Protein 3M49 (pdb70)

Sequence (1287 aa):
SHSIEQLSINTIRTLLSIDAIEKANSGHPGPGAAPAYTLWTQFKHNPNNPTWFNRDRFVLSAGHGSLLYSLLHLSSGYDVTDDDLKNFRQWGSKTPGHPEYGHTAGVDATTGPLGQGIATAVGAAERHLAAKYNRDAYNIVDHYTYAICGDGDLEGVSAEASSLAAHLQLGRLVVLYDSNDISSLDGDLNRSFSESVEDRYKAYGWQVIRVEDGNDIEAIAKAIEEAKADEKRPTLIEVRTTIGFGSPNKSGKSASHGSPLGVEETKLTKEAYAWTAEQDFHVAEEVYENFRKTVQDVGETAQAEWNTLGEYAQAYPELANELQAANGLLPEGWEQNLPTYELGSKAATRNSSGAVINAIAESVPSFFGGSADLAGSNKTYNNEKDFTRRDDYSGKNIWYGVREFAGAANGIALHGGLKTYGGTFFVFSDYLRPAIRLAALQLPVTYVFTHDSIAVGEDGPTHEPIEQLAALRAPNVVSVIRPADGNESVAAWRLALESTNKPTALVLTRQDLPTLEGAKDDDTYEKVAKGAYVVSASKKETADVILLATGSEVSLAVEAQKALAVDGVDASVVSPSDRFEAQTAEYKESVLPKAVTKRFAIEGATFGWHHRYVGLEGDVLGIDTFGASAPGEKIEEYGFTVENVVRKVKELHSIEQLSINTIRTLSIDAIEKANSGHPGPGAAPAYTLWTQFKHNPNNNNPTWFNRDRFVLSAGHGSLLYSLLHLSGYDVTDDDLKNFRQWGSKTPGHPEYGHHTAGVDATTGPLGQGIATAVGAAERHLAAKYNRDAYNIVDHYTYAICGDGDLEGVSAEASSLAAHLQLGRLVVLYDSNDISLDGDLNRSFSESVEDRYKAYGWQVIRVEDGNDIEEAIAKAIEEEEAKADEEKRPTLIEVRTTIGFGSPNKSGKSASHGSPLGVEETKLTKEAYAWTAEQDFHVAEEVYENFRKTVQDVGETAQAEWNTLGEYAQAYPELANELQAANGLLPEGWEQNLPTYELGSKAATRNSSGAVINAIAEESVPSFFGGSADLAGSNKTYNNEKDFTRDDYSGKNIWYGVREFAGAANGIALHGGLKTYGGTFFVFSDYLRPAIRLAALQLPVTYVFTHDSIAVGEDGPTHEPIEQLAALRAPNVSVIRPADGNESVAAWRRLALESTNKPTALVLTRQDLPTLEGAKDDDTYEKVAKGAYVVSASKKETADVILLATGSEVSLAVEAQKALAVDGVDASVVSPSDRFEAQTAEYKESVLPKAVTKRFAIEGATFGWHRRYVGLEGDVLGIDTFGASAPGEKIEEEYGFTVENVVRRKVKEL

Foldseek 3Di:
DPDLLLQLLVLLLQLLQLLQVLVQWAFRLNLQSLVSLCQQPPAAALVCLVQLQGAAEFALQFSSLSVLSLSALLNHPQDVLSNQACHPLGLHNNGDAPPSHRNHLATHDPAQLRLLLLLLLLLLQVQLQFADDVQSLRDHAYEYEHEPRNLPPLNLLSLLVSQQQQSLRYEYEYAYAQADLVKGVVVPDDDDSQVSSVVSRAAEAEAAASNDSVSVNVQVVVSNVDRRHYYYYYYYGWRSPQQPVPTSISVNGIGRCDDVSSVSSCVSSVNPDPDGSDDDVVSSVSSCVRHNVRNVVVSVVSVCLVVSCVVPVVSSVLQVCLCLHFDPPLLVQQDADDAPDKFWLLVLLLSLLVSNVVRGVQEAEEEQQCCVQSSNAPDFAECHSVRNNTRYYHSHNNLQSCSSVSSQSSGSHAYEYEDALLCVVVNVVSLVSCQSWGLHEYRHEQAALLVAAVWQSRGFFASVVVQQPGQEKEWAAAASLLSSLLVVCSSPGHTGYYYYYIYSDMAGDQPLCRPPNNVCVLLVKAFSFAWPDQDFQEEEEEEHNLQVLVVVLCVVVVVVVGTYIYMYIIVSNVPDDPVVVCSGQPPVRQAYEYEYRDCPPVCVRNPPNYYYLGDDDTATRHNSVVSVVSQSHSVSSNVVSVVD/DDLLLVLLVLLLQLLQLLQQLVQWAFRLNLQSLVSLCQQPPAAALVCLPQLQGAAEFAQVFRSLSVLSSSALLNHPQHVLSNQACHPLGLHNSGDAPPSHRNHLATHDPAQLRLLLLLLLLLLQLQLQFDDDPLSLRDHAYEYEHEPRNLPVLNVLSLLQSLQQQSLRYEYEYAYAQADLVKGCVVPDDDDPQVSSVVSPAAEAEAAESNPSVSVNVVVVVSNVRRRHYYYYYYHGWRSPQQPPPTSISNNGIGRCDDVSSVSSCVSSVNDDPDRSDDDPSSSVSSCVRHNVRNVVVSVVSVCLVVSCVVPVPSSVLQVCLCLHFDPPLLVQQDADDAPDKFWLLVLLLSRLVSNVVRGVQEAEEEQQCCVQSSNAPDFAECHSVRNNTRYYHSHNNVQSCSSVSSQSSTSHAYEYEDALLCCVVNVVSLVSCQSWGLHEYRHEQAALLVAQVWQSRGAFASQVVQQPGQEKEWAAAASLLSSLLVVVSSSGHTGYYYYYIYSDMAGDQPLCRPPNNVCVLLVKDFSAAWPDPDFQEEEEEEHNLQVLVVLLQVVVVVVVHTYTYMYIIVSNVPDDPVVVCSHQPPVHQAYEYEYRDPPPCCVRNPPNYYYLGDDDTFTRHNSVVSVVSQSHSVSSNVVSVCD

Secondary structure (DSSP, 8-state):
--SHHHHHHHHHHHHHHHHHHHHT-S---------HHHHHH----TT-TT-TTSPEEEESSGGG--HHHHHHHTTSS----GGGTT-TT-SS-SS--TTTSTT--S---STTHHHHHHH---HHHHHHHH-BTTB--S---EEEEE-TTT--HHHHHHHHHHHHTT-TTEEEEEEE-SB-SSSBGGGT----HHHHHHHHT-EEEEES-TT-HHHHHHHHHHHHH--SS-EEEEEE--TTTT-TTTTTSGGGTSS---HHHHHHHHHHTT----STT---HHHHHHHIIIIIIHHHHHHHHHH--HHHHHHSHHHHHHHHH---PPPTTGGGG---PPTT-EEEHHHHHHHHHHHHHHH-TTEEEEESS-HHHHT----S-B-BTTBTT--EEE--S-S------HHHHHSS-EEEEEEEGGGGGGGHHHHHHHH-----EEEEE--SGGG-TT-GGG--SSHHHHHH----EEE--SSHHHHHHHHHHHHH-SSS-EEEE--SSEEEPPHHHHTTHHHHHHTS--EEE--SSSS-SEEEEE-TTHHHHHHHHHHHHHHTT--EEEE----TTTTS-HHHHHHHS-TT---EEEE----TTTHHHHTTT-EEE---S---SS-TTT--TTS-SHHHHHHHHH--/--HHHHHHHHHHHHHHHHHHHHT-S---------HHHHHH----TT-TT-TTSPEEEESSGGG--HHHHHHHHTSS----GGGTT-TT-SS-SS--TTTSTT--S---STTHHHHHHH---HHHHHHHH-BTTB--S---EEEEE-TTT--HHHHHHHHHHHHTT-TTEEEEEEE-SEETTEEGGGT--S-HHHHHHHHT-EEEEES-TT-HHHHHHHHHHHHH--SS-EEEEEE--TTTT-TTTTTSGGGTSS---HHHHHHHHHHTT---SSSS---HHHHHHHIIIIIIHHHHHHHHHH--HHHHHH-HHHHHHHHH---PPPTTGGGG---PPTT-EEEHHHHHHHHHHHHHHH-TTEEEEESS-HHHHT----S-B-BTTBTT--EEE--S-S------HHHHH-S-EEEEEEEGGGGGGGHHHHHHHH-----EEEEE--SGGG-TT-GGGS-SSHHHHHH----EEE--SSHHHHHHHHHHHHH-SSS-EEEE--SSEEEPPHHHHTTHHHHHHTS--EEE--SSSS-SEEEEE-TTHHHHHHHHHHHHHHTT--EEEE----TTTTS-HHHHHHHS-TT---EEEE----TTTHHHHTTT-EEE---S---SS-TTT--TTS-SHHHHHHHHH--

Nearest PDB structures (foldseek):
  3hyl-assembly1_B  TM=9.999E-01  e=0.000E+00  Bacillus anthracis str. 'Ames Ancestor'
  8r3p-assembly1_A  TM=9.927E-01  e=3.698E-88  Enterococcus faecium
  1r9j-assembly1_A  TM=9.665E-01  e=3.042E-71  Leishmania mexicana mexicana
  5i51-assembly1_A-2  TM=9.685E-01  e=8.682E-70  Scheffersomyces stipitis CBS 6054
  3rim-assembly2_D  TM=9.645E-01  e=1.415E-65  Mycobacterium tuberculosis H37Rv

Structure (mmCIF, N/CA/C/O backbone):
data_3M49
#
_entry.id   3M49
#
_cell.length_a   83.333
_cell.length_b   132.087
_cell.length_c   137.319
_cell.angle_alpha   90.00
_cell.angle_beta   90.00
_cell.angle_gamma   90.00
#
_symmetry.space_group_name_H-M   'P 21 21 21'
#
loop_
_entity.id
_entity.type
_entity.pdbx_description
1 polymer Transketolase
2 non-polymer 'THIAMINE DIPHOSPHATE'
3 non-polymer 'SULFATE ION'
4 non-polymer 'FORMIC ACID'
5 non-polymer GLYCEROL
6 non-polymer 'ACETIC ACID'
7 non-polymer 1-METHOXY-2-[2-(2-METHOXY-ETHOXY]-ETHANE
8 non-polymer DI(HYDROXYETHYL)ETHER
9 non-polymer 2-AMINO-2-HYDROXYMETHYL-PROPANE-1,3-DIOL
10 non-polymer 'MAGNESIUM ION'
11 non-polymer 2-[BIS-(2-HYDROXY-ETHYL)-AMINO]-2-HYDROXYMETHYL-PROPANE-1,3-DIOL
12 water water
#
loop_
_atom_site.group_PDB
_atom_site.id
_atom_site.type_symbol
_atom_site.label_atom_id
_atom_site.label_alt_id
_atom_site.label_comp_id
_atom_site.label_asym_id
_atom_site.label_entity_id
_atom_site.label_seq_id
_atom_site.pdbx_PDB_ins_code
_atom_site.Cartn_x
_atom_site.Cartn_y
_atom_site.Cartn_z
_atom_site.occupancy
_atom_site.B_iso_or_equiv
_atom_site.auth_seq_id
_atom_site.auth_comp_id
_atom_site.auth_asym_id
_atom_site.auth_atom_id
_atom_site.pdbx_PDB_model_num
ATOM 1 N N . SER A 1 26 ? -5.791 -2.876 100.700 1.00 53.93 2 SER A N 1
ATOM 2 C CA . SER A 1 26 ? -6.709 -2.202 99.781 1.00 50.39 2 SER A CA 1
ATOM 3 C C . SER A 1 26 ? -6.422 -2.537 98.322 1.00 46.21 2 SER A C 1
ATOM 4 O O . SER A 1 26 ? -5.273 -2.741 97.930 1.00 47.95 2 SER A O 1
ATOM 7 N N . HIS A 1 27 ? -7.474 -2.562 97.515 1.00 43.06 3 HIS A N 1
ATOM 8 C CA . HIS A 1 27 ? -7.339 -2.854 96.097 1.00 43.49 3 HIS A CA 1
ATOM 9 C C . HIS A 1 27 ? -7.411 -1.601 95.222 1.00 33.02 3 HIS A C 1
ATOM 10 O O . HIS A 1 27 ? -7.552 -1.707 94.002 1.00 30.50 3 HIS A O 1
ATOM 17 N N . SER A 1 28 ? -7.320 -0.421 95.832 1.00 20.93 4 SER A N 1
ATOM 18 C CA . SER A 1 28 ? -7.492 0.814 95.065 1.00 17.66 4 SER A CA 1
ATOM 19 C C . SER A 1 28 ? -6.288 1.071 94.148 1.00 16.66 4 SER A C 1
ATOM 20 O O . SER A 1 28 ? -5.169 0.596 94.408 1.00 15.63 4 SER A O 1
ATOM 23 N N . ILE A 1 29 ? -6.493 1.869 93.108 1.00 14.55 5 ILE A N 1
ATOM 24 C CA . ILE A 1 29 ? -5.370 2.263 92.269 1.00 12.86 5 ILE A CA 1
ATOM 25 C C . ILE A 1 29 ? -4.347 3.079 93.105 1.00 16.08 5 ILE A C 1
ATOM 26 O O . ILE A 1 29 ? -3.138 3.015 92.881 1.00 15.43 5 ILE A O 1
ATOM 31 N N . GLU A 1 30 ? -4.827 3.846 94.074 1.00 15.39 6 GLU A N 1
ATOM 32 C CA . GLU A 1 30 ? -3.909 4.626 94.905 1.00 13.46 6 GLU A CA 1
ATOM 33 C C . GLU A 1 30 ? -2.943 3.705 95.658 1.00 15.13 6 GLU A C 1
ATOM 34 O O . GLU A 1 30 ? -1.749 3.957 95.698 1.00 13.79 6 GLU A O 1
ATOM 40 N N . GLN A 1 31 ? -3.472 2.641 96.252 1.00 14.03 7 GLN A N 1
ATOM 41 C CA . GLN A 1 31 ? -2.651 1.719 97.017 1.00 18.21 7 GLN A CA 1
ATOM 42 C C . GLN A 1 31 ? -1.680 0.998 96.085 1.00 16.09 7 GLN A C 1
ATOM 43 O O . GLN A 1 31 ? -0.527 0.757 96.442 1.00 14.98 7 GLN A O 1
ATOM 49 N N . LEU A 1 32 ? -2.142 0.663 94.885 1.00 12.25 8 LEU A N 1
ATOM 50 C CA . LEU A 1 32 ? -1.272 -0.020 93.918 1.00 12.40 8 LEU A CA 1
ATOM 51 C C . LEU A 1 32 ? -0.110 0.880 93.492 1.00 15.58 8 LEU A C 1
ATOM 52 O O . LEU A 1 32 ? 1.046 0.445 93.448 1.00 13.67 8 LEU A O 1
ATOM 57 N N . SER A 1 33 ? -0.425 2.145 93.186 1.00 11.52 9 SER A N 1
ATOM 58 C CA . SER A 1 33 ? 0.595 3.127 92.832 1.00 10.10 9 SER A CA 1
ATOM 59 C C . SER A 1 33 ? 1.632 3.284 93.938 1.00 10.12 9 SER A C 1
ATOM 60 O O . SER A 1 33 ? 2.848 3.329 93.694 1.00 12.77 9 SER A O 1
ATOM 63 N N . ILE A 1 34 ? 1.131 3.369 95.167 1.00 11.80 10 ILE A N 1
ATOM 64 C CA . ILE A 1 34 ? 1.971 3.533 96.343 1.00 12.20 10 ILE A CA 1
ATOM 65 C C . ILE A 1 34 ? 2.886 2.312 96.502 1.00 14.58 10 ILE A C 1
ATOM 66 O O . ILE A 1 34 ? 4.091 2.437 96.753 1.00 13.25 10 ILE A O 1
ATOM 71 N N . ASN A 1 35 ? 2.327 1.118 96.340 1.00 11.45 11 ASN A N 1
ATOM 72 C CA . ASN A 1 35 ? 3.162 -0.089 96.430 1.00 14.57 11 ASN A CA 1
ATOM 73 C C . ASN A 1 35 ? 4.125 -0.266 95.252 1.00 14.08 11 ASN A C 1
ATOM 74 O O . ASN A 1 35 ? 5.143 -0.958 95.373 1.00 15.53 11 ASN A O 1
ATOM 79 N N . THR A 1 36 ? 3.797 0.348 94.119 1.00 11.94 12 THR A N 1
ATOM 80 C CA . THR A 1 36 ? 4.697 0.312 92.961 1.00 9.28 12 THR A CA 1
ATOM 81 C C . THR A 1 36 ? 5.908 1.216 93.265 1.00 10.73 12 THR A C 1
ATOM 82 O O . THR A 1 36 ? 7.053 0.901 92.940 1.00 12.92 12 THR A O 1
ATOM 86 N N . ILE A 1 37 ? 5.651 2.347 93.896 1.00 11.46 13 ILE A N 1
ATOM 87 C CA . ILE A 1 37 ? 6.739 3.214 94.311 1.00 11.53 13 ILE A CA 1
ATOM 88 C C . ILE A 1 37 ? 7.659 2.439 95.257 1.00 9.70 13 ILE A C 1
ATOM 89 O O . ILE A 1 37 ? 8.899 2.483 95.137 1.00 11.90 13 ILE A O 1
ATOM 94 N N . ARG A 1 38 ? 7.061 1.740 96.215 1.00 12.55 14 ARG A N 1
ATOM 95 C CA . ARG A 1 38 ? 7.850 0.971 97.181 1.00 17.68 14 ARG A CA 1
ATOM 96 C C . ARG A 1 38 ? 8.677 -0.139 96.525 1.00 15.47 14 ARG A C 1
ATOM 97 O O . ARG A 1 38 ? 9.889 -0.256 96.762 1.00 12.71 14 ARG A O 1
ATOM 105 N N . THR A 1 39 ? 8.009 -0.991 95.756 1.00 11.40 15 THR A N 1
ATOM 106 C CA . THR A 1 39 ? 8.722 -2.090 95.087 1.00 13.94 15 THR A CA 1
ATOM 107 C C . THR A 1 39 ? 9.753 -1.627 94.046 1.00 9.72 15 THR A C 1
ATOM 108 O O . THR A 1 39 ? 10.778 -2.264 93.863 1.00 13.61 15 THR A O 1
ATOM 112 N N A LEU A 1 40 ? 9.472 -0.523 93.370 0.45 11.28 16 LEU A N 1
ATOM 113 N N B LEU A 1 40 ? 9.486 -0.536 93.339 0.55 11.16 16 LEU A N 1
ATOM 114 C CA A LEU A 1 40 ? 10.424 0.015 92.407 0.45 13.74 16 LEU A CA 1
ATOM 115 C CA B LEU A 1 40 ? 10.501 -0.035 92.411 0.55 14.18 16 LEU A CA 1
ATOM 116 C C A LEU A 1 40 ? 11.688 0.480 93.149 0.45 15.53 16 LEU A C 1
ATOM 117 C C B LEU A 1 40 ? 11.729 0.420 93.196 0.55 16.01 16 LEU A C 1
ATOM 118 O O A LEU A 1 40 ? 12.815 0.243 92.699 0.45 13.59 16 LEU A O 1
ATOM 119 O O B LEU A 1 40 ? 12.872 0.147 92.809 0.55 12.58 16 LEU A O 1
ATOM 128 N N . SER A 1 41 ? 11.488 1.125 94.300 1.00 13.85 17 SER A N 1
ATOM 129 C CA . SER A 1 41 ? 12.605 1.619 95.116 1.00 15.79 17 SER A CA 1
ATOM 130 C C . SER A 1 41 ? 13.412 0.435 95.632 1.00 15.47 17 SER A C 1
ATOM 131 O O . SER A 1 41 ? 14.643 0.404 95.510 1.00 14.60 17 SER A O 1
ATOM 134 N N . ILE A 1 42 ? 12.713 -0.550 96.190 1.00 12.85 18 ILE A N 1
ATOM 135 C CA . ILE A 1 42 ? 13.370 -1.740 96.712 1.00 13.76 18 ILE A CA 1
ATOM 136 C C . ILE A 1 42 ? 14.174 -2.466 95.628 1.00 19.00 18 ILE A C 1
ATOM 137 O O . ILE A 1 42 ? 15.331 -2.829 95.843 1.00 14.83 18 ILE A O 1
ATOM 142 N N . ASP A 1 43 ? 13.552 -2.709 94.472 1.00 14.77 19 ASP A N 1
ATOM 143 C CA . ASP A 1 43 ? 14.221 -3.453 93.408 1.00 14.75 19 ASP A CA 1
ATOM 144 C C . ASP A 1 43 ? 15.463 -2.718 92.861 1.00 15.00 19 ASP A C 1
ATOM 145 O O . ASP A 1 43 ? 16.455 -3.336 92.508 1.00 11.36 19 ASP A O 1
ATOM 150 N N . ALA A 1 44 ? 15.395 -1.396 92.771 1.00 14.90 20 ALA A N 1
ATOM 151 C CA . ALA A 1 44 ? 16.528 -0.622 92.254 1.00 15.65 20 ALA A CA 1
ATOM 152 C C . ALA A 1 44 ? 17.713 -0.705 93.213 1.00 12.85 20 ALA A C 1
ATOM 153 O O . ALA A 1 44 ? 18.886 -0.723 92.800 1.00 15.04 20 ALA A O 1
ATOM 155 N N . ILE A 1 45 ? 17.391 -0.716 94.500 1.00 12.29 21 ILE A N 1
ATOM 156 C CA . ILE A 1 45 ? 18.392 -0.794 95.554 1.00 14.28 21 ILE A CA 1
ATOM 157 C C . ILE A 1 45 ? 19.007 -2.201 95.567 1.00 16.47 21 ILE A C 1
ATOM 158 O O . ILE A 1 45 ? 20.229 -2.368 95.679 1.00 14.39 21 ILE A O 1
ATOM 163 N N . GLU A 1 46 ? 18.165 -3.216 95.406 1.00 11.98 22 GLU A N 1
ATOM 164 C CA . GLU A 1 46 ? 18.652 -4.597 95.281 1.00 12.04 22 GLU A CA 1
ATOM 165 C C . GLU A 1 46 ? 19.656 -4.734 94.136 1.00 13.14 22 GLU A C 1
ATOM 166 O O . GLU A 1 46 ? 20.718 -5.338 94.300 1.00 15.94 22 GLU A O 1
ATOM 172 N N . LYS A 1 47 ? 19.295 -4.189 92.977 1.00 15.14 23 LYS A N 1
ATOM 173 C CA . LYS A 1 47 ? 20.116 -4.305 91.777 1.00 17.73 23 LYS A CA 1
ATOM 174 C C . LYS A 1 47 ? 21.440 -3.523 91.905 1.00 13.27 23 LYS A C 1
ATOM 175 O O . LYS A 1 47 ? 22.488 -4.020 91.519 1.00 12.53 23 LYS A O 1
ATOM 181 N N . ALA A 1 48 ? 21.386 -2.310 92.451 1.00 12.95 24 ALA A N 1
ATOM 182 C CA . ALA A 1 48 ? 22.603 -1.538 92.746 1.00 13.25 24 ALA A CA 1
ATOM 183 C C . ALA A 1 48 ? 23.432 -2.191 93.851 1.00 16.07 24 ALA A C 1
ATOM 184 O O . ALA A 1 48 ? 24.652 -1.944 93.969 1.00 17.21 24 ALA A O 1
ATOM 186 N N . ASN A 1 49 ? 22.771 -3.017 94.661 1.00 14.17 25 ASN A N 1
ATOM 187 C CA . ASN A 1 49 ? 23.355 -3.507 95.903 1.00 12.68 25 ASN A CA 1
ATOM 188 C C . ASN A 1 49 ? 23.855 -2.365 96.789 1.00 17.74 25 ASN A C 1
ATOM 189 O O . ASN A 1 49 ? 24.881 -2.495 97.463 1.00 14.06 25 ASN A O 1
ATOM 194 N N . SER A 1 50 ? 23.127 -1.251 96.798 1.00 12.33 26 SER A N 1
ATOM 195 C CA . SER A 1 50 ? 23.554 -0.060 97.533 1.00 13.75 26 SER A CA 1
ATOM 196 C C . SER A 1 50 ? 22.352 0.877 97.599 1.00 17.39 26 SER A C 1
ATOM 197 O O . SER A 1 50 ? 21.607 0.988 96.621 1.00 15.02 26 SER A O 1
ATOM 200 N N . GLY A 1 51 ? 22.154 1.534 98.734 1.00 13.50 27 GLY A N 1
ATOM 201 C CA . GLY A 1 51 ? 21.076 2.506 98.848 1.00 10.85 27 GLY A CA 1
ATOM 202 C C . GLY A 1 51 ? 20.222 2.308 100.097 1.00 15.28 27 GLY A C 1
ATOM 203 O O . GLY A 1 51 ? 20.514 1.473 100.950 1.00 14.55 27 GLY A O 1
ATOM 204 N N . HIS A 1 52 ? 19.133 3.070 100.171 1.00 11.47 28 HIS A N 1
ATOM 205 C CA . HIS A 1 52 ? 18.387 3.268 101.406 1.00 12.09 28 HIS A CA 1
ATOM 206 C C . HIS A 1 52 ? 16.909 2.968 101.190 1.00 12.61 28 HIS A C 1
ATOM 207 O O . HIS A 1 52 ? 16.160 3.820 100.699 1.00 13.49 28 HIS A O 1
ATOM 214 N N . PRO A 1 53 ? 16.481 1.751 101.557 1.00 12.46 29 PRO A N 1
ATOM 215 C CA . PRO A 1 53 ? 15.093 1.432 101.218 1.00 14.31 29 PRO A CA 1
ATOM 216 C C . PRO A 1 53 ? 14.072 1.831 102.288 1.00 13.28 29 PRO A C 1
ATOM 217 O O . PRO A 1 53 ? 12.890 1.945 101.964 1.00 13.60 29 PRO A O 1
ATOM 221 N N . GLY A 1 54 ? 14.502 1.988 103.539 1.00 17.50 30 GLY A N 1
ATOM 222 C CA . GLY A 1 54 ? 13.557 2.165 104.642 1.00 12.56 30 GLY A CA 1
ATOM 223 C C . GLY A 1 54 ? 12.659 3.381 104.439 1.00 12.43 30 GLY A C 1
ATOM 224 O O . GLY A 1 54 ? 11.437 3.317 104.610 1.00 13.15 30 GLY A O 1
ATOM 241 N N . PRO A 1 56 ? 11.868 5.281 101.613 1.00 14.53 32 PRO A N 1
ATOM 242 C CA . PRO A 1 56 ? 10.874 5.168 100.534 1.00 13.02 32 PRO A CA 1
ATOM 243 C C . PRO A 1 56 ? 9.710 4.243 100.936 1.00 16.75 32 PRO A C 1
ATOM 244 O O . PRO A 1 56 ? 8.571 4.490 100.573 1.00 17.94 32 PRO A O 1
ATOM 256 N N . GLY A 1 58 ? 8.483 3.666 104.096 1.00 11.87 34 GLY A N 1
ATOM 257 C CA . GLY A 1 58 ? 7.639 4.385 105.043 1.00 11.21 34 GLY A CA 1
ATOM 258 C C . GLY A 1 58 ? 6.956 5.614 104.427 1.00 14.88 34 GLY A C 1
ATOM 259 O O . GLY A 1 58 ? 5.813 5.930 104.733 1.00 13.87 34 GLY A O 1
ATOM 260 N N . ALA A 1 59 ? 7.668 6.328 103.561 1.00 12.15 35 ALA A N 1
ATOM 261 C CA . ALA A 1 59 ? 7.192 7.631 103.120 1.00 12.99 35 ALA A CA 1
ATOM 262 C C . ALA A 1 59 ? 6.413 7.615 101.788 1.00 16.50 35 ALA A C 1
ATOM 263 O O . ALA A 1 59 ? 5.896 8.632 101.365 1.00 13.51 35 ALA A O 1
ATOM 265 N N . ALA A 1 60 ? 6.346 6.471 101.110 1.00 10.98 36 ALA A N 1
ATOM 266 C CA . ALA A 1 60 ? 5.671 6.448 99.813 1.00 12.54 36 ALA A CA 1
ATOM 267 C C . ALA A 1 60 ? 4.222 7.015 99.831 1.00 13.45 36 ALA A C 1
ATOM 268 O O . ALA A 1 60 ? 3.839 7.748 98.927 1.00 12.69 36 ALA A O 1
ATOM 270 N N . PRO A 1 61 ? 3.412 6.656 100.840 1.00 14.21 37 PRO A N 1
ATOM 271 C CA . PRO A 1 61 ? 2.034 7.170 100.819 1.00 12.31 37 PRO A CA 1
ATOM 272 C C . PRO A 1 61 ? 1.938 8.700 100.922 1.00 11.09 37 PRO A C 1
ATOM 273 O O . PRO A 1 61 ? 1.210 9.309 100.143 1.00 13.98 37 PRO A O 1
ATOM 293 N N . ALA A 1 63 ? 4.228 10.905 100.168 1.00 12.92 39 ALA A N 1
ATOM 294 C CA . ALA A 1 63 ? 4.820 11.511 98.975 1.00 13.83 39 ALA A CA 1
ATOM 295 C C . ALA A 1 63 ? 3.886 11.392 97.770 1.00 14.02 39 ALA A C 1
ATOM 296 O O . ALA A 1 63 ? 3.716 12.358 96.998 1.00 15.17 39 ALA A O 1
ATOM 298 N N . TYR A 1 64 ? 3.295 10.207 97.596 1.00 12.19 40 TYR A N 1
ATOM 299 C CA . TYR A 1 64 ? 2.291 9.989 96.551 1.00 11.03 40 TYR A CA 1
ATOM 300 C C . TYR A 1 64 ? 1.165 11.018 96.661 1.00 12.22 40 TYR A C 1
ATOM 301 O O . TYR A 1 64 ? 0.708 11.569 95.663 1.00 15.31 40 TYR A O 1
ATOM 310 N N . THR A 1 65 ? 0.700 11.255 97.879 1.00 17.04 41 THR A N 1
ATOM 311 C CA . THR A 1 65 ? -0.433 12.167 98.108 1.00 12.03 41 THR A CA 1
ATOM 312 C C . THR A 1 65 ? -0.059 13.577 97.692 1.00 15.24 41 THR A C 1
ATOM 313 O O . THR A 1 65 ? -0.778 14.239 96.932 1.00 12.48 41 THR A O 1
ATOM 317 N N . LEU A 1 66 ? 1.090 14.029 98.185 1.00 15.35 42 LEU A N 1
ATOM 318 C CA . LEU A 1 66 ? 1.573 15.352 97.849 1.00 14.54 42 LEU A CA 1
ATOM 319 C C . LEU A 1 66 ? 1.707 15.473 96.328 1.00 17.94 42 LEU A C 1
ATOM 320 O O . LEU A 1 66 ? 1.233 16.433 95.716 1.00 14.82 42 LEU A O 1
ATOM 325 N N . TRP A 1 67 ? 2.363 14.485 95.723 1.00 12.90 43 TRP A N 1
ATOM 326 C CA . TRP A 1 67 ? 2.773 14.555 94.326 1.00 12.40 43 TRP A CA 1
ATOM 327 C C . TRP A 1 67 ? 1.560 14.542 93.357 1.00 15.13 43 TRP A C 1
ATOM 328 O O . TRP A 1 67 ? 1.549 15.241 92.370 1.00 15.89 43 TRP A O 1
ATOM 339 N N . THR A 1 68 ? 0.577 13.706 93.627 1.00 15.24 44 THR A N 1
ATOM 340 C CA . THR A 1 68 ? -0.547 13.531 92.698 1.00 17.79 44 THR A CA 1
ATOM 341 C C . THR A 1 68 ? -1.796 14.328 93.077 1.00 17.74 44 THR A C 1
ATOM 342 O O . THR A 1 68 ? -2.697 14.474 92.261 1.00 19.51 44 THR A O 1
ATOM 346 N N . GLN A 1 69 ? -1.895 14.802 94.316 1.00 14.24 45 GLN A N 1
ATOM 347 C CA . GLN A 1 69 ? -3.148 15.463 94.705 1.00 16.76 45 GLN A CA 1
ATOM 348 C C . GLN A 1 69 ? -2.991 16.937 95.057 1.00 18.15 45 GLN A C 1
ATOM 349 O O . GLN A 1 69 ? -3.987 17.659 95.139 1.00 18.52 45 GLN A O 1
ATOM 355 N N . PHE A 1 70 ? -1.759 17.398 95.252 1.00 15.40 46 PHE A N 1
ATOM 356 C CA . PHE A 1 70 ? -1.546 18.804 95.652 1.00 13.43 46 PHE A CA 1
ATOM 357 C C . PHE A 1 70 ? -0.547 19.602 94.824 1.00 16.96 46 PHE A C 1
ATOM 358 O O . PHE A 1 70 ? -0.804 20.754 94.496 1.00 16.16 46 PHE A O 1
ATOM 374 N N . LYS A 1 72 ? 1.518 21.261 91.863 1.00 14.40 48 LYS A N 1
ATOM 375 C CA . LYS A 1 72 ? 1.240 21.689 90.508 1.00 14.36 48 LYS A CA 1
ATOM 376 C C . LYS A 1 72 ? 2.574 21.652 89.772 1.00 15.65 48 LYS A C 1
ATOM 377 O O . LYS A 1 72 ? 3.469 22.440 90.059 1.00 15.20 48 LYS A O 1
ATOM 383 N N . HIS A 1 73 ? 2.704 20.716 88.840 1.00 14.84 49 HIS A N 1
ATOM 384 C CA . HIS A 1 73 ? 3.955 20.498 88.115 1.00 17.66 49 HIS A CA 1
ATOM 385 C C . HIS A 1 73 ? 3.715 19.785 86.782 1.00 17.15 49 HIS A C 1
ATOM 386 O O . HIS A 1 73 ? 2.757 19.028 86.635 1.00 15.17 49 HIS A O 1
ATOM 393 N N . ASN A 1 74 ? 4.597 20.046 85.823 1.00 13.62 50 ASN A N 1
ATOM 394 C CA . ASN A 1 74 ? 4.473 19.519 84.459 1.00 14.14 50 ASN A CA 1
ATOM 395 C C . ASN A 1 74 ? 5.689 18.676 84.110 1.00 13.80 50 ASN A C 1
ATOM 396 O O . ASN A 1 74 ? 6.758 19.220 83.822 1.00 14.88 50 ASN A O 1
ATOM 401 N N . PRO A 1 75 ? 5.538 17.338 84.150 1.00 13.94 51 PRO A N 1
ATOM 402 C CA . PRO A 1 75 ? 6.628 16.403 83.856 1.00 18.31 51 PRO A CA 1
ATOM 403 C C . PRO A 1 75 ? 7.255 16.687 82.499 1.00 20.66 51 PRO A C 1
ATOM 404 O O . PRO A 1 75 ? 8.447 16.434 82.301 1.00 19.18 51 PRO A O 1
ATOM 408 N N . ASN A 1 76 ? 6.467 17.237 81.584 1.00 18.27 52 ASN A N 1
ATOM 409 C CA . ASN A 1 76 ? 6.985 17.553 80.262 1.00 23.78 52 ASN A CA 1
ATOM 410 C C . ASN A 1 76 ? 7.756 18.858 80.197 1.00 24.94 52 ASN A C 1
ATOM 411 O O . ASN A 1 76 ? 8.474 19.113 79.220 1.00 26.24 52 ASN A O 1
ATOM 416 N N . ASN A 1 77 ? 7.630 19.678 81.241 1.00 18.69 53 ASN A N 1
ATOM 417 C CA . ASN A 1 77 ? 8.397 20.921 81.302 1.00 16.33 53 ASN A CA 1
ATOM 418 C C . ASN A 1 77 ? 8.894 21.128 82.712 1.00 13.68 53 ASN A C 1
ATOM 419 O O . ASN A 1 77 ? 8.366 21.966 83.449 1.00 17.22 53 ASN A O 1
ATOM 424 N N . PRO A 1 78 ? 9.919 20.357 83.104 1.00 13.41 54 PRO A N 1
ATOM 425 C CA . PRO A 1 78 ? 10.343 20.363 84.507 1.00 13.84 54 PRO A CA 1
ATOM 426 C C . PRO A 1 78 ? 10.949 21.708 84.963 1.00 18.30 54 PRO A C 1
ATOM 427 O O . PRO A 1 78 ? 11.115 21.902 86.168 1.00 19.54 54 PRO A O 1
ATOM 431 N N . THR A 1 79 ? 11.257 22.624 84.040 1.00 14.80 55 THR A N 1
ATOM 432 C CA . THR A 1 79 ? 11.793 23.919 84.463 1.00 16.74 55 THR A CA 1
ATOM 433 C C . THR A 1 79 ? 10.748 25.042 84.399 1.00 18.70 55 THR A C 1
ATOM 434 O O . THR A 1 79 ? 11.096 26.212 84.467 1.00 17.19 55 THR A O 1
ATOM 438 N N . TRP A 1 80 ? 9.472 24.684 84.263 1.00 15.21 56 TRP A N 1
ATOM 439 C CA . TRP A 1 80 ? 8.393 25.680 84.313 1.00 15.51 56 TRP A CA 1
ATOM 440 C C . TRP A 1 80 ? 8.540 26.648 85.507 1.00 15.75 56 TRP A C 1
ATOM 441 O O . TRP A 1 80 ? 8.557 26.245 86.666 1.00 18.13 56 TRP A O 1
ATOM 452 N N . PHE A 1 81 ? 8.634 27.936 85.205 1.00 17.48 57 PHE A N 1
ATOM 453 C CA . PHE A 1 81 ? 9.042 28.928 86.193 1.00 16.52 57 PHE A CA 1
ATOM 454 C C . PHE A 1 81 ? 8.069 29.005 87.369 1.00 16.65 57 PHE A C 1
ATOM 455 O O . PHE A 1 81 ? 8.462 29.270 88.495 1.00 17.67 57 PHE A O 1
ATOM 463 N N . ASN A 1 82 ? 6.796 28.740 87.116 1.00 17.25 58 ASN A N 1
ATOM 464 C CA . ASN A 1 82 ? 5.809 28.836 88.174 1.00 14.72 58 ASN A CA 1
ATOM 465 C C . ASN A 1 82 ? 5.338 27.498 88.722 1.00 15.71 58 ASN A C 1
ATOM 466 O O . ASN A 1 82 ? 4.289 27.439 89.369 1.00 15.61 58 ASN A O 1
ATOM 471 N N . ARG A 1 83 ? 6.094 26.427 88.482 1.00 13.87 59 ARG A N 1
ATOM 472 C CA . ARG A 1 83 ? 5.744 25.130 89.073 1.00 9.10 59 ARG A CA 1
ATOM 473 C C . ARG A 1 83 ? 5.883 25.204 90.596 1.00 13.41 59 ARG A C 1
ATOM 474 O O . ARG A 1 83 ? 6.669 26.006 91.115 1.00 13.50 59 ARG A O 1
ATOM 482 N N . ASP A 1 84 ? 5.145 24.362 91.320 1.00 13.42 60 ASP A N 1
ATOM 483 C CA . ASP A 1 84 ? 5.456 24.185 92.752 1.00 12.30 60 ASP A CA 1
ATOM 484 C C . ASP A 1 84 ? 6.855 23.557 92.857 1.00 15.66 60 ASP A C 1
ATOM 485 O O . ASP A 1 84 ? 7.166 22.623 92.113 1.00 14.31 60 ASP A O 1
ATOM 490 N N . ARG A 1 85 ? 7.696 24.066 93.763 1.00 13.75 61 ARG A N 1
ATOM 491 C CA . ARG A 1 85 ? 9.058 23.532 93.941 1.00 13.27 61 ARG A CA 1
ATOM 492 C C . ARG A 1 85 ? 9.011 22.395 94.974 1.00 13.72 61 ARG A C 1
ATOM 493 O O . ARG A 1 85 ? 8.122 22.366 95.840 1.00 12.86 61 ARG A O 1
ATOM 501 N N . PHE A 1 86 ? 9.942 21.453 94.857 1.00 13.07 62 PHE A N 1
ATOM 502 C CA . PHE A 1 86 ? 10.026 20.303 95.754 1.00 13.62 62 PHE A CA 1
ATOM 503 C C . PHE A 1 86 ? 11.484 19.987 96.105 1.00 14.81 62 PHE A C 1
ATOM 504 O O . PHE A 1 86 ? 12.338 19.873 95.223 1.00 13.31 62 PHE A O 1
ATOM 512 N N . VAL A 1 87 ? 11.768 19.851 97.396 1.00 13.45 63 VAL A N 1
ATOM 513 C CA . VAL A 1 87 ? 13.109 19.498 97.840 1.00 11.53 63 VAL A CA 1
ATOM 514 C C . VAL A 1 87 ? 13.034 18.235 98.687 1.00 14.91 63 VAL A C 1
ATOM 515 O O . VAL A 1 87 ? 12.306 18.196 99.670 1.00 11.41 63 VAL A O 1
ATOM 519 N N . LEU A 1 88 ? 13.764 17.191 98.288 1.00 14.07 64 LEU A N 1
ATOM 520 C CA . LEU A 1 88 ? 13.897 15.989 99.111 1.00 14.87 64 LEU A CA 1
ATOM 521 C C . LEU A 1 88 ? 15.042 16.196 100.083 1.00 16.05 64 LEU A C 1
ATOM 522 O O . LEU A 1 88 ? 16.164 15.756 99.833 1.00 15.74 64 LEU A O 1
ATOM 527 N N . SER A 1 89 ? 14.775 16.870 101.188 1.00 14.84 65 SER A N 1
ATOM 528 C CA . SER A 1 89 ? 15.831 17.173 102.157 1.00 12.96 65 SER A CA 1
ATOM 529 C C . SER A 1 89 ? 16.483 15.909 102.694 1.00 14.06 65 SER A C 1
ATOM 530 O O . SER A 1 89 ? 17.689 15.884 102.945 1.00 14.46 65 SER A O 1
ATOM 533 N N . ALA A 1 90 ? 15.693 14.855 102.865 1.00 13.96 66 ALA A N 1
ATOM 534 C CA . ALA A 1 90 ? 16.253 13.563 103.268 1.00 15.05 66 ALA A CA 1
ATOM 535 C C . ALA A 1 90 ? 16.760 12.853 102.003 1.00 14.81 66 ALA A C 1
ATOM 536 O O . ALA A 1 90 ? 16.106 11.931 101.499 1.00 15.34 66 ALA A O 1
ATOM 538 N N . GLY A 1 91 ? 17.911 13.291 101.491 1.00 13.54 67 GLY A N 1
ATOM 539 C CA . GLY A 1 91 ? 18.351 12.886 100.158 1.00 12.23 67 GLY A CA 1
ATOM 540 C C . GLY A 1 91 ? 18.611 11.384 100.004 1.00 15.42 67 GLY A C 1
ATOM 541 O O . GLY A 1 91 ? 18.546 10.845 98.888 1.00 14.02 67 GLY A O 1
ATOM 542 N N . HIS A 1 92 ? 18.913 10.701 101.118 1.00 11.04 68 HIS A N 1
ATOM 543 C CA . HIS A 1 92 ? 19.171 9.269 101.052 1.00 13.72 68 HIS A CA 1
ATOM 544 C C . HIS A 1 92 ? 17.939 8.507 100.515 1.00 17.23 68 HIS A C 1
ATOM 545 O O . HIS A 1 92 ? 18.049 7.394 99.967 1.00 17.60 68 HIS A O 1
ATOM 552 N N . GLY A 1 93 ? 16.771 9.126 100.628 1.00 18.83 69 GLY A N 1
ATOM 553 C CA . GLY A 1 93 ? 15.544 8.508 100.132 1.00 19.05 69 GLY A CA 1
ATOM 554 C C . GLY A 1 93 ? 15.372 8.715 98.637 1.00 18.18 69 GLY A C 1
ATOM 555 O O . GLY A 1 93 ? 14.265 8.677 98.117 1.00 16.79 69 GLY A O 1
ATOM 556 N N . SER A 1 94 ? 16.480 8.937 97.938 1.00 13.44 70 SER A N 1
ATOM 557 C CA . SER A 1 94 ? 16.434 9.290 96.516 1.00 12.48 70 SER A CA 1
ATOM 558 C C . SER A 1 94 ? 15.536 8.391 95.645 1.00 10.81 70 SER A C 1
ATOM 559 O O . SER A 1 94 ? 14.921 8.880 94.690 1.00 12.80 70 SER A O 1
ATOM 570 N N . LEU A 1 96 ? 12.771 7.185 96.237 1.00 13.69 72 LEU A N 1
ATOM 571 C CA . LEU A 1 96 ? 11.393 7.650 96.351 1.00 10.89 72 LEU A CA 1
ATOM 572 C C . LEU A 1 96 ? 11.130 8.718 95.285 1.00 14.19 72 LEU A C 1
ATOM 573 O O . LEU A 1 96 ? 10.103 8.716 94.604 1.00 12.05 72 LEU A O 1
ATOM 578 N N . LEU A 1 97 ? 12.073 9.637 95.150 1.00 13.44 73 LEU A N 1
ATOM 579 C CA . LEU A 1 97 ? 11.950 10.726 94.192 1.00 14.64 73 LEU A CA 1
ATOM 580 C C . LEU A 1 97 ? 12.075 10.208 92.758 1.00 11.68 73 LEU A C 1
ATOM 581 O O . LEU A 1 97 ? 11.288 10.601 91.889 1.00 12.92 73 LEU A O 1
ATOM 586 N N . TYR A 1 98 ? 13.071 9.355 92.509 1.00 14.88 74 TYR A N 1
ATOM 587 C CA . TYR A 1 98 ? 13.257 8.816 91.161 1.00 16.30 74 TYR A CA 1
ATOM 588 C C . TYR A 1 98 ? 12.048 7.979 90.732 1.00 13.68 74 TYR A C 1
ATOM 589 O O . TYR A 1 98 ? 11.664 8.018 89.565 1.00 13.61 74 TYR A O 1
ATOM 598 N N . SER A 1 99 ? 11.476 7.202 91.657 1.00 10.40 75 SER A N 1
ATOM 599 C CA . SER A 1 99 ? 10.259 6.441 91.352 1.00 11.22 75 SER A CA 1
ATOM 600 C C . SER A 1 99 ? 9.136 7.380 90.914 1.00 14.46 75 SER A C 1
ATOM 601 O O . SER A 1 99 ? 8.458 7.152 89.907 1.00 16.19 75 SER A O 1
ATOM 604 N N . LEU A 1 100 ? 8.941 8.440 91.684 1.00 9.75 76 LEU A N 1
ATOM 605 C CA . LEU A 1 100 ? 7.863 9.384 91.390 1.00 8.82 76 LEU A CA 1
ATOM 606 C C . LEU A 1 100 ? 8.092 10.092 90.042 1.00 11.72 76 LEU A C 1
ATOM 607 O O . LEU A 1 100 ? 7.167 10.234 89.244 1.00 14.51 76 LEU A O 1
ATOM 612 N N . LEU A 1 101 ? 9.334 10.495 89.776 1.00 14.48 77 LEU A N 1
ATOM 613 C CA . LEU A 1 101 ? 9.650 11.171 88.513 1.00 13.77 77 LEU A CA 1
ATOM 614 C C . LEU A 1 101 ? 9.367 10.240 87.328 1.00 12.45 77 LEU A C 1
ATOM 615 O O . LEU A 1 101 ? 8.718 10.620 86.335 1.00 13.20 77 LEU A O 1
ATOM 620 N N . HIS A 1 102 ? 9.874 9.019 87.424 1.00 12.96 78 HIS A N 1
ATOM 621 C CA . HIS A 1 102 ? 9.680 8.047 86.367 1.00 13.26 78 HIS A CA 1
ATOM 622 C C . HIS A 1 102 ? 8.201 7.749 86.147 1.00 16.00 78 HIS A C 1
ATOM 623 O O . HIS A 1 102 ? 7.700 7.804 85.007 1.00 14.08 78 HIS A O 1
ATOM 630 N N . LEU A 1 103 ? 7.502 7.433 87.239 1.00 11.81 79 LEU A N 1
ATOM 631 C CA . LEU A 1 103 ? 6.105 7.022 87.144 1.00 16.03 79 LEU A CA 1
ATOM 632 C C . LEU A 1 103 ? 5.211 8.137 86.584 1.00 14.58 79 LEU A C 1
ATOM 633 O O . LEU A 1 103 ? 4.217 7.861 85.910 1.00 14.55 79 LEU A O 1
ATOM 638 N N A SER A 1 104 ? 5.575 9.382 86.853 0.46 13.34 80 SER A N 1
ATOM 639 N N B SER A 1 104 ? 5.595 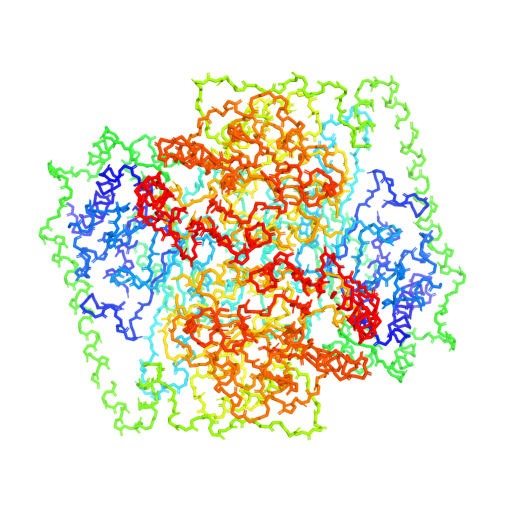9.382 86.858 0.54 13.34 80 SER A N 1
ATOM 640 C CA A SER A 1 104 ? 4.741 10.509 86.453 0.46 13.83 80 SER A CA 1
ATOM 641 C CA B SER A 1 104 ? 4.827 10.578 86.483 0.54 14.05 80 SER A CA 1
ATOM 642 C C A SER A 1 104 ? 5.128 11.103 85.093 0.46 14.75 80 SER A C 1
ATOM 643 C C B SER A 1 104 ? 5.054 11.024 85.042 0.54 14.81 80 SER A C 1
ATOM 644 O O A SER A 1 104 ? 4.577 12.122 84.678 0.46 16.18 80 SER A O 1
ATOM 645 O O B SER A 1 104 ? 4.342 11.890 84.529 0.54 15.10 80 SER A O 1
ATOM 650 N N . GLY A 1 105 ? 6.065 10.468 84.396 1.00 13.52 81 GLY A N 1
ATOM 651 C CA . GLY A 1 105 ? 6.359 10.853 83.024 1.00 18.01 81 GLY A CA 1
ATOM 652 C C . GLY A 1 105 ? 7.461 11.893 82.848 1.00 19.28 81 GLY A C 1
ATOM 653 O O . GLY A 1 105 ? 7.642 12.447 81.758 1.00 16.96 81 GLY A O 1
ATOM 654 N N . TYR A 1 106 ? 8.222 12.165 83.894 1.00 16.02 82 TYR A N 1
ATOM 655 C CA . TYR A 1 106 ? 9.418 13.004 83.722 1.00 16.94 82 TYR A CA 1
ATOM 656 C C . TYR A 1 106 ? 10.437 12.201 82.919 1.00 17.76 82 TYR A C 1
ATOM 657 O O . TYR A 1 106 ? 10.306 10.992 82.813 1.00 18.96 82 TYR A O 1
ATOM 666 N N . ASP A 1 107 ? 11.467 12.869 82.399 1.00 11.41 83 ASP A N 1
ATOM 667 C CA . ASP A 1 107 ? 12.514 12.187 81.619 1.00 12.86 83 ASP A CA 1
ATOM 668 C C . ASP A 1 107 ? 13.524 11.396 82.460 1.00 15.69 83 ASP A C 1
ATOM 669 O O . ASP A 1 107 ? 14.745 11.631 82.392 1.00 18.25 83 ASP A O 1
ATOM 674 N N . VAL A 1 108 ? 12.998 10.476 83.274 1.00 14.39 84 VAL A N 1
ATOM 675 C CA . VAL A 1 108 ? 13.793 9.480 83.994 1.00 15.46 84 VAL A CA 1
ATOM 676 C C . VAL A 1 108 ? 13.190 8.121 83.591 1.00 18.18 84 VAL A C 1
ATOM 677 O O . VAL A 1 108 ? 12.026 7.825 83.897 1.00 16.25 84 VAL A O 1
ATOM 681 N N . THR A 1 109 ? 13.957 7.317 82.855 1.00 13.92 85 THR A N 1
ATOM 682 C CA . THR A 1 109 ? 13.409 6.124 82.223 1.00 16.21 85 THR A CA 1
ATOM 683 C C . THR A 1 109 ? 13.566 4.916 83.140 1.00 14.96 85 THR A C 1
ATOM 684 O O . THR A 1 109 ? 14.273 4.985 84.139 1.00 14.82 85 THR A O 1
ATOM 696 N N A ASP A 1 111 ? 15.223 2.222 82.386 0.56 14.25 87 ASP A N 1
ATOM 697 N N B ASP A 1 111 ? 15.227 2.238 82.391 0.44 14.48 87 ASP A N 1
ATOM 698 C CA A ASP A 1 111 ? 16.647 1.909 82.279 0.56 15.60 87 ASP A CA 1
ATOM 699 C CA B ASP A 1 111 ? 16.649 1.923 82.295 0.44 15.85 87 ASP A CA 1
ATOM 700 C C A ASP A 1 111 ? 17.471 2.805 83.225 0.56 15.93 87 ASP A C 1
ATOM 701 C C B ASP A 1 111 ? 17.438 2.793 83.275 0.44 16.13 87 ASP A C 1
ATOM 702 O O A ASP A 1 111 ? 18.433 2.346 83.842 0.56 17.43 87 ASP A O 1
ATOM 703 O O B ASP A 1 111 ? 18.348 2.309 83.950 0.44 17.34 87 ASP A O 1
ATOM 712 N N . ASP A 1 112 ? 17.083 4.075 83.354 1.00 15.01 88 ASP A N 1
ATOM 713 C CA . ASP A 1 112 ? 17.693 4.970 84.360 1.00 16.44 88 ASP A CA 1
ATOM 714 C C . ASP A 1 112 ? 17.575 4.396 85.789 1.00 14.92 88 ASP A C 1
ATOM 715 O O . ASP A 1 112 ? 18.556 4.355 86.525 1.00 14.17 88 ASP A O 1
ATOM 720 N N . LEU A 1 113 ? 16.376 3.959 86.180 1.00 13.29 89 LEU A N 1
ATOM 721 C CA . LEU A 1 113 ? 16.180 3.379 87.500 1.00 11.27 89 LEU A CA 1
ATOM 722 C C . LEU A 1 113 ? 17.011 2.101 87.675 1.00 14.26 89 LEU A C 1
ATOM 723 O O . LEU A 1 113 ? 17.444 1.777 88.785 1.00 14.36 89 LEU A O 1
ATOM 728 N N . LYS A 1 114 ? 17.161 1.346 86.588 1.00 11.26 90 LYS A N 1
ATOM 729 C CA . LYS A 1 114 ? 17.980 0.129 86.591 1.00 13.98 90 LYS A CA 1
ATOM 730 C C . LYS A 1 114 ? 19.480 0.451 86.621 1.00 13.93 90 LYS A C 1
ATOM 731 O O . LYS A 1 114 ? 20.328 -0.457 86.710 1.00 15.36 90 LYS A O 1
ATOM 737 N N . ASN A 1 115 ? 19.807 1.740 86.543 1.00 12.12 91 ASN A N 1
ATOM 738 C CA . ASN A 1 115 ? 21.196 2.196 86.690 1.00 13.28 91 ASN A CA 1
ATOM 739 C C . ASN A 1 115 ? 21.419 3.111 87.905 1.00 15.14 91 ASN A C 1
ATOM 740 O O . ASN A 1 115 ? 22.346 3.922 87.930 1.00 15.19 91 ASN A O 1
ATOM 745 N N . PHE A 1 116 ? 20.543 2.984 88.895 1.00 11.52 92 PHE A N 1
ATOM 746 C CA . PHE A 1 116 ? 20.677 3.695 90.171 1.00 8.84 92 PHE A CA 1
ATOM 747 C C . PHE A 1 116 ? 22.088 3.499 90.737 1.00 12.75 92 PHE A C 1
ATOM 748 O O . PHE A 1 116 ? 22.581 2.366 90.809 1.00 13.55 92 PHE A O 1
ATOM 756 N N . ARG A 1 117 ? 22.741 4.605 91.106 1.00 12.93 93 ARG A N 1
ATOM 757 C CA . ARG A 1 117 ? 24.083 4.568 91.738 1.00 15.50 93 ARG A CA 1
ATOM 758 C C . ARG A 1 117 ? 25.230 4.079 90.831 1.00 12.47 93 ARG A C 1
ATOM 759 O O . ARG A 1 117 ? 26.319 3.751 91.313 1.00 13.58 93 ARG A O 1
ATOM 767 N N . GLN A 1 118 ? 25.011 4.088 89.523 1.00 12.82 94 GLN A N 1
ATOM 768 C CA . GLN A 1 118 ? 26.028 3.606 88.596 1.00 13.52 94 GLN A CA 1
ATOM 769 C C . GLN A 1 118 ? 26.702 4.723 87.834 1.00 12.84 94 GLN A C 1
ATOM 770 O O . GLN A 1 118 ? 26.129 5.804 87.637 1.00 14.99 94 GLN A O 1
ATOM 776 N N . TRP A 1 119 ? 27.921 4.443 87.389 1.00 12.97 95 TRP A N 1
ATOM 777 C CA . TRP A 1 119 ? 28.721 5.439 86.679 1.00 11.66 95 TRP A CA 1
ATOM 778 C C . TRP A 1 119 ? 27.950 6.166 85.570 1.00 13.57 95 TRP A C 1
ATOM 779 O O . TRP A 1 119 ? 27.408 5.542 84.650 1.00 15.87 95 TRP A O 1
ATOM 790 N N . GLY A 1 120 ? 27.893 7.486 85.687 1.00 15.42 96 GLY A N 1
ATOM 791 C CA . GLY A 1 120 ? 27.301 8.333 84.678 1.00 21.76 96 GLY A CA 1
ATOM 792 C C . GLY A 1 120 ? 25.775 8.259 84.566 1.00 24.65 96 GLY A C 1
ATOM 793 O O . GLY A 1 120 ? 25.216 8.816 83.637 1.00 19.14 96 GLY A O 1
ATOM 794 N N . SER A 1 121 ? 25.095 7.599 85.498 1.00 15.32 97 SER A N 1
ATOM 795 C CA . SER A 1 121 ? 23.614 7.475 85.379 1.00 15.25 97 SER A CA 1
ATOM 796 C C . SER A 1 121 ? 22.895 8.761 85.777 1.00 16.31 97 SER A C 1
ATOM 797 O O . SER A 1 121 ? 23.460 9.652 86.436 1.00 16.33 97 SER A O 1
ATOM 800 N N . LYS A 1 122 ? 21.627 8.846 85.389 1.00 15.71 98 LYS A N 1
ATOM 801 C CA . LYS A 1 122 ? 20.773 9.967 85.741 1.00 14.78 98 LYS A CA 1
ATOM 802 C C . LYS A 1 122 ? 20.157 9.778 87.096 1.00 13.48 98 LYS A C 1
ATOM 803 O O . LYS A 1 122 ? 19.313 10.568 87.505 1.00 16.15 98 LYS A O 1
ATOM 809 N N . THR A 1 123 ? 20.560 8.716 87.787 1.00 11.76 99 THR A N 1
ATOM 810 C CA . THR A 1 123 ? 19.976 8.365 89.081 1.00 12.04 99 THR A CA 1
ATOM 811 C C . THR A 1 123 ? 21.068 8.137 90.143 1.00 9.54 99 THR A C 1
ATOM 812 O O . THR A 1 123 ? 21.255 7.036 90.636 1.00 10.24 99 THR A O 1
ATOM 816 N N . PRO A 1 124 ? 21.822 9.195 90.468 1.00 11.59 100 PRO A N 1
ATOM 817 C CA . PRO A 1 124 ? 22.896 9.106 91.464 1.00 11.11 100 PRO A CA 1
ATOM 818 C C . PRO A 1 124 ? 22.341 8.839 92.875 1.00 14.49 100 PRO A C 1
ATOM 819 O O . PRO A 1 124 ? 21.163 9.096 93.151 1.00 12.09 100 PRO A O 1
ATOM 823 N N . GLY A 1 125 ? 23.190 8.322 93.756 1.00 12.66 101 GLY A N 1
ATOM 824 C CA . GLY A 1 125 ? 22.762 7.905 95.087 1.00 10.87 101 GLY A CA 1
ATOM 825 C C . GLY A 1 125 ? 22.019 8.955 95.897 1.00 13.31 101 GLY A C 1
ATOM 826 O O . GLY A 1 125 ? 21.115 8.603 96.647 1.00 11.93 101 GLY A O 1
ATOM 827 N N . HIS A 1 126 ? 22.403 10.235 95.749 1.00 12.42 102 HIS A N 1
ATOM 828 C CA . HIS A 1 126 ? 21.641 11.347 96.340 1.00 10.64 102 HIS A CA 1
ATOM 829 C C . HIS A 1 126 ? 21.223 12.291 95.196 1.00 11.95 102 HIS A C 1
ATOM 830 O O . HIS A 1 126 ? 21.902 12.356 94.173 1.00 12.46 102 HIS A O 1
ATOM 837 N N . PRO A 1 127 ? 20.095 12.997 95.348 1.00 12.71 103 PRO A N 1
ATOM 838 C CA . PRO A 1 127 ? 19.578 13.835 94.249 1.00 11.91 103 PRO A CA 1
ATOM 839 C C . PRO A 1 127 ? 20.572 14.912 93.823 1.00 15.53 103 PRO A C 1
ATOM 840 O O . PRO A 1 127 ? 21.126 15.569 94.683 1.00 12.60 103 PRO A O 1
ATOM 844 N N . GLU A 1 128 ? 20.761 15.101 92.517 1.00 14.64 104 GLU A N 1
ATOM 845 C CA . GLU A 1 128 ? 21.684 16.121 92.020 1.00 12.52 104 GLU A CA 1
ATOM 846 C C . GLU A 1 128 ? 21.019 17.042 91.021 1.00 14.88 104 GLU A C 1
ATOM 847 O O . GLU A 1 128 ? 20.718 16.636 89.896 1.00 15.64 104 GLU A O 1
ATOM 853 N N . TYR A 1 129 ? 20.798 18.281 91.438 1.00 13.00 105 TYR A N 1
ATOM 854 C CA . TYR A 1 129 ? 20.299 19.325 90.542 1.00 14.39 105 TYR A CA 1
ATOM 855 C C . TYR A 1 129 ? 21.206 19.417 89.313 1.00 17.90 105 TYR A C 1
ATOM 856 O O . TYR A 1 129 ? 22.428 19.378 89.448 1.00 14.89 105 TYR A O 1
ATOM 865 N N . GLY A 1 130 ? 20.611 19.516 88.129 1.00 18.45 106 GLY A N 1
ATOM 866 C CA . GLY A 1 130 ? 21.375 19.610 86.892 1.00 21.73 106 GLY A CA 1
ATOM 867 C C . GLY A 1 130 ? 21.735 18.274 86.243 1.00 22.41 106 GLY A C 1
ATOM 868 O O . GLY A 1 130 ? 22.188 18.249 85.104 1.00 22.80 106 GLY A O 1
ATOM 869 N N . HIS A 1 131 ? 21.539 17.162 86.949 1.00 14.76 107 HIS A N 1
ATOM 870 C CA . HIS A 1 131 ? 21.888 15.843 86.402 1.00 17.32 107 HIS A CA 1
ATOM 871 C C . HIS A 1 131 ? 20.666 14.998 86.089 1.00 20.73 107 HIS A C 1
ATOM 872 O O . HIS A 1 131 ? 20.766 13.957 85.441 1.00 20.90 107 HIS A O 1
ATOM 879 N N . THR A 1 132 ? 19.508 15.431 86.578 1.00 15.74 108 THR A N 1
ATOM 880 C CA . THR A 1 132 ? 18.300 14.600 86.502 1.00 16.24 108 THR A CA 1
ATOM 881 C C . THR A 1 132 ? 17.121 15.514 86.273 1.00 17.06 108 THR A C 1
ATOM 882 O O . THR A 1 132 ? 16.967 16.528 86.969 1.00 13.62 108 THR A O 1
ATOM 886 N N . ALA A 1 133 ? 16.305 15.184 85.277 1.00 13.83 109 ALA A N 1
ATOM 887 C CA . ALA A 1 133 ? 15.138 16.001 84.974 1.00 15.80 109 ALA A CA 1
ATOM 888 C C . ALA A 1 133 ? 14.205 16.011 86.184 1.00 15.14 109 ALA A C 1
ATOM 889 O O . ALA A 1 133 ? 13.925 14.962 86.770 1.00 17.42 109 ALA A O 1
ATOM 891 N N . GLY A 1 134 ? 13.705 17.182 86.548 1.00 15.49 110 GLY A N 1
ATOM 892 C CA . GLY A 1 134 ? 12.783 17.299 87.665 1.00 13.84 110 GLY A CA 1
ATOM 893 C C . GLY A 1 134 ? 13.395 17.435 89.053 1.00 18.83 110 GLY A C 1
ATOM 894 O O . GLY A 1 134 ? 12.665 17.597 90.029 1.00 23.00 110 GLY A O 1
ATOM 895 N N . VAL A 1 135 ? 14.717 17.375 89.179 1.00 14.26 111 VAL A N 1
ATOM 896 C CA . VAL A 1 135 ? 15.292 17.504 90.515 1.00 11.99 111 VAL A CA 1
ATOM 897 C C . VAL A 1 135 ? 15.568 18.978 90.754 1.00 16.66 111 VAL A C 1
ATOM 898 O O . VAL A 1 135 ? 16.339 19.588 90.012 1.00 15.21 111 VAL A O 1
ATOM 902 N N . ASP A 1 136 ? 14.930 19.560 91.770 1.00 12.78 112 ASP A N 1
ATOM 903 C CA . ASP A 1 136 ? 15.035 21.015 92.004 1.00 13.61 112 ASP A CA 1
ATOM 904 C C . ASP A 1 136 ? 16.245 21.450 92.847 1.00 15.11 112 ASP A C 1
ATOM 905 O O . ASP A 1 136 ? 16.607 22.627 92.848 1.00 17.82 112 ASP A O 1
ATOM 910 N N . ALA A 1 137 ? 16.858 20.521 93.584 1.00 11.62 113 ALA A N 1
ATOM 911 C CA . ALA A 1 137 ? 17.988 20.885 94.454 1.00 12.43 113 ALA A CA 1
ATOM 912 C C . ALA A 1 137 ? 18.806 19.653 94.777 1.00 14.75 113 ALA A C 1
ATOM 913 O O . ALA A 1 137 ? 18.257 18.565 94.879 1.00 14.00 113 ALA A O 1
ATOM 915 N N . THR A 1 138 ? 20.116 19.839 94.930 1.00 14.76 114 THR A N 1
ATOM 916 C CA . THR A 1 138 ? 21.014 18.757 95.341 1.00 14.31 114 THR A CA 1
ATOM 917 C C . THR A 1 138 ? 20.958 18.628 96.849 1.00 13.57 114 THR A C 1
ATOM 918 O O . THR A 1 138 ? 21.065 19.626 97.549 1.00 14.29 114 THR A O 1
ATOM 922 N N . THR A 1 139 ? 20.732 17.415 97.347 1.00 10.49 115 THR A N 1
ATOM 923 C CA . THR A 1 139 ? 20.630 17.208 98.783 1.00 16.45 115 THR A CA 1
ATOM 924 C C . THR A 1 139 ? 21.448 15.968 99.172 1.00 18.47 115 THR A C 1
ATOM 925 O O . THR A 1 139 ? 22.113 15.369 98.334 1.00 21.16 115 THR A O 1
ATOM 929 N N . GLY A 1 140 ? 21.412 15.591 100.439 1.00 18.51 116 GLY A N 1
ATOM 930 C CA . GLY A 1 140 ? 22.327 14.550 100.891 1.00 15.52 116 GLY A CA 1
ATOM 931 C C . GLY A 1 140 ? 22.936 14.977 102.206 1.00 17.91 116 GLY A C 1
ATOM 932 O O . GLY A 1 140 ? 22.802 14.259 103.190 1.00 18.79 116 GLY A O 1
ATOM 933 N N . PRO A 1 141 ? 23.604 16.147 102.232 1.00 20.47 117 PRO A N 1
ATOM 934 C CA . PRO A 1 141 ? 24.058 16.692 103.528 1.00 15.20 117 PRO A CA 1
ATOM 935 C C . PRO A 1 141 ? 22.841 17.153 104.304 1.00 16.79 117 PRO A C 1
ATOM 936 O O . PRO A 1 141 ? 22.103 18.042 103.849 1.00 12.02 117 PRO A O 1
ATOM 940 N N . LEU A 1 142 ? 22.602 16.549 105.465 1.00 13.81 118 LEU A N 1
ATOM 941 C CA . LEU A 1 142 ? 21.320 16.770 106.153 1.00 11.56 118 LEU A CA 1
ATOM 942 C C . LEU A 1 142 ? 21.107 18.197 106.639 1.00 12.75 118 LEU A C 1
ATOM 943 O O . LEU A 1 142 ? 22.064 18.921 106.930 1.00 12.83 118 LEU A O 1
ATOM 948 N N . GLY A 1 143 ? 19.842 18.592 106.748 1.00 11.93 119 GLY A N 1
ATOM 949 C CA . GLY A 1 143 ? 19.521 19.916 107.239 1.00 10.11 119 GLY A CA 1
ATOM 950 C C . GLY A 1 143 ? 19.405 20.946 106.126 1.00 14.27 119 GLY A C 1
ATOM 951 O O . GLY A 1 143 ? 18.526 21.816 106.171 1.00 13.57 119 GLY A O 1
ATOM 952 N N . GLN A 1 144 ? 20.298 20.868 105.134 1.00 13.64 120 GLN A N 1
ATOM 953 C CA . GLN A 1 144 ? 20.374 21.910 104.113 1.00 14.98 120 GLN A CA 1
ATOM 954 C C . GLN A 1 144 ? 19.191 21.954 103.161 1.00 11.31 120 GLN A C 1
ATOM 955 O O . GLN A 1 144 ? 18.829 23.030 102.658 1.00 14.93 120 GLN A O 1
ATOM 961 N N . GLY A 1 145 ? 18.607 20.796 102.882 1.00 13.96 121 GLY A N 1
ATOM 962 C CA . GLY A 1 145 ? 17.402 20.750 102.065 1.00 13.92 121 GLY A CA 1
ATOM 963 C C . GLY A 1 145 ? 16.309 21.693 102.585 1.00 16.54 121 GLY A C 1
ATOM 964 O O . GLY A 1 145 ? 15.729 22.472 101.827 1.00 12.27 121 GLY A O 1
ATOM 965 N N . ILE A 1 146 ? 16.010 21.619 103.876 1.00 14.96 122 ILE A N 1
ATOM 966 C CA . ILE A 1 146 ? 15.007 22.527 104.459 1.00 14.10 122 ILE A CA 1
ATOM 967 C C . ILE A 1 146 ? 15.402 23.990 104.302 1.00 16.85 122 ILE A C 1
ATOM 968 O O . ILE A 1 146 ? 14.591 24.815 103.881 1.00 10.94 122 ILE A O 1
ATOM 973 N N . ALA A 1 147 ? 16.663 24.308 104.616 1.00 13.57 123 ALA A N 1
ATOM 974 C CA . ALA A 1 147 ? 17.137 25.682 104.542 1.00 15.22 123 ALA A CA 1
ATOM 975 C C . ALA A 1 147 ? 17.159 26.199 103.090 1.00 12.21 123 ALA A C 1
ATOM 976 O O . ALA A 1 147 ? 16.906 27.375 102.805 1.00 10.23 123 ALA A O 1
ATOM 978 N N . THR A 1 148 ? 17.433 25.296 102.156 1.00 11.62 124 THR A N 1
ATOM 979 C CA . THR A 1 148 ? 17.391 25.667 100.744 1.00 13.26 124 THR A CA 1
ATOM 980 C C . THR A 1 148 ? 15.957 26.001 100.312 1.00 14.15 124 THR A C 1
ATOM 981 O O . THR A 1 148 ? 15.711 26.988 99.604 1.00 14.69 124 THR A O 1
ATOM 985 N N . ALA A 1 149 ? 15.016 25.183 100.760 1.00 9.56 125 ALA A N 1
ATOM 986 C CA . ALA A 1 149 ? 13.601 25.415 100.478 1.00 11.44 125 ALA A CA 1
ATOM 987 C C . ALA A 1 149 ? 13.142 26.738 101.050 1.00 13.13 125 ALA A C 1
ATOM 988 O O . ALA A 1 149 ? 12.329 27.428 100.432 1.00 13.07 125 ALA A O 1
ATOM 990 N N . VAL A 1 150 ? 13.648 27.103 102.228 1.00 13.10 126 VAL A N 1
ATOM 991 C CA . VAL A 1 150 ? 13.304 28.430 102.775 1.00 11.43 126 VAL A CA 1
ATOM 992 C C . VAL A 1 150 ? 13.726 29.518 101.779 1.00 12.40 126 VAL A C 1
ATOM 993 O O . VAL A 1 150 ? 12.957 30.425 101.469 1.00 13.01 126 VAL A O 1
ATOM 997 N N . GLY A 1 151 ? 14.942 29.415 101.251 1.00 11.16 127 GLY A N 1
ATOM 998 C CA . GLY A 1 151 ? 15.385 30.360 100.227 1.00 11.60 127 GLY A CA 1
ATOM 999 C C . GLY A 1 151 ? 14.484 30.407 98.992 1.00 13.21 127 GLY A C 1
ATOM 1000 O O . GLY A 1 151 ? 14.154 31.488 98.484 1.00 11.81 127 GLY A O 1
ATOM 1009 N N . ALA A 1 153 ? 11.340 29.707 98.881 1.00 11.56 129 ALA A N 1
ATOM 1010 C CA . ALA A 1 153 ? 10.091 30.333 99.297 1.00 10.97 129 ALA A CA 1
ATOM 1011 C C . ALA A 1 153 ? 10.261 31.848 99.401 1.00 14.85 129 ALA A C 1
ATOM 1012 O O . ALA A 1 153 ? 9.363 32.611 99.039 1.00 11.45 129 ALA A O 1
ATOM 1022 N N . ALA A 1 155 ? 12.363 33.641 97.621 1.00 13.28 131 ALA A N 1
ATOM 1023 C CA . ALA A 1 155 ? 12.433 34.122 96.244 1.00 15.89 131 ALA A CA 1
ATOM 1024 C C . ALA A 1 155 ? 11.028 34.223 95.633 1.00 17.27 131 ALA A C 1
ATOM 1025 O O . ALA A 1 155 ? 10.713 35.221 94.970 1.00 14.08 131 ALA A O 1
ATOM 1027 N N . GLU A 1 156 ? 10.202 33.190 95.836 1.00 11.66 132 GLU A N 1
ATOM 1028 C CA . GLU A 1 156 ? 8.833 33.203 95.296 1.00 13.95 132 GLU A CA 1
ATOM 1029 C C . GLU A 1 156 ? 8.040 34.429 95.778 1.00 13.35 132 GLU A C 1
ATOM 1030 O O . GLU A 1 156 ? 7.410 35.110 94.971 1.00 15.17 132 GLU A O 1
ATOM 1036 N N . ARG A 1 157 ? 8.063 34.719 97.083 1.00 10.61 133 ARG A N 1
ATOM 1037 C CA . ARG A 1 157 ? 7.323 35.883 97.565 1.00 13.33 133 ARG A CA 1
ATOM 1038 C C . ARG A 1 157 ? 7.915 37.207 97.063 1.00 14.76 133 ARG A C 1
ATOM 1039 O O . ARG A 1 157 ? 7.179 38.152 96.738 1.00 14.93 133 ARG A O 1
ATOM 1047 N N . HIS A 1 158 ? 9.238 37.291 97.011 1.00 12.90 134 HIS A N 1
ATOM 1048 C CA . HIS A 1 158 ? 9.867 38.518 96.520 1.00 14.00 134 HIS A CA 1
ATOM 1049 C C . HIS A 1 158 ? 9.450 38.781 95.071 1.00 15.87 134 HIS A C 1
ATOM 1050 O O . HIS A 1 158 ? 9.054 39.900 94.719 1.00 15.73 134 HIS A O 1
ATOM 1057 N N . LEU A 1 159 ? 9.540 37.746 94.233 1.00 14.24 135 LEU A N 1
ATOM 1058 C CA . LEU A 1 159 ? 9.222 37.897 92.815 1.00 14.63 135 LEU A CA 1
ATOM 1059 C C . LEU A 1 159 ? 7.735 38.227 92.620 1.00 15.56 135 LEU A C 1
ATOM 1060 O O . LEU A 1 159 ? 7.388 39.028 91.763 1.00 14.87 135 LEU A O 1
ATOM 1065 N N . ALA A 1 160 ? 6.869 37.561 93.386 1.00 14.10 136 ALA A N 1
ATOM 1066 C CA . ALA A 1 160 ? 5.445 37.828 93.328 1.00 16.23 136 ALA A CA 1
ATOM 1067 C C . ALA A 1 160 ? 5.153 39.302 93.662 1.00 18.38 136 ALA A C 1
ATOM 1068 O O . ALA A 1 160 ? 4.399 39.964 92.947 1.00 21.73 136 ALA A O 1
ATOM 1070 N N . ALA A 1 161 ? 5.757 39.812 94.735 1.00 16.86 137 ALA A N 1
ATOM 1071 C CA . ALA A 1 161 ? 5.616 41.224 95.121 1.00 19.62 137 ALA A CA 1
ATOM 1072 C C . ALA A 1 161 ? 6.125 42.183 94.050 1.00 22.37 137 ALA A C 1
ATOM 1073 O O . ALA A 1 161 ? 5.484 43.202 93.783 1.00 18.74 137 ALA A O 1
ATOM 1075 N N . LYS A 1 162 ? 7.246 41.855 93.413 1.00 16.27 138 LYS A N 1
ATOM 1076 C CA . LYS A 1 162 ? 7.774 42.719 92.351 1.00 19.95 138 LYS A CA 1
ATOM 1077 C C . LYS A 1 162 ? 6.952 42.683 91.056 1.00 22.84 138 LYS A C 1
ATOM 1078 O O . LYS A 1 162 ? 6.727 43.723 90.430 1.00 20.91 138 LYS A O 1
ATOM 1084 N N . TYR A 1 163 ? 6.502 41.501 90.647 1.00 19.20 139 TYR A N 1
ATOM 1085 C CA . TYR A 1 163 ? 5.943 41.355 89.294 1.00 16.52 139 TYR A CA 1
ATOM 1086 C C . TYR A 1 163 ? 4.425 41.208 89.154 1.00 18.09 139 TYR A C 1
ATOM 1087 O O . TYR A 1 163 ? 3.890 41.492 88.074 1.00 20.85 139 TYR A O 1
ATOM 1096 N N . ASN A 1 164 ? 3.737 40.718 90.186 1.00 15.82 140 ASN A N 1
ATOM 1097 C CA . ASN A 1 164 ? 2.302 40.465 90.031 1.00 16.46 140 ASN A CA 1
ATOM 1098 C C . ASN A 1 164 ? 1.576 41.795 89.933 1.00 21.27 140 ASN A C 1
ATOM 1099 O O . ASN A 1 164 ? 1.933 42.749 90.610 1.00 22.03 140 ASN A O 1
ATOM 1104 N N . ARG A 1 165 ? 0.560 41.847 89.079 1.00 23.16 141 ARG A N 1
ATOM 1105 C CA . ARG A 1 165 ? -0.272 43.040 88.961 1.00 22.66 141 ARG A CA 1
ATOM 1106 C C . ARG A 1 165 ? -1.728 42.592 88.887 1.00 27.16 141 ARG A C 1
ATOM 1107 O O . ARG A 1 165 ? -2.015 41.503 88.389 1.00 32.44 141 ARG A O 1
ATOM 1115 N N . ASP A 1 166 ? -2.648 43.415 89.377 1.00 27.69 142 ASP A N 1
ATOM 1116 C CA . ASP A 1 166 ? -4.089 43.164 89.155 1.00 37.40 142 ASP A CA 1
ATOM 1117 C C . ASP A 1 166 ? -4.485 41.705 89.274 1.00 39.80 142 ASP A C 1
ATOM 1118 O O . ASP A 1 166 ? -4.336 41.078 90.322 1.00 45.37 142 ASP A O 1
ATOM 1123 N N . ALA A 1 167 ? -4.986 41.166 88.175 1.00 32.47 143 ALA A N 1
ATOM 1124 C CA . ALA A 1 167 ? -5.390 39.775 88.157 1.00 34.41 143 ALA A CA 1
ATOM 1125 C C . ALA A 1 167 ? -4.275 38.868 87.636 1.00 32.62 143 ALA A C 1
ATOM 1126 O O . ALA A 1 167 ? -4.474 37.669 87.478 1.00 38.42 143 ALA A O 1
ATOM 1128 N N . TYR A 1 168 ? -3.097 39.433 87.393 1.00 22.27 144 TYR A N 1
ATOM 1129 C CA . TYR A 1 168 ? -1.993 38.646 86.866 1.00 22.20 144 TYR A CA 1
ATOM 1130 C C . TYR A 1 168 ? -1.111 38.137 88.020 1.00 24.42 144 TYR A C 1
ATOM 1131 O O . TYR A 1 168 ? -0.161 38.806 88.431 1.00 22.46 144 TYR A O 1
ATOM 1140 N N . ASN A 1 169 ? -1.482 36.978 88.559 1.00 21.33 145 ASN A N 1
ATOM 1141 C CA . ASN A 1 169 ? -0.693 36.297 89.584 1.00 25.70 145 ASN A CA 1
ATOM 1142 C C . ASN A 1 169 ? 0.341 35.434 88.871 1.00 22.86 145 ASN A C 1
ATOM 1143 O O . ASN A 1 169 ? 0.262 34.194 88.860 1.00 21.14 145 ASN A O 1
ATOM 1148 N N . ILE A 1 170 ? 1.289 36.119 88.234 1.00 19.59 146 ILE A N 1
ATOM 1149 C CA . ILE A 1 170 ? 2.288 35.488 87.402 1.00 20.48 146 ILE A CA 1
ATOM 1150 C C . ILE A 1 170 ? 3.216 34.581 88.224 1.00 17.31 146 ILE A C 1
ATOM 1151 O O . ILE A 1 170 ? 3.583 33.485 87.786 1.00 19.31 146 ILE A O 1
ATOM 1156 N N . VAL A 1 171 ? 3.593 35.054 89.411 1.00 17.05 147 VAL A N 1
ATOM 1157 C CA . VAL A 1 171 ? 4.409 34.258 90.332 1.00 15.75 147 VAL A CA 1
ATOM 1158 C C . VAL A 1 171 ? 3.517 33.888 91.474 1.00 17.36 147 VAL A C 1
ATOM 1159 O O . VAL A 1 171 ? 3.094 34.748 92.260 1.00 18.63 147 VAL A O 1
ATOM 1163 N N . ASP A 1 172 ? 3.177 32.607 91.542 1.00 13.76 148 ASP A N 1
ATOM 1164 C CA . ASP A 1 172 ? 2.217 32.185 92.539 1.00 14.63 148 ASP A CA 1
ATOM 1165 C C . ASP A 1 172 ? 2.334 30.689 92.656 1.00 17.61 148 ASP A C 1
ATOM 1166 O O . ASP A 1 172 ? 1.698 29.965 91.914 1.00 15.36 148 ASP A O 1
ATOM 1171 N N . HIS A 1 173 ? 3.191 30.222 93.559 1.00 16.73 149 HIS A N 1
ATOM 1172 C CA . HIS A 1 173 ? 3.345 28.787 93.733 1.00 13.81 149 HIS A CA 1
ATOM 1173 C C . HIS A 1 173 ? 3.826 28.454 95.132 1.00 15.78 149 HIS A C 1
ATOM 1174 O O . HIS A 1 173 ? 4.187 29.350 95.923 1.00 15.50 149 HIS A O 1
ATOM 1181 N N . TYR A 1 174 ? 3.815 27.162 95.440 1.00 12.88 150 TYR A N 1
ATOM 1182 C CA . TYR A 1 174 ? 4.222 26.679 96.747 1.00 9.49 150 TYR A CA 1
ATOM 1183 C C . TYR A 1 174 ? 5.639 26.117 96.715 1.00 14.69 150 TYR A C 1
ATOM 1184 O O . TYR A 1 174 ? 6.202 25.875 95.640 1.00 15.15 150 TYR A O 1
ATOM 1193 N N . THR A 1 175 ? 6.182 25.882 97.905 1.00 14.74 151 THR A N 1
ATOM 1194 C CA . THR A 1 175 ? 7.487 25.241 98.074 1.00 12.04 151 THR A CA 1
ATOM 1195 C C . THR A 1 175 ? 7.303 24.099 99.063 1.00 15.44 151 THR A C 1
ATOM 1196 O O . THR A 1 175 ? 6.956 24.329 100.226 1.00 12.93 151 THR A O 1
ATOM 1200 N N . TYR A 1 176 ? 7.506 22.868 98.586 1.00 10.90 152 TYR A N 1
ATOM 1201 C CA . TYR A 1 176 ? 7.358 21.693 99.403 1.00 7.73 152 TYR A CA 1
ATOM 1202 C C . TYR A 1 176 ? 8.695 20.998 99.692 1.00 13.69 152 TYR A C 1
ATOM 1203 O O . TYR A 1 176 ? 9.610 20.993 98.864 1.00 16.25 152 TYR A O 1
ATOM 1212 N N . ALA A 1 177 ? 8.797 20.381 100.861 1.00 11.44 153 ALA A N 1
ATOM 1213 C CA . ALA A 1 177 ? 9.954 19.540 101.145 1.00 11.45 153 ALA A CA 1
ATOM 1214 C C . ALA A 1 177 ? 9.539 18.320 101.926 1.00 15.34 153 ALA A C 1
ATOM 1215 O O . ALA A 1 177 ? 8.537 18.334 102.656 1.00 14.16 153 ALA A O 1
ATOM 1217 N N . ILE A 1 178 ? 10.324 17.268 101.777 1.00 12.33 154 ILE A N 1
ATOM 1218 C CA . ILE A 1 178 ? 10.233 16.129 102.672 1.00 11.64 154 ILE A CA 1
ATOM 1219 C C . ILE A 1 178 ? 11.544 15.979 103.440 1.00 11.71 154 ILE A C 1
ATOM 1220 O O . ILE A 1 178 ? 12.598 15.931 102.838 1.00 13.10 154 ILE A O 1
ATOM 1225 N N . CYS A 1 179 ? 11.454 15.913 104.767 1.00 13.31 155 CYS A N 1
ATOM 1226 C CA . CYS A 1 179 ? 12.614 15.770 105.621 1.00 10.80 155 CYS A CA 1
ATOM 1227 C C . CYS A 1 179 ? 12.417 14.563 106.570 1.00 11.35 155 CYS A C 1
ATOM 1228 O O . CYS A 1 179 ? 11.326 14.000 106.649 1.00 11.19 155 CYS A O 1
ATOM 1231 N N . GLY A 1 180 ? 13.476 14.168 107.271 1.00 11.45 156 GLY A N 1
ATOM 1232 C CA . GLY A 1 180 ? 13.371 13.123 108.276 1.00 10.99 156 GLY A CA 1
ATOM 1233 C C . GLY A 1 180 ? 13.878 13.641 109.607 1.00 15.03 156 GLY A C 1
ATOM 1234 O O . GLY A 1 180 ? 14.080 14.846 109.786 1.00 14.23 156 GLY A O 1
ATOM 1235 N N . ASP A 1 181 ? 14.061 12.741 110.566 1.00 14.34 157 ASP A N 1
ATOM 1236 C CA . ASP A 1 181 ? 14.603 13.123 111.874 1.00 16.24 157 ASP A CA 1
ATOM 1237 C C . ASP A 1 181 ? 15.993 13.781 111.834 1.00 14.16 157 ASP A C 1
ATOM 1238 O O . ASP A 1 181 ? 16.258 14.767 112.554 1.00 13.17 157 ASP A O 1
ATOM 1243 N N . GLY A 1 182 ? 16.886 13.232 111.016 1.00 12.04 158 GLY A N 1
ATOM 1244 C CA . GLY A 1 182 ? 18.251 13.753 110.935 1.00 12.04 158 GLY A CA 1
ATOM 1245 C C . GLY A 1 182 ? 18.254 15.219 110.528 1.00 12.76 158 GLY A C 1
ATOM 1246 O O . GLY A 1 182 ? 18.992 16.041 111.086 1.00 12.16 158 GLY A O 1
ATOM 1247 N N . ASP A 1 183 ? 17.428 15.561 109.548 1.00 12.68 159 ASP A N 1
ATOM 1248 C CA . ASP A 1 183 ? 17.310 16.961 109.123 1.00 14.30 159 ASP A CA 1
ATOM 1249 C C . ASP A 1 183 ? 17.013 17.891 110.290 1.00 16.74 159 ASP A C 1
ATOM 1250 O O . ASP A 1 183 ? 17.537 19.007 110.364 1.00 14.71 159 ASP A O 1
ATOM 1255 N N . LEU A 1 184 ? 16.151 17.426 111.189 1.00 9.20 160 LEU A N 1
ATOM 1256 C CA . LEU A 1 184 ? 15.602 18.276 112.233 1.00 13.33 160 LEU A CA 1
ATOM 1257 C C . LEU A 1 184 ? 16.530 18.341 113.431 1.00 11.07 160 LEU A C 1
ATOM 1258 O O . LEU A 1 184 ? 16.339 19.149 114.329 1.00 19.30 160 LEU A O 1
ATOM 1271 N N . GLU A 1 186 ? 19.864 18.823 112.793 1.00 11.25 162 GLU A N 1
ATOM 1272 C CA . GLU A 1 186 ? 20.905 19.739 112.328 1.00 9.63 162 GLU A CA 1
ATOM 1273 C C . GLU A 1 186 ? 20.591 21.196 112.641 1.00 13.91 162 GLU A C 1
ATOM 1274 O O . GLU A 1 186 ? 19.481 21.666 112.421 1.00 11.98 162 GLU A O 1
ATOM 1280 N N . GLY A 1 187 ? 21.589 21.933 113.098 1.00 12.64 163 GLY A N 1
ATOM 1281 C CA . GLY A 1 187 ? 21.383 23.333 113.446 1.00 10.13 163 GLY A CA 1
ATOM 1282 C C . GLY A 1 187 ? 20.952 24.196 112.272 1.00 14.25 163 GLY A C 1
ATOM 1283 O O . GLY A 1 187 ? 20.250 25.190 112.460 1.00 12.88 163 GLY A O 1
ATOM 1284 N N . VAL A 1 188 ? 21.341 23.836 111.047 1.00 11.38 164 VAL A N 1
ATOM 1285 C CA . VAL A 1 188 ? 20.992 24.734 109.942 1.00 6.48 164 VAL A CA 1
ATOM 1286 C C . VAL A 1 188 ? 19.471 24.718 109.685 1.00 9.23 164 VAL A C 1
ATOM 1287 O O . VAL A 1 188 ? 18.880 25.717 109.271 1.00 11.06 164 VAL A O 1
ATOM 1291 N N . SER A 1 189 ? 18.818 23.601 109.958 1.00 11.07 165 SER A N 1
ATOM 1292 C CA . SER A 1 189 ? 17.368 23.584 109.787 1.00 15.15 165 SER A CA 1
ATOM 1293 C C . SER A 1 189 ? 16.662 24.416 110.864 1.00 15.99 165 SER A C 1
ATOM 1294 O O . SER A 1 189 ? 15.610 25.008 110.606 1.00 12.38 165 SER A O 1
ATOM 1297 N N . ALA A 1 190 ? 17.214 24.428 112.073 1.00 13.68 166 ALA A N 1
ATOM 1298 C CA . ALA A 1 190 ? 16.650 25.233 113.170 1.00 9.97 166 ALA A CA 1
ATOM 1299 C C . ALA A 1 190 ? 16.764 26.713 112.804 1.00 13.95 166 ALA A C 1
ATOM 1300 O O . ALA A 1 190 ? 15.806 27.475 112.933 1.00 13.67 166 ALA A O 1
ATOM 1302 N N . GLU A 1 191 ? 17.937 27.119 112.328 1.00 11.83 167 GLU A N 1
ATOM 1303 C CA . GLU A 1 191 ? 18.123 28.511 111.901 1.00 9.20 167 GLU A CA 1
ATOM 1304 C C . GLU A 1 191 ? 17.113 28.875 110.819 1.00 13.01 167 GLU A C 1
ATOM 1305 O O . GLU A 1 191 ? 16.442 29.905 110.895 1.00 9.05 167 GLU A O 1
ATOM 1311 N N . ALA A 1 192 ? 17.032 28.039 109.792 1.00 9.93 168 ALA A N 1
ATOM 1312 C CA . ALA A 1 192 ? 16.179 28.331 108.651 1.00 11.65 168 ALA A CA 1
ATOM 1313 C C . ALA A 1 192 ? 14.706 28.390 109.071 1.00 10.07 168 ALA A C 1
ATOM 1314 O O . ALA A 1 192 ? 13.906 29.152 108.521 1.00 13.24 168 ALA A O 1
ATOM 1316 N N . SER A 1 193 ? 14.346 27.567 110.039 1.00 10.71 169 SER A N 1
ATOM 1317 C CA . SER A 1 193 ? 12.951 27.455 110.424 1.00 13.98 169 SER A CA 1
ATOM 1318 C C . SER A 1 193 ? 12.555 28.660 111.274 1.00 15.98 169 SER A C 1
ATOM 1319 O O . SER A 1 193 ? 11.437 29.163 111.168 1.00 12.79 169 SER A O 1
ATOM 1322 N N . SER A 1 194 ? 13.487 29.128 112.103 1.00 11.01 170 SER A N 1
ATOM 1323 C CA . SER A 1 194 ? 13.294 30.392 112.814 1.00 13.77 170 SER A CA 1
ATOM 1324 C C . SER A 1 194 ? 13.093 31.541 111.821 1.00 16.32 170 SER A C 1
ATOM 1325 O O . SER A 1 194 ? 12.149 32.332 111.935 1.00 14.77 170 SER A O 1
ATOM 1328 N N . LEU A 1 195 ? 13.980 31.633 110.839 1.00 13.39 171 LEU A N 1
ATOM 1329 C CA . LEU A 1 195 ? 13.896 32.686 109.836 1.00 12.62 171 LEU A CA 1
ATOM 1330 C C . LEU A 1 195 ? 12.592 32.610 109.030 1.00 11.50 171 LEU A C 1
ATOM 1331 O O . LEU A 1 195 ? 11.932 33.622 108.821 1.00 12.93 171 LEU A O 1
ATOM 1336 N N . ALA A 1 196 ? 12.227 31.414 108.566 1.00 13.05 172 ALA A N 1
ATOM 1337 C CA . ALA A 1 196 ? 11.014 31.247 107.761 1.00 14.44 172 ALA A CA 1
ATOM 1338 C C . ALA A 1 196 ? 9.763 31.697 108.526 1.00 15.90 172 ALA A C 1
ATOM 1339 O O . ALA A 1 196 ? 8.826 32.290 107.950 1.00 14.70 172 ALA A O 1
ATOM 1341 N N . ALA A 1 197 ? 9.708 31.369 109.816 1.00 12.68 173 ALA A N 1
ATOM 1342 C CA . ALA A 1 197 ? 8.566 31.798 110.626 1.00 13.22 173 ALA A CA 1
ATOM 1343 C C . ALA A 1 197 ? 8.568 33.315 110.775 1.00 14.41 173 ALA A C 1
ATOM 1344 O O . ALA A 1 197 ? 7.517 33.961 110.678 1.00 15.12 173 ALA A O 1
ATOM 1346 N N . HIS A 1 198 ? 9.746 33.901 110.987 1.00 12.13 174 HIS A N 1
ATOM 1347 C CA . HIS A 1 198 ? 9.828 35.345 111.128 1.00 11.20 174 HIS A CA 1
ATOM 1348 C C . HIS A 1 198 ? 9.331 36.076 109.879 1.00 16.16 174 HIS A C 1
ATOM 1349 O O . HIS A 1 198 ? 8.695 37.145 109.952 1.00 16.64 174 HIS A O 1
ATOM 1356 N N . LEU A 1 199 ? 9.607 35.485 108.723 1.00 12.39 175 LEU A N 1
ATOM 1357 C CA . LEU A 1 199 ? 9.203 36.056 107.443 1.00 12.78 175 LEU A CA 1
ATOM 1358 C C . LEU A 1 199 ? 7.766 35.665 107.050 1.00 14.66 175 LEU A C 1
ATOM 1359 O O . LEU A 1 199 ? 7.286 36.075 105.995 1.00 14.00 175 LEU A O 1
ATOM 1364 N N . GLN A 1 200 ? 7.107 34.860 107.888 1.00 12.38 176 GLN A N 1
ATOM 1365 C CA . GLN A 1 200 ? 5.742 34.382 107.624 1.00 14.24 176 GLN A CA 1
ATOM 1366 C C . GLN A 1 200 ? 5.565 33.740 106.245 1.00 15.87 176 GLN A C 1
ATOM 1367 O O . GLN A 1 200 ? 4.660 34.090 105.473 1.00 11.53 176 GLN A O 1
ATOM 1373 N N . LEU A 1 201 ? 6.414 32.765 105.948 1.00 11.12 177 LEU A N 1
ATOM 1374 C CA . LEU A 1 201 ? 6.411 32.161 104.622 1.00 11.45 177 LEU A CA 1
ATOM 1375 C C . LEU A 1 201 ? 5.379 31.022 104.585 1.00 12.97 177 LEU A C 1
ATOM 1376 O O . LEU A 1 201 ? 5.728 29.843 104.654 1.00 14.86 177 LEU A O 1
ATOM 1381 N N . GLY A 1 202 ? 4.104 31.393 104.448 1.00 12.17 178 GLY A N 1
ATOM 1382 C CA . GLY A 1 202 ? 3.016 30.443 104.474 1.00 11.56 178 GLY A CA 1
ATOM 1383 C C . GLY A 1 202 ? 2.930 29.529 103.266 1.00 15.09 178 GLY A C 1
ATOM 1384 O O . GLY A 1 202 ? 2.108 28.623 103.263 1.00 17.45 178 GLY A O 1
ATOM 1385 N N . ARG A 1 203 ? 3.735 29.776 102.229 1.00 14.96 179 ARG A N 1
ATOM 1386 C CA . ARG A 1 203 ? 3.728 28.876 101.059 1.00 13.81 179 ARG A CA 1
ATOM 1387 C C . ARG A 1 203 ? 4.778 27.780 101.171 1.00 13.59 179 ARG A C 1
ATOM 1388 O O . ARG A 1 203 ? 4.969 26.974 100.244 1.00 12.52 179 ARG A O 1
ATOM 1396 N N . LEU A 1 204 ? 5.458 27.751 102.306 1.00 15.89 180 LEU A N 1
ATOM 1397 C CA . LEU A 1 204 ? 6.419 26.694 102.572 1.00 12.17 180 LEU A CA 1
ATOM 1398 C C . LEU A 1 204 ? 5.739 25.616 103.400 1.00 13.73 180 LEU A C 1
ATOM 1399 O O . LEU A 1 204 ? 5.233 25.882 104.496 1.00 14.86 180 LEU A O 1
ATOM 1404 N N . VAL A 1 205 ? 5.738 24.393 102.881 1.00 13.26 181 VAL A N 1
ATOM 1405 C CA . VAL A 1 205 ? 5.091 23.270 103.554 1.00 12.82 181 VAL A CA 1
ATOM 1406 C C . VAL A 1 205 ? 6.050 22.083 103.576 1.00 14.13 181 VAL A C 1
ATOM 1407 O O . VAL A 1 205 ? 6.467 21.589 102.527 1.00 14.13 181 VAL A O 1
ATOM 1411 N N . VAL A 1 206 ? 6.412 21.639 104.779 1.00 10.84 182 VAL A N 1
ATOM 1412 C CA . VAL A 1 206 ? 7.397 20.574 104.937 1.00 11.25 182 VAL A CA 1
ATOM 1413 C C . VAL A 1 206 ? 6.689 19.350 105.503 1.00 14.75 182 VAL A C 1
ATOM 1414 O O . VAL A 1 206 ? 6.008 19.439 106.535 1.00 12.58 182 VAL A O 1
ATOM 1418 N N . LEU A 1 207 ? 6.808 18.220 104.811 1.00 8.94 183 LEU A N 1
ATOM 1419 C CA . LEU A 1 207 ? 6.335 16.939 105.323 1.00 9.99 183 LEU A CA 1
ATOM 1420 C C . LEU A 1 207 ? 7.490 16.215 106.009 1.00 14.39 183 LEU A C 1
ATOM 1421 O O . LEU A 1 207 ? 8.511 15.948 105.386 1.00 13.02 183 LEU A O 1
ATOM 1426 N N . TYR A 1 208 ? 7.295 15.894 107.283 1.00 13.49 184 TYR A N 1
ATOM 1427 C CA . TYR A 1 208 ? 8.311 15.343 108.146 1.00 13.07 184 TYR A CA 1
ATOM 1428 C C . TYR A 1 208 ? 8.023 13.863 108.350 1.00 17.16 184 TYR A C 1
ATOM 1429 O O . TYR A 1 208 ? 7.031 13.488 108.986 1.00 15.65 184 TYR A O 1
ATOM 1438 N N . ASP A 1 209 ? 8.883 13.026 107.759 1.00 15.21 185 ASP A N 1
ATOM 1439 C CA . ASP A 1 209 ? 8.775 11.589 107.875 1.00 16.02 185 ASP A CA 1
ATOM 1440 C C . ASP A 1 209 ? 9.301 11.206 109.256 1.00 15.21 185 ASP A C 1
ATOM 1441 O O . ASP A 1 209 ? 10.493 11.085 109.464 1.00 16.24 185 ASP A O 1
ATOM 1446 N N . SER A 1 210 ? 8.390 11.018 110.200 1.00 14.70 186 SER A N 1
ATOM 1447 C CA . SER A 1 210 ? 8.734 10.892 111.608 1.00 11.11 186 SER A CA 1
ATOM 1448 C C . SER A 1 210 ? 8.583 9.416 112.017 1.00 14.08 186 SER A C 1
ATOM 1449 O O . SER A 1 210 ? 7.476 8.928 112.279 1.00 14.65 186 SER A O 1
ATOM 1452 N N . ASN A 1 211 ? 9.707 8.706 112.055 1.00 14.56 187 ASN A N 1
ATOM 1453 C CA . ASN A 1 211 ? 9.683 7.261 112.160 1.00 15.75 187 ASN A CA 1
ATOM 1454 C C . ASN A 1 211 ? 10.489 6.705 113.346 1.00 14.31 187 ASN A C 1
ATOM 1455 O O . ASN A 1 211 ? 10.690 5.507 113.428 1.00 15.30 187 ASN A O 1
ATOM 1460 N N . ASP A 1 212 ? 10.959 7.574 114.246 1.00 14.92 188 ASP A N 1
ATOM 1461 C CA . ASP A 1 212 ? 11.606 7.117 115.494 1.00 20.09 188 ASP A CA 1
ATOM 1462 C C . ASP A 1 212 ? 12.927 6.352 115.308 1.00 17.24 188 ASP A C 1
ATOM 1463 O O . ASP A 1 212 ? 13.385 5.665 116.242 1.00 17.30 188 ASP A O 1
ATOM 1468 N N . ILE A 1 213 ? 13.526 6.454 114.119 1.00 15.37 189 ILE A N 1
ATOM 1469 C CA . ILE A 1 213 ? 14.707 5.654 113.806 1.00 15.74 189 ILE A CA 1
ATOM 1470 C C . ILE A 1 213 ? 15.819 6.533 113.205 1.00 18.98 189 ILE A C 1
ATOM 1471 O O . ILE A 1 213 ? 15.562 7.388 112.354 1.00 19.89 189 ILE A O 1
ATOM 1476 N N A SER A 1 214 ? 17.048 6.338 113.671 0.47 17.70 190 SER A N 1
ATOM 1477 N N B SER A 1 214 ? 17.048 6.357 113.659 0.53 17.72 190 SER A N 1
ATOM 1478 C CA A SER A 1 214 ? 18.200 7.004 113.058 0.47 16.34 190 SER A CA 1
ATOM 1479 C CA B SER A 1 214 ? 18.163 7.019 112.982 0.53 16.43 190 SER A CA 1
ATOM 1480 C C A SER A 1 214 ? 19.093 5.944 112.422 0.47 19.02 190 SER A C 1
ATOM 1481 C C B SER A 1 214 ? 19.125 5.948 112.473 0.53 19.02 190 SER A C 1
ATOM 1482 O O A SER A 1 214 ? 18.803 4.748 112.492 0.47 18.28 190 SER A O 1
ATOM 1483 O O B SER A 1 214 ? 18.914 4.750 112.679 0.53 18.70 190 SER A O 1
ATOM 1488 N N . LEU A 1 215 ? 20.180 6.374 111.797 1.00 19.45 191 LEU A N 1
ATOM 1489 C CA . LEU A 1 215 ? 21.107 5.426 111.189 1.00 18.23 191 LEU A CA 1
ATOM 1490 C C . LEU A 1 215 ? 21.621 4.414 112.220 1.00 19.14 191 LEU A C 1
ATOM 1491 O O . LEU A 1 215 ? 21.684 3.220 111.948 1.00 17.83 191 LEU A O 1
ATOM 1496 N N . ASP A 1 216 ? 21.960 4.888 113.423 1.00 18.18 192 ASP A N 1
ATOM 1497 C CA . ASP A 1 216 ? 22.618 4.036 114.418 1.00 20.80 192 ASP A CA 1
ATOM 1498 C C . ASP A 1 216 ? 21.670 3.220 115.302 1.00 21.28 192 ASP A C 1
ATOM 1499 O O . ASP A 1 216 ? 22.103 2.316 116.006 1.00 23.30 192 ASP A O 1
ATOM 1504 N N . GLY A 1 217 ? 20.384 3.537 115.288 1.00 19.43 193 GLY A N 1
ATOM 1505 C CA . GLY A 1 217 ? 19.441 2.797 116.110 1.00 20.40 193 GLY A CA 1
ATOM 1506 C C . GLY A 1 217 ? 18.205 3.631 116.456 1.00 17.81 193 GLY A C 1
ATOM 1507 O O . GLY A 1 217 ? 17.842 4.563 115.730 1.00 17.53 193 GLY A O 1
ATOM 1508 N N . ASP A 1 218 ? 17.563 3.302 117.569 1.00 17.37 194 ASP A N 1
ATOM 1509 C CA . ASP A 1 218 ? 16.371 4.032 117.986 1.00 20.90 194 ASP A CA 1
ATOM 1510 C C . ASP A 1 218 ? 16.681 5.509 118.188 1.00 21.30 194 ASP A C 1
ATOM 1511 O O . ASP A 1 218 ? 17.695 5.869 118.794 1.00 17.85 194 ASP A O 1
ATOM 1516 N N . LEU A 1 219 ? 15.801 6.355 117.670 1.00 19.14 195 LEU A N 1
ATOM 1517 C CA . LEU A 1 219 ? 15.961 7.800 117.781 1.00 17.24 195 LEU A CA 1
ATOM 1518 C C . LEU A 1 219 ? 16.066 8.221 119.261 1.00 17.52 195 LEU A C 1
ATOM 1519 O O . LEU A 1 219 ? 16.777 9.162 119.594 1.00 17.94 195 LEU A O 1
ATOM 1524 N N . ASN A 1 220 ? 15.388 7.497 120.153 1.00 16.55 196 ASN A N 1
ATOM 1525 C CA . ASN A 1 220 ? 15.438 7.849 121.572 1.00 18.88 196 ASN A CA 1
ATOM 1526 C C . ASN A 1 220 ? 16.806 7.650 122.246 1.00 21.05 196 ASN A C 1
ATOM 1527 O O . ASN A 1 220 ? 16.968 7.945 123.428 1.00 18.81 196 ASN A O 1
ATOM 1532 N N . ARG A 1 221 ? 17.802 7.166 121.505 1.00 14.90 197 ARG A N 1
ATOM 1533 C CA . ARG A 1 221 ? 19.169 7.131 122.052 1.00 14.23 197 ARG A CA 1
ATOM 1534 C C . ARG A 1 221 ? 19.895 8.454 121.858 1.00 15.88 197 ARG A C 1
ATOM 1535 O O . ARG A 1 221 ? 20.971 8.670 122.408 1.00 17.50 197 ARG A O 1
ATOM 1543 N N . SER A 1 222 ? 19.305 9.371 121.101 1.00 12.76 198 SER A N 1
ATOM 1544 C CA . SER A 1 222 ? 19.987 10.649 120.922 1.00 10.25 198 SER A CA 1
ATOM 1545 C C . SER A 1 222 ? 19.054 11.851 120.917 1.00 15.06 198 SER A C 1
ATOM 1546 O O . SER A 1 222 ? 19.518 12.985 120.887 1.00 15.94 198 SER A O 1
ATOM 1549 N N . PHE A 1 223 ? 17.743 11.623 120.911 1.00 11.95 199 PHE A N 1
ATOM 1550 C CA . PHE A 1 223 ? 16.833 12.699 120.554 1.00 15.10 199 PHE A CA 1
ATOM 1551 C C . PHE A 1 223 ? 15.502 12.462 121.248 1.00 18.85 199 PHE A C 1
ATOM 1552 O O . PHE A 1 223 ? 14.924 11.387 121.117 1.00 23.09 199 PHE A O 1
ATOM 1560 N N . SER A 1 224 ? 15.020 13.437 122.003 1.00 16.67 200 SER A N 1
ATOM 1561 C CA . SER A 1 224 ? 13.736 13.254 122.693 1.00 15.87 200 SER A CA 1
ATOM 1562 C C . SER A 1 224 ? 12.967 14.561 122.862 1.00 18.20 200 SER A C 1
ATOM 1563 O O . SER A 1 224 ? 12.028 14.635 123.656 1.00 17.08 200 SER A O 1
ATOM 1566 N N . GLU A 1 225 ? 13.358 15.593 122.112 1.00 12.30 201 GLU A N 1
ATOM 1567 C CA . GLU A 1 225 ? 12.676 16.905 122.187 1.00 10.91 201 GLU A CA 1
ATOM 1568 C C . GLU A 1 225 ? 11.286 16.765 121.577 1.00 16.94 201 GLU A C 1
ATOM 1569 O O . GLU A 1 225 ? 11.018 15.785 120.887 1.00 15.52 201 GLU A O 1
ATOM 1575 N N . SER A 1 226 ? 10.398 17.726 121.827 1.00 16.33 202 SER A N 1
ATOM 1576 C CA . SER A 1 226 ? 9.121 17.762 121.108 1.00 19.38 202 SER A CA 1
ATOM 1577 C C . SER A 1 226 ? 9.314 18.613 119.857 1.00 14.82 202 SER A C 1
ATOM 1578 O O . SER A 1 226 ? 9.362 19.833 119.940 1.00 14.63 202 SER A O 1
ATOM 1581 N N . VAL A 1 227 ? 9.459 17.972 118.703 1.00 10.03 203 VAL A N 1
ATOM 1582 C CA . VAL A 1 227 ? 9.623 18.733 117.467 1.00 13.96 203 VAL A CA 1
ATOM 1583 C C . VAL A 1 227 ? 8.403 19.633 117.292 1.00 11.79 203 VAL A C 1
ATOM 1584 O O . VAL A 1 227 ? 8.526 20.808 116.990 1.00 14.19 203 VAL A O 1
ATOM 1588 N N . GLU A 1 228 ? 7.216 19.084 117.520 1.00 12.25 204 GLU A N 1
ATOM 1589 C CA . GLU A 1 228 ? 6.005 19.889 117.336 1.00 11.31 204 GLU A CA 1
ATOM 1590 C C . GLU A 1 228 ? 6.044 21.182 118.152 1.00 13.98 204 GLU A C 1
ATOM 1591 O O . GLU A 1 228 ? 5.771 22.277 117.630 1.00 13.80 204 GLU A O 1
ATOM 1597 N N . ASP A 1 229 ? 6.395 21.076 119.436 1.00 11.67 205 ASP A N 1
ATOM 1598 C CA . ASP A 1 229 ? 6.398 22.273 120.287 1.00 11.62 205 ASP A CA 1
ATOM 1599 C C . ASP A 1 229 ? 7.480 23.272 119.899 1.00 11.44 205 ASP A C 1
ATOM 1600 O O . ASP A 1 229 ? 7.292 24.490 119.987 1.00 13.55 205 ASP A O 1
ATOM 1605 N N . ARG A 1 230 ? 8.625 22.758 119.473 1.00 12.77 206 ARG A N 1
ATOM 1606 C CA . ARG A 1 230 ? 9.676 23.648 119.013 1.00 12.17 206 ARG A CA 1
ATOM 1607 C C . ARG A 1 230 ? 9.209 24.466 117.809 1.00 11.13 206 ARG A C 1
ATOM 1608 O O . ARG A 1 230 ? 9.426 25.697 117.736 1.00 14.22 206 ARG A O 1
ATOM 1616 N N . TYR A 1 231 ? 8.588 23.786 116.850 1.00 12.71 207 TYR A N 1
ATOM 1617 C CA . TYR A 1 231 ? 8.115 24.462 115.634 1.00 11.55 207 TYR A CA 1
ATOM 1618 C C . TYR A 1 231 ? 6.999 25.475 115.940 1.00 10.94 207 TYR A C 1
ATOM 1619 O O . TYR A 1 231 ? 6.983 26.561 115.384 1.00 14.70 207 TYR A O 1
ATOM 1628 N N . LYS A 1 232 ? 6.096 25.135 116.853 1.00 13.84 208 LYS A N 1
ATOM 1629 C CA . LYS A 1 232 ? 5.077 26.111 117.264 1.00 13.16 208 LYS A CA 1
ATOM 1630 C C . LYS A 1 232 ? 5.765 27.325 117.903 1.00 15.20 208 LYS A C 1
ATOM 1631 O O . LYS A 1 232 ? 5.371 28.464 117.678 1.00 14.89 208 LYS A O 1
ATOM 1637 N N . ALA A 1 233 ? 6.795 27.073 118.705 1.00 13.10 209 ALA A N 1
ATOM 1638 C CA . ALA A 1 233 ? 7.587 28.151 119.308 1.00 17.67 209 ALA A CA 1
ATOM 1639 C C . ALA A 1 233 ? 8.213 29.095 118.266 1.00 16.72 209 ALA A C 1
ATOM 1640 O O . ALA A 1 233 ? 8.246 30.320 118.465 1.00 13.93 209 ALA A O 1
ATOM 1642 N N . TYR A 1 234 ? 8.709 28.549 117.156 1.00 16.83 210 TYR A N 1
ATOM 1643 C CA . TYR A 1 234 ? 9.198 29.423 116.089 1.00 12.65 210 TYR A CA 1
ATOM 1644 C C . TYR A 1 234 ? 8.075 30.265 115.508 1.00 11.29 210 TYR A C 1
ATOM 1645 O O . TYR A 1 234 ? 8.316 31.395 115.096 1.00 18.09 210 TYR A O 1
ATOM 1654 N N . GLY A 1 235 ? 6.866 29.708 115.437 1.00 13.85 211 GLY A N 1
ATOM 1655 C CA . GLY A 1 235 ? 5.753 30.384 114.755 1.00 11.82 211 GLY A CA 1
ATOM 1656 C C . GLY A 1 235 ? 5.253 29.613 113.528 1.00 15.96 211 GLY A C 1
ATOM 1657 O O . GLY A 1 235 ? 4.565 30.159 112.658 1.00 17.39 211 GLY A O 1
ATOM 1658 N N . TRP A 1 236 ? 5.576 28.324 113.457 1.00 12.89 212 TRP A N 1
ATOM 1659 C CA . TRP A 1 236 ? 5.067 27.487 112.369 1.00 11.42 212 TRP A CA 1
ATOM 1660 C C . TRP A 1 236 ? 3.708 26.921 112.743 1.00 13.97 212 TRP A C 1
ATOM 1661 O O . TRP A 1 236 ? 3.436 26.705 113.924 1.00 13.59 212 TRP A O 1
ATOM 1672 N N . GLN A 1 237 ? 2.880 26.633 111.739 1.00 14.17 213 GLN A N 1
ATOM 1673 C CA . GLN A 1 237 ? 1.731 25.758 111.932 1.00 12.84 213 GLN A CA 1
ATOM 1674 C C . GLN A 1 237 ? 2.237 24.301 111.971 1.00 17.15 213 GLN A C 1
ATOM 1675 O O . GLN A 1 237 ? 3.052 23.899 111.126 1.00 14.00 213 GLN A O 1
ATOM 1681 N N . VAL A 1 238 ? 1.776 23.509 112.939 1.00 14.28 214 VAL A N 1
ATOM 1682 C CA . VAL A 1 238 ? 2.175 22.091 112.980 1.00 14.88 214 VAL A CA 1
ATOM 1683 C C . VAL A 1 238 ? 0.927 21.229 112.913 1.00 15.05 214 VAL A C 1
ATOM 1684 O O . VAL A 1 238 ? -0.019 21.464 113.650 1.00 14.49 214 VAL A O 1
ATOM 1688 N N . ILE A 1 239 ? 0.910 20.277 111.990 1.00 14.59 215 ILE A N 1
ATOM 1689 C CA . ILE A 1 239 ? -0.200 19.331 111.883 1.00 12.38 215 ILE A CA 1
ATOM 1690 C C . ILE A 1 239 ? 0.348 17.929 112.018 1.00 19.47 215 ILE A C 1
ATOM 1691 O O . ILE A 1 239 ? 1.359 17.594 111.402 1.00 15.28 215 ILE A O 1
ATOM 1696 N N . ARG A 1 240 ? -0.319 17.100 112.815 1.00 14.31 216 ARG A N 1
ATOM 1697 C CA . ARG A 1 240 ? 0.140 15.729 113.006 1.00 17.36 216 ARG A CA 1
ATOM 1698 C C . ARG A 1 240 ? -0.722 14.762 112.209 1.00 16.39 216 ARG A C 1
ATOM 1699 O O . ARG A 1 240 ? -1.938 14.848 112.253 1.00 15.71 216 ARG A O 1
ATOM 1707 N N . VAL A 1 241 ? -0.088 13.845 111.496 1.00 11.93 217 VAL A N 1
ATOM 1708 C CA . VAL A 1 241 ? -0.788 12.718 110.871 1.00 15.45 217 VAL A CA 1
ATOM 1709 C C . VAL A 1 241 ? -0.375 11.451 111.596 1.00 20.02 217 VAL A C 1
ATOM 1710 O O . VAL A 1 241 ? 0.789 11.047 111.523 1.00 15.85 217 VAL A O 1
ATOM 1714 N N . GLU A 1 242 ? -1.312 10.827 112.313 1.00 14.19 218 GLU A N 1
ATOM 1715 C CA . GLU A 1 242 ? -0.950 9.698 113.170 1.00 19.40 218 GLU A CA 1
ATOM 1716 C C . GLU A 1 242 ? -0.665 8.416 112.390 1.00 19.45 218 GLU A C 1
ATOM 1717 O O . GLU A 1 242 ? 0.146 7.587 112.832 1.00 16.07 218 GLU A O 1
ATOM 1723 N N . ASP A 1 243 ? -1.355 8.221 111.265 1.00 16.23 219 ASP A N 1
ATOM 1724 C CA . ASP A 1 243 ? -1.162 6.989 110.490 1.00 17.36 219 ASP A CA 1
ATOM 1725 C C . ASP A 1 243 ? -0.622 7.364 109.126 1.00 18.05 219 ASP A C 1
ATOM 1726 O O . ASP A 1 243 ? -1.377 7.799 108.263 1.00 17.63 219 ASP A O 1
ATOM 1731 N N . GLY A 1 244 ? 0.688 7.218 108.951 1.00 19.76 220 GLY A N 1
ATOM 1732 C CA . GLY A 1 244 ? 1.349 7.562 107.706 1.00 19.61 220 GLY A CA 1
ATOM 1733 C C . GLY A 1 244 ? 0.903 6.790 106.470 1.00 16.75 220 GLY A C 1
ATOM 1734 O O . GLY A 1 244 ? 1.213 7.186 105.343 1.00 18.64 220 GLY A O 1
ATOM 1735 N N . ASN A 1 245 ? 0.201 5.681 106.663 1.00 13.26 221 ASN A N 1
ATOM 1736 C CA . ASN A 1 245 ? -0.363 4.962 105.519 1.00 16.14 221 ASN A CA 1
ATOM 1737 C C . ASN A 1 245 ? -1.751 5.525 105.108 1.00 19.97 221 ASN A C 1
ATOM 1738 O O . ASN A 1 245 ? -2.324 5.126 104.102 1.00 19.97 221 ASN A O 1
ATOM 1743 N N . ASP A 1 246 ? -2.280 6.458 105.894 1.00 17.83 222 ASP A N 1
ATOM 1744 C CA . ASP A 1 246 ? -3.638 6.964 105.641 1.00 14.25 222 ASP A CA 1
ATOM 1745 C C . ASP A 1 246 ? -3.553 8.186 104.729 1.00 14.87 222 ASP A C 1
ATOM 1746 O O . ASP A 1 246 ? -3.284 9.304 105.184 1.00 15.50 222 ASP A O 1
ATOM 1751 N N . ILE A 1 247 ? -3.777 7.995 103.442 1.00 14.69 223 ILE A N 1
ATOM 1752 C CA . ILE A 1 247 ? -3.570 9.117 102.529 1.00 16.05 223 ILE A CA 1
ATOM 1753 C C . ILE A 1 247 ? -4.677 10.153 102.625 1.00 17.13 223 ILE A C 1
ATOM 1754 O O . ILE A 1 247 ? -4.481 11.326 102.291 1.00 16.96 223 ILE A O 1
ATOM 1759 N N . GLU A 1 248 ? -5.842 9.734 103.106 1.00 14.32 224 GLU A N 1
ATOM 1760 C CA . GLU A 1 248 ? -6.903 10.711 103.354 1.00 18.70 224 GLU A CA 1
ATOM 1761 C C . GLU A 1 248 ? -6.487 11.712 104.459 1.00 19.19 224 GLU A C 1
ATOM 1762 O O . GLU A 1 248 ? -6.679 12.941 104.323 1.00 14.99 224 GLU A O 1
ATOM 1768 N N . ALA A 1 249 ? -5.901 11.198 105.539 1.00 16.41 225 ALA A N 1
ATOM 1769 C CA . ALA A 1 249 ? -5.426 12.064 106.617 1.00 20.00 225 ALA A CA 1
ATOM 1770 C C . ALA A 1 249 ? -4.345 13.026 106.123 1.00 17.84 225 ALA A C 1
ATOM 1771 O O . ALA A 1 249 ? -4.304 14.205 106.511 1.00 13.92 225 ALA A O 1
ATOM 1773 N N . ILE A 1 250 ? -3.457 12.523 105.267 1.00 13.81 226 ILE A N 1
ATOM 1774 C CA . ILE A 1 250 ? -2.365 13.351 104.762 1.00 13.99 226 ILE A CA 1
ATOM 1775 C C . ILE A 1 250 ? -2.911 14.420 103.838 1.00 14.32 226 ILE A C 1
ATOM 1776 O O . ILE A 1 250 ? -2.503 15.584 103.910 1.00 16.73 226 ILE A O 1
ATOM 1781 N N . ALA A 1 251 ? -3.840 14.043 102.962 1.00 15.49 227 ALA A N 1
ATOM 1782 C CA . ALA A 1 251 ? -4.462 15.049 102.093 1.00 12.59 227 ALA A CA 1
ATOM 1783 C C . ALA A 1 251 ? -5.150 16.136 102.926 1.00 12.79 227 ALA A C 1
ATOM 1784 O O . ALA A 1 251 ? -5.028 17.309 102.630 1.00 14.25 227 ALA A O 1
ATOM 1786 N N . LYS A 1 252 ? -5.883 15.757 103.971 1.00 14.04 228 LYS A N 1
ATOM 1787 C CA . LYS A 1 252 ? -6.510 16.790 104.812 1.00 16.71 228 LYS A CA 1
ATOM 1788 C C . LYS A 1 252 ? -5.481 17.734 105.412 1.00 15.85 228 LYS A C 1
ATOM 1789 O O . LYS A 1 252 ? -5.712 18.931 105.519 1.00 17.45 228 LYS A O 1
ATOM 1795 N N . ALA A 1 253 ? -4.339 17.182 105.808 1.00 14.05 229 ALA A N 1
ATOM 1796 C CA . ALA A 1 253 ? -3.288 17.987 106.411 1.00 11.60 229 ALA A CA 1
ATOM 1797 C C . ALA A 1 253 ? -2.717 18.977 105.395 1.00 11.94 229 ALA A C 1
ATOM 1798 O O . ALA A 1 253 ? -2.496 20.152 105.701 1.00 14.92 229 ALA A O 1
ATOM 1800 N N . ILE A 1 254 ? -2.447 18.497 104.185 1.00 11.82 230 ILE A N 1
ATOM 1801 C CA . ILE A 1 254 ? -1.893 19.379 103.175 1.00 13.06 230 ILE A CA 1
ATOM 1802 C C . ILE A 1 254 ? -2.896 20.472 102.807 1.00 13.91 230 ILE A C 1
ATOM 1803 O O . ILE A 1 254 ? -2.539 21.634 102.641 1.00 13.92 230 ILE A O 1
ATOM 1808 N N . GLU A 1 255 ? -4.167 20.102 102.697 1.00 13.75 231 GLU A N 1
ATOM 1809 C CA . GLU A 1 255 ? -5.193 21.120 102.449 1.00 12.74 231 GLU A CA 1
ATOM 1810 C C . GLU A 1 255 ? -5.214 22.158 103.571 1.00 14.84 231 GLU A C 1
ATOM 1811 O O . GLU A 1 255 ? -5.264 23.362 103.323 1.00 14.87 231 GLU A O 1
ATOM 1817 N N . GLU A 1 256 ? -5.154 21.684 104.811 1.00 13.83 232 GLU A N 1
ATOM 1818 C CA . GLU A 1 256 ? -5.113 22.580 105.959 1.00 16.20 232 GLU A CA 1
ATOM 1819 C C . GLU A 1 256 ? -3.869 23.497 105.915 1.00 15.43 232 GLU A C 1
ATOM 1820 O O . GLU A 1 256 ? -3.936 24.684 106.224 1.00 16.60 232 GLU A O 1
ATOM 1826 N N . ALA A 1 257 ? -2.733 22.952 105.488 1.00 15.18 233 ALA A N 1
ATOM 1827 C CA . ALA A 1 257 ? -1.501 23.721 105.405 1.00 12.65 233 ALA A CA 1
ATOM 1828 C C . ALA A 1 257 ? -1.655 24.823 104.351 1.00 18.66 233 ALA A C 1
ATOM 1829 O O . ALA A 1 257 ? -1.267 25.978 104.542 1.00 17.11 233 ALA A O 1
ATOM 1831 N N . LYS A 1 258 ? -2.217 24.462 103.209 1.00 16.12 234 LYS A N 1
ATOM 1832 C CA . LYS A 1 258 ? -2.352 25.447 102.160 1.00 17.30 234 LYS A CA 1
ATOM 1833 C C . LYS A 1 258 ? -3.346 26.559 102.538 1.00 21.48 234 LYS A C 1
ATOM 1834 O O . LYS A 1 258 ? -3.235 27.664 102.033 1.00 20.97 234 LYS A O 1
ATOM 1840 N N . ALA A 1 259 ? -4.311 26.284 103.411 1.00 17.63 235 ALA A N 1
ATOM 1841 C CA . ALA A 1 259 ? -5.285 27.334 103.766 1.00 21.68 235 ALA A CA 1
ATOM 1842 C C . ALA A 1 259 ? -4.720 28.337 104.778 1.00 20.84 235 ALA A C 1
ATOM 1843 O O . ALA A 1 259 ? -5.287 29.414 105.003 1.00 25.22 235 ALA A O 1
ATOM 1845 N N . ASP A 1 260 ? -3.618 27.985 105.415 1.00 16.59 236 ASP A N 1
ATOM 1846 C CA . ASP A 1 260 ? -3.033 28.900 106.391 1.00 16.31 236 ASP A CA 1
ATOM 1847 C C . ASP A 1 260 ? -2.058 29.765 105.629 1.00 22.10 236 ASP A C 1
ATOM 1848 O O . ASP A 1 260 ? -1.040 29.280 105.148 1.00 24.51 236 ASP A O 1
ATOM 1853 N N . GLU A 1 261 ? -2.343 31.056 105.520 1.00 18.63 237 GLU A N 1
ATOM 1854 C CA . GLU A 1 261 ? -1.485 31.892 104.674 1.00 24.96 237 GLU A CA 1
ATOM 1855 C C . GLU A 1 261 ? -0.301 32.556 105.368 1.00 20.20 237 GLU A C 1
ATOM 1856 O O . GLU A 1 261 ? 0.618 33.022 104.713 1.00 18.70 237 GLU A O 1
ATOM 1862 N N . LYS A 1 262 ? -0.306 32.595 106.689 1.00 16.60 238 LYS A N 1
ATOM 1863 C CA . LYS A 1 262 ? 0.690 33.398 107.381 1.00 23.51 238 LYS A CA 1
ATOM 1864 C C . LYS A 1 262 ? 1.805 32.607 108.045 1.00 22.98 238 LYS A C 1
ATOM 1865 O O . LYS A 1 262 ? 2.760 33.201 108.532 1.00 23.31 238 LYS A O 1
ATOM 1871 N N . ARG A 1 263 ? 1.685 31.286 108.112 1.00 14.39 239 ARG A N 1
ATOM 1872 C CA . ARG A 1 263 ? 2.727 30.508 108.796 1.00 15.07 239 ARG A CA 1
ATOM 1873 C C . ARG A 1 263 ? 3.217 29.387 107.899 1.00 16.44 239 ARG A C 1
ATOM 1874 O O . ARG A 1 263 ? 2.417 28.708 107.266 1.00 17.57 239 ARG A O 1
ATOM 1882 N N . PRO A 1 264 ? 4.527 29.161 107.875 1.00 14.55 240 PRO A N 1
ATOM 1883 C CA . PRO A 1 264 ? 5.005 27.921 107.246 1.00 12.77 240 PRO A CA 1
ATOM 1884 C C . PRO A 1 264 ? 4.462 26.718 108.025 1.00 12.52 240 PRO A C 1
ATOM 1885 O O . PRO A 1 264 ? 4.179 26.858 109.219 1.00 12.19 240 PRO A O 1
ATOM 1889 N N . THR A 1 265 ? 4.291 25.565 107.367 1.00 9.99 241 THR A N 1
ATOM 1890 C CA . THR A 1 265 ? 3.632 24.427 108.011 1.00 12.98 241 THR A CA 1
ATOM 1891 C C . THR A 1 265 ? 4.571 23.236 108.059 1.00 11.78 241 THR A C 1
ATOM 1892 O O . THR A 1 265 ? 5.262 22.963 107.075 1.00 11.96 241 THR A O 1
ATOM 1896 N N . LEU A 1 266 ? 4.627 22.564 109.206 1.00 9.24 242 LEU A N 1
ATOM 1897 C CA . LEU A 1 266 ? 5.329 21.296 109.307 1.00 11.12 242 LEU A CA 1
ATOM 1898 C C . LEU A 1 266 ? 4.243 20.275 109.513 1.00 10.66 242 LEU A C 1
ATOM 1899 O O . LEU A 1 266 ? 3.434 20.381 110.447 1.00 12.68 242 LEU A O 1
ATOM 1904 N N . ILE A 1 267 ? 4.192 19.292 108.635 1.00 11.01 243 ILE A N 1
ATOM 1905 C CA . ILE A 1 267 ? 3.269 18.183 108.819 1.00 8.59 243 ILE A CA 1
ATOM 1906 C C . ILE A 1 267 ? 4.073 16.991 109.324 1.00 12.92 243 ILE A C 1
ATOM 1907 O O . ILE A 1 267 ? 4.874 16.425 108.585 1.00 13.94 243 ILE A O 1
ATOM 1912 N N . GLU A 1 268 ? 3.884 16.618 110.585 1.00 12.66 244 GLU A N 1
ATOM 1913 C CA . GLU A 1 268 ? 4.606 15.463 111.130 1.00 9.48 244 GLU A CA 1
ATOM 1914 C C . GLU A 1 268 ? 3.828 14.190 110.791 1.00 15.15 244 GLU A C 1
ATOM 1915 O O . GLU A 1 268 ? 2.736 13.983 111.300 1.00 14.08 244 GLU A O 1
ATOM 1921 N N . VAL A 1 269 ? 4.387 13.358 109.918 1.00 13.35 245 VAL A N 1
ATOM 1922 C CA . VAL A 1 269 ? 3.700 12.154 109.462 1.00 13.51 245 VAL A CA 1
ATOM 1923 C C . VAL A 1 269 ? 4.336 10.948 110.117 1.00 13.65 245 VAL A C 1
ATOM 1924 O O . VAL A 1 269 ? 5.498 10.648 109.862 1.00 14.46 245 VAL A O 1
ATOM 1928 N N . ARG A 1 270 ? 3.589 10.280 110.991 1.00 13.59 246 ARG A N 1
ATOM 1929 C CA . ARG A 1 270 ? 4.135 9.175 111.770 1.00 16.82 246 ARG A CA 1
ATOM 1930 C C . ARG A 1 270 ? 4.152 7.917 110.912 1.00 18.00 246 ARG A C 1
ATOM 1931 O O . ARG A 1 270 ? 3.102 7.362 110.575 1.00 13.25 246 ARG A O 1
ATOM 1939 N N . THR A 1 271 ? 5.350 7.471 110.548 1.00 15.79 247 THR A N 1
ATOM 1940 C CA . THR A 1 271 ? 5.458 6.287 109.697 1.00 14.51 247 THR A CA 1
ATOM 1941 C C . THR A 1 271 ? 6.287 5.200 110.339 1.00 16.71 247 THR A C 1
ATOM 1942 O O . THR A 1 271 ? 6.969 5.416 111.321 1.00 15.23 247 THR A O 1
ATOM 1946 N N . THR A 1 272 ? 6.251 4.027 109.733 1.00 15.40 248 THR A N 1
ATOM 1947 C CA . THR A 1 272 ? 7.122 2.931 110.103 1.00 19.98 248 THR A CA 1
ATOM 1948 C C . THR A 1 272 ? 8.222 2.808 109.079 1.00 17.32 248 THR A C 1
ATOM 1949 O O . THR A 1 272 ? 7.951 2.574 107.892 1.00 14.09 248 THR A O 1
ATOM 1953 N N . ILE A 1 273 ? 9.469 2.963 109.511 1.00 11.93 249 ILE A N 1
ATOM 1954 C CA . ILE A 1 273 ? 10.552 2.864 108.539 1.00 14.86 249 ILE A CA 1
ATOM 1955 C C . ILE A 1 273 ? 10.537 1.446 107.973 1.00 15.42 249 ILE A C 1
ATOM 1956 O O . ILE A 1 273 ? 10.284 0.507 108.705 1.00 17.35 249 ILE A O 1
ATOM 1961 N N . GLY A 1 274 ? 10.784 1.290 106.671 1.00 13.61 250 GLY A N 1
ATOM 1962 C CA . GLY A 1 274 ? 10.803 -0.046 106.099 1.00 11.04 250 GLY A CA 1
ATOM 1963 C C . GLY A 1 274 ? 9.454 -0.738 106.236 1.00 15.34 250 GLY A C 1
ATOM 1964 O O . GLY A 1 274 ? 9.383 -1.958 106.322 1.00 14.31 250 GLY A O 1
ATOM 1965 N N . PHE A 1 275 ? 8.377 0.041 106.228 1.00 16.20 251 PHE A N 1
ATOM 1966 C CA . PHE A 1 275 ? 7.043 -0.561 106.301 1.00 13.46 251 PHE A CA 1
ATOM 1967 C C . PHE A 1 275 ? 6.903 -1.704 105.301 1.00 12.18 251 PHE A C 1
ATOM 1968 O O . PHE A 1 275 ? 7.194 -1.529 104.110 1.00 13.24 251 PHE A O 1
ATOM 1976 N N . GLY A 1 276 ? 6.410 -2.852 105.770 1.00 12.90 252 GLY A N 1
ATOM 1977 C CA . GLY A 1 276 ? 6.199 -4.013 104.917 1.00 18.50 252 GLY A CA 1
ATOM 1978 C C . GLY A 1 276 ? 7.188 -5.150 105.170 1.00 22.33 252 GLY A C 1
ATOM 1979 O O . GLY A 1 276 ? 6.869 -6.331 104.993 1.00 18.42 252 GLY A O 1
ATOM 1980 N N . SER A 1 277 ? 8.399 -4.791 105.580 1.00 15.63 253 SER A N 1
ATOM 1981 C CA . SER A 1 277 ? 9.449 -5.787 105.838 1.00 17.24 253 SER A CA 1
ATOM 1982 C C . SER A 1 277 ? 9.211 -6.420 107.197 1.00 13.98 253 SER A C 1
ATOM 1983 O O . SER A 1 277 ? 9.277 -5.751 108.215 1.00 20.40 253 SER A O 1
ATOM 1986 N N . PRO A 1 278 ? 8.931 -7.719 107.216 1.00 19.66 254 PRO A N 1
ATOM 1987 C CA . PRO A 1 278 ? 8.632 -8.386 108.497 1.00 24.31 254 PRO A CA 1
ATOM 1988 C C . PRO A 1 278 ? 9.804 -8.264 109.475 1.00 20.52 254 PRO A C 1
ATOM 1989 O O . PRO A 1 278 ? 9.606 -8.065 110.660 1.00 17.44 254 PRO A O 1
ATOM 1993 N N . ASN A 1 279 ? 11.021 -8.363 108.965 1.00 17.43 255 ASN A N 1
ATOM 1994 C CA . ASN A 1 279 ? 12.194 -8.480 109.820 1.00 19.65 255 ASN A CA 1
ATOM 1995 C C . ASN A 1 279 ? 12.951 -7.173 110.012 1.00 21.40 255 ASN A C 1
ATOM 1996 O O . ASN A 1 279 ? 13.697 -7.020 110.979 1.00 21.10 255 ASN A O 1
ATOM 2001 N N . LYS A 1 280 ? 12.730 -6.219 109.111 1.00 15.18 256 LYS A N 1
ATOM 2002 C CA . LYS A 1 280 ? 13.443 -4.939 109.180 1.00 17.14 256 LYS A CA 1
ATOM 2003 C C . LYS A 1 280 ? 12.585 -3.701 109.468 1.00 17.63 256 LYS A C 1
ATOM 2004 O O . LYS A 1 280 ? 13.127 -2.619 109.740 1.00 20.37 256 LYS A O 1
ATOM 2010 N N . SER A 1 281 ? 11.264 -3.830 109.388 1.00 15.62 257 SER A N 1
ATOM 2011 C CA . SER A 1 281 ? 10.425 -2.651 109.590 1.00 15.35 257 SER A CA 1
ATOM 2012 C C . SER A 1 281 ? 10.599 -2.159 111.010 1.00 17.51 257 SER A C 1
ATOM 2013 O O . SER A 1 281 ? 10.725 -2.966 111.949 1.00 16.39 257 SER A O 1
ATOM 2016 N N . GLY A 1 282 ? 10.591 -0.843 111.171 1.00 18.98 258 GLY A N 1
ATOM 2017 C CA . GLY A 1 282 ? 10.723 -0.249 112.486 1.00 17.24 258 GLY A CA 1
ATOM 2018 C C . GLY A 1 282 ? 12.130 -0.354 113.059 1.00 19.71 258 GLY A C 1
ATOM 2019 O O . GLY A 1 282 ? 12.357 -0.049 114.236 1.00 17.15 258 GLY A O 1
ATOM 2020 N N . LYS A 1 283 ? 13.087 -0.762 112.238 1.00 17.12 259 LYS A N 1
ATOM 2021 C CA . LYS A 1 283 ? 14.457 -0.899 112.731 1.00 16.36 259 LYS A CA 1
ATOM 2022 C C . LYS A 1 283 ? 15.464 -0.162 111.865 1.00 18.06 259 LYS A C 1
ATOM 2023 O O . LYS A 1 283 ? 15.267 -0.020 110.653 1.00 13.78 259 LYS A O 1
ATOM 2029 N N . SER A 1 284 ? 16.572 0.257 112.478 1.00 14.19 260 SER A N 1
ATOM 2030 C CA . SER A 1 284 ? 17.595 0.965 111.740 1.00 14.11 260 SER A CA 1
ATOM 2031 C C . SER A 1 284 ? 18.215 0.063 110.657 1.00 16.32 260 SER A C 1
ATOM 2032 O O . SER A 1 284 ? 18.804 0.556 109.694 1.00 16.15 260 SER A O 1
ATOM 2035 N N . ALA A 1 285 ? 18.065 -1.258 110.787 1.00 17.01 261 ALA A N 1
ATOM 2036 C CA . ALA A 1 285 ? 18.530 -2.166 109.727 1.00 18.68 261 ALA A CA 1
ATOM 2037 C C . ALA A 1 285 ? 17.933 -1.840 108.349 1.00 20.18 261 ALA A C 1
ATOM 2038 O O . ALA A 1 285 ? 18.538 -2.129 107.321 1.00 19.80 261 ALA A O 1
ATOM 2040 N N . SER A 1 286 ? 16.725 -1.285 108.321 1.00 16.21 262 SER A N 1
ATOM 2041 C CA . SER A 1 286 ? 16.083 -0.975 107.038 1.00 15.59 262 SER A CA 1
ATOM 2042 C C . SER A 1 286 ? 16.549 0.389 106.492 1.00 19.59 262 SER A C 1
ATOM 2043 O O . SER A 1 286 ? 16.288 0.728 105.347 1.00 16.81 262 SER A O 1
ATOM 2046 N N . HIS A 1 287 ? 17.267 1.162 107.299 1.00 17.50 263 HIS A N 1
ATOM 2047 C CA . HIS A 1 287 ? 17.652 2.496 106.854 1.00 18.32 263 HIS A CA 1
ATOM 2048 C C . HIS A 1 287 ? 18.573 2.508 105.636 1.00 17.41 263 HIS A C 1
ATOM 2049 O O . HIS A 1 287 ? 18.280 3.181 104.653 1.00 18.45 263 HIS A O 1
ATOM 2056 N N . GLY A 1 288 ? 19.670 1.761 105.689 1.00 16.74 264 GLY A N 1
ATOM 2057 C CA . GLY A 1 288 ? 20.812 2.095 104.851 1.00 18.83 264 GLY A CA 1
ATOM 2058 C C . GLY A 1 288 ? 21.503 1.035 104.006 1.00 22.12 264 GLY A C 1
ATOM 2059 O O . GLY A 1 288 ? 22.603 1.280 103.504 1.00 21.82 264 GLY A O 1
ATOM 2060 N N . SER A 1 289 ? 20.878 -0.119 103.830 1.00 18.01 265 SER A N 1
ATOM 2061 C CA . SER A 1 289 ? 21.419 -1.126 102.922 1.00 18.09 265 SER A CA 1
ATOM 2062 C C . SER A 1 289 ? 20.262 -1.900 102.298 1.00 17.53 265 SER A C 1
ATOM 2063 O O . SER A 1 289 ? 19.133 -1.799 102.755 1.00 16.82 265 SER A O 1
ATOM 2066 N N . PRO A 1 290 ? 20.535 -2.651 101.227 1.00 17.48 266 PRO A N 1
ATOM 2067 C CA . PRO A 1 290 ? 19.479 -3.407 100.553 1.00 16.46 266 PRO A CA 1
ATOM 2068 C C . PRO A 1 290 ? 18.756 -4.350 101.507 1.00 19.56 266 PRO A C 1
ATOM 2069 O O . PRO A 1 290 ? 19.392 -4.875 102.423 1.00 16.24 266 PRO A O 1
ATOM 2073 N N . LEU A 1 291 ? 17.444 -4.532 101.327 1.00 13.80 267 LEU A N 1
ATOM 2074 C CA . LEU A 1 291 ? 16.690 -5.476 102.174 1.00 15.90 267 LEU A CA 1
ATOM 2075 C C . LEU A 1 291 ? 17.307 -6.856 102.088 1.00 17.71 267 LEU A C 1
ATOM 2076 O O . LEU A 1 291 ? 17.371 -7.574 103.089 1.00 16.85 267 LEU A O 1
ATOM 2081 N N . GLY A 1 292 ? 17.738 -7.223 100.883 1.00 17.88 268 GLY A N 1
ATOM 2082 C CA . GLY A 1 292 ? 18.226 -8.573 100.633 1.00 22.59 268 GLY A CA 1
ATOM 2083 C C . GLY A 1 292 ? 17.192 -9.381 99.844 1.00 23.90 268 GLY A C 1
ATOM 2084 O O . GLY A 1 292 ? 15.995 -9.046 99.817 1.00 19.40 268 GLY A O 1
ATOM 2085 N N . VAL A 1 293 ? 17.644 -10.450 99.201 1.00 19.55 269 VAL A N 1
ATOM 2086 C CA . VAL A 1 293 ? 16.786 -11.217 98.306 1.00 19.66 269 VAL A CA 1
ATOM 2087 C C . VAL A 1 293 ? 15.560 -11.804 99.013 1.00 20.26 269 VAL A C 1
ATOM 2088 O O . VAL A 1 293 ? 14.419 -11.602 98.584 1.00 17.02 269 VAL A O 1
ATOM 2092 N N . GLU A 1 294 ? 15.792 -12.528 100.100 1.00 17.77 270 GLU A N 1
ATOM 2093 C CA . GLU A 1 294 ? 14.676 -13.172 100.799 1.00 20.11 270 GLU A CA 1
ATOM 2094 C C . GLU A 1 294 ? 13.775 -12.157 101.502 1.00 16.71 270 GLU A C 1
ATOM 2095 O O . GLU A 1 294 ? 12.567 -12.287 101.476 1.00 18.38 270 GLU A O 1
ATOM 2101 N N . GLU A 1 295 ? 14.361 -11.151 102.133 1.00 19.01 271 GLU A N 1
ATOM 2102 C CA . GLU A 1 295 ? 13.548 -10.141 102.806 1.00 16.02 271 GLU A CA 1
ATOM 2103 C C . GLU A 1 295 ? 12.681 -9.400 101.769 1.00 17.52 271 GLU A C 1
ATOM 2104 O O . GLU A 1 295 ? 11.533 -9.048 102.047 1.00 17.32 271 GLU A O 1
ATOM 2110 N N . THR A 1 296 ? 13.230 -9.164 100.577 1.00 15.53 272 THR A N 1
ATOM 2111 C CA . THR A 1 296 ? 12.447 -8.532 99.512 1.00 12.43 272 THR A CA 1
ATOM 2112 C C . THR A 1 296 ? 11.215 -9.373 99.137 1.00 18.63 272 THR A C 1
ATOM 2113 O O . THR A 1 296 ? 10.109 -8.843 98.972 1.00 15.41 272 THR A O 1
ATOM 2117 N N . LYS A 1 297 ? 11.390 -10.685 98.997 1.00 17.23 273 LYS A N 1
ATOM 2118 C CA . LYS A 1 297 ? 10.236 -11.528 98.714 1.00 20.95 273 LYS A CA 1
ATOM 2119 C C . LYS A 1 297 ? 9.204 -11.479 99.850 1.00 19.53 273 LYS A C 1
ATOM 2120 O O . LYS A 1 297 ? 8.005 -11.424 99.606 1.00 17.85 273 LYS A O 1
ATOM 2126 N N . LEU A 1 298 ? 9.658 -11.533 101.095 1.00 19.97 274 LEU A N 1
ATOM 2127 C CA . LEU A 1 298 ? 8.708 -11.482 102.211 1.00 19.02 274 LEU A CA 1
ATOM 2128 C C . LEU A 1 298 ? 7.975 -10.145 102.246 1.00 15.86 274 LEU A C 1
ATOM 2129 O O . LEU A 1 298 ? 6.799 -10.054 102.628 1.00 16.45 274 LEU A O 1
ATOM 2134 N N . THR A 1 299 ? 8.674 -9.093 101.836 1.00 15.27 275 THR A N 1
ATOM 2135 C CA . THR A 1 299 ? 8.082 -7.765 101.849 1.00 14.35 275 THR A CA 1
ATOM 2136 C C . THR A 1 299 ? 7.011 -7.655 100.765 1.00 12.22 275 THR A C 1
ATOM 2137 O O . THR A 1 299 ? 5.911 -7.158 101.020 1.00 15.72 275 THR A O 1
ATOM 2141 N N . LYS A 1 300 ? 7.319 -8.119 99.559 1.00 13.15 276 LYS A N 1
ATOM 2142 C CA . LYS A 1 300 ? 6.325 -8.110 98.481 1.00 13.91 276 LYS A CA 1
ATOM 2143 C C . LYS A 1 300 ? 5.082 -8.919 98.886 1.00 17.33 276 LYS A C 1
ATOM 2144 O O . LYS A 1 300 ? 3.942 -8.544 98.620 1.00 21.16 276 LYS A O 1
ATOM 2150 N N . GLU A 1 301 ? 5.322 -10.053 99.509 1.00 15.62 277 GLU A N 1
ATOM 2151 C CA . GLU A 1 301 ? 4.250 -10.863 100.065 1.00 20.88 277 GLU A CA 1
ATOM 2152 C C . GLU A 1 301 ? 3.383 -10.029 101.025 1.00 19.95 277 GLU A C 1
ATOM 2153 O O . GLU A 1 301 ? 2.157 -10.100 100.992 1.00 19.97 277 GLU A O 1
ATOM 2159 N N . ALA A 1 302 ? 4.025 -9.226 101.865 1.00 16.60 278 ALA A N 1
ATOM 2160 C CA . ALA A 1 302 ? 3.287 -8.421 102.837 1.00 19.47 278 ALA A CA 1
ATOM 2161 C C . ALA A 1 302 ? 2.463 -7.365 102.126 1.00 17.74 278 ALA A C 1
ATOM 2162 O O . ALA A 1 302 ? 1.400 -6.986 102.609 1.00 17.39 278 ALA A O 1
ATOM 2164 N N . TYR A 1 303 ? 2.961 -6.876 100.990 1.00 16.89 279 TYR A N 1
ATOM 2165 C CA . TYR A 1 303 ? 2.215 -5.916 100.174 1.00 17.11 279 TYR A CA 1
ATOM 2166 C C . TYR A 1 303 ? 1.084 -6.562 99.340 1.00 18.52 279 TYR A C 1
ATOM 2167 O O . TYR A 1 303 ? 0.345 -5.860 98.632 1.00 17.21 279 TYR A O 1
ATOM 2176 N N . ALA A 1 304 ? 0.961 -7.879 99.411 1.00 17.98 280 ALA A N 1
ATOM 2177 C CA . ALA A 1 304 ? 0.124 -8.636 98.452 1.00 22.69 280 ALA A CA 1
ATOM 2178 C C . ALA A 1 304 ? 0.533 -8.249 97.033 1.00 24.52 280 ALA A C 1
ATOM 2179 O O . ALA A 1 304 ? -0.303 -8.028 96.165 1.00 17.23 280 ALA A O 1
ATOM 2181 N N . TRP A 1 305 ? 1.835 -8.115 96.822 1.00 17.16 281 TRP A N 1
ATOM 2182 C CA . TRP A 1 305 ? 2.364 -7.757 95.514 1.00 17.06 281 TRP A CA 1
ATOM 2183 C C . TRP A 1 305 ? 2.676 -9.084 94.823 1.00 20.62 281 TRP A C 1
ATOM 2184 O O . TRP A 1 305 ? 3.532 -9.830 95.270 1.00 20.21 281 TRP A O 1
ATOM 2195 N N . THR A 1 306 ? 1.980 -9.376 93.736 1.00 17.16 282 THR A N 1
ATOM 2196 C CA . THR A 1 306 ? 2.047 -10.706 93.137 1.00 22.23 282 THR A CA 1
ATOM 2197 C C . THR A 1 306 ? 3.014 -10.830 91.955 1.00 24.46 282 THR A C 1
ATOM 2198 O O . THR A 1 306 ? 3.291 -11.945 91.527 1.00 22.76 282 THR A O 1
ATOM 2202 N N . ALA A 1 307 ? 3.524 -9.713 91.424 1.00 20.86 283 ALA A N 1
ATOM 2203 C CA . ALA A 1 307 ? 4.404 -9.781 90.245 1.00 18.58 283 ALA A CA 1
ATOM 2204 C C . ALA A 1 307 ? 5.678 -10.561 90.547 1.00 21.54 283 ALA A C 1
ATOM 2205 O O . ALA A 1 307 ? 6.345 -10.294 91.548 1.00 20.75 283 ALA A O 1
ATOM 2207 N N . GLU A 1 308 ? 6.025 -11.512 89.682 1.00 18.34 284 GLU A N 1
ATOM 2208 C CA . GLU A 1 308 ? 7.238 -12.307 89.868 1.00 19.59 284 GLU A CA 1
ATOM 2209 C C . GLU A 1 308 ? 8.513 -11.639 89.327 1.00 21.76 284 GLU A C 1
ATOM 2210 O O . GLU A 1 308 ? 9.610 -11.890 89.825 1.00 23.33 284 GLU A O 1
ATOM 2216 N N . GLN A 1 309 ? 8.380 -10.778 88.325 1.00 17.80 285 GLN A N 1
ATOM 2217 C CA . GLN A 1 309 ? 9.544 -10.084 87.784 1.00 17.91 285 GLN A CA 1
ATOM 2218 C C . GLN A 1 309 ? 9.833 -8.775 88.502 1.00 19.21 285 GLN A C 1
ATOM 2219 O O . GLN A 1 309 ? 8.911 -8.042 88.875 1.00 17.43 285 GLN A O 1
ATOM 2225 N N . ASP A 1 310 ? 11.115 -8.459 88.643 1.00 14.96 286 ASP A N 1
ATOM 2226 C CA . ASP A 1 310 ? 11.539 -7.168 89.225 1.00 18.47 286 ASP A CA 1
ATOM 2227 C C . ASP A 1 310 ? 11.211 -5.983 88.327 1.00 17.25 286 ASP A C 1
ATOM 2228 O O . ASP A 1 310 ? 11.113 -6.131 87.110 1.00 15.21 286 ASP A O 1
ATOM 2233 N N . PHE A 1 311 ? 11.071 -4.803 88.938 1.00 12.74 287 PHE A N 1
ATOM 2234 C CA . PHE A 1 311 ? 10.810 -3.561 88.217 1.00 13.77 287 PHE A CA 1
ATOM 2235 C C . PHE A 1 311 ? 9.489 -3.624 87.468 1.00 18.11 287 PHE A C 1
ATOM 2236 O O . PHE A 1 311 ? 9.369 -3.100 86.356 1.00 19.54 287 PHE A O 1
ATOM 2244 N N . HIS A 1 312 ? 8.516 -4.314 88.056 1.00 16.93 288 HIS A N 1
ATOM 2245 C CA . HIS A 1 312 ? 7.217 -4.437 87.395 1.00 14.55 288 HIS A CA 1
ATOM 2246 C C . HIS A 1 312 ? 6.389 -3.182 87.664 1.00 16.12 288 HIS A C 1
ATOM 2247 O O . HIS A 1 312 ? 6.264 -2.758 88.810 1.00 13.78 288 HIS A O 1
ATOM 2254 N N . VAL A 1 313 ? 5.843 -2.576 86.613 1.00 14.00 289 VAL A N 1
ATOM 2255 C CA . VAL A 1 313 ? 4.846 -1.510 86.783 1.00 13.21 289 VAL A CA 1
ATOM 2256 C C . VAL A 1 313 ? 3.621 -1.808 85.905 1.00 16.77 289 VAL A C 1
ATOM 2257 O O . VAL A 1 313 ? 3.756 -2.042 84.703 1.00 16.06 289 VAL A O 1
ATOM 2261 N N . ALA A 1 314 ? 2.434 -1.803 86.498 1.00 14.51 290 ALA A N 1
ATOM 2262 C CA . ALA A 1 314 ? 1.210 -2.003 85.722 1.00 15.02 290 ALA A CA 1
ATOM 2263 C C . ALA A 1 314 ? 0.900 -0.773 84.883 1.00 15.39 290 ALA A C 1
ATOM 2264 O O . ALA A 1 314 ? 1.094 0.357 85.333 1.00 12.00 290 ALA A O 1
ATOM 2266 N N . GLU A 1 315 ? 0.382 -0.975 83.675 1.00 12.69 291 GLU A N 1
ATOM 2267 C CA . GLU A 1 315 ? 0.009 0.183 82.837 1.00 17.38 291 GLU A CA 1
ATOM 2268 C C . GLU A 1 315 ? -0.983 1.100 83.551 1.00 16.87 291 GLU A C 1
ATOM 2269 O O . GLU A 1 315 ? -0.911 2.307 83.420 1.00 17.62 291 GLU A O 1
ATOM 2275 N N . GLU A 1 316 ? -1.895 0.526 84.324 1.00 14.62 292 GLU A N 1
ATOM 2276 C CA . GLU A 1 316 ? -2.886 1.351 85.019 1.00 16.03 292 GLU A CA 1
ATOM 2277 C C . GLU A 1 316 ? -2.270 2.283 86.070 1.00 15.48 292 GLU A C 1
ATOM 2278 O O . GLU A 1 316 ? -2.848 3.306 86.413 1.00 12.57 292 GLU A O 1
ATOM 2284 N N . VAL A 1 317 ? -1.095 1.935 86.577 1.00 11.74 293 VAL A N 1
ATOM 2285 C CA . VAL A 1 317 ? -0.352 2.871 87.432 1.00 11.29 293 VAL A CA 1
ATOM 2286 C C . VAL A 1 317 ? 0.192 4.054 86.638 1.00 14.42 293 VAL A C 1
ATOM 2287 O O . VAL A 1 317 ? 0.024 5.209 87.048 1.00 13.86 293 VAL A O 1
ATOM 2291 N N . TYR A 1 318 ? 0.864 3.788 85.513 1.00 12.57 294 TYR A N 1
ATOM 2292 C CA . TYR A 1 318 ? 1.262 4.899 84.637 1.00 13.33 294 TYR A CA 1
ATOM 2293 C C . TYR A 1 318 ? 0.041 5.778 84.311 1.00 15.65 294 TYR A C 1
ATOM 2294 O O . TYR A 1 318 ? 0.138 7.005 84.251 1.00 17.16 294 TYR A O 1
ATOM 2303 N N . GLU A 1 319 ? -1.106 5.149 84.092 1.00 14.38 295 GLU A N 1
ATOM 2304 C CA . GLU A 1 319 ? -2.291 5.915 83.686 1.00 14.95 295 GLU A CA 1
ATOM 2305 C C . GLU A 1 319 ? -2.791 6.772 84.846 1.00 14.70 295 GLU A C 1
ATOM 2306 O O . GLU A 1 319 ? -3.205 7.916 84.675 1.00 18.09 295 GLU A O 1
ATOM 2312 N N . ASN A 1 320 ? -2.743 6.213 86.038 1.00 15.43 296 ASN A N 1
ATOM 2313 C CA . ASN A 1 320 ? -3.056 6.974 87.239 1.00 18.42 296 ASN A CA 1
ATOM 2314 C C . ASN A 1 320 ? -2.218 8.266 87.338 1.00 19.08 296 ASN A C 1
ATOM 2315 O O . ASN A 1 320 ? -2.757 9.352 87.559 1.00 16.85 296 ASN A O 1
ATOM 2320 N N . PHE A 1 321 ? -0.907 8.149 87.147 1.00 13.74 297 PHE A N 1
ATOM 2321 C CA . PHE A 1 321 ? -0.036 9.317 87.216 1.00 17.32 297 PHE A CA 1
ATOM 2322 C C . PHE A 1 321 ? -0.303 10.229 86.014 1.00 18.18 297 PHE A C 1
ATOM 2323 O O . PHE A 1 321 ? -0.227 11.441 86.114 1.00 16.97 297 PHE A O 1
ATOM 2331 N N . ARG A 1 322 ? -0.632 9.631 84.874 1.00 13.94 298 ARG A N 1
ATOM 2332 C CA . ARG A 1 322 ? -0.904 10.412 83.675 1.00 18.75 298 ARG A CA 1
ATOM 2333 C C . ARG A 1 322 ? -2.100 11.353 83.910 1.00 19.70 298 ARG A C 1
ATOM 2334 O O . ARG A 1 322 ? -2.052 12.538 83.580 1.00 17.01 298 ARG A O 1
ATOM 2342 N N . LYS A 1 323 ? -3.171 10.837 84.514 1.00 17.57 299 LYS A N 1
ATOM 2343 C CA . LYS A 1 323 ? -4.358 11.665 84.764 1.00 20.60 299 LYS A CA 1
ATOM 2344 C C . LYS A 1 323 ? -4.132 12.674 85.889 1.00 22.86 299 LYS A C 1
ATOM 2345 O O . LYS A 1 323 ? -4.552 13.827 85.781 1.00 21.57 299 LYS A O 1
ATOM 2351 N N . THR A 1 324 ? -3.464 12.255 86.960 1.00 17.42 300 THR A N 1
ATOM 2352 C CA . THR A 1 324 ? -3.353 13.113 88.137 1.00 17.16 300 THR A CA 1
ATOM 2353 C C . THR A 1 324 ? -2.195 14.094 88.070 1.00 18.49 300 THR A C 1
ATOM 2354 O O . THR A 1 324 ? -2.234 15.120 88.731 1.00 19.99 300 THR A O 1
ATOM 2358 N N . VAL A 1 325 ? -1.150 13.779 87.308 1.00 18.18 301 VAL A N 1
ATOM 2359 C CA . VAL A 1 325 ? 0.016 14.666 87.241 1.00 15.11 301 VAL A CA 1
ATOM 2360 C C . VAL A 1 325 ? 0.194 15.267 85.844 1.00 17.73 301 VAL A C 1
ATOM 2361 O O . VAL A 1 325 ? 0.193 16.488 85.693 1.00 20.91 301 VAL A O 1
ATOM 2365 N N . GLN A 1 326 ? 0.365 14.432 84.816 1.00 17.15 302 GLN A N 1
ATOM 2366 C CA . GLN A 1 326 ? 0.650 14.997 83.496 1.00 19.45 302 GLN A CA 1
ATOM 2367 C C . GLN A 1 326 ? -0.497 15.869 82.996 1.00 19.54 302 GLN A C 1
ATOM 2368 O O . GLN A 1 326 ? -0.268 16.982 82.541 1.00 20.51 302 GLN A O 1
ATOM 2374 N N . ASP A 1 327 ? -1.721 15.357 83.032 1.00 18.37 303 ASP A N 1
ATOM 2375 C CA . ASP A 1 327 ? -2.843 16.094 82.441 1.00 19.90 303 ASP A CA 1
ATOM 2376 C C . ASP A 1 327 ? -3.099 17.375 83.218 1.00 22.52 303 ASP A C 1
ATOM 2377 O O . ASP A 1 327 ? -3.302 18.450 82.642 1.00 23.27 303 ASP A O 1
ATOM 2382 N N . VAL A 1 328 ? -3.051 17.264 84.537 1.00 22.35 304 VAL A N 1
ATOM 2383 C CA . VAL A 1 328 ? -3.232 18.420 85.409 1.00 24.01 304 VAL A CA 1
ATOM 2384 C C . VAL A 1 328 ? -2.142 19.475 85.217 1.00 22.20 304 VAL A C 1
ATOM 2385 O O . VAL A 1 328 ? -2.434 20.671 85.097 1.00 20.93 304 VAL A O 1
ATOM 2389 N N . GLY A 1 329 ? -0.890 19.035 85.183 1.00 17.87 305 GLY A N 1
ATOM 2390 C CA . GLY A 1 329 ? 0.221 19.950 85.015 1.00 17.71 305 GLY A CA 1
ATOM 2391 C C . GLY A 1 329 ? 0.246 20.625 83.648 1.00 19.24 305 GLY A C 1
ATOM 2392 O O . GLY A 1 329 ? 0.567 21.807 83.545 1.00 18.72 305 GLY A O 1
ATOM 2393 N N . GLU A 1 330 ? -0.078 19.878 82.597 1.00 16.78 306 GLU A N 1
ATOM 2394 C CA . GLU A 1 330 ? -0.170 20.483 81.259 1.00 26.86 306 GLU A CA 1
ATOM 2395 C C . GLU A 1 330 ? -1.266 21.548 81.152 1.00 24.73 306 GLU A C 1
ATOM 2396 O O . GLU A 1 330 ? -1.042 22.609 80.595 1.00 25.12 306 GLU A O 1
ATOM 2402 N N . THR A 1 331 ? -2.433 21.271 81.713 1.00 25.06 307 THR A N 1
ATOM 2403 C CA . THR A 1 331 ? -3.497 22.267 81.808 1.00 25.63 307 THR A CA 1
ATOM 2404 C C . THR A 1 331 ? -3.051 23.499 82.591 1.00 25.34 307 THR A C 1
ATOM 2405 O O . THR A 1 331 ? -3.297 24.635 82.175 1.00 26.27 307 THR A O 1
ATOM 2409 N N . ALA A 1 332 ? -2.402 23.276 83.733 1.00 23.58 308 ALA A N 1
ATOM 2410 C CA . ALA A 1 332 ? -1.964 24.394 84.561 1.00 18.98 308 ALA A CA 1
ATOM 2411 C C . ALA A 1 332 ? -0.970 25.243 83.791 1.00 19.02 308 ALA A C 1
ATOM 2412 O O . ALA A 1 332 ? -1.047 26.482 83.809 1.00 22.67 308 ALA A O 1
ATOM 2414 N N . GLN A 1 333 ? -0.032 24.591 83.113 1.00 16.31 309 GLN A N 1
ATOM 2415 C CA . GLN A 1 333 ? 0.987 25.344 82.399 1.00 20.44 309 GLN A CA 1
ATOM 2416 C C . GLN A 1 333 ? 0.418 26.119 81.219 1.00 20.60 309 GLN A C 1
ATOM 2417 O O . GLN A 1 333 ? 0.855 27.244 80.953 1.00 20.50 309 GLN A O 1
ATOM 2423 N N . ALA A 1 334 ? -0.545 25.515 80.528 1.00 22.05 310 ALA A N 1
ATOM 2424 C CA . ALA A 1 334 ? -1.227 26.172 79.409 1.00 23.94 310 ALA A CA 1
ATOM 2425 C C . ALA A 1 334 ? -1.965 27.423 79.879 1.00 25.08 310 ALA A C 1
ATOM 2426 O O . ALA A 1 334 ? -1.878 28.488 79.263 1.00 25.18 310 ALA A O 1
ATOM 2428 N N . GLU A 1 335 ? -2.698 27.300 80.978 1.00 24.30 311 GLU A N 1
ATOM 2429 C CA . GLU A 1 335 ? -3.384 28.458 81.527 1.00 25.66 311 GLU A CA 1
ATOM 2430 C C . GLU A 1 335 ? -2.402 29.529 81.968 1.00 25.45 311 GLU A C 1
ATOM 2431 O O . GLU A 1 335 ? -2.648 30.724 81.764 1.00 22.27 311 GLU A O 1
ATOM 2437 N N . TRP A 1 336 ? -1.277 29.116 82.545 1.00 16.95 312 TRP A N 1
ATOM 2438 C CA . TRP A 1 336 ? -0.269 30.085 82.964 1.00 18.80 312 TRP A CA 1
ATOM 2439 C C . TRP A 1 336 ? 0.331 30.778 81.725 1.00 20.70 312 TRP A C 1
ATOM 2440 O O . TRP A 1 336 ? 0.547 31.986 81.730 1.00 24.45 312 TRP A O 1
ATOM 2451 N N . ASN A 1 337 ? 0.586 30.016 80.667 1.00 18.15 313 ASN A N 1
ATOM 2452 C CA . ASN A 1 337 ? 1.136 30.593 79.444 1.00 23.26 313 ASN A CA 1
ATOM 2453 C C . ASN A 1 337 ? 0.191 31.613 78.830 1.00 22.87 313 ASN A C 1
ATOM 2454 O O . ASN A 1 337 ? 0.622 32.669 78.368 1.00 24.40 313 ASN A O 1
ATOM 2459 N N . THR A 1 338 ? -1.096 31.293 78.829 1.00 26.45 314 THR A N 1
ATOM 2460 C CA . THR A 1 338 ? -2.109 32.216 78.319 1.00 27.55 314 THR A CA 1
ATOM 2461 C C . THR A 1 338 ? -2.132 33.509 79.138 1.00 26.59 314 THR A C 1
ATOM 2462 O O . THR A 1 338 ? -2.134 34.613 78.592 1.00 26.70 314 THR A O 1
ATOM 2474 N N . LEU A 1 340 ? 0.303 34.731 80.919 1.00 22.58 316 LEU A N 1
ATOM 2475 C CA . LEU A 1 340 ? 1.565 35.437 80.713 1.00 26.03 316 LEU A CA 1
ATOM 2476 C C . LEU A 1 340 ? 1.514 36.260 79.413 1.00 29.74 316 LEU A C 1
ATOM 2477 O O . LEU A 1 340 ? 2.054 37.360 79.336 1.00 25.65 316 LEU A O 1
ATOM 2482 N N . GLY A 1 341 ? 0.856 35.723 78.393 1.00 26.72 317 GLY A N 1
ATOM 2483 C CA . GLY A 1 341 ? 0.695 36.450 77.149 1.00 28.33 317 GLY A CA 1
ATOM 2484 C C . GLY A 1 341 ? -0.095 37.724 77.389 1.00 29.76 317 GLY A C 1
ATOM 2485 O O . GLY A 1 341 ? 0.277 38.803 76.932 1.00 34.01 317 GLY A O 1
ATOM 2486 N N . GLU A 1 342 ? -1.181 37.603 78.139 1.00 25.90 318 GLU A N 1
ATOM 2487 C CA . GLU A 1 342 ? -2.033 38.738 78.442 1.00 26.04 318 GLU A CA 1
ATOM 2488 C C . GLU A 1 342 ? -1.307 39.762 79.315 1.00 32.52 318 GLU A C 1
ATOM 2489 O O . GLU A 1 342 ? -1.393 40.982 79.095 1.00 25.78 318 GLU A O 1
ATOM 2495 N N . TYR A 1 343 ? -0.569 39.261 80.294 1.00 27.42 319 TYR A N 1
ATOM 2496 C CA . TYR A 1 343 ? 0.255 40.105 81.151 1.00 24.46 319 TYR A CA 1
ATOM 2497 C C . TYR A 1 343 ? 1.214 40.932 80.339 1.00 21.36 319 TYR A C 1
ATOM 2498 O O . TYR A 1 343 ? 1.386 42.117 80.596 1.00 24.74 319 TYR A O 1
ATOM 2507 N N . ALA A 1 344 ? 1.855 40.293 79.373 1.00 17.41 320 ALA A N 1
ATOM 2508 C CA . ALA A 1 344 ? 2.863 40.951 78.573 1.00 22.44 320 ALA A CA 1
ATOM 2509 C C . ALA A 1 344 ? 2.247 42.064 77.712 1.00 34.80 320 ALA A C 1
ATOM 2510 O O . ALA A 1 344 ? 2.914 43.049 77.395 1.00 31.37 320 ALA A O 1
ATOM 2512 N N . GLN A 1 345 ? 0.978 41.906 77.347 1.00 33.57 321 GLN A N 1
ATOM 2513 C CA . GLN A 1 345 ? 0.269 42.933 76.589 1.00 36.71 321 GLN A CA 1
ATOM 2514 C C . GLN A 1 345 ? -0.056 44.119 77.497 1.00 34.05 321 GLN A C 1
ATOM 2515 O O . GLN A 1 345 ? 0.058 45.284 77.111 1.00 37.33 321 GLN A O 1
ATOM 2521 N N . ALA A 1 346 ? -0.462 43.811 78.718 1.00 27.62 322 ALA A N 1
ATOM 2522 C CA . ALA A 1 346 ? -0.875 44.817 79.667 1.00 27.66 322 ALA A CA 1
ATOM 2523 C C . ALA A 1 346 ? 0.312 45.575 80.273 1.00 30.30 322 ALA A C 1
ATOM 2524 O O . ALA A 1 346 ? 0.214 46.762 80.563 1.00 28.64 322 ALA A O 1
ATOM 2526 N N . TYR A 1 347 ? 1.428 44.880 80.467 1.00 26.63 323 TYR A N 1
ATOM 2527 C CA . TYR A 1 347 ? 2.582 45.452 81.152 1.00 26.09 323 TYR A CA 1
ATOM 2528 C C . TYR A 1 347 ? 3.837 45.062 80.403 1.00 29.39 323 TYR A C 1
ATOM 2529 O O . TYR A 1 347 ? 4.626 44.241 80.874 1.00 25.48 323 TYR A O 1
ATOM 2538 N N . PRO A 1 348 ? 4.029 45.648 79.220 1.00 32.35 324 PRO A N 1
ATOM 2539 C CA . PRO A 1 348 ? 5.084 45.202 78.311 1.00 27.40 324 PRO A CA 1
ATOM 2540 C C . PRO A 1 348 ? 6.473 45.334 78.925 1.00 31.22 324 PRO A C 1
ATOM 2541 O O . PRO A 1 348 ? 7.314 44.435 78.785 1.00 27.72 324 PRO A O 1
ATOM 2545 N N . GLU A 1 349 ? 6.731 46.448 79.594 1.00 29.03 325 GLU A N 1
ATOM 2546 C CA . GLU A 1 349 ? 8.080 46.667 80.087 1.00 32.91 325 GLU A CA 1
ATOM 2547 C C . GLU A 1 349 ? 8.391 45.762 81.281 1.00 27.16 325 GLU A C 1
ATOM 2548 O O . GLU A 1 349 ? 9.488 45.218 81.386 1.00 29.27 325 GLU A O 1
ATOM 2554 N N . LEU A 1 350 ? 7.417 45.634 82.177 1.00 26.89 326 LEU A N 1
ATOM 2555 C CA . LEU A 1 350 ? 7.495 44.737 83.323 1.00 27.89 326 LEU A CA 1
ATOM 2556 C C . LEU A 1 350 ? 7.700 43.298 82.851 1.00 25.01 326 LEU A C 1
ATOM 2557 O O . LEU A 1 350 ? 8.584 42.593 83.338 1.00 28.00 326 LEU A O 1
ATOM 2562 N N . ALA A 1 351 ? 6.896 42.868 81.886 1.00 24.37 327 ALA A N 1
ATOM 2563 C CA . ALA A 1 351 ? 6.987 41.505 81.362 1.00 22.18 327 ALA A CA 1
ATOM 2564 C C . ALA A 1 351 ? 8.333 41.266 80.717 1.00 28.87 327 ALA A C 1
ATOM 2565 O O . ALA A 1 351 ? 8.883 40.170 80.767 1.00 23.06 327 ALA A O 1
ATOM 2567 N N . ASN A 1 352 ? 8.871 42.300 80.099 1.00 29.65 328 ASN A N 1
ATOM 2568 C CA . ASN A 1 352 ? 10.156 42.162 79.457 1.00 27.82 328 ASN A CA 1
ATOM 2569 C C . ASN A 1 352 ? 11.292 42.050 80.467 1.00 23.87 328 ASN A C 1
ATOM 2570 O O . ASN A 1 352 ? 12.255 41.305 80.267 1.00 24.62 328 ASN A O 1
ATOM 2575 N N . GLU A 1 353 ? 11.190 42.821 81.535 1.00 20.98 329 GLU A N 1
ATOM 2576 C CA . GLU A 1 353 ? 12.140 42.704 82.629 1.00 22.52 329 GLU A CA 1
ATOM 2577 C C . GLU A 1 353 ? 12.077 41.295 83.248 1.00 22.50 329 GLU A C 1
ATOM 2578 O O . GLU A 1 353 ? 13.114 40.678 83.530 1.00 23.62 329 GLU A O 1
ATOM 2584 N N . LEU A 1 354 ? 10.870 40.788 83.464 1.00 22.87 330 LEU A N 1
ATOM 2585 C CA . LEU A 1 354 ? 10.709 39.437 84.009 1.00 19.00 330 LEU A CA 1
ATOM 2586 C C . LEU A 1 354 ? 11.328 38.360 83.120 1.00 21.87 330 LEU A C 1
ATOM 2587 O O . LEU A 1 354 ? 12.012 37.460 83.600 1.00 22.10 330 LEU A O 1
ATOM 2592 N N . GLN A 1 355 ? 11.078 38.436 81.819 1.00 21.88 331 GLN A N 1
ATOM 2593 C CA . GLN A 1 355 ? 11.648 37.457 80.892 1.00 24.02 331 GLN A CA 1
ATOM 2594 C C . GLN A 1 355 ? 13.175 37.470 80.961 1.00 26.15 331 GLN A C 1
ATOM 2595 O O . GLN A 1 355 ? 13.834 36.416 81.005 1.00 20.78 331 GLN A O 1
ATOM 2601 N N . ALA A 1 356 ? 13.740 38.677 80.977 1.00 25.85 332 ALA A N 1
ATOM 2602 C CA . ALA A 1 356 ? 15.171 38.829 81.077 1.00 21.65 332 ALA A CA 1
ATOM 2603 C C . ALA A 1 356 ? 15.670 38.203 82.381 1.00 22.25 332 ALA A C 1
ATOM 2604 O O . ALA A 1 356 ? 16.639 37.451 82.376 1.00 21.25 332 ALA A O 1
ATOM 2606 N N . ALA A 1 357 ? 15.024 38.543 83.494 1.00 21.22 333 ALA A N 1
ATOM 2607 C CA . ALA A 1 357 ? 15.410 37.974 84.788 1.00 24.94 333 ALA A CA 1
ATOM 2608 C C . ALA A 1 357 ? 15.324 36.436 84.805 1.00 24.04 333 ALA A C 1
ATOM 2609 O O . ALA A 1 357 ? 16.229 35.774 85.305 1.00 25.86 333 ALA A O 1
ATOM 2619 N N . ASN A 1 359 ? 15.786 34.536 82.509 1.00 28.70 335 ASN A N 1
ATOM 2620 C CA . ASN A 1 359 ? 16.834 34.032 81.656 1.00 25.96 335 ASN A CA 1
ATOM 2621 C C . ASN A 1 359 ? 18.212 34.379 82.173 1.00 28.45 335 ASN A C 1
ATOM 2622 O O . ASN A 1 359 ? 19.214 34.020 81.569 1.00 27.12 335 ASN A O 1
ATOM 2627 N N . GLY A 1 360 ? 18.260 35.064 83.312 1.00 26.88 336 GLY A N 1
ATOM 2628 C CA . GLY A 1 360 ? 19.529 35.436 83.909 1.00 26.87 336 GLY A CA 1
ATOM 2629 C C . GLY A 1 360 ? 20.320 36.466 83.116 1.00 30.70 336 GLY A C 1
ATOM 2630 O O . GLY A 1 360 ? 21.542 36.494 83.182 1.00 35.42 336 GLY A O 1
ATOM 2631 N N . LEU A 1 361 ? 19.628 37.325 82.375 1.00 29.58 337 LEU A N 1
ATOM 2632 C CA . LEU A 1 361 ? 20.309 38.358 81.599 1.00 30.13 337 LEU A CA 1
ATOM 2633 C C . LEU A 1 361 ? 20.442 39.701 82.322 1.00 33.32 337 LEU A C 1
ATOM 2634 O O . LEU A 1 361 ? 19.461 40.246 82.810 1.00 40.72 337 LEU A O 1
ATOM 2639 N N . LEU A 1 362 ? 21.656 40.242 82.356 1.00 24.12 338 LEU A N 1
ATOM 2640 C CA . LEU A 1 362 ? 21.883 41.546 82.970 1.00 26.51 338 LEU A CA 1
ATOM 2641 C C . LEU A 1 362 ? 21.555 42.619 81.948 1.00 27.34 338 LEU A C 1
ATOM 2642 O O . LEU A 1 362 ? 21.861 42.446 80.765 1.00 30.33 338 LEU A O 1
ATOM 2647 N N . PRO A 1 363 ? 20.929 43.727 82.392 1.00 23.26 339 PRO A N 1
ATOM 2648 C CA . PRO A 1 363 ? 20.490 44.735 81.416 1.00 24.14 339 PRO A CA 1
ATOM 2649 C C . PRO A 1 363 ? 21.679 45.314 80.657 1.00 27.61 339 PRO A C 1
ATOM 2650 O O . PRO A 1 363 ? 22.746 45.544 81.230 1.00 23.48 339 PRO A O 1
ATOM 2654 N N . GLU A 1 364 ? 21.493 45.537 79.367 1.00 25.89 340 GLU A N 1
ATOM 2655 C CA . GLU A 1 364 ? 22.546 46.090 78.534 1.00 33.06 340 GLU A CA 1
ATOM 2656 C C . GLU A 1 364 ? 23.043 47.382 79.159 1.00 29.24 340 GLU A C 1
ATOM 2657 O O . GLU A 1 364 ? 22.244 48.256 79.470 1.00 25.76 340 GLU A O 1
ATOM 2663 N N . GLY A 1 365 ? 24.357 47.502 79.352 1.00 28.41 341 GLY A N 1
ATOM 2664 C CA . GLY A 1 365 ? 24.929 48.740 79.867 1.00 28.98 341 GLY A CA 1
ATOM 2665 C C . GLY A 1 365 ? 24.882 48.929 81.375 1.00 29.46 341 GLY A C 1
ATOM 2666 O O . GLY A 1 365 ? 25.210 50.005 81.888 1.00 27.83 341 GLY A O 1
ATOM 2667 N N . TRP A 1 366 ? 24.490 47.886 82.102 1.00 23.92 342 TRP A N 1
ATOM 2668 C CA . TRP A 1 366 ? 24.336 48.021 83.547 1.00 20.24 342 TRP A CA 1
ATOM 2669 C C . TRP A 1 366 ? 25.658 48.490 84.171 1.00 20.69 342 TRP A C 1
ATOM 2670 O O . TRP A 1 366 ? 25.673 49.212 85.166 1.00 23.29 342 TRP A O 1
ATOM 2681 N N . GLU A 1 367 ? 26.764 48.067 83.578 1.00 20.98 343 GLU A N 1
ATOM 2682 C CA . GLU A 1 367 ? 28.080 48.286 84.170 1.00 24.10 343 GLU A CA 1
ATOM 2683 C C . GLU A 1 367 ? 28.586 49.730 84.011 1.00 25.96 343 GLU A C 1
ATOM 2684 O O . GLU A 1 367 ? 29.513 50.144 84.705 1.00 27.05 343 GLU A O 1
ATOM 2690 N N . GLN A 1 368 ? 27.967 50.497 83.118 1.00 26.97 344 GLN A N 1
ATOM 2691 C CA . GLN A 1 368 ? 28.366 51.887 82.919 1.00 32.36 344 GLN A CA 1
ATOM 2692 C C . GLN A 1 368 ? 28.109 52.711 84.176 1.00 30.07 344 GLN A C 1
ATOM 2693 O O . GLN A 1 368 ? 28.648 53.791 84.350 1.00 30.76 344 GLN A O 1
ATOM 2699 N N . ASN A 1 369 ? 27.297 52.161 85.060 1.00 30.54 345 ASN A N 1
ATOM 2700 C CA . ASN A 1 369 ? 26.948 52.787 86.323 1.00 36.35 345 ASN A CA 1
ATOM 2701 C C . ASN A 1 369 ? 28.000 52.618 87.433 1.00 31.43 345 ASN A C 1
ATOM 2702 O O . ASN A 1 369 ? 27.869 53.190 88.518 1.00 27.40 345 ASN A O 1
ATOM 2707 N N . LEU A 1 370 ? 29.027 51.815 87.181 1.00 26.82 346 LEU A N 1
ATOM 2708 C CA . LEU A 1 370 ? 29.920 51.418 88.259 1.00 22.13 346 LEU A CA 1
ATOM 2709 C C . LEU A 1 370 ? 30.931 52.526 88.600 1.00 21.68 346 LEU A C 1
ATOM 2710 O O . LEU A 1 370 ? 31.293 53.321 87.739 1.00 23.37 346 LEU A O 1
ATOM 2715 N N . PRO A 1 371 ? 31.381 52.577 89.869 1.00 21.89 347 PRO A N 1
ATOM 2716 C CA . PRO A 1 371 ? 32.312 53.617 90.348 1.00 20.36 347 PRO A CA 1
ATOM 2717 C C . PRO A 1 371 ? 33.746 53.480 89.823 1.00 18.08 347 PRO A C 1
ATOM 2718 O O . PRO A 1 371 ? 34.146 52.436 89.302 1.00 15.21 347 PRO A O 1
ATOM 2722 N N . THR A 1 372 ? 34.503 54.569 89.964 1.00 16.25 348 THR A N 1
ATOM 2723 C CA . THR A 1 372 ? 35.917 54.611 89.621 1.00 16.81 348 THR A CA 1
ATOM 2724 C C . THR A 1 372 ? 36.679 55.334 90.736 1.00 17.55 348 THR A C 1
ATOM 2725 O O . THR A 1 372 ? 36.247 56.382 91.195 1.00 17.13 348 THR A O 1
ATOM 2729 N N . TYR A 1 373 ? 37.793 54.757 91.173 1.00 15.62 349 TYR A N 1
ATOM 2730 C CA . TYR A 1 373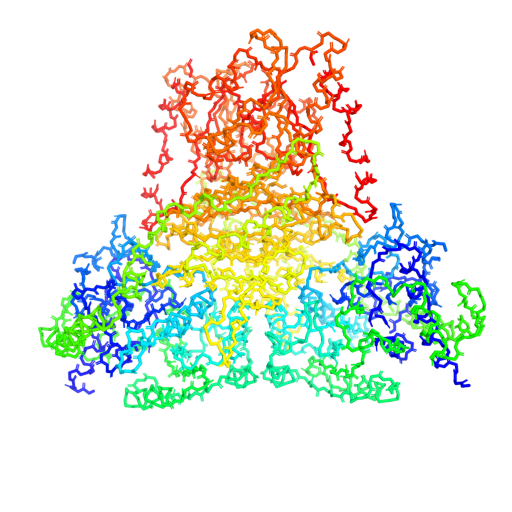 ? 38.621 55.348 92.220 1.00 17.24 349 TYR A CA 1
ATOM 2731 C C . TYR A 1 373 ? 39.801 56.103 91.613 1.00 16.21 349 TYR A C 1
ATOM 2732 O O . TYR A 1 373 ? 40.534 55.561 90.773 1.00 16.91 349 TYR A O 1
ATOM 2741 N N . GLU A 1 374 ? 39.969 57.369 92.011 1.00 15.44 350 GLU A N 1
ATOM 2742 C CA . GLU A 1 374 ? 41.036 58.192 91.463 1.00 14.69 350 GLU A CA 1
ATOM 2743 C C . GLU A 1 374 ? 42.361 57.919 92.177 1.00 18.47 350 GLU A C 1
ATOM 2744 O O . GLU A 1 374 ? 42.376 57.537 93.353 1.00 12.67 350 GLU A O 1
ATOM 2750 N N . LEU A 1 375 ? 43.472 58.109 91.472 1.00 17.47 351 LEU A N 1
ATOM 2751 C CA . LEU A 1 375 ? 44.766 58.118 92.128 1.00 22.77 351 LEU A CA 1
ATOM 2752 C C . LEU A 1 375 ? 44.743 59.161 93.232 1.00 21.87 351 LEU A C 1
ATOM 2753 O O . LEU A 1 375 ? 44.115 60.207 93.100 1.00 21.11 351 LEU A O 1
ATOM 2758 N N . GLY A 1 376 ? 45.456 58.881 94.308 1.00 19.92 352 GLY A N 1
ATOM 2759 C CA . GLY A 1 376 ? 45.493 59.782 95.434 1.00 20.20 352 GLY A CA 1
ATOM 2760 C C . GLY A 1 376 ? 44.217 59.729 96.250 1.00 22.35 352 GLY A C 1
ATOM 2761 O O . GLY A 1 376 ? 43.868 60.715 96.898 1.00 29.80 352 GLY A O 1
ATOM 2762 N N . SER A 1 377 ? 43.492 58.609 96.185 1.00 16.33 353 SER A N 1
ATOM 2763 C CA . SER A 1 377 ? 42.325 58.388 97.057 1.00 19.90 353 SER A CA 1
ATOM 2764 C C . SER A 1 377 ? 42.529 57.090 97.862 1.00 19.57 353 SER A C 1
ATOM 2765 O O . SER A 1 377 ? 43.315 56.214 97.467 1.00 22.49 353 SER A O 1
ATOM 2768 N N . LYS A 1 378 ? 41.842 56.982 98.994 1.00 18.93 354 LYS A N 1
ATOM 2769 C CA . LYS A 1 378 ? 41.957 55.787 99.834 1.00 18.70 354 LYS A CA 1
ATOM 2770 C C . LYS A 1 378 ? 40.566 55.262 100.161 1.00 13.89 354 LYS A C 1
ATOM 2771 O O . LYS A 1 378 ? 39.644 56.044 100.377 1.00 18.50 354 LYS A O 1
ATOM 2777 N N . ALA A 1 379 ? 40.413 53.945 100.196 1.00 12.77 355 ALA A N 1
ATOM 2778 C CA . ALA A 1 379 ? 39.103 53.350 100.495 1.00 15.44 355 ALA A CA 1
ATOM 2779 C C . ALA A 1 379 ? 39.294 51.906 100.931 1.00 14.10 355 ALA A C 1
ATOM 2780 O O . ALA A 1 379 ? 40.088 51.181 100.330 1.00 14.93 355 ALA A O 1
ATOM 2782 N N . ALA A 1 380 ? 38.586 51.493 101.982 1.00 13.49 356 ALA A N 1
ATOM 2783 C CA . ALA A 1 380 ? 38.540 50.078 102.354 1.00 16.52 356 ALA A CA 1
ATOM 2784 C C . ALA A 1 380 ? 37.794 49.316 101.269 1.00 15.64 356 ALA A C 1
ATOM 2785 O O . ALA A 1 380 ? 36.835 49.829 100.707 1.00 15.02 356 ALA A O 1
ATOM 2787 N N . THR A 1 381 ? 38.191 48.079 100.975 1.00 14.21 357 THR A N 1
ATOM 2788 C CA . THR A 1 381 ? 37.415 47.368 99.969 1.00 15.80 357 THR A CA 1
ATOM 2789 C C . THR A 1 381 ? 36.007 46.956 100.429 1.00 15.47 357 THR A C 1
ATOM 2790 O O . THR A 1 381 ? 35.152 46.709 99.582 1.00 13.89 357 THR A O 1
ATOM 2794 N N . ARG A 1 382 ? 35.729 46.910 101.734 1.00 13.72 358 ARG A N 1
ATOM 2795 C CA . ARG A 1 382 ? 34.309 46.767 102.111 1.00 12.69 358 ARG A CA 1
ATOM 2796 C C . ARG A 1 382 ? 33.505 47.989 101.659 1.00 15.29 358 ARG A C 1
ATOM 2797 O O . ARG A 1 382 ? 32.324 47.874 101.317 1.00 14.87 358 ARG A O 1
ATOM 2805 N N . ASN A 1 383 ? 34.126 49.163 101.672 1.00 14.48 359 ASN A N 1
ATOM 2806 C CA . ASN A 1 383 ? 33.387 50.374 101.273 1.00 12.11 359 ASN A CA 1
ATOM 2807 C C . ASN A 1 383 ? 33.225 50.527 99.776 1.00 13.63 359 ASN A C 1
ATOM 2808 O O . ASN A 1 383 ? 32.192 50.989 99.305 1.00 18.11 359 ASN A O 1
ATOM 2813 N N . SER A 1 384 ? 34.235 50.142 99.010 1.00 13.74 360 SER A N 1
ATOM 2814 C CA . SER A 1 384 ? 34.064 50.128 97.560 1.00 17.31 360 SER A CA 1
ATOM 2815 C C . SER A 1 384 ? 33.052 49.046 97.179 1.00 15.27 360 SER A C 1
ATOM 2816 O O . SER A 1 384 ? 32.257 49.209 96.264 1.00 13.85 360 SER A O 1
ATOM 2819 N N . SER A 1 385 ? 33.066 47.941 97.907 1.00 15.09 361 SER A N 1
ATOM 2820 C CA . SER A 1 385 ? 32.044 46.915 97.700 1.00 14.21 361 SER A CA 1
ATOM 2821 C C . SER A 1 385 ? 30.659 47.488 97.963 1.00 15.03 361 SER A C 1
ATOM 2822 O O . SER A 1 385 ? 29.744 47.254 97.197 1.00 17.13 361 SER A O 1
ATOM 2825 N N . GLY A 1 386 ? 30.519 48.247 99.041 1.00 14.82 362 GLY A N 1
ATOM 2826 C CA . GLY A 1 386 ? 29.248 48.890 99.346 1.00 15.10 362 GLY A CA 1
ATOM 2827 C C . GLY A 1 386 ? 28.810 49.843 98.246 1.00 17.42 362 GLY A C 1
ATOM 2828 O O . GLY A 1 386 ? 27.635 49.881 97.849 1.00 17.67 362 GLY A O 1
ATOM 2829 N N . ALA A 1 387 ? 29.751 50.635 97.741 1.00 13.51 363 ALA A N 1
ATOM 2830 C CA . ALA A 1 387 ? 29.398 51.577 96.681 1.00 16.15 363 ALA A CA 1
ATOM 2831 C C . ALA A 1 387 ? 28.944 50.800 95.442 1.00 15.05 363 ALA A C 1
ATOM 2832 O O . ALA A 1 387 ? 28.015 51.198 94.754 1.00 17.88 363 ALA A O 1
ATOM 2834 N N . VAL A 1 388 ? 29.601 49.679 95.172 1.00 12.04 364 VAL A N 1
ATOM 2835 C CA . VAL A 1 388 ? 29.252 48.881 94.007 1.00 14.30 364 VAL A CA 1
ATOM 2836 C C . VAL A 1 388 ? 27.855 48.250 94.180 1.00 13.98 364 VAL A C 1
ATOM 2837 O O . VAL A 1 388 ? 27.037 48.252 93.260 1.00 17.84 364 VAL A O 1
ATOM 2841 N N . ILE A 1 389 ? 27.588 47.729 95.373 1.00 14.43 365 ILE A N 1
ATOM 2842 C CA . ILE A 1 389 ? 26.265 47.153 95.681 1.00 17.78 365 ILE A CA 1
ATOM 2843 C C . ILE A 1 389 ? 25.157 48.186 95.418 1.00 22.43 365 ILE A C 1
ATOM 2844 O O . ILE A 1 389 ? 24.098 47.878 94.844 1.00 19.41 365 ILE A O 1
ATOM 2849 N N . ASN A 1 390 ? 25.411 49.429 95.803 1.00 17.26 366 ASN A N 1
ATOM 2850 C CA . ASN A 1 390 ? 24.405 50.468 95.595 1.00 16.25 366 ASN A CA 1
ATOM 2851 C C . ASN A 1 390 ? 24.274 50.889 94.133 1.00 17.95 366 ASN A C 1
ATOM 2852 O O . ASN A 1 390 ? 23.182 51.232 93.695 1.00 20.03 366 ASN A O 1
ATOM 2857 N N . ALA A 1 391 ? 25.373 50.837 93.384 1.00 15.31 367 ALA A N 1
ATOM 2858 C CA . ALA A 1 391 ? 25.336 51.051 91.935 1.00 18.21 367 ALA A CA 1
ATOM 2859 C C . ALA A 1 391 ? 24.574 49.922 91.215 1.00 23.58 367 ALA A C 1
ATOM 2860 O O . ALA A 1 391 ? 23.778 50.173 90.299 1.00 17.37 367 ALA A O 1
ATOM 2862 N N . ILE A 1 392 ? 24.834 48.679 91.619 1.00 16.74 368 ILE A N 1
ATOM 2863 C CA . ILE A 1 392 ? 24.121 47.543 91.040 1.00 16.82 368 ILE A CA 1
ATOM 2864 C C . ILE A 1 392 ? 22.631 47.616 91.358 1.00 16.68 368 ILE A C 1
ATOM 2865 O O . ILE A 1 392 ? 21.790 47.343 90.499 1.00 19.49 368 ILE A O 1
ATOM 2870 N N . ALA A 1 393 ? 22.290 47.993 92.585 1.00 16.05 369 ALA A N 1
ATOM 2871 C CA . ALA A 1 393 ? 20.887 48.040 92.965 1.00 19.70 369 ALA A CA 1
ATOM 2872 C C . ALA A 1 393 ? 20.110 48.969 92.022 1.00 23.63 369 ALA A C 1
ATOM 2873 O O . ALA A 1 393 ? 18.945 48.701 91.700 1.00 17.23 369 ALA A O 1
ATOM 2875 N N . GLU A 1 394 ? 20.760 50.052 91.579 1.00 18.31 370 GLU A N 1
ATOM 2876 C CA . GLU A 1 394 ? 20.133 51.022 90.674 1.00 24.67 370 GLU A CA 1
ATOM 2877 C C . GLU A 1 394 ? 20.005 50.488 89.259 1.00 25.75 370 GLU A C 1
ATOM 2878 O O . GLU A 1 394 ? 19.058 50.815 88.571 1.00 25.02 370 GLU A O 1
ATOM 2884 N N . SER A 1 395 ? 20.960 49.679 88.810 1.00 16.00 371 SER A N 1
ATOM 2885 C CA . SER A 1 395 ? 20.965 49.298 87.408 1.00 16.05 371 SER A CA 1
ATOM 2886 C C . SER A 1 395 ? 20.539 47.854 87.100 1.00 21.95 371 SER A C 1
ATOM 2887 O O . SER A 1 395 ? 20.340 47.515 85.941 1.00 18.72 371 SER A O 1
ATOM 2890 N N . VAL A 1 396 ? 20.451 47.000 88.119 1.00 15.80 372 VAL A N 1
ATOM 2891 C CA . VAL A 1 396 ? 20.175 45.577 87.893 1.00 14.90 372 VAL A CA 1
ATOM 2892 C C . VAL A 1 396 ? 18.954 45.208 88.745 1.00 17.37 372 VAL A C 1
ATOM 2893 O O . VAL A 1 396 ? 19.062 45.024 89.954 1.00 16.41 372 VAL A O 1
ATOM 2897 N N . PRO A 1 397 ? 17.776 45.144 88.121 1.00 20.48 373 PRO A N 1
ATOM 2898 C CA . PRO A 1 397 ? 16.519 45.004 88.885 1.00 20.45 373 PRO A CA 1
ATOM 2899 C C . PRO A 1 397 ? 16.394 43.670 89.630 1.00 19.19 373 PRO A C 1
ATOM 2900 O O . PRO A 1 397 ? 15.590 43.568 90.555 1.00 22.96 373 PRO A O 1
ATOM 2904 N N . SER A 1 398 ? 17.171 42.671 89.228 1.00 16.00 374 SER A N 1
ATOM 2905 C CA . SER A 1 398 ? 17.077 41.342 89.827 1.00 17.53 374 SER A CA 1
ATOM 2906 C C . SER A 1 398 ? 17.920 41.152 91.113 1.00 17.79 374 SER A C 1
ATOM 2907 O O . SER A 1 398 ? 18.004 40.045 91.634 1.00 19.63 374 SER A O 1
ATOM 2910 N N . PHE A 1 399 ? 18.517 42.223 91.640 1.00 17.82 375 PHE A N 1
ATOM 2911 C CA . PHE A 1 399 ? 19.484 42.099 92.748 1.00 16.35 375 PHE A CA 1
ATOM 2912 C C . PHE A 1 399 ? 18.722 41.923 94.067 1.00 16.42 375 PHE A C 1
ATOM 2913 O O . PHE A 1 399 ? 17.744 42.602 94.305 1.00 16.96 375 PHE A O 1
ATOM 2921 N N . PHE A 1 400 ? 19.176 41.026 94.933 1.00 13.77 376 PHE A N 1
ATOM 2922 C CA . PHE A 1 400 ? 18.433 40.671 96.142 1.00 12.76 376 PHE A CA 1
ATOM 2923 C C . PHE A 1 400 ? 19.468 40.086 97.098 1.00 16.63 376 PHE A C 1
ATOM 2924 O O . PHE A 1 400 ? 20.170 39.136 96.740 1.00 17.95 376 PHE A O 1
ATOM 2932 N N . GLY A 1 401 ? 19.609 40.638 98.301 1.00 17.09 377 GLY A N 1
ATOM 2933 C CA . GLY A 1 401 ? 20.590 40.050 99.207 1.00 12.35 377 GLY A CA 1
ATOM 2934 C C . GLY A 1 401 ? 20.676 40.753 100.545 1.00 14.50 377 GLY A C 1
ATOM 2935 O O . GLY A 1 401 ? 19.878 41.627 100.835 1.00 16.29 377 GLY A O 1
ATOM 2936 N N . GLY A 1 402 ? 21.648 40.383 101.368 1.00 14.30 378 GLY A N 1
ATOM 2937 C CA . GLY A 1 402 ? 21.711 40.967 102.690 1.00 16.34 378 GLY A CA 1
ATOM 2938 C C . GLY A 1 402 ? 22.881 40.421 103.466 1.00 18.47 378 GLY A C 1
ATOM 2939 O O . GLY A 1 402 ? 23.877 40.011 102.871 1.00 18.11 378 GLY A O 1
ATOM 2940 N N . SER A 1 403 ? 22.759 40.434 104.789 1.00 14.43 379 SER A N 1
ATOM 2941 C CA . SER A 1 403 ? 23.872 40.111 105.664 1.00 15.20 379 SER A CA 1
ATOM 2942 C C . SER A 1 403 ? 23.394 39.322 106.870 1.00 14.50 379 SER A C 1
ATOM 2943 O O . SER A 1 403 ? 22.224 39.432 107.261 1.00 12.92 379 SER A O 1
ATOM 2946 N N . ALA A 1 404 ? 24.293 38.530 107.465 1.00 15.01 380 ALA A N 1
ATOM 2947 C CA . ALA A 1 404 ? 23.999 37.827 108.720 1.00 15.61 380 ALA A CA 1
ATOM 2948 C C . ALA A 1 404 ? 24.203 38.726 109.954 1.00 20.30 380 ALA A C 1
ATOM 2949 O O . ALA A 1 404 ? 25.123 38.522 110.726 1.00 19.94 380 ALA A O 1
ATOM 2951 N N . ASP A 1 405 ? 23.321 39.715 110.113 1.00 19.67 381 ASP A N 1
ATOM 2952 C CA . ASP A 1 405 ? 23.298 40.655 111.247 1.00 24.24 381 ASP A CA 1
ATOM 2953 C C . ASP A 1 405 ? 24.510 41.577 111.285 1.00 22.81 381 ASP A C 1
ATOM 2954 O O . ASP A 1 405 ? 24.842 42.112 112.343 1.00 23.12 381 ASP A O 1
ATOM 2959 N N . LEU A 1 406 ? 25.176 41.746 110.146 1.00 17.23 382 LEU A N 1
ATOM 2960 C CA . LEU A 1 406 ? 26.369 42.598 110.095 1.00 20.86 382 LEU A CA 1
ATOM 2961 C C . LEU A 1 406 ? 26.276 43.605 108.937 1.00 21.64 382 LEU A C 1
ATOM 2962 O O . LEU A 1 406 ? 27.291 43.976 108.334 1.00 21.95 382 LEU A O 1
ATOM 2967 N N . ALA A 1 407 ? 25.059 44.048 108.626 1.00 18.19 383 ALA A N 1
ATOM 2968 C CA . ALA A 1 407 ? 24.865 44.919 107.463 1.00 23.51 383 ALA A CA 1
ATOM 2969 C C . ALA A 1 407 ? 25.724 46.183 107.561 1.00 25.97 383 ALA A C 1
ATOM 2970 O O . ALA A 1 407 ? 26.366 46.590 106.584 1.00 24.03 383 ALA A O 1
ATOM 2972 N N . GLY A 1 408 ? 25.719 46.808 108.739 1.00 19.36 384 GLY A N 1
ATOM 2973 C CA . GLY A 1 408 ? 26.501 48.006 108.939 1.00 25.31 384 GLY A CA 1
ATOM 2974 C C . GLY A 1 408 ? 27.985 47.723 108.745 1.00 28.31 384 GLY A C 1
ATOM 2975 O O . GLY A 1 408 ? 28.675 48.515 108.109 1.00 31.43 384 GLY A O 1
ATOM 2976 N N . SER A 1 409 ? 28.477 46.594 109.271 1.00 24.42 385 SER A N 1
ATOM 2977 C CA . SER A 1 409 ? 29.920 46.311 109.216 1.00 21.41 385 SER A CA 1
ATOM 2978 C C . SER A 1 409 ? 30.361 45.797 107.866 1.00 20.46 385 SER A C 1
ATOM 2979 O O . SER A 1 409 ? 31.461 46.132 107.408 1.00 15.98 385 SER A O 1
ATOM 2982 N N . ASN A 1 410 ? 29.525 44.951 107.258 1.00 16.37 386 ASN A N 1
ATOM 2983 C CA . ASN A 1 410 ? 29.846 44.370 105.951 1.00 17.05 386 ASN A CA 1
ATOM 2984 C C . ASN A 1 410 ? 29.618 45.345 104.801 1.00 17.30 386 ASN A C 1
ATOM 2985 O O . ASN A 1 410 ? 30.081 45.097 103.685 1.00 16.71 386 ASN A O 1
ATOM 2990 N N . LYS A 1 411 ? 28.863 46.411 105.070 1.00 16.83 387 LYS A N 1
ATOM 2991 C CA . LYS A 1 411 ? 28.475 47.406 104.053 1.00 13.88 387 LYS A CA 1
ATOM 2992 C C . LYS A 1 411 ? 27.692 46.797 102.895 1.00 15.43 387 LYS A C 1
ATOM 2993 O O . LYS A 1 411 ? 27.928 47.100 101.718 1.00 18.21 387 LYS A O 1
ATOM 2999 N N . THR A 1 412 ? 26.734 45.944 103.226 1.00 11.47 388 THR A N 1
ATOM 3000 C CA . THR A 1 412 ? 25.971 45.258 102.210 1.00 11.71 388 THR A CA 1
ATOM 3001 C C . THR A 1 412 ? 24.645 45.928 101.910 1.00 14.24 388 THR A C 1
ATOM 3002 O O . THR A 1 412 ? 23.948 45.524 100.982 1.00 12.75 388 THR A O 1
ATOM 3006 N N . TYR A 1 413 ? 24.295 46.954 102.683 1.00 18.83 389 TYR A N 1
ATOM 3007 C CA . TYR A 1 413 ? 22.946 47.499 102.618 1.00 16.58 389 TYR A CA 1
ATOM 3008 C C . TYR A 1 413 ? 22.696 48.313 101.340 1.00 18.37 389 TYR A C 1
ATOM 3009 O O . TYR A 1 413 ? 23.554 49.088 100.915 1.00 15.88 389 TYR A O 1
ATOM 3026 N N . ASN A 1 415 ? 20.957 51.260 100.163 1.00 18.28 391 ASN A N 1
ATOM 3027 C CA . ASN A 1 415 ? 20.404 52.410 100.877 1.00 19.88 391 ASN A CA 1
ATOM 3028 C C . ASN A 1 415 ? 19.112 52.992 100.320 1.00 22.55 391 ASN A C 1
ATOM 3029 O O . ASN A 1 415 ? 18.355 53.630 101.048 1.00 24.26 391 ASN A O 1
ATOM 3034 N N . ASN A 1 416 ? 18.859 52.786 99.036 1.00 22.05 392 ASN A N 1
ATOM 3035 C CA . ASN A 1 416 ? 17.637 53.298 98.439 1.00 25.46 392 ASN A CA 1
ATOM 3036 C C . ASN A 1 416 ? 16.578 52.213 98.272 1.00 22.87 392 ASN A C 1
ATOM 3037 O O . ASN A 1 416 ? 15.607 52.406 97.555 1.00 23.67 392 ASN A O 1
ATOM 3042 N N . GLU A 1 417 ? 16.783 51.060 98.902 1.00 20.64 393 GLU A N 1
ATOM 3043 C CA . GLU A 1 417 ? 15.806 49.982 98.814 1.00 19.03 393 GLU A CA 1
ATOM 3044 C C . GLU A 1 417 ? 15.205 49.723 100.187 1.00 19.49 393 GLU A C 1
ATOM 3045 O O . GLU A 1 417 ? 15.759 50.147 101.196 1.00 20.34 393 GLU A O 1
ATOM 3051 N N . LYS A 1 418 ? 14.088 49.000 100.220 1.00 17.36 394 LYS A N 1
ATOM 3052 C CA . LYS A 1 418 ? 13.370 48.737 101.456 1.00 15.58 394 LYS A CA 1
ATOM 3053 C C . LYS A 1 418 ? 13.815 47.394 102.019 1.00 17.30 394 LYS A C 1
ATOM 3054 O O . LYS A 1 418 ? 14.512 46.645 101.342 1.00 15.90 394 LYS A O 1
ATOM 3060 N N . ASP A 1 419 ? 13.376 47.088 103.236 1.00 15.12 395 ASP A N 1
ATOM 3061 C CA . ASP A 1 419 ? 13.664 45.805 103.843 1.00 18.61 395 ASP A CA 1
ATOM 3062 C C . ASP A 1 419 ? 12.665 44.733 103.438 1.00 17.23 395 ASP A C 1
ATOM 3063 O O . ASP A 1 419 ? 11.464 44.998 103.348 1.00 13.67 395 ASP A O 1
ATOM 3068 N N . PHE A 1 420 ? 13.179 43.529 103.187 1.00 14.46 396 PHE A N 1
ATOM 3069 C CA . PHE A 1 420 ? 12.353 42.350 102.892 1.00 14.69 396 PHE A CA 1
ATOM 3070 C C . PHE A 1 420 ? 11.752 41.865 104.203 1.00 16.31 396 PHE A C 1
ATOM 3071 O O . PHE A 1 420 ? 12.464 41.388 105.078 1.00 15.55 396 PHE A O 1
ATOM 3079 N N . THR A 1 421 ? 10.442 42.004 104.364 1.00 14.81 397 THR A N 1
ATOM 3080 C CA . THR A 1 421 ? 9.804 41.588 105.610 1.00 15.48 397 THR A CA 1
ATOM 3081 C C . THR A 1 421 ? 8.433 40.964 105.333 1.00 15.52 397 THR A C 1
ATOM 3082 O O . THR A 1 421 ? 7.909 41.054 104.224 1.00 17.77 397 THR A O 1
ATOM 3086 N N A ARG A 1 422 ? 7.858 40.358 106.367 0.60 15.79 398 ARG A N 1
ATOM 3087 N N B ARG A 1 422 ? 7.852 40.356 106.365 0.40 15.81 398 ARG A N 1
ATOM 3088 C CA A ARG A 1 422 ? 6.540 39.740 106.287 0.60 16.39 398 ARG A CA 1
ATOM 3089 C CA B ARG A 1 422 ? 6.533 39.738 106.267 0.40 16.71 398 ARG A CA 1
ATOM 3090 C C A ARG A 1 422 ? 5.502 40.738 105.778 0.60 20.59 398 ARG A C 1
ATOM 3091 C C B ARG A 1 422 ? 5.489 40.740 105.786 0.40 20.31 398 ARG A C 1
ATOM 3092 O O A ARG A 1 422 ? 4.491 40.349 105.205 0.60 21.22 398 ARG A O 1
ATOM 3093 O O B ARG A 1 422 ? 4.463 40.354 105.231 0.40 20.81 398 ARG A O 1
ATOM 3108 N N . ASP A 1 423 ? 5.759 42.028 105.995 1.00 21.39 399 ASP A N 1
ATOM 3109 C CA . ASP A 1 423 ? 4.805 43.084 105.627 1.00 25.75 399 ASP A CA 1
ATOM 3110 C C . ASP A 1 423 ? 5.093 43.721 104.279 1.00 26.23 399 ASP A C 1
ATOM 3111 O O . ASP A 1 423 ? 4.272 44.451 103.746 1.00 28.49 399 ASP A O 1
ATOM 3116 N N . ASP A 1 424 ? 6.266 43.464 103.731 1.00 19.96 400 ASP A N 1
ATOM 3117 C CA . ASP A 1 424 ? 6.603 44.008 102.420 1.00 19.86 400 ASP A CA 1
ATOM 3118 C C . ASP A 1 424 ? 7.595 43.093 101.738 1.00 16.91 400 ASP A C 1
ATOM 3119 O O . ASP A 1 424 ? 8.801 43.254 101.913 1.00 18.00 400 ASP A O 1
ATOM 3124 N N . TYR A 1 425 ? 7.096 42.138 100.962 1.00 16.03 401 TYR A N 1
ATOM 3125 C CA . TYR A 1 425 ? 7.984 41.160 100.350 1.00 16.68 401 TYR A CA 1
ATOM 3126 C C . TYR A 1 425 ? 8.727 41.786 99.175 1.00 15.37 401 TYR A C 1
ATOM 3127 O O . TYR A 1 425 ? 9.614 41.169 98.607 1.00 19.48 401 TYR A O 1
ATOM 3136 N N . SER A 1 426 ? 8.373 43.019 98.805 1.00 15.06 402 SER A N 1
ATOM 3137 C CA . SER A 1 426 ? 9.058 43.664 97.678 1.00 15.85 402 SER A CA 1
ATOM 3138 C C . SER A 1 426 ? 10.391 44.263 98.118 1.00 12.15 402 SER A C 1
ATOM 3139 O O . SER A 1 426 ? 11.219 44.610 97.285 1.00 15.92 402 SER A O 1
ATOM 3142 N N . GLY A 1 427 ? 10.623 44.376 99.426 1.00 14.72 403 GLY A N 1
ATOM 3143 C CA . GLY A 1 427 ? 11.877 44.954 99.892 1.00 12.51 403 GLY A CA 1
ATOM 3144 C C . GLY A 1 427 ? 13.061 44.090 99.438 1.00 18.75 403 GLY A C 1
ATOM 3145 O O . GLY A 1 427 ? 12.930 42.887 99.416 1.00 16.66 403 GLY A O 1
ATOM 3146 N N . LYS A 1 428 ? 14.192 44.693 99.055 1.00 15.43 404 LYS A N 1
ATOM 3147 C CA . LYS A 1 428 ? 15.344 43.933 98.534 1.00 15.92 404 LYS A CA 1
ATOM 3148 C C . LYS A 1 428 ? 16.409 43.618 99.590 1.00 13.36 404 LYS A C 1
ATOM 3149 O O . LYS A 1 428 ? 17.273 42.766 99.376 1.00 13.83 404 LYS A O 1
ATOM 3155 N N . ASN A 1 429 ? 16.345 44.292 100.733 1.00 11.50 405 ASN A N 1
ATOM 3156 C CA . ASN A 1 429 ? 17.353 44.114 101.770 1.00 13.02 405 ASN A CA 1
ATOM 3157 C C . ASN A 1 429 ? 16.940 43.016 102.745 1.00 13.14 405 ASN A C 1
ATOM 3158 O O . ASN A 1 429 ? 15.922 43.152 103.419 1.00 16.20 405 ASN A O 1
ATOM 3163 N N . ILE A 1 430 ? 17.734 41.944 102.833 1.00 13.45 406 ILE A N 1
ATOM 3164 C CA . ILE A 1 430 ? 17.377 40.784 103.650 1.00 14.50 406 ILE A CA 1
ATOM 3165 C C . ILE A 1 430 ? 18.147 40.813 104.973 1.00 12.73 406 ILE A C 1
ATOM 3166 O O . ILE A 1 430 ? 19.359 40.992 104.975 1.00 15.68 406 ILE A O 1
ATOM 3171 N N . TRP A 1 431 ? 17.437 40.663 106.088 1.00 14.13 407 TRP A N 1
ATOM 3172 C CA . TRP A 1 431 ? 18.051 40.594 107.417 1.00 14.64 407 TRP A CA 1
ATOM 3173 C C . TRP A 1 431 ? 18.068 39.122 107.842 1.00 18.45 407 TRP A C 1
ATOM 3174 O O . TRP A 1 431 ? 17.070 38.606 108.357 1.00 14.50 407 TRP A O 1
ATOM 3185 N N . TYR A 1 432 ? 19.197 38.454 107.615 1.00 14.48 408 TYR A N 1
ATOM 3186 C CA . TYR A 1 432 ? 19.310 37.019 107.924 1.00 15.12 408 TYR A CA 1
ATOM 3187 C C . TYR A 1 432 ? 19.421 36.712 109.425 1.00 13.76 408 TYR A C 1
ATOM 3188 O O . TYR A 1 432 ? 19.168 35.586 109.868 1.00 14.97 408 TYR A O 1
ATOM 3197 N N . GLY A 1 433 ? 19.800 37.703 110.218 1.00 12.71 409 GLY A N 1
ATOM 3198 C CA . GLY A 1 433 ? 20.028 37.454 111.633 1.00 14.71 409 GLY A CA 1
ATOM 3199 C C . GLY A 1 433 ? 21.366 36.735 111.796 1.00 15.75 409 GLY A C 1
ATOM 3200 O O . GLY A 1 433 ? 22.105 36.582 110.828 1.00 13.53 409 GLY A O 1
ATOM 3201 N N . VAL A 1 434 ? 21.680 36.286 113.008 1.00 13.66 410 VAL A N 1
ATOM 3202 C CA . VAL A 1 434 ? 22.969 35.627 113.252 1.00 16.74 410 VAL A CA 1
ATOM 3203 C C . VAL A 1 434 ? 22.862 34.149 112.846 1.00 17.20 410 VAL A C 1
ATOM 3204 O O . VAL A 1 434 ? 22.847 33.252 113.695 1.00 14.66 410 VAL A O 1
ATOM 3208 N N . ARG A 1 435 ? 22.747 33.910 111.545 1.00 12.98 411 ARG A N 1
ATOM 3209 C CA . ARG A 1 435 ? 22.430 32.577 111.022 1.00 12.18 411 ARG A CA 1
ATOM 3210 C C . ARG A 1 435 ? 23.220 32.369 109.733 1.00 10.67 411 ARG A C 1
ATOM 3211 O O . ARG A 1 435 ? 22.629 32.293 108.652 1.00 12.21 411 ARG A O 1
ATOM 3219 N N . GLU A 1 436 ? 24.548 32.305 109.824 1.00 10.62 412 GLU A N 1
ATOM 3220 C CA . GLU A 1 436 ? 25.371 32.211 108.616 1.00 11.38 412 GLU A CA 1
ATOM 3221 C C . GLU A 1 436 ? 25.046 31.010 107.728 1.00 11.60 412 GLU A C 1
ATOM 3222 O O . GLU A 1 436 ? 24.969 31.144 106.508 1.00 9.68 412 GLU A O 1
ATOM 3228 N N . PHE A 1 437 ? 24.926 29.832 108.338 1.00 11.95 413 PHE A N 1
ATOM 3229 C CA . PHE A 1 437 ? 24.685 28.600 107.581 1.00 11.65 413 PHE A CA 1
ATOM 3230 C C . PHE A 1 437 ? 23.309 28.697 106.879 1.00 10.83 413 PHE A C 1
ATOM 3231 O O . PHE A 1 437 ? 23.212 28.443 105.682 1.00 14.27 413 PHE A O 1
ATOM 3239 N N . ALA A 1 438 ? 22.256 29.092 107.603 1.00 11.38 414 ALA A N 1
ATOM 3240 C CA . ALA A 1 438 ? 20.945 29.222 106.961 1.00 12.21 414 ALA A CA 1
ATOM 3241 C C . ALA A 1 438 ? 21.016 30.245 105.827 1.00 12.85 414 ALA A C 1
ATOM 3242 O O . ALA A 1 438 ? 20.419 30.040 104.779 1.00 10.37 414 ALA A O 1
ATOM 3252 N N . GLY A 1 440 ? 23.654 30.933 103.887 1.00 12.53 416 GLY A N 1
ATOM 3253 C CA . GLY A 1 440 ? 24.302 30.277 102.766 1.00 12.36 416 GLY A CA 1
ATOM 3254 C C . GLY A 1 440 ? 23.367 29.322 102.032 1.00 11.85 416 GLY A C 1
ATOM 3255 O O . GLY A 1 440 ? 23.300 29.323 100.802 1.00 11.55 416 GLY A O 1
ATOM 3256 N N . ALA A 1 441 ? 22.616 28.517 102.771 1.00 10.87 417 ALA A N 1
ATOM 3257 C CA . ALA A 1 441 ? 21.669 27.606 102.129 1.00 12.85 417 ALA A CA 1
ATOM 3258 C C . ALA A 1 441 ? 20.488 28.346 101.480 1.00 15.79 417 ALA A C 1
ATOM 3259 O O . ALA A 1 441 ? 20.056 27.967 100.400 1.00 10.10 417 ALA A O 1
ATOM 3261 N N . ALA A 1 442 ? 19.955 29.379 102.142 1.00 12.77 418 ALA A N 1
ATOM 3262 C CA . ALA A 1 442 ? 18.863 30.164 101.551 1.00 15.12 418 ALA A CA 1
ATOM 3263 C C . ALA A 1 442 ? 19.303 30.794 100.224 1.00 8.12 418 ALA A C 1
ATOM 3264 O O . ALA A 1 442 ? 18.529 30.904 99.275 1.00 12.71 418 ALA A O 1
ATOM 3274 N N . ASN A 1 444 ? 21.438 29.605 98.104 1.00 10.76 420 ASN A N 1
ATOM 3275 C CA . ASN A 1 444 ? 21.304 28.552 97.097 1.00 9.24 420 ASN A CA 1
ATOM 3276 C C . ASN A 1 444 ? 19.845 28.391 96.612 1.00 7.57 420 ASN A C 1
ATOM 3277 O O . ASN A 1 444 ? 19.607 28.274 95.421 1.00 12.25 420 ASN A O 1
ATOM 3282 N N . GLY A 1 445 ? 18.883 28.368 97.538 1.00 12.65 421 GLY A N 1
ATOM 3283 C CA . GLY A 1 445 ? 17.456 28.275 97.173 1.00 9.60 421 GLY A CA 1
ATOM 3284 C C . GLY A 1 445 ? 17.021 29.458 96.309 1.00 11.71 421 GLY A C 1
ATOM 3285 O O . GLY A 1 445 ? 16.291 29.317 95.330 1.00 12.16 421 GLY A O 1
ATOM 3286 N N . ILE A 1 446 ? 17.463 30.650 96.681 1.00 12.15 422 ILE A N 1
ATOM 3287 C CA . ILE A 1 446 ? 17.135 31.835 95.898 1.00 12.29 422 ILE A CA 1
ATOM 3288 C C . ILE A 1 446 ? 17.710 31.713 94.476 1.00 14.89 422 ILE A C 1
ATOM 3289 O O . ILE A 1 446 ? 17.018 31.959 93.489 1.00 12.91 422 ILE A O 1
ATOM 3294 N N . ALA A 1 447 ? 18.966 31.302 94.358 1.00 11.18 423 ALA A N 1
ATOM 3295 C CA . ALA A 1 447 ? 19.550 31.127 93.026 1.00 12.08 423 ALA A CA 1
ATOM 3296 C C . ALA A 1 447 ? 18.877 29.997 92.237 1.00 15.07 423 ALA A C 1
ATOM 3297 O O . ALA A 1 447 ? 18.678 30.112 91.024 1.00 12.52 423 ALA A O 1
ATOM 3299 N N . LEU A 1 448 ? 18.547 28.896 92.913 1.00 10.94 424 LEU A N 1
ATOM 3300 C CA . LEU A 1 448 ? 17.851 27.791 92.249 1.00 10.78 424 LEU A CA 1
ATOM 3301 C C . LEU A 1 448 ? 16.492 28.222 91.714 1.00 14.76 424 LEU A C 1
ATOM 3302 O O . LEU A 1 448 ? 16.072 27.760 90.665 1.00 12.06 424 LEU A O 1
ATOM 3307 N N . HIS A 1 449 ? 15.790 29.094 92.431 1.00 15.27 425 HIS A N 1
ATOM 3308 C CA . HIS A 1 449 ? 14.442 29.458 91.987 1.00 12.80 425 HIS A CA 1
ATOM 3309 C C . HIS A 1 449 ? 14.520 30.088 90.592 1.00 16.34 425 HIS A C 1
ATOM 3310 O O . HIS A 1 449 ? 13.717 29.784 89.716 1.00 14.57 425 HIS A O 1
ATOM 3317 N N . GLY A 1 450 ? 15.502 30.960 90.385 1.00 13.39 426 GLY A N 1
ATOM 3318 C CA . GLY A 1 450 ? 15.590 31.670 89.126 1.00 15.40 426 GLY A CA 1
ATOM 3319 C C . GLY A 1 450 ? 14.889 33.015 89.231 1.00 16.72 426 GLY A C 1
ATOM 3320 O O . GLY A 1 450 ? 13.967 33.188 90.020 1.00 16.33 426 GLY A O 1
ATOM 3321 N N . GLY A 1 451 ? 15.368 33.988 88.466 1.00 12.70 427 GLY A N 1
ATOM 3322 C CA . GLY A 1 451 ? 14.772 35.314 88.483 1.00 14.76 427 GLY A CA 1
ATOM 3323 C C . GLY A 1 451 ? 15.576 36.367 89.241 1.00 16.83 427 GLY A C 1
ATOM 3324 O O . GLY A 1 451 ? 15.328 37.570 89.073 1.00 15.90 427 GLY A O 1
ATOM 3325 N N . LEU A 1 452 ? 16.530 35.930 90.062 1.00 17.01 428 LEU A N 1
ATOM 3326 C CA . LEU A 1 452 ? 17.241 36.843 90.966 1.00 13.83 428 LEU A CA 1
ATOM 3327 C C . LEU A 1 452 ? 18.754 36.625 90.965 1.00 17.66 428 LEU A C 1
ATOM 3328 O O . LEU A 1 452 ? 19.233 35.497 90.796 1.00 21.45 428 LEU A O 1
ATOM 3333 N N . LYS A 1 453 ? 19.493 37.720 91.163 1.00 16.76 429 LYS A N 1
ATOM 3334 C CA . LYS A 1 453 ? 20.927 37.685 91.382 1.00 17.53 429 LYS A CA 1
ATOM 3335 C C . LYS A 1 453 ? 21.145 37.966 92.861 1.00 16.74 429 LYS A C 1
ATOM 3336 O O . LYS A 1 453 ? 20.663 38.983 93.385 1.00 16.10 429 LYS A O 1
ATOM 3342 N N . THR A 1 454 ? 21.825 37.061 93.561 1.00 12.70 430 THR A N 1
ATOM 3343 C CA . THR A 1 454 ? 21.818 37.157 95.018 1.00 13.12 430 THR A CA 1
ATOM 3344 C C . THR A 1 454 ? 23.193 37.191 95.671 1.00 12.54 430 THR A C 1
ATOM 3345 O O . THR A 1 454 ? 24.191 36.695 95.101 1.00 13.23 430 THR A O 1
ATOM 3349 N N . TYR A 1 455 ? 23.255 37.803 96.856 1.00 10.66 431 TYR A N 1
ATOM 3350 C CA . TYR A 1 455 ? 24.505 37.866 97.600 1.00 12.24 431 TYR A CA 1
ATOM 3351 C C . TYR A 1 455 ? 24.232 37.838 99.105 1.00 13.30 431 TYR A C 1
ATOM 3352 O O . TYR A 1 455 ? 23.108 38.090 99.549 1.00 13.74 431 TYR A O 1
ATOM 3361 N N . GLY A 1 456 ? 25.264 37.543 99.894 1.00 12.53 432 GLY A N 1
ATOM 3362 C CA . GLY A 1 456 ? 25.113 37.524 101.338 1.00 12.35 432 GLY A CA 1
ATOM 3363 C C . GLY A 1 456 ? 26.443 37.881 101.985 1.00 16.26 432 GLY A C 1
ATOM 3364 O O . GLY A 1 456 ? 27.497 37.471 101.498 1.00 14.41 432 GLY A O 1
ATOM 3365 N N . GLY A 1 457 ? 26.400 38.630 103.085 1.00 15.11 433 GLY A N 1
ATOM 3366 C CA . GLY A 1 457 ? 27.618 39.082 103.733 1.00 11.03 433 GLY A CA 1
ATOM 3367 C C . GLY A 1 457 ? 27.778 38.555 105.139 1.00 15.45 433 GLY A C 1
ATOM 3368 O O . GLY A 1 457 ? 26.800 38.363 105.858 1.00 11.29 433 GLY A O 1
ATOM 3369 N N . THR A 1 458 ? 29.029 38.302 105.524 1.00 14.53 434 THR A N 1
ATOM 3370 C CA . THR A 1 458 ? 29.388 38.154 106.926 1.00 12.28 434 THR A CA 1
ATOM 3371 C C . THR A 1 458 ? 30.888 38.413 107.033 1.00 12.72 434 THR A C 1
ATOM 3372 O O . THR A 1 458 ? 31.548 38.644 106.015 1.00 14.28 434 THR A O 1
ATOM 3376 N N . PHE A 1 459 ? 31.430 38.398 108.251 1.00 12.37 435 PHE A N 1
ATOM 3377 C CA . PHE A 1 459 ? 32.878 38.487 108.414 1.00 15.38 435 PHE A CA 1
ATOM 3378 C C . PHE A 1 459 ? 33.504 37.227 107.790 1.00 14.80 435 PHE A C 1
ATOM 3379 O O . PHE A 1 459 ? 33.000 36.119 107.984 1.00 12.83 435 PHE A O 1
ATOM 3387 N N . PHE A 1 460 ? 34.625 37.409 107.094 1.00 10.97 436 PHE A N 1
ATOM 3388 C CA . PHE A 1 460 ? 35.347 36.332 106.438 1.00 14.06 436 PHE A CA 1
ATOM 3389 C C . PHE A 1 460 ? 35.660 35.217 107.426 1.00 12.87 436 PHE A C 1
ATOM 3390 O O . PHE A 1 460 ? 35.594 34.053 107.081 1.00 12.03 436 PHE A O 1
ATOM 3398 N N . VAL A 1 461 ? 35.995 35.571 108.659 1.00 13.00 437 VAL A N 1
ATOM 3399 C CA . VAL A 1 461 ? 36.348 34.543 109.642 1.00 13.76 437 VAL A CA 1
ATOM 3400 C C . VAL A 1 461 ? 35.197 33.564 109.895 1.00 18.12 437 VAL A C 1
ATOM 3401 O O . VAL A 1 461 ? 35.425 32.381 110.188 1.00 16.87 437 VAL A O 1
ATOM 3405 N N . PHE A 1 462 ? 33.961 34.050 109.760 1.00 14.09 438 PHE A N 1
ATOM 3406 C CA . PHE A 1 462 ? 32.793 33.187 109.939 1.00 13.66 438 PHE A CA 1
ATOM 3407 C C . PHE A 1 462 ? 32.297 32.564 108.647 1.00 14.90 438 PHE A C 1
ATOM 3408 O O . PHE A 1 462 ? 31.243 31.943 108.637 1.00 14.72 438 PHE A O 1
ATOM 3416 N N . SER A 1 463 ? 33.062 32.707 107.561 1.00 12.89 439 SER A N 1
ATOM 3417 C CA . SER A 1 463 ? 32.749 31.916 106.374 1.00 13.22 439 SER A CA 1
ATOM 3418 C C . SER A 1 463 ? 32.692 30.421 106.733 1.00 15.43 439 SER A C 1
ATOM 3419 O O . SER A 1 463 ? 31.976 29.657 106.077 1.00 17.25 439 SER A O 1
ATOM 3422 N N . ASP A 1 464 ? 33.424 30.016 107.782 1.00 11.31 440 ASP A N 1
ATOM 3423 C CA . ASP A 1 464 ? 33.489 28.600 108.172 1.00 13.67 440 ASP A CA 1
ATOM 3424 C C . ASP A 1 464 ? 32.105 28.115 108.576 1.00 14.31 440 ASP A C 1
ATOM 3425 O O . ASP A 1 464 ? 31.807 26.935 108.406 1.00 15.35 440 ASP A O 1
ATOM 3430 N N . TYR A 1 465 ? 31.272 29.020 109.113 1.00 12.53 441 TYR A N 1
ATOM 3431 C CA . TYR A 1 465 ? 29.925 28.658 109.577 1.00 11.75 441 TYR A CA 1
ATOM 3432 C C . TYR A 1 465 ? 28.999 28.243 108.436 1.00 13.77 441 TYR A C 1
ATOM 3433 O O . TYR A 1 465 ? 28.028 27.510 108.665 1.00 13.90 441 TYR A O 1
ATOM 3442 N N . LEU A 1 466 ? 29.239 28.749 107.227 1.00 10.95 442 LEU A N 1
ATOM 3443 C CA . LEU A 1 466 ? 28.378 28.366 106.102 1.00 13.06 442 LEU A CA 1
ATOM 3444 C C . LEU A 1 466 ? 29.097 27.495 105.084 1.00 13.68 442 LEU A C 1
ATOM 3445 O O . LEU A 1 466 ? 28.581 27.242 104.000 1.00 13.47 442 LEU A O 1
ATOM 3450 N N . ARG A 1 467 ? 30.275 27.012 105.442 1.00 11.56 443 ARG A N 1
ATOM 3451 C CA . ARG A 1 467 ? 31.061 26.222 104.496 1.00 12.39 443 ARG A CA 1
ATOM 3452 C C . ARG A 1 467 ? 30.319 25.074 103.767 1.00 10.16 443 ARG A C 1
ATOM 3453 O O . ARG A 1 467 ? 30.544 24.871 102.579 1.00 11.91 443 ARG A O 1
ATOM 3461 N N . PRO A 1 468 ? 29.476 24.283 104.476 1.00 13.05 444 PRO A N 1
ATOM 3462 C CA . PRO A 1 468 ? 28.834 23.192 103.716 1.00 13.22 444 PRO A CA 1
ATOM 3463 C C . PRO A 1 468 ? 27.869 23.679 102.642 1.00 14.48 444 PRO A C 1
ATOM 3464 O O . PRO A 1 468 ? 27.636 22.964 101.663 1.00 13.19 444 PRO A O 1
ATOM 3468 N N . ALA A 1 469 ? 27.307 24.869 102.824 1.00 10.49 445 ALA A N 1
ATOM 3469 C CA . ALA A 1 469 ? 26.416 25.462 101.821 1.00 11.70 445 ALA A CA 1
ATOM 3470 C C . ALA A 1 469 ? 27.193 26.059 100.639 1.00 11.39 445 ALA A C 1
ATOM 3471 O O . ALA A 1 469 ? 26.754 25.993 99.499 1.00 14.07 445 ALA A O 1
ATOM 3473 N N . ILE A 1 470 ? 28.354 26.636 100.901 1.00 10.28 446 ILE A N 1
ATOM 3474 C CA . ILE A 1 470 ? 29.226 27.040 99.813 1.00 9.84 446 ILE A CA 1
ATOM 3475 C C . ILE A 1 470 ? 29.588 25.812 98.969 1.00 12.92 446 ILE A C 1
ATOM 3476 O O . ILE A 1 470 ? 29.606 25.877 97.734 1.00 11.33 446 ILE A O 1
ATOM 3481 N N . ARG A 1 471 ? 29.863 24.689 99.637 1.00 9.91 447 ARG A N 1
ATOM 3482 C CA . ARG A 1 471 ? 30.218 23.459 98.919 1.00 12.63 447 ARG A CA 1
ATOM 3483 C C . ARG A 1 471 ? 29.066 23.013 98.003 1.00 13.83 447 ARG A C 1
ATOM 3484 O O . ARG A 1 471 ? 29.295 22.625 96.851 1.00 10.32 447 ARG A O 1
ATOM 3492 N N . LEU A 1 472 ? 27.830 23.070 98.502 1.00 11.58 448 LEU A N 1
ATOM 3493 C CA . LEU A 1 472 ? 26.677 22.803 97.642 1.00 11.97 448 LEU A CA 1
ATOM 3494 C C . LEU A 1 472 ? 26.479 23.822 96.498 1.00 11.07 448 LEU A C 1
ATOM 3495 O O . LEU A 1 472 ? 26.037 23.449 95.421 1.00 12.57 448 LEU A O 1
ATOM 3500 N N . ALA A 1 473 ? 26.814 25.092 96.725 1.00 9.11 449 ALA A N 1
ATOM 3501 C CA . ALA A 1 473 ? 26.708 26.073 95.635 1.00 11.26 449 ALA A CA 1
ATOM 3502 C C . ALA A 1 473 ? 27.697 25.692 94.534 1.00 12.53 449 ALA A C 1
ATOM 3503 O O . ALA A 1 473 ? 27.397 25.802 93.340 1.00 12.18 449 ALA A O 1
ATOM 3505 N N . ALA A 1 474 ? 28.898 25.294 94.951 1.00 10.35 450 ALA A N 1
ATOM 3506 C CA . ALA A 1 474 ? 29.959 24.946 94.006 1.00 11.88 450 ALA A CA 1
ATOM 3507 C C . ALA A 1 474 ? 29.561 23.707 93.210 1.00 11.96 450 ALA A C 1
ATOM 3508 O O . ALA A 1 474 ? 29.777 23.647 91.996 1.00 12.23 450 ALA A O 1
ATOM 3510 N N . LEU A 1 475 ? 28.968 22.724 93.897 1.00 9.70 451 LEU A N 1
ATOM 3511 C CA . LEU A 1 475 ? 28.584 21.479 93.246 1.00 10.16 451 LEU A CA 1
ATOM 3512 C C . LEU A 1 475 ? 27.400 21.718 92.337 1.00 14.13 451 LEU A C 1
ATOM 3513 O O . LEU A 1 475 ? 27.306 21.124 91.262 1.00 14.65 451 LEU A O 1
ATOM 3526 N N . GLN A 1 477 ? 26.711 24.468 90.903 1.00 9.96 453 GLN A N 1
ATOM 3527 C CA . GLN A 1 477 ? 27.137 25.501 89.939 1.00 14.30 453 GLN A CA 1
ATOM 3528 C C . GLN A 1 477 ? 26.280 26.759 90.023 1.00 18.45 453 GLN A C 1
ATOM 3529 O O . GLN A 1 477 ? 25.829 27.296 88.998 1.00 16.53 453 GLN A O 1
ATOM 3535 N N . LEU A 1 478 ? 26.077 27.248 91.247 1.00 10.97 454 LEU A N 1
ATOM 3536 C CA . LEU A 1 478 ? 25.196 28.394 91.441 1.00 9.63 454 LEU A CA 1
ATOM 3537 C C . LEU A 1 478 ? 25.990 29.685 91.561 1.00 12.12 454 LEU A C 1
ATOM 3538 O O . LEU A 1 478 ? 26.856 29.789 92.423 1.00 13.22 454 LEU A O 1
ATOM 3543 N N . PRO A 1 479 ? 25.656 30.691 90.731 1.00 12.55 455 PRO A N 1
ATOM 3544 C CA . PRO A 1 479 ? 26.414 31.953 90.706 1.00 10.51 455 PRO A CA 1
ATOM 3545 C C . PRO A 1 479 ? 26.006 32.897 91.835 1.00 14.75 455 PRO A C 1
ATOM 3546 O O . PRO A 1 479 ? 25.578 34.043 91.591 1.00 14.46 455 PRO A O 1
ATOM 3550 N N . VAL A 1 480 ? 26.111 32.426 93.070 1.00 13.99 456 VAL A N 1
ATOM 3551 C CA . VAL A 1 480 ? 25.842 33.294 94.222 1.00 12.08 456 VAL A CA 1
ATOM 3552 C C . VAL A 1 480 ? 27.121 34.082 94.538 1.00 14.22 456 VAL A C 1
ATOM 3553 O O . VAL A 1 480 ? 28.244 33.693 94.122 1.00 13.62 456 VAL A O 1
ATOM 3557 N N . THR A 1 481 ? 26.975 35.187 95.264 1.00 10.72 457 THR A N 1
ATOM 3558 C CA . THR A 1 481 ? 28.152 36.006 95.598 1.00 13.83 457 THR A CA 1
ATOM 3559 C C . THR A 1 481 ? 28.247 36.168 97.123 1.00 14.70 457 THR A C 1
ATOM 3560 O O . THR A 1 481 ? 27.269 36.557 97.750 1.00 14.06 457 THR A O 1
ATOM 3564 N N . TYR A 1 482 ? 29.396 35.827 97.715 1.00 13.86 458 TYR A N 1
ATOM 3565 C CA . TYR A 1 482 ? 29.618 36.061 99.154 1.00 11.78 458 TYR A CA 1
ATOM 3566 C C . TYR A 1 482 ? 30.406 37.330 99.363 1.00 11.71 458 TYR A C 1
ATOM 3567 O O . TYR A 1 482 ? 31.441 37.525 98.730 1.00 11.53 458 TYR A O 1
ATOM 3576 N N . VAL A 1 483 ? 29.929 38.158 100.285 1.00 10.82 459 VAL A N 1
ATOM 3577 C CA . VAL A 1 483 ? 30.624 39.392 100.633 1.00 12.08 459 VAL A CA 1
ATOM 3578 C C . VAL A 1 483 ? 31.302 39.190 102.001 1.00 12.66 459 VAL A C 1
ATOM 3579 O O . VAL A 1 483 ? 30.671 39.303 103.062 1.00 14.59 459 VAL A O 1
ATOM 3583 N N . PHE A 1 484 ? 32.585 38.840 101.963 1.00 13.88 460 PHE A N 1
ATOM 3584 C CA . PHE A 1 484 ? 33.286 38.450 103.181 1.00 11.92 460 PHE A CA 1
ATOM 3585 C C . PHE A 1 484 ? 34.233 39.595 103.541 1.00 14.40 460 PHE A C 1
ATOM 3586 O O . PHE A 1 484 ? 35.273 39.752 102.899 1.00 16.21 460 PHE A O 1
ATOM 3594 N N . THR A 1 485 ? 33.901 40.372 104.570 1.00 13.23 461 THR A N 1
ATOM 3595 C CA . THR A 1 485 ? 34.738 41.515 104.933 1.00 15.77 461 THR A CA 1
ATOM 3596 C C . THR A 1 485 ? 35.615 41.217 106.150 1.00 17.00 461 THR A C 1
ATOM 3597 O O . THR A 1 485 ? 35.554 40.111 106.688 1.00 19.47 461 THR A O 1
ATOM 3601 N N . HIS A 1 486 ? 36.423 42.192 106.579 1.00 14.01 462 HIS A N 1
ATOM 3602 C CA . HIS A 1 486 ? 37.304 41.998 107.745 1.00 14.53 462 HIS A CA 1
ATOM 3603 C C . HIS A 1 486 ? 38.213 40.792 107.485 1.00 15.14 462 HIS A C 1
ATOM 3604 O O . HIS A 1 486 ? 38.249 39.851 108.261 1.00 13.51 462 HIS A O 1
ATOM 3611 N N . ASP A 1 487 ? 38.947 40.850 106.378 1.00 14.33 463 ASP A N 1
ATOM 3612 C CA . ASP A 1 487 ? 39.638 39.685 105.851 1.00 14.20 463 ASP A CA 1
ATOM 3613 C C . ASP A 1 487 ? 40.960 39.271 106.505 1.00 16.06 463 ASP A C 1
ATOM 3614 O O . ASP A 1 487 ? 41.541 38.292 106.067 1.00 17.53 463 ASP A O 1
ATOM 3619 N N . SER A 1 488 ? 41.456 39.984 107.513 1.00 14.27 464 SER A N 1
ATOM 3620 C CA . SER A 1 488 ? 42.793 39.636 108.030 1.00 15.74 464 SER A CA 1
ATOM 3621 C C . SER A 1 488 ? 43.035 40.064 109.468 1.00 14.75 464 SER A C 1
ATOM 3622 O O . SER A 1 488 ? 42.157 40.622 110.113 1.00 16.77 464 SER A O 1
ATOM 3625 N N . ILE A 1 489 ? 44.266 39.845 109.943 1.00 14.13 465 ILE A N 1
ATOM 3626 C CA . ILE A 1 489 ? 44.682 40.340 111.242 1.00 15.61 465 ILE A CA 1
ATOM 3627 C C . ILE A 1 489 ? 44.524 41.863 111.364 1.00 17.61 465 ILE A C 1
ATOM 3628 O O . ILE A 1 489 ? 44.502 42.388 112.473 1.00 18.08 465 ILE A O 1
ATOM 3633 N N . ALA A 1 490 ? 44.395 42.576 110.244 1.00 17.18 466 ALA A N 1
ATOM 3634 C CA . ALA A 1 490 ? 44.152 44.026 110.329 1.00 21.36 466 ALA A CA 1
ATOM 3635 C C . ALA A 1 490 ? 42.905 44.351 111.160 1.00 23.13 466 ALA A C 1
ATOM 3636 O O . ALA A 1 490 ? 42.747 45.468 111.650 1.00 19.32 466 ALA A O 1
ATOM 3638 N N . VAL A 1 491 ? 42.015 43.374 111.331 1.00 16.42 467 VAL A N 1
ATOM 3639 C CA . VAL A 1 491 ? 40.836 43.568 112.180 1.00 21.00 467 VAL A CA 1
ATOM 3640 C C . VAL A 1 491 ? 41.203 44.108 113.569 1.00 19.12 467 VAL A C 1
ATOM 3641 O O . VAL A 1 491 ? 40.492 44.955 114.124 1.00 16.87 467 VAL A O 1
ATOM 3645 N N . GLY A 1 492 ? 42.303 43.601 114.130 1.00 13.44 468 GLY A N 1
ATOM 3646 C CA . GLY A 1 492 ? 42.885 44.192 115.330 1.00 18.61 468 GLY A CA 1
ATOM 3647 C C . GLY A 1 492 ? 42.316 43.752 116.682 1.00 18.80 468 GLY A C 1
ATOM 3648 O O . GLY A 1 492 ? 42.577 42.627 117.169 1.00 14.96 468 GLY A O 1
ATOM 3649 N N . GLU A 1 493 ? 41.540 44.640 117.304 1.00 14.29 469 GLU A N 1
ATOM 3650 C CA . GLU A 1 493 ? 41.191 44.467 118.715 1.00 17.98 469 GLU A CA 1
ATOM 3651 C C . GLU A 1 493 ? 40.302 43.250 119.029 1.00 16.24 469 GLU A C 1
ATOM 3652 O O . GLU A 1 493 ? 40.412 42.661 120.095 1.00 17.46 469 GLU A O 1
ATOM 3658 N N . ASP A 1 494 ? 39.410 42.900 118.116 1.00 15.90 470 ASP A N 1
ATOM 3659 C CA . ASP A 1 494 ? 38.511 41.767 118.342 1.00 15.76 470 ASP A CA 1
ATOM 3660 C C . ASP A 1 494 ? 39.270 40.437 118.533 1.00 15.49 470 ASP A C 1
ATOM 3661 O O . ASP A 1 494 ? 38.721 39.468 119.081 1.00 13.98 470 ASP A O 1
ATOM 3666 N N . GLY A 1 495 ? 40.514 40.392 118.076 1.00 12.59 471 GLY A N 1
ATOM 3667 C CA . GLY A 1 495 ? 41.401 39.285 118.436 1.00 12.22 471 GLY A CA 1
ATOM 3668 C C . GLY A 1 495 ? 41.336 38.050 117.538 1.00 15.33 471 GLY A C 1
ATOM 3669 O O . GLY A 1 495 ? 40.684 38.056 116.490 1.00 15.89 471 GLY A O 1
ATOM 3670 N N . PRO A 1 496 ? 42.032 36.974 117.947 1.00 16.17 472 PRO A N 1
ATOM 3671 C CA . PRO A 1 496 ? 42.280 35.826 117.064 1.00 14.67 472 PRO A CA 1
ATOM 3672 C C . PRO A 1 496 ? 41.002 35.067 116.644 1.00 14.26 472 PRO A C 1
ATOM 3673 O O . PRO A 1 496 ? 41.002 34.495 115.557 1.00 16.85 472 PRO A O 1
ATOM 3677 N N . THR A 1 497 ? 39.969 35.021 117.487 1.00 12.16 473 THR A N 1
ATOM 3678 C CA . THR A 1 497 ? 38.710 34.378 117.085 1.00 12.81 473 THR A CA 1
ATOM 3679 C C . THR A 1 497 ? 38.038 35.110 115.934 1.00 14.70 473 THR A C 1
ATOM 3680 O O . THR A 1 497 ? 37.140 34.569 115.280 1.00 17.10 473 THR A O 1
ATOM 3684 N N . HIS A 1 498 ? 38.455 36.350 115.693 1.00 12.62 474 HIS A N 1
ATOM 3685 C CA . HIS A 1 498 ? 37.827 37.187 114.687 1.00 10.75 474 HIS A CA 1
ATOM 3686 C C . HIS A 1 498 ? 38.751 37.527 113.528 1.00 15.65 474 HIS A C 1
ATOM 3687 O O . HIS A 1 498 ? 38.417 38.361 112.680 1.00 18.20 474 HIS A O 1
ATOM 3694 N N . GLU A 1 499 ? 39.926 36.912 113.506 1.00 15.38 475 GLU A N 1
ATOM 3695 C CA . GLU A 1 499 ? 40.911 37.222 112.475 1.00 12.67 475 GLU A CA 1
ATOM 3696 C C . GLU A 1 499 ? 41.167 36.006 111.574 1.00 12.25 475 GLU A C 1
ATOM 3697 O O . GLU A 1 499 ? 41.735 35.004 112.013 1.00 13.74 475 GLU A O 1
ATOM 3703 N N . PRO A 1 500 ? 40.768 36.101 110.302 1.00 13.14 476 PRO A N 1
ATOM 3704 C CA . PRO A 1 500 ? 40.997 35.011 109.340 1.00 12.40 476 PRO A CA 1
ATOM 3705 C C . PRO A 1 500 ? 42.492 34.716 109.181 1.00 14.95 476 PRO A C 1
ATOM 3706 O O . PRO A 1 500 ? 43.284 35.660 109.194 1.00 15.03 476 PRO A O 1
ATOM 3710 N N . ILE A 1 501 ? 42.866 33.448 109.022 1.00 11.93 477 ILE A N 1
ATOM 3711 C CA . ILE A 1 501 ? 44.235 33.089 108.673 1.00 14.60 477 ILE A CA 1
ATOM 3712 C C . ILE A 1 501 ? 44.155 32.088 107.500 1.00 13.91 477 ILE A C 1
ATOM 3713 O O . ILE A 1 501 ? 44.686 32.318 106.390 1.00 12.31 477 ILE A O 1
ATOM 3718 N N . GLU A 1 502 ? 43.461 30.987 107.753 1.00 12.97 478 GLU A N 1
ATOM 3719 C CA . GLU A 1 502 ? 43.420 29.867 106.811 1.00 14.34 478 GLU A CA 1
ATOM 3720 C C . GLU A 1 502 ? 42.213 29.926 105.859 1.00 12.98 478 GLU A C 1
ATOM 3721 O O . GLU A 1 502 ? 42.086 29.084 104.960 1.00 12.75 478 GLU A O 1
ATOM 3727 N N . GLN A 1 503 ? 41.317 30.883 106.074 1.00 11.21 479 GLN A N 1
ATOM 3728 C CA . GLN A 1 503 ? 40.082 30.949 105.285 1.00 10.13 479 GLN A CA 1
ATOM 3729 C C . GLN A 1 503 ? 40.297 31.057 103.759 1.00 12.61 479 GLN A C 1
ATOM 3730 O O . GLN A 1 503 ? 39.530 30.486 102.997 1.00 15.38 479 GLN A O 1
ATOM 3736 N N . LEU A 1 504 ? 41.319 31.782 103.308 1.00 11.44 480 LEU A N 1
ATOM 3737 C CA . LEU A 1 504 ? 41.573 31.895 101.873 1.00 11.69 480 LEU A CA 1
ATOM 3738 C C . LEU A 1 504 ? 41.937 30.521 101.297 1.00 11.45 480 LEU A C 1
ATOM 3739 O O . LEU A 1 504 ? 41.352 30.067 100.325 1.00 13.31 480 LEU A O 1
ATOM 3744 N N . ALA A 1 505 ? 42.900 29.853 101.918 1.00 12.16 481 ALA A N 1
ATOM 3745 C CA . ALA A 1 505 ? 43.337 28.552 101.426 1.00 11.53 481 ALA A CA 1
ATOM 3746 C C . ALA A 1 505 ? 42.179 27.564 101.412 1.00 15.41 481 ALA A C 1
ATOM 3747 O O . ALA A 1 505 ? 42.030 26.763 100.475 1.00 16.04 481 ALA A O 1
ATOM 3749 N N . ALA A 1 506 ? 41.363 27.617 102.458 1.00 14.31 482 ALA A N 1
ATOM 3750 C CA . ALA A 1 506 ? 40.269 26.664 102.609 1.00 17.33 482 ALA A CA 1
ATOM 3751 C C . ALA A 1 506 ? 39.265 26.801 101.461 1.00 20.22 482 ALA A C 1
ATOM 3752 O O . ALA A 1 506 ? 38.666 25.815 101.019 1.00 19.75 482 ALA A O 1
ATOM 3754 N N . LEU A 1 507 ? 39.074 28.026 100.977 1.00 13.09 483 LEU A N 1
ATOM 3755 C CA . LEU A 1 507 ? 38.191 28.229 99.818 1.00 15.68 483 LEU A CA 1
ATOM 3756 C C . LEU A 1 507 ? 38.882 27.998 98.467 1.00 13.82 483 LEU A C 1
ATOM 3757 O O . LEU A 1 507 ? 38.269 27.528 97.532 1.00 11.77 483 LEU A O 1
ATOM 3762 N N . ARG A 1 508 ? 40.153 28.366 98.373 1.00 12.93 484 ARG A N 1
ATOM 3763 C CA . ARG A 1 508 ? 40.899 28.235 97.127 1.00 12.60 484 ARG A CA 1
ATOM 3764 C C . ARG A 1 508 ? 41.058 26.772 96.752 1.00 14.44 484 ARG A C 1
ATOM 3765 O O . ARG A 1 508 ? 41.192 26.446 95.581 1.00 14.06 484 ARG A O 1
ATOM 3773 N N . ALA A 1 509 ? 41.040 25.892 97.747 1.00 12.49 485 ALA A N 1
ATOM 3774 C CA . ALA A 1 509 ? 41.207 24.464 97.480 1.00 13.97 485 ALA A CA 1
ATOM 3775 C C . ALA A 1 509 ? 39.920 23.798 96.959 1.00 12.55 485 ALA A C 1
ATOM 3776 O O . ALA A 1 509 ? 39.962 22.685 96.427 1.00 13.90 485 ALA A O 1
ATOM 3786 N N . PRO A 1 511 ? 36.773 22.813 94.699 1.00 12.38 487 PRO A N 1
ATOM 3787 C CA . PRO A 1 511 ? 36.467 22.862 93.267 1.00 10.68 487 PRO A CA 1
ATOM 3788 C C . PRO A 1 511 ? 35.353 23.860 92.991 1.00 12.56 487 PRO A C 1
ATOM 3789 O O . PRO A 1 511 ? 34.434 23.998 93.800 1.00 11.60 487 PRO A O 1
ATOM 3793 N N . ASN A 1 512 ? 35.471 24.575 91.882 1.00 12.97 488 ASN A N 1
ATOM 3794 C CA . ASN A 1 512 ? 34.388 25.405 91.367 1.00 14.03 488 ASN A CA 1
ATOM 3795 C C . ASN A 1 512 ? 33.920 26.520 92.300 1.00 16.74 488 ASN A C 1
ATOM 3796 O O . ASN A 1 512 ? 32.724 26.766 92.429 1.00 15.75 488 ASN A O 1
ATOM 3801 N N A VAL A 1 513 ? 34.867 27.179 92.961 0.50 12.21 489 VAL A N 1
ATOM 3802 N N B VAL A 1 513 ? 34.875 27.167 92.961 0.50 12.18 489 VAL A N 1
ATOM 3803 C CA A VAL A 1 513 ? 34.568 28.386 93.718 0.50 14.55 489 VAL A CA 1
ATOM 3804 C CA B VAL A 1 513 ? 34.607 28.376 93.721 0.50 14.67 489 VAL A CA 1
ATOM 3805 C C A VAL A 1 513 ? 35.584 29.436 93.332 0.50 14.45 489 VAL A C 1
ATOM 3806 C C B VAL A 1 513 ? 35.600 29.415 93.254 0.50 14.60 489 VAL A C 1
ATOM 3807 O O A VAL A 1 513 ? 36.782 29.199 93.434 0.50 15.13 489 VAL A O 1
ATOM 3808 O O B VAL A 1 513 ? 36.796 29.148 93.214 0.50 15.26 489 VAL A O 1
ATOM 3815 N N . SER A 1 514 ? 35.122 30.590 92.870 1.00 15.22 490 SER A N 1
ATOM 3816 C CA . SER A 1 514 ? 36.046 31.659 92.544 1.00 14.67 490 SER A CA 1
ATOM 3817 C C . SER A 1 514 ? 36.308 32.520 93.774 1.00 17.22 490 SER A C 1
ATOM 3818 O O . SER A 1 514 ? 35.373 32.935 94.473 1.00 19.05 490 SER A O 1
ATOM 3821 N N . VAL A 1 515 ? 37.582 32.771 94.051 1.00 15.64 491 VAL A N 1
ATOM 3822 C CA . VAL A 1 515 ? 37.959 33.561 95.214 1.00 14.64 491 VAL A CA 1
ATOM 3823 C C . VAL A 1 515 ? 38.723 34.790 94.739 1.00 16.71 491 VAL A C 1
ATOM 3824 O O . VAL A 1 515 ? 39.785 34.674 94.121 1.00 13.89 491 VAL A O 1
ATOM 3828 N N . ILE A 1 516 ? 38.148 35.965 94.975 1.00 12.66 492 ILE A N 1
ATOM 3829 C CA . ILE A 1 516 ? 38.767 37.198 94.496 1.00 15.95 492 ILE A CA 1
ATOM 3830 C C . ILE A 1 516 ? 39.019 38.115 95.679 1.00 16.52 492 ILE A C 1
ATOM 3831 O O . ILE A 1 516 ? 38.091 38.421 96.433 1.00 13.97 492 ILE A O 1
ATOM 3836 N N . ARG A 1 517 ? 40.284 38.527 95.830 1.00 12.77 493 ARG A N 1
ATOM 3837 C CA . ARG A 1 517 ? 40.715 39.368 96.940 1.00 15.69 493 ARG A CA 1
ATOM 3838 C C . ARG A 1 517 ? 41.287 40.684 96.387 1.00 17.41 493 ARG A C 1
ATOM 3839 O O . ARG A 1 517 ? 42.482 40.807 96.171 1.00 15.14 493 ARG A O 1
ATOM 3847 N N . PRO A 1 518 ? 40.412 41.654 96.112 1.00 14.16 494 PRO A N 1
ATOM 3848 C CA . PRO A 1 518 ? 40.846 42.848 95.371 1.00 14.09 494 PRO A CA 1
ATOM 3849 C C . PRO A 1 518 ? 41.873 43.712 96.130 1.00 14.74 494 PRO A C 1
ATOM 3850 O O . PRO A 1 518 ? 41.798 43.840 97.358 1.00 15.44 494 PRO A O 1
ATOM 3854 N N . ALA A 1 519 ? 42.815 44.302 95.394 1.00 15.68 495 ALA A N 1
ATOM 3855 C CA . ALA A 1 519 ? 43.920 45.044 96.006 1.00 17.48 495 ALA A CA 1
ATOM 3856 C C . ALA A 1 519 ? 43.575 46.493 96.327 1.00 16.68 495 ALA A C 1
ATOM 3857 O O . ALA A 1 519 ? 44.276 47.144 97.106 1.00 16.50 495 ALA A O 1
ATOM 3859 N N . ASP A 1 520 ? 42.526 47.015 95.706 1.00 17.09 496 ASP A N 1
ATOM 3860 C CA . ASP A 1 520 ? 42.118 48.398 95.949 1.00 20.52 496 ASP A CA 1
ATOM 3861 C C . ASP A 1 520 ? 40.705 48.623 95.443 1.00 15.93 496 ASP A C 1
ATOM 3862 O O . ASP A 1 520 ? 40.045 47.687 95.007 1.00 13.00 496 ASP A O 1
ATOM 3867 N N . GLY A 1 521 ? 40.257 49.867 95.454 1.00 15.74 497 GLY A N 1
ATOM 3868 C CA . GLY A 1 521 ? 38.884 50.168 95.074 1.00 14.27 497 GLY A CA 1
ATOM 3869 C C . GLY A 1 521 ? 38.557 49.710 93.666 1.00 17.68 497 GLY A C 1
ATOM 3870 O O . GLY A 1 521 ? 37.502 49.123 93.399 1.00 16.68 497 GLY A O 1
ATOM 3871 N N . ASN A 1 522 ? 39.456 49.979 92.737 1.00 15.01 498 ASN A N 1
ATOM 3872 C CA . ASN A 1 522 ? 39.182 49.620 91.348 1.00 14.39 498 ASN A CA 1
ATOM 3873 C C . ASN A 1 522 ? 39.163 48.102 91.134 1.00 14.17 498 ASN A C 1
ATOM 3874 O O . ASN A 1 522 ? 38.318 47.580 90.413 1.00 17.14 498 ASN A O 1
ATOM 3879 N N . GLU A 1 523 ? 40.078 47.387 91.773 1.00 13.59 499 GLU A N 1
ATOM 3880 C CA . GLU A 1 523 ? 40.091 45.939 91.620 1.00 15.48 499 GLU A CA 1
ATOM 3881 C C . GLU A 1 523 ? 38.786 45.388 92.177 1.00 11.53 499 GLU A C 1
ATOM 3882 O O . GLU A 1 523 ? 38.263 44.397 91.674 1.00 14.56 499 GLU A O 1
ATOM 3888 N N . SER A 1 524 ? 38.261 46.022 93.219 1.00 13.48 500 SER A N 1
ATOM 3889 C CA . SER A 1 524 ? 37.025 45.507 93.825 1.00 14.77 500 SER A CA 1
ATOM 3890 C C . SER A 1 524 ? 35.814 45.728 92.920 1.00 14.63 500 SER A C 1
ATOM 3891 O O . SER A 1 524 ? 34.867 44.942 92.943 1.00 13.32 500 SER A O 1
ATOM 3894 N N . VAL A 1 525 ? 35.833 46.794 92.127 1.00 12.00 501 VAL A N 1
ATOM 3895 C CA . VAL A 1 525 ? 34.723 47.041 91.197 1.00 14.11 501 VAL A CA 1
ATOM 3896 C C . VAL A 1 525 ? 34.732 45.946 90.126 1.00 14.50 501 VAL A C 1
ATOM 3897 O O . VAL A 1 525 ? 33.701 45.372 89.787 1.00 13.55 501 VAL A O 1
ATOM 3901 N N . ALA A 1 526 ? 35.920 45.659 89.606 1.00 14.26 502 ALA A N 1
ATOM 3902 C CA . ALA A 1 526 ? 36.119 44.591 88.630 1.00 14.71 502 ALA A CA 1
ATOM 3903 C C . ALA A 1 526 ? 35.731 43.223 89.212 1.00 17.44 502 ALA A C 1
ATOM 3904 O O . ALA A 1 526 ? 35.100 42.407 88.530 1.00 15.23 502 ALA A O 1
ATOM 3906 N N . ALA A 1 527 ? 36.084 42.990 90.475 1.00 12.20 503 ALA A N 1
ATOM 3907 C CA . ALA A 1 527 ? 35.758 41.713 91.122 1.00 14.86 503 ALA A CA 1
ATOM 3908 C C . ALA A 1 527 ? 34.245 41.535 91.228 1.00 16.12 503 ALA A C 1
ATOM 3909 O O . ALA A 1 527 ? 33.731 40.448 90.968 1.00 12.94 503 ALA A O 1
ATOM 3911 N N . TRP A 1 528 ? 33.530 42.598 91.591 1.00 14.37 504 TRP A N 1
ATOM 3912 C CA . TRP A 1 528 ? 32.072 42.526 91.693 1.00 15.78 504 TRP A CA 1
ATOM 3913 C C . TRP A 1 528 ? 31.476 42.289 90.318 1.00 16.86 504 TRP A C 1
ATOM 3914 O O . TRP A 1 528 ? 30.517 41.528 90.153 1.00 14.51 504 TRP A O 1
ATOM 3925 N N . ARG A 1 529 ? 32.036 42.958 89.320 1.00 12.85 505 ARG A N 1
ATOM 3926 C CA . ARG A 1 529 ? 31.545 42.759 87.987 1.00 15.60 505 ARG A CA 1
ATOM 3927 C C . ARG A 1 529 ? 31.662 41.282 87.590 1.00 19.00 505 ARG A C 1
ATOM 3928 O O . ARG A 1 529 ? 30.721 40.705 87.034 1.00 18.25 505 ARG A O 1
ATOM 3936 N N . LEU A 1 530 ? 32.788 40.664 87.928 1.00 18.62 506 LEU A N 1
ATOM 3937 C CA . LEU A 1 530 ? 33.014 39.257 87.578 1.00 18.93 506 LEU A CA 1
ATOM 3938 C C . LEU A 1 530 ? 32.090 38.334 88.389 1.00 17.03 506 LEU A C 1
ATOM 3939 O O . LEU A 1 530 ? 31.615 37.309 87.865 1.00 16.81 506 LEU A O 1
ATOM 3944 N N . ALA A 1 531 ? 31.827 38.702 89.645 1.00 11.84 507 ALA A N 1
ATOM 3945 C CA . ALA A 1 531 ? 30.888 37.960 90.481 1.00 17.04 507 ALA A CA 1
ATOM 3946 C C . ALA A 1 531 ? 29.483 38.012 89.888 1.00 15.92 507 ALA A C 1
ATOM 3947 O O . ALA A 1 531 ? 28.808 36.987 89.797 1.00 15.50 507 ALA A O 1
ATOM 3949 N N . LEU A 1 532 ? 29.035 39.206 89.498 1.00 13.32 508 LEU A N 1
ATOM 3950 C CA . LEU A 1 532 ? 27.682 39.360 88.974 1.00 14.57 508 LEU A CA 1
ATOM 3951 C C . LEU A 1 532 ? 27.480 38.663 87.619 1.00 13.94 508 LEU A C 1
ATOM 3952 O O . LEU A 1 532 ? 26.390 38.170 87.325 1.00 16.05 508 LEU A O 1
ATOM 3957 N N . GLU A 1 533 ? 28.537 38.591 86.811 1.00 15.36 509 GLU A N 1
ATOM 3958 C CA . GLU A 1 533 ? 28.450 38.003 85.475 1.00 16.94 509 GLU A CA 1
ATOM 3959 C C . GLU A 1 533 ? 28.546 36.480 85.512 1.00 19.70 509 GLU A C 1
ATOM 3960 O O . GLU A 1 533 ? 28.280 35.803 84.511 1.00 15.50 509 GLU A O 1
ATOM 3966 N N . SER A 1 534 ? 28.936 35.939 86.664 1.00 13.98 510 SER A N 1
ATOM 3967 C CA . SER A 1 534 ? 29.092 34.484 86.781 1.00 17.46 510 SER A CA 1
ATOM 3968 C C . SER A 1 534 ? 27.781 33.782 86.413 1.00 14.50 510 SER A C 1
ATOM 3969 O O . SER A 1 534 ? 26.710 34.271 86.739 1.00 12.77 510 SER A O 1
ATOM 3972 N N . THR A 1 535 ? 27.873 32.623 85.765 1.00 14.99 511 THR A N 1
ATOM 3973 C CA . THR A 1 535 ? 26.681 31.826 85.488 1.00 14.83 511 THR A CA 1
ATOM 3974 C C . THR A 1 535 ? 26.736 30.443 86.093 1.00 13.18 511 THR A C 1
ATOM 3975 O O . THR A 1 535 ? 25.700 29.788 86.222 1.00 16.30 511 THR A O 1
ATOM 3979 N N . ASN A 1 536 ? 27.937 29.975 86.437 1.00 15.09 512 ASN A N 1
ATOM 3980 C CA . ASN A 1 536 ? 28.087 28.583 86.829 1.00 15.32 512 ASN A CA 1
ATOM 3981 C C . ASN A 1 536 ? 28.980 28.327 88.049 1.00 14.55 512 ASN A C 1
ATOM 3982 O O . ASN A 1 536 ? 29.363 27.194 88.294 1.00 15.66 512 ASN A O 1
ATOM 3987 N N . LYS A 1 537 ? 29.290 29.356 88.827 1.00 12.57 513 LYS A N 1
ATOM 3988 C CA . LYS A 1 537 ? 30.074 29.104 90.035 1.00 13.97 513 LYS A CA 1
ATOM 3989 C C . LYS A 1 537 ? 29.910 30.219 91.054 1.00 15.73 513 LYS A C 1
ATOM 3990 O O . LYS A 1 537 ? 29.745 31.378 90.695 1.00 15.18 513 LYS A O 1
ATOM 3996 N N . PRO A 1 538 ? 29.934 29.860 92.342 1.00 13.21 514 PRO A N 1
ATOM 3997 C CA . PRO A 1 538 ? 29.803 30.897 93.359 1.00 12.90 514 PRO A CA 1
ATOM 3998 C C . PRO A 1 538 ? 31.115 31.693 93.398 1.00 16.46 514 PRO A C 1
ATOM 3999 O O . PRO A 1 538 ? 32.191 31.166 93.047 1.00 13.78 514 PRO A O 1
ATOM 4003 N N . THR A 1 539 ? 31.024 32.943 93.834 1.00 13.31 515 THR A N 1
ATOM 4004 C CA . THR A 1 539 ? 32.197 33.831 93.893 1.00 12.54 515 THR A CA 1
ATOM 4005 C C . THR A 1 539 ? 32.298 34.413 95.301 1.00 14.96 515 THR A C 1
ATOM 4006 O O . THR A 1 539 ? 31.334 34.978 95.814 1.00 13.00 515 THR A O 1
ATOM 4010 N N . ALA A 1 540 ? 33.450 34.228 95.937 1.00 11.52 516 ALA A N 1
ATOM 4011 C CA . ALA A 1 540 ? 33.697 34.787 97.264 1.00 15.27 516 ALA A CA 1
ATOM 4012 C C . ALA A 1 540 ? 34.558 36.050 97.129 1.00 13.98 516 ALA A C 1
ATOM 4013 O O . ALA A 1 540 ? 35.701 35.990 96.659 1.00 13.70 516 ALA A O 1
ATOM 4015 N N . LEU A 1 541 ? 34.004 37.186 97.537 1.00 13.17 517 LEU A N 1
ATOM 4016 C CA . LEU A 1 541 ? 34.735 38.456 97.499 1.00 10.32 517 LEU A CA 1
ATOM 4017 C C . LEU A 1 541 ? 35.360 38.708 98.873 1.00 13.59 517 LEU A C 1
ATOM 4018 O O . LEU A 1 541 ? 34.660 38.755 99.882 1.00 15.77 517 LEU A O 1
ATOM 4023 N N . VAL A 1 542 ? 36.683 38.853 98.914 1.00 13.90 518 VAL A N 1
ATOM 4024 C CA . VAL A 1 542 ? 37.372 38.935 100.186 1.00 11.02 518 VAL A CA 1
ATOM 4025 C C . VAL A 1 542 ? 37.881 40.373 100.387 1.00 13.54 518 VAL A C 1
ATOM 4026 O O . VAL A 1 542 ? 38.703 40.854 99.611 1.00 11.87 518 VAL A O 1
ATOM 4030 N N . LEU A 1 543 ? 37.367 41.038 101.425 1.00 10.96 519 LEU A N 1
ATOM 4031 C CA . LEU A 1 543 ? 37.377 42.502 101.498 1.00 14.25 519 LEU A CA 1
ATOM 4032 C C . LEU A 1 543 ? 37.914 43.003 102.828 1.00 14.41 519 LEU A C 1
ATOM 4033 O O . LEU A 1 543 ? 37.761 42.329 103.868 1.00 13.90 519 LEU A O 1
ATOM 4038 N N . THR A 1 544 ? 38.502 44.205 102.809 1.00 18.69 520 THR A N 1
ATOM 4039 C CA . THR A 1 544 ? 39.147 44.757 103.999 1.00 12.28 520 THR A CA 1
ATOM 4040 C C . THR A 1 544 ? 38.247 45.634 104.852 1.00 13.28 520 THR A C 1
ATOM 4041 O O . THR A 1 544 ? 37.310 46.270 104.381 1.00 14.31 520 THR A O 1
ATOM 4045 N N . ARG A 1 545 ? 38.576 45.653 106.136 1.00 16.22 521 ARG A N 1
ATOM 4046 C CA . ARG A 1 545 ? 38.035 46.623 107.060 1.00 16.15 521 ARG A CA 1
ATOM 4047 C C . ARG A 1 545 ? 38.766 47.944 106.870 1.00 17.28 521 ARG A C 1
ATOM 4048 O O . ARG A 1 545 ? 38.175 49.022 106.947 1.00 18.35 521 ARG A O 1
ATOM 4056 N N . GLN A 1 546 ? 40.068 47.862 106.623 1.00 18.73 522 GLN A N 1
ATOM 4057 C CA . GLN A 1 546 ? 40.902 49.074 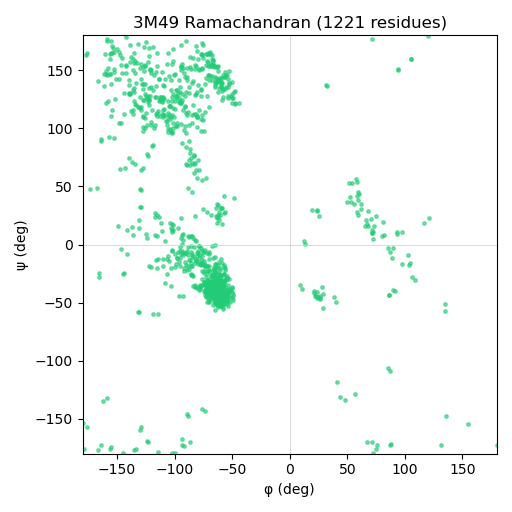106.612 1.00 17.52 522 GLN A CA 1
ATOM 4058 C C . GLN A 1 546 ? 41.093 49.698 105.227 1.00 16.83 522 GLN A C 1
ATOM 4059 O O . GLN A 1 546 ? 41.037 49.005 104.200 1.00 14.33 522 GLN A O 1
ATOM 4065 N N . ASP A 1 547 ? 41.324 51.017 105.211 1.00 14.45 523 ASP A N 1
ATOM 4066 C CA . ASP A 1 547 ? 41.468 51.774 103.959 1.00 16.62 523 ASP A CA 1
ATOM 4067 C C . ASP A 1 547 ? 42.701 51.318 103.175 1.00 19.43 523 ASP A C 1
ATOM 4068 O O . ASP A 1 547 ? 43.778 51.108 103.757 1.00 17.93 523 ASP A O 1
ATOM 4073 N N . LEU A 1 548 ? 42.567 51.215 101.856 1.00 16.34 524 LEU A N 1
ATOM 4074 C CA . LEU A 1 548 ? 43.701 50.868 101.004 1.00 18.16 524 LEU A CA 1
ATOM 4075 C C . LEU A 1 548 ? 43.923 51.997 100.014 1.00 20.54 524 LEU A C 1
ATOM 4076 O O . LEU A 1 548 ? 42.970 52.627 99.586 1.00 20.04 524 LEU A O 1
ATOM 4081 N N . PRO A 1 549 ? 45.180 52.231 99.624 1.00 17.94 525 PRO A N 1
ATOM 4082 C CA . PRO A 1 549 ? 45.424 53.297 98.641 1.00 18.72 525 PRO A CA 1
ATOM 4083 C C . PRO A 1 549 ? 45.097 52.820 97.225 1.00 20.20 525 PRO A C 1
ATOM 4084 O O . PRO A 1 549 ? 45.229 51.635 96.926 1.00 22.80 525 PRO A O 1
ATOM 4088 N N . THR A 1 550 ? 44.673 53.731 96.362 1.00 19.48 526 THR A N 1
ATOM 4089 C CA . THR A 1 550 ? 44.422 53.383 94.972 1.00 20.78 526 THR A CA 1
ATOM 4090 C C . THR A 1 550 ? 45.747 53.144 94.236 1.00 22.38 526 THR A C 1
ATOM 4091 O O . THR A 1 550 ? 46.645 53.980 94.287 1.00 18.84 526 THR A O 1
ATOM 4095 N N . LEU A 1 551 ? 45.870 52.000 93.562 1.00 19.07 527 LEU A N 1
ATOM 4096 C CA . LEU A 1 551 ? 47.120 51.629 92.882 1.00 18.48 527 LEU A CA 1
ATOM 4097 C C . LEU A 1 551 ? 47.227 52.158 91.448 1.00 15.74 527 LEU A C 1
ATOM 4098 O O . LEU A 1 551 ? 46.312 51.972 90.649 1.00 18.91 527 LEU A O 1
ATOM 4103 N N . GLU A 1 552 ? 48.351 52.796 91.108 1.00 16.71 528 GLU A N 1
ATOM 4104 C CA . GLU A 1 552 ? 48.565 53.268 89.738 1.00 18.97 528 GLU A CA 1
ATOM 4105 C C . GLU A 1 552 ? 48.464 52.137 88.728 1.00 16.70 528 GLU A C 1
ATOM 4106 O O . GLU A 1 552 ? 47.876 52.305 87.658 1.00 19.02 528 GLU A O 1
ATOM 4112 N N . GLY A 1 553 ? 49.032 50.981 89.074 1.00 17.88 529 GLY A N 1
ATOM 4113 C CA . GLY A 1 553 ? 49.107 49.851 88.160 1.00 19.65 529 GLY A CA 1
ATOM 4114 C C . GLY A 1 553 ? 47.774 49.148 87.975 1.00 21.72 529 GLY A C 1
ATOM 4115 O O . GLY A 1 553 ? 47.605 48.341 87.047 1.00 21.40 529 GLY A O 1
ATOM 4116 N N . ALA A 1 554 ? 46.819 49.437 88.855 1.00 18.50 530 ALA A N 1
ATOM 4117 C CA . ALA A 1 554 ? 45.501 48.794 88.758 1.00 16.65 530 ALA A CA 1
ATOM 4118 C C . ALA A 1 554 ? 44.471 49.691 88.088 1.00 20.32 530 ALA A C 1
ATOM 4119 O O . ALA A 1 554 ? 43.364 49.246 87.792 1.00 21.63 530 ALA A O 1
ATOM 4121 N N . LYS A 1 555 ? 44.834 50.954 87.851 1.00 18.41 531 LYS A N 1
ATOM 4122 C CA . LYS A 1 555 ? 43.841 51.979 87.491 1.00 19.56 531 LYS A CA 1
ATOM 4123 C C . LYS A 1 555 ? 43.263 51.828 86.076 1.00 21.21 531 LYS A C 1
ATOM 4124 O O . LYS A 1 555 ? 42.054 51.955 85.877 1.00 20.66 531 LYS A O 1
ATOM 4130 N N . ASP A 1 556 ? 44.125 51.558 85.097 1.00 20.90 532 ASP A N 1
ATOM 4131 C CA . ASP A 1 556 ? 43.695 51.426 83.709 1.00 21.23 532 ASP A CA 1
ATOM 4132 C C . ASP A 1 556 ? 43.394 49.970 83.359 1.00 20.75 532 ASP A C 1
ATOM 4133 O O . ASP A 1 556 ? 44.151 49.084 83.735 1.00 20.86 532 ASP A O 1
ATOM 4138 N N A ASP A 1 557 ? 42.296 49.745 82.636 0.57 21.31 533 ASP A N 1
ATOM 4139 N N B ASP A 1 557 ? 42.297 49.748 82.634 0.43 21.15 533 ASP A N 1
ATOM 4140 C CA A ASP A 1 557 ? 41.957 48.422 82.114 0.57 22.13 533 ASP A CA 1
ATOM 4141 C CA B ASP A 1 557 ? 41.948 48.428 82.113 0.43 21.82 533 ASP A CA 1
ATOM 4142 C C A ASP A 1 557 ? 41.770 47.414 83.245 0.57 19.27 533 ASP A C 1
ATOM 4143 C C B ASP A 1 557 ? 41.791 47.423 83.252 0.43 19.32 533 ASP A C 1
ATOM 4144 O O A ASP A 1 557 ? 42.097 46.238 83.094 0.57 19.53 533 ASP A O 1
ATOM 4145 O O B ASP A 1 557 ? 42.165 46.259 83.116 0.43 19.16 533 ASP A O 1
ATOM 4154 N N . THR A 1 558 ? 41.235 47.883 84.369 1.00 16.78 534 THR A N 1
ATOM 4155 C CA . THR A 1 558 ? 41.136 47.064 85.581 1.00 16.49 534 THR A CA 1
ATOM 4156 C C . THR A 1 558 ? 40.368 45.756 85.401 1.00 18.86 534 THR A C 1
ATOM 4157 O O . THR A 1 558 ? 40.760 44.699 85.908 1.00 19.90 534 THR A O 1
ATOM 4161 N N . TYR A 1 559 ? 39.239 45.850 84.713 1.00 17.95 535 TYR A N 1
ATOM 4162 C CA . TYR A 1 559 ? 38.402 44.692 84.484 1.00 17.83 535 TYR A CA 1
ATOM 4163 C C . TYR A 1 559 ? 39.171 43.590 83.759 1.00 18.33 535 TYR A C 1
ATOM 4164 O O . TYR A 1 559 ? 39.171 42.421 84.185 1.00 17.68 535 TYR A O 1
ATOM 4173 N N . GLU A 1 560 ? 39.857 43.951 82.686 1.00 16.60 536 GLU A N 1
ATOM 4174 C CA . GLU A 1 560 ? 40.619 42.955 81.949 1.00 21.14 536 GLU A CA 1
ATOM 4175 C C . GLU A 1 560 ? 41.790 42.408 82.765 1.00 20.69 536 GLU A C 1
ATOM 4176 O O . GLU A 1 560 ? 42.147 41.245 82.627 1.00 19.12 536 GLU A O 1
ATOM 4182 N N . LYS A 1 561 ? 42.390 43.238 83.608 1.00 14.35 537 LYS A N 1
ATOM 4183 C CA . LYS A 1 561 ? 43.499 42.769 84.459 1.00 18.72 537 LYS A CA 1
ATOM 4184 C C . LYS A 1 561 ? 43.010 41.754 85.488 1.00 18.35 537 LYS A C 1
ATOM 4185 O O . LYS A 1 561 ? 43.566 40.656 85.617 1.00 20.32 537 LYS A O 1
ATOM 4191 N N . VAL A 1 562 ? 41.968 42.123 86.227 1.00 17.01 538 VAL A N 1
ATOM 4192 C CA . VAL A 1 562 ? 41.446 41.237 87.270 1.00 16.92 538 VAL A CA 1
ATOM 4193 C C . VAL A 1 562 ? 40.859 39.955 86.657 1.00 15.89 538 VAL A C 1
ATOM 4194 O O . VAL A 1 562 ? 40.986 38.876 87.216 1.00 16.57 538 VAL A O 1
ATOM 4198 N N . ALA A 1 563 ? 40.219 40.072 85.505 1.00 15.85 539 ALA A N 1
ATOM 4199 C CA . ALA A 1 563 ? 39.727 38.887 84.801 1.00 16.86 539 ALA A CA 1
ATOM 4200 C C . ALA A 1 563 ? 40.812 37.856 84.515 1.00 15.91 539 ALA A C 1
ATOM 4201 O O . ALA A 1 563 ? 40.513 36.669 84.423 1.00 20.50 539 ALA A O 1
ATOM 4203 N N . LYS A 1 564 ? 42.055 38.300 84.326 1.00 13.03 540 LYS A N 1
ATOM 4204 C CA . LYS A 1 564 ? 43.183 37.376 84.091 1.00 14.67 540 LYS A CA 1
ATOM 4205 C C . LYS A 1 564 ? 43.628 36.686 85.381 1.00 17.69 540 LYS A C 1
ATOM 4206 O O . LYS A 1 564 ? 44.415 35.743 85.344 1.00 16.86 540 LYS A O 1
ATOM 4212 N N . GLY A 1 565 ? 43.162 37.177 86.524 1.00 14.97 541 GLY A N 1
ATOM 4213 C CA . GLY A 1 565 ? 43.493 36.549 87.806 1.00 15.52 541 GLY A CA 1
ATOM 4214 C C . GLY A 1 565 ? 44.783 37.002 88.455 1.00 20.30 541 GLY A C 1
ATOM 4215 O O . GLY A 1 565 ? 44.834 37.200 89.664 1.00 18.14 541 GLY A O 1
ATOM 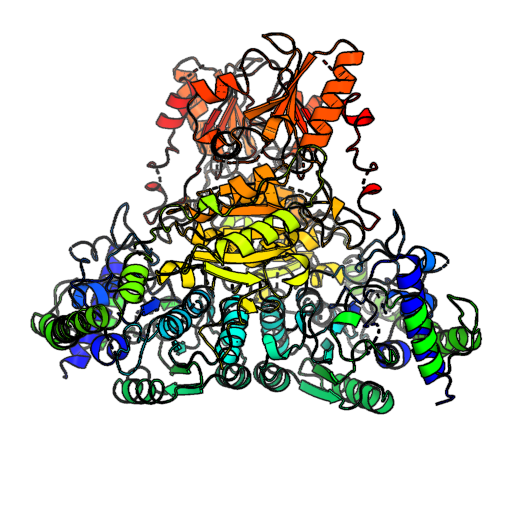4216 N N . ALA A 1 566 ? 45.838 37.133 87.655 1.00 15.44 542 ALA A N 1
ATOM 4217 C CA . ALA A 1 566 ? 47.077 37.768 88.100 1.00 15.02 542 ALA A CA 1
ATOM 4218 C C . ALA A 1 566 ? 47.596 38.557 86.905 1.00 20.93 542 ALA A C 1
ATOM 4219 O O . ALA A 1 566 ? 47.438 38.127 85.758 1.00 17.53 542 ALA A O 1
ATOM 4221 N N . TYR A 1 567 ? 48.246 39.677 87.183 1.00 17.69 543 TYR A N 1
ATOM 4222 C CA . TYR A 1 567 ? 48.797 40.524 86.141 1.00 20.23 543 TYR A CA 1
ATOM 4223 C C . TYR A 1 567 ? 49.935 41.344 86.733 1.00 21.97 543 TYR A C 1
ATOM 4224 O O . TYR A 1 567 ? 50.062 41.452 87.951 1.00 17.24 543 TYR A O 1
ATOM 4233 N N . VAL A 1 568 ? 50.771 41.923 85.877 1.00 21.03 544 VAL A N 1
ATOM 4234 C CA . VAL A 1 568 ? 51.888 42.717 86.372 1.00 15.36 544 VAL A CA 1
ATOM 4235 C C . VAL A 1 568 ? 51.356 44.085 86.740 1.00 20.15 544 VAL A C 1
ATOM 4236 O O . VAL A 1 568 ? 50.923 44.861 85.875 1.00 19.05 544 VAL A O 1
ATOM 4240 N N . VAL A 1 569 ? 51.327 44.357 88.039 1.00 18.14 545 VAL A N 1
ATOM 4241 C CA . VAL A 1 569 ? 50.782 45.613 88.529 1.00 18.06 545 VAL A CA 1
ATOM 4242 C C . VAL A 1 569 ? 51.879 46.681 88.510 1.00 24.41 545 VAL A C 1
ATOM 4243 O O . VAL A 1 569 ? 51.595 47.872 88.401 1.00 22.10 545 VAL A O 1
ATOM 4247 N N . SER A 1 570 ? 53.137 46.247 88.603 1.00 22.31 546 SER A N 1
ATOM 4248 C CA . SER A 1 570 ? 54.257 47.189 88.588 1.00 23.42 546 SER A CA 1
ATOM 4249 C C . SER A 1 570 ? 55.482 46.547 87.946 1.00 19.35 546 SER A C 1
ATOM 4250 O O . SER A 1 570 ? 56.161 45.696 88.548 1.00 20.60 546 SER A O 1
ATOM 4253 N N . ALA A 1 571 ? 55.760 46.937 86.709 1.00 20.58 547 ALA A N 1
ATOM 4254 C CA . ALA A 1 571 ? 56.777 46.237 85.926 1.00 24.27 547 ALA A CA 1
ATOM 4255 C C . ALA A 1 571 ? 58.184 46.479 86.470 1.00 27.28 547 ALA A C 1
ATOM 4256 O O . ALA A 1 571 ? 58.436 47.504 87.105 1.00 25.52 547 ALA A O 1
ATOM 4258 N N . SER A 1 572 ? 59.090 45.532 86.230 1.00 25.93 548 SER A N 1
ATOM 4259 C CA . SER A 1 572 ? 60.505 45.762 86.493 1.00 28.66 548 SER A CA 1
ATOM 4260 C C . SER A 1 572 ? 61.078 46.647 85.385 1.00 28.98 548 SER A C 1
ATOM 4261 O O . SER A 1 572 ? 60.478 46.805 84.319 1.00 27.80 548 SER A O 1
ATOM 4264 N N . LYS A 1 573 ? 62.238 47.219 85.629 1.00 33.70 549 LYS A N 1
ATOM 4265 C CA . LYS A 1 573 ? 62.877 48.045 84.601 1.00 39.76 549 LYS A CA 1
ATOM 4266 C C . LYS A 1 573 ? 63.449 47.193 83.461 1.00 38.83 549 LYS A C 1
ATOM 4267 O O . LYS A 1 573 ? 63.252 47.494 82.281 1.00 36.63 549 LYS A O 1
ATOM 4273 N N . LYS A 1 574 ? 64.126 46.110 83.821 1.00 38.33 550 LYS A N 1
ATOM 4274 C CA . LYS A 1 574 ? 64.706 45.203 82.840 1.00 40.97 550 LYS A CA 1
ATOM 4275 C C . LYS A 1 574 ? 63.646 44.277 82.280 1.00 43.69 550 LYS A C 1
ATOM 4276 O O . LYS A 1 574 ? 62.605 44.077 82.895 1.00 46.03 550 LYS A O 1
ATOM 4282 N N . GLU A 1 575 ? 63.911 43.708 81.113 1.00 43.62 551 GLU A N 1
ATOM 4283 C CA . GLU A 1 575 ? 62.995 42.751 80.529 1.00 52.23 551 GLU A CA 1
ATOM 4284 C C . GLU A 1 575 ? 62.885 41.555 81.461 1.00 48.49 551 GLU A C 1
ATOM 4285 O O . GLU A 1 575 ? 61.792 41.035 81.686 1.00 48.47 551 GLU A O 1
ATOM 4291 N N . THR A 1 576 ? 64.020 41.127 82.006 1.00 44.53 552 THR A N 1
ATOM 4292 C CA . THR A 1 576 ? 64.040 40.002 82.937 1.00 44.43 552 THR A CA 1
ATOM 4293 C C . THR A 1 576 ? 64.335 40.499 84.344 1.00 38.62 552 THR A C 1
ATOM 4294 O O . THR A 1 576 ? 65.436 40.969 84.637 1.00 34.58 552 THR A O 1
ATOM 4298 N N . ALA A 1 577 ? 63.323 40.411 85.198 1.00 34.15 553 ALA A N 1
ATOM 4299 C CA . ALA A 1 577 ? 63.415 40.867 86.576 1.00 29.76 553 ALA A CA 1
ATOM 4300 C C . ALA A 1 577 ? 64.468 40.090 87.368 1.00 29.71 553 ALA A C 1
ATOM 4301 O O . ALA A 1 577 ? 64.757 38.939 87.058 1.00 29.40 553 ALA A O 1
ATOM 4303 N N . ASP A 1 578 ? 65.019 40.726 88.399 1.00 25.36 554 ASP A N 1
ATOM 4304 C CA . ASP A 1 578 ? 65.873 40.052 89.374 1.00 25.33 554 ASP A CA 1
ATOM 4305 C C . ASP A 1 578 ? 65.025 39.168 90.283 1.00 28.60 554 ASP A C 1
ATOM 4306 O O . ASP A 1 578 ? 65.457 38.095 90.721 1.00 27.55 554 ASP A O 1
ATOM 4311 N N . VAL A 1 579 ? 63.820 39.646 90.584 1.00 25.66 555 VAL A N 1
ATOM 4312 C CA . VAL A 1 579 ? 62.908 38.953 91.501 1.00 25.36 555 VAL A CA 1
ATOM 4313 C C . VAL A 1 579 ? 61.467 39.310 91.131 1.00 21.84 555 VAL A C 1
ATOM 4314 O O . VAL A 1 579 ? 61.209 40.400 90.643 1.00 23.28 555 VAL A O 1
ATOM 4318 N N . ILE A 1 580 ? 60.535 38.389 91.353 1.00 24.57 556 ILE A N 1
ATOM 4319 C CA . ILE A 1 580 ? 59.121 38.721 91.211 1.00 22.27 556 ILE A CA 1
ATOM 4320 C C . ILE A 1 580 ? 58.488 38.725 92.585 1.00 19.94 556 ILE A C 1
ATOM 4321 O O . ILE A 1 580 ? 58.649 37.761 93.331 1.00 17.73 556 ILE A O 1
ATOM 4326 N N . LEU A 1 581 ? 57.823 39.825 92.937 1.00 18.99 557 LEU A N 1
ATOM 4327 C CA . LEU A 1 581 ? 57.020 39.886 94.159 1.00 22.02 557 LEU A CA 1
ATOM 4328 C C . LEU A 1 581 ? 55.559 39.600 93.798 1.00 22.64 557 LEU A C 1
ATOM 4329 O O . LEU A 1 581 ? 55.004 40.233 92.894 1.00 21.42 557 LEU A O 1
ATOM 4334 N N . LEU A 1 582 ? 54.953 38.621 94.468 1.00 19.76 558 LEU A N 1
ATOM 4335 C CA . LEU A 1 582 ? 53.550 38.303 94.247 1.00 17.28 558 LEU A CA 1
ATOM 4336 C C . LEU A 1 582 ? 52.761 38.719 95.474 1.00 18.41 558 LEU A C 1
ATOM 4337 O O . LEU A 1 582 ? 53.185 38.492 96.615 1.00 19.63 558 LEU A O 1
ATOM 4342 N N . ALA A 1 583 ? 51.605 39.320 95.267 1.00 15.06 559 ALA A N 1
ATOM 4343 C CA . ALA A 1 583 ? 50.815 39.711 96.422 1.00 13.96 559 ALA A CA 1
ATOM 4344 C C . ALA A 1 583 ? 49.346 39.788 96.041 1.00 13.50 559 ALA A C 1
ATOM 4345 O O . ALA A 1 583 ? 48.997 39.773 94.846 1.00 15.01 559 ALA A O 1
ATOM 4347 N N . THR A 1 584 ? 48.487 39.826 97.056 1.00 15.12 560 THR A N 1
ATOM 4348 C CA . THR A 1 584 ? 47.046 39.913 96.832 1.00 11.93 560 THR A CA 1
ATOM 4349 C C . THR A 1 584 ? 46.462 40.927 97.801 1.00 16.40 560 THR A C 1
ATOM 4350 O O . THR A 1 584 ? 47.073 41.230 98.834 1.00 13.72 560 THR A O 1
ATOM 4354 N N . GLY A 1 585 ? 45.274 41.442 97.473 1.00 12.31 561 GLY A N 1
ATOM 4355 C CA . GLY A 1 585 ? 44.536 42.291 98.388 1.00 14.26 561 GLY A CA 1
ATOM 4356 C C . GLY A 1 585 ? 45.385 43.396 98.995 1.00 15.06 561 GLY A C 1
ATOM 4357 O O . GLY A 1 585 ? 46.116 44.096 98.285 1.00 14.51 561 GLY A O 1
ATOM 4358 N N . SER A 1 586 ? 45.265 43.558 100.310 1.00 12.55 562 SER A N 1
ATOM 4359 C CA . SER A 1 586 ? 45.915 44.646 101.038 1.00 16.96 562 SER A CA 1
ATOM 4360 C C . SER A 1 586 ? 47.443 44.567 101.008 1.00 19.29 562 SER A C 1
ATOM 4361 O O . SER A 1 586 ? 48.121 45.505 101.430 1.00 17.83 562 SER A O 1
ATOM 4364 N N . GLU A 1 587 ? 47.993 43.453 100.537 1.00 16.26 563 GLU A N 1
ATOM 4365 C CA . GLU A 1 587 ? 49.460 43.331 100.468 1.00 14.93 563 GLU A CA 1
ATOM 4366 C C . GLU A 1 587 ? 50.086 43.851 99.165 1.00 15.10 563 GLU A C 1
ATOM 4367 O O . GLU A 1 587 ? 51.309 43.948 99.052 1.00 17.50 563 GLU A O 1
ATOM 4373 N N . VAL A 1 588 ? 49.273 44.178 98.175 1.00 16.96 564 VAL A N 1
ATOM 4374 C CA . VAL A 1 588 ? 49.850 44.627 96.900 1.00 18.41 564 VAL A CA 1
ATOM 4375 C C . VAL A 1 588 ? 50.533 45.978 97.078 1.00 18.63 564 VAL A C 1
ATOM 4376 O O . VAL A 1 588 ? 51.631 46.190 96.563 1.00 16.57 564 VAL A O 1
ATOM 4380 N N . SER A 1 589 ? 49.901 46.883 97.825 1.00 16.71 565 SER A N 1
ATOM 4381 C CA . SER A 1 589 ? 50.521 48.184 98.087 1.00 20.45 565 SER A CA 1
ATOM 4382 C C . SER A 1 589 ? 51.853 47.991 98.834 1.00 23.61 565 SER A C 1
ATOM 4383 O O . SER A 1 589 ? 52.838 48.653 98.534 1.00 22.08 565 SER A O 1
ATOM 4386 N N . LEU A 1 590 ? 51.898 47.046 99.770 1.00 21.27 566 LEU A N 1
ATOM 4387 C CA . LEU A 1 590 ? 53.137 46.755 100.491 1.00 20.13 566 LEU A CA 1
ATOM 4388 C C . LEU A 1 590 ? 54.214 46.256 99.523 1.00 23.00 566 LEU A C 1
ATOM 4389 O O . LEU A 1 590 ? 55.367 46.683 99.575 1.00 20.68 566 LEU A O 1
ATOM 4394 N N . ALA A 1 591 ? 53.839 45.358 98.624 1.00 19.93 567 ALA A N 1
ATOM 4395 C CA . ALA A 1 591 ? 54.783 44.835 97.655 1.00 17.72 567 ALA A CA 1
ATOM 4396 C C . ALA A 1 591 ? 55.332 45.937 96.726 1.00 22.40 567 ALA A C 1
ATOM 4397 O O . ALA A 1 591 ? 56.503 45.916 96.347 1.00 20.12 567 ALA A O 1
ATOM 4399 N N . VAL A 1 592 ? 54.474 46.872 96.344 1.00 20.94 568 VAL A N 1
ATOM 4400 C CA . VAL A 1 592 ? 54.891 47.983 95.494 1.00 23.24 568 VAL A CA 1
ATOM 4401 C C . VAL A 1 592 ? 55.906 48.888 96.237 1.00 23.04 568 VAL A C 1
ATOM 4402 O O . VAL A 1 592 ? 56.922 49.276 95.670 1.00 24.37 568 VAL A O 1
ATOM 4406 N N . GLU A 1 593 ? 55.637 49.195 97.503 1.00 21.10 569 GLU A N 1
ATOM 4407 C CA . GLU A 1 593 ? 56.584 49.938 98.325 1.00 24.03 569 GLU A CA 1
ATOM 4408 C C . GLU A 1 593 ? 57.892 49.187 98.466 1.00 26.25 569 GLU A C 1
ATOM 4409 O O . GLU A 1 593 ? 58.962 49.779 98.425 1.00 24.27 569 GLU A O 1
ATOM 4415 N N . ALA A 1 594 ? 57.815 47.877 98.637 1.00 17.77 570 ALA A N 1
ATOM 4416 C CA . ALA A 1 594 ? 59.017 47.065 98.705 1.00 16.76 570 ALA A CA 1
ATOM 4417 C C . ALA A 1 594 ? 59.802 47.064 97.381 1.00 22.29 570 ALA A C 1
ATOM 4418 O O . ALA A 1 594 ? 61.034 47.062 97.379 1.00 20.77 570 ALA A O 1
ATOM 4420 N N . GLN A 1 595 ? 59.102 47.070 96.250 1.00 21.78 571 GLN A N 1
ATOM 4421 C CA . GLN A 1 595 ? 59.778 47.145 94.957 1.00 21.40 571 GLN A CA 1
ATOM 4422 C C . GLN A 1 595 ? 60.611 48.443 94.862 1.00 27.74 571 GLN A C 1
ATOM 4423 O O . GLN A 1 595 ? 61.754 48.435 94.387 1.00 30.68 571 GLN A O 1
ATOM 4429 N N . LYS A 1 596 ? 60.034 49.551 95.310 1.00 26.33 572 LYS A N 1
ATOM 4430 C CA . LYS A 1 596 ? 60.755 50.827 95.326 1.00 33.05 572 LYS A CA 1
ATOM 4431 C C . LYS A 1 596 ? 62.011 50.756 96.186 1.00 33.16 572 LYS A C 1
ATOM 4432 O O . LYS A 1 596 ? 63.087 51.159 95.760 1.00 33.76 572 LYS A O 1
ATOM 4438 N N . ALA A 1 597 ? 61.871 50.235 97.395 1.00 28.48 573 ALA A N 1
ATOM 4439 C CA . ALA A 1 597 ? 63.002 50.115 98.294 1.00 29.71 573 ALA A CA 1
ATOM 4440 C C . ALA A 1 597 ? 64.062 49.126 97.782 1.00 36.18 573 ALA A C 1
ATOM 4441 O O . ALA A 1 597 ? 65.264 49.312 98.000 1.00 34.46 573 ALA A O 1
ATOM 4443 N N . LEU A 1 598 ? 63.627 48.079 97.090 1.00 29.45 574 LEU A N 1
ATOM 4444 C CA . LEU A 1 598 ? 64.576 47.140 96.512 1.00 28.54 574 LEU A CA 1
ATOM 4445 C C . LEU A 1 598 ? 65.393 47.798 95.372 1.00 31.71 574 LEU A C 1
ATOM 4446 O O . LEU A 1 598 ? 66.591 47.540 95.212 1.00 31.95 574 LEU A O 1
ATOM 4451 N N . ALA A 1 599 ? 64.736 48.636 94.578 1.00 29.02 575 ALA A N 1
ATOM 4452 C CA . ALA A 1 599 ? 65.388 49.245 93.419 1.00 31.20 575 ALA A CA 1
ATOM 4453 C C . ALA A 1 599 ? 66.515 50.179 93.851 1.00 40.05 575 ALA A C 1
ATOM 4454 O O . ALA A 1 599 ? 67.517 50.328 93.134 1.00 38.50 575 ALA A O 1
ATOM 4456 N N . VAL A 1 600 ? 66.348 50.801 95.016 1.00 37.32 576 VAL A N 1
ATOM 4457 C CA . VAL A 1 600 ? 67.389 51.656 95.569 1.00 38.37 576 VAL A CA 1
ATOM 4458 C C . VAL A 1 600 ? 68.639 50.836 95.820 1.00 39.24 576 VAL A C 1
ATOM 4459 O O . VAL A 1 600 ? 69.755 51.325 95.674 1.00 40.98 576 VAL A O 1
ATOM 4463 N N . ASP A 1 601 ? 68.450 49.582 96.206 1.00 41.73 577 ASP A N 1
ATOM 4464 C CA . ASP A 1 601 ? 69.580 48.705 96.486 1.00 45.24 577 ASP A CA 1
ATOM 4465 C C . ASP A 1 601 ? 69.967 47.856 95.285 1.00 37.40 577 ASP A C 1
ATOM 4466 O O . ASP A 1 601 ? 70.576 46.813 95.444 1.00 41.73 577 ASP A O 1
ATOM 4471 N N . GLY A 1 602 ? 69.605 48.297 94.087 1.00 34.39 578 GLY A N 1
ATOM 4472 C CA . GLY A 1 602 ? 70.009 47.609 92.873 1.00 38.35 578 GLY A CA 1
ATOM 4473 C C . GLY A 1 602 ? 69.323 46.287 92.557 1.00 41.16 578 GLY A C 1
ATOM 4474 O O . GLY A 1 602 ? 69.805 45.517 91.715 1.00 43.42 578 GLY A O 1
ATOM 4475 N N . VAL A 1 603 ? 68.196 46.018 93.221 1.00 36.69 579 VAL A N 1
ATOM 4476 C CA . VAL A 1 603 ? 67.414 44.810 92.942 1.00 28.91 579 VAL A CA 1
ATOM 4477 C C . VAL A 1 603 ? 66.166 45.204 92.153 1.00 30.36 579 VAL A C 1
ATOM 4478 O O . VAL A 1 603 ? 65.357 46.009 92.613 1.00 25.86 579 VAL A O 1
ATOM 4482 N N . ASP A 1 604 ? 66.043 44.670 90.945 1.00 30.63 580 ASP A N 1
ATOM 4483 C CA . ASP A 1 604 ? 64.995 45.085 90.020 1.00 33.19 580 ASP A CA 1
ATOM 4484 C C . ASP A 1 604 ? 63.861 44.081 90.114 1.00 27.87 580 ASP A C 1
ATOM 4485 O O . ASP A 1 604 ? 63.949 42.979 89.557 1.00 31.17 580 ASP A O 1
ATOM 4490 N N . ALA A 1 605 ? 62.805 44.467 90.821 1.00 29.16 581 ALA A N 1
ATOM 4491 C CA . ALA A 1 605 ? 61.688 43.559 91.088 1.00 27.00 581 ALA A CA 1
ATOM 4492 C C . ALA A 1 605 ? 60.498 43.880 90.194 1.00 26.91 581 ALA A C 1
ATOM 4493 O O . ALA A 1 605 ? 60.231 45.036 89.907 1.00 26.10 581 ALA A O 1
ATOM 4495 N N . SER A 1 606 ? 59.814 42.835 89.737 1.00 27.34 582 SER A N 1
ATOM 4496 C CA . SER A 1 606 ? 58.478 42.955 89.169 1.00 28.07 582 SER A CA 1
ATOM 4497 C C . SER A 1 606 ? 57.446 42.741 90.297 1.00 29.19 582 SER A C 1
ATOM 4498 O O . SER A 1 606 ? 57.693 41.960 91.225 1.00 27.52 582 SER A O 1
ATOM 4501 N N . VAL A 1 607 ? 56.292 43.411 90.219 1.00 23.48 583 VAL A N 1
ATOM 4502 C CA . VAL A 1 607 ? 55.198 43.142 91.163 1.00 19.45 583 VAL A CA 1
ATOM 4503 C C . VAL A 1 607 ? 53.959 42.613 90.462 1.00 17.85 583 VAL A C 1
ATOM 4504 O O . VAL A 1 607 ? 53.466 43.215 89.512 1.00 19.07 583 VAL A O 1
ATOM 4508 N N . VAL A 1 608 ? 53.469 41.472 90.935 1.00 15.84 584 VAL A N 1
ATOM 4509 C CA . VAL A 1 608 ? 52.305 40.835 90.344 1.00 15.20 584 VAL A CA 1
ATOM 4510 C C . VAL A 1 608 ? 51.173 40.877 91.351 1.00 18.62 584 VAL A C 1
ATOM 4511 O O . VAL A 1 608 ? 51.338 40.454 92.488 1.00 20.81 584 VAL A O 1
ATOM 4515 N N . SER A 1 609 ? 50.046 41.454 90.953 1.00 16.64 585 SER A N 1
ATOM 4516 C CA . SER A 1 609 ? 48.846 41.395 91.777 1.00 15.05 585 SER A CA 1
ATOM 4517 C C . SER A 1 609 ? 48.079 40.176 91.324 1.00 14.88 585 SER A C 1
ATOM 4518 O O . SER A 1 609 ? 47.852 40.015 90.125 1.00 15.45 585 SER A O 1
ATOM 4529 N N . PRO A 1 611 ? 44.677 38.916 92.264 1.00 13.29 587 PRO A N 1
ATOM 4530 C CA . PRO A 1 611 ? 43.387 38.928 92.950 1.00 12.53 587 PRO A CA 1
ATOM 4531 C C . PRO A 1 611 ? 42.680 37.568 92.881 1.00 15.52 587 PRO A C 1
ATOM 4532 O O . PRO A 1 611 ? 41.882 37.322 93.762 1.00 13.47 587 PRO A O 1
ATOM 4536 N N . SER A 1 612 ? 42.956 36.709 91.890 1.00 12.47 588 SER A N 1
ATOM 4537 C CA . SER A 1 612 ? 42.300 35.388 91.878 1.00 15.44 588 SER A CA 1
ATOM 4538 C C . SER A 1 612 ? 43.173 34.273 91.339 1.00 16.84 588 SER A C 1
ATOM 4539 O O . SER A 1 612 ? 43.472 34.244 90.131 1.00 15.06 588 SER A O 1
ATOM 4550 N N . ASP A 1 614 ? 42.301 31.146 91.041 1.00 18.04 590 ASP A N 1
ATOM 4551 C CA . ASP A 1 614 ? 41.511 30.289 90.161 1.00 15.98 590 ASP A CA 1
ATOM 4552 C C . ASP A 1 614 ? 41.374 30.885 88.758 1.00 14.87 590 ASP A C 1
ATOM 4553 O O . ASP A 1 614 ? 41.467 30.171 87.784 1.00 15.73 590 ASP A O 1
ATOM 4558 N N . ARG A 1 615 ? 41.173 32.194 88.646 1.00 14.47 591 ARG A N 1
ATOM 4559 C CA . ARG A 1 615 ? 41.079 32.802 87.315 1.00 16.37 591 ARG A CA 1
ATOM 4560 C C . ARG A 1 615 ? 42.430 32.757 86.594 1.00 17.40 591 ARG A C 1
ATOM 4561 O O . ARG A 1 615 ? 42.497 32.569 85.367 1.00 17.94 591 ARG A O 1
ATOM 4569 N N . PHE A 1 616 ? 43.508 32.896 87.358 1.00 14.90 592 PHE A N 1
ATOM 4570 C CA . PHE A 1 616 ? 44.836 32.847 86.748 1.00 19.87 592 PHE A CA 1
ATOM 4571 C C . PHE A 1 616 ? 45.123 31.470 86.162 1.00 18.63 592 PHE A C 1
ATOM 4572 O O . PHE A 1 616 ? 45.635 31.341 85.036 1.00 18.28 592 PHE A O 1
ATOM 4580 N N . GLU A 1 617 ? 44.802 30.439 86.933 1.00 18.87 593 GLU A N 1
ATOM 4581 C CA . GLU A 1 617 ? 45.021 29.060 86.502 1.00 21.85 593 GLU A CA 1
ATOM 4582 C C . GLU A 1 617 ? 44.300 28.716 85.211 1.00 25.64 593 GLU A C 1
ATOM 4583 O O . GLU A 1 617 ? 44.727 27.803 84.496 1.00 24.31 593 GLU A O 1
ATOM 4589 N N . ALA A 1 618 ? 43.202 29.421 84.931 1.00 20.91 594 ALA A N 1
ATOM 4590 C CA . ALA A 1 618 ? 42.422 29.204 83.712 1.00 22.06 594 ALA A CA 1
ATOM 4591 C C . ALA A 1 618 ? 43.039 29.873 82.486 1.00 25.46 594 ALA A C 1
ATOM 4592 O O . ALA A 1 618 ? 42.540 29.720 81.367 1.00 25.04 594 ALA A O 1
ATOM 4594 N N . GLN A 1 619 ? 44.102 30.643 82.675 1.00 18.53 595 GLN A N 1
ATOM 4595 C CA . GLN A 1 619 ? 44.629 31.398 81.534 1.00 21.64 595 GLN A CA 1
ATOM 4596 C C . GLN A 1 619 ? 45.527 30.503 80.660 1.00 24.19 595 GLN A C 1
ATOM 4597 O O . GLN A 1 619 ? 45.859 29.388 81.052 1.00 22.87 595 GLN A O 1
ATOM 4603 N N . THR A 1 620 ? 45.925 30.985 79.485 1.00 25.42 596 THR A N 1
ATOM 4604 C CA . THR A 1 620 ? 46.763 30.153 78.614 1.00 25.17 596 THR A CA 1
ATOM 4605 C C . THR A 1 620 ? 48.181 30.109 79.145 1.00 26.89 596 THR A C 1
ATOM 4606 O O . THR A 1 620 ? 48.595 30.975 79.932 1.00 23.41 596 THR A O 1
ATOM 4610 N N . ALA A 1 621 ? 48.931 29.104 78.708 1.00 27.05 597 ALA A N 1
ATOM 4611 C CA . ALA A 1 621 ? 50.328 28.960 79.120 1.00 27.65 597 ALA A CA 1
ATOM 4612 C C . ALA A 1 621 ? 51.123 30.193 78.711 1.00 28.08 597 ALA A C 1
ATOM 4613 O O . ALA A 1 621 ? 51.973 30.676 79.461 1.00 24.64 597 ALA A O 1
ATOM 4615 N N . GLU A 1 622 ? 50.838 30.706 77.518 1.00 31.27 598 GLU A N 1
ATOM 4616 C CA . GLU A 1 622 ? 51.484 31.928 77.055 1.00 32.44 598 GLU A CA 1
ATOM 4617 C C . GLU A 1 622 ? 51.202 33.088 78.011 1.00 25.44 598 GLU A C 1
ATOM 4618 O O . GLU A 1 622 ? 52.111 33.839 78.367 1.00 24.42 598 GLU A O 1
ATOM 4624 N N . TYR A 1 623 ? 49.953 33.258 78.436 1.00 24.86 599 TYR A N 1
ATOM 4625 C CA . TYR A 1 623 ? 49.662 34.375 79.348 1.00 21.35 599 TYR A CA 1
ATOM 4626 C C . TYR A 1 623 ? 50.409 34.223 80.683 1.00 21.25 599 TYR A C 1
ATOM 4627 O O . TYR A 1 623 ? 51.012 35.182 81.191 1.00 19.33 599 TYR A O 1
ATOM 4636 N N . LYS A 1 624 ? 50.349 33.025 81.260 1.00 22.62 600 LYS A N 1
ATOM 4637 C CA . LYS A 1 624 ? 50.992 32.753 82.543 1.00 24.43 600 LYS A CA 1
ATOM 4638 C C . LYS A 1 624 ? 52.490 33.000 82.463 1.00 25.72 600 LYS A C 1
ATOM 4639 O O . LYS A 1 624 ? 53.088 33.562 83.385 1.00 27.30 600 LYS A O 1
ATOM 4645 N N . GLU A 1 625 ? 53.100 32.561 81.366 1.00 24.49 601 GLU A N 1
ATOM 4646 C CA . GLU A 1 625 ? 54.532 32.786 81.158 1.00 22.91 601 GLU A CA 1
ATOM 4647 C C . GLU A 1 625 ? 54.867 34.284 81.119 1.00 24.99 601 GLU A C 1
ATOM 4648 O O . GLU A 1 625 ? 55.957 34.708 81.528 1.00 28.81 601 GLU A O 1
ATOM 4654 N N . SER A 1 626 ? 53.936 35.096 80.638 1.00 24.83 602 SER A N 1
ATOM 4655 C CA . SER A 1 626 ? 54.205 36.528 80.531 1.00 22.98 602 SER A CA 1
ATOM 4656 C C . SER A 1 626 ? 54.169 37.223 81.898 1.00 28.40 602 SER A C 1
ATOM 4657 O O . SER A 1 626 ? 54.777 38.274 82.083 1.00 30.17 602 SER A O 1
ATOM 4660 N N . VAL A 1 627 ? 53.449 36.634 82.851 1.00 22.31 603 VAL A N 1
ATOM 4661 C CA . VAL A 1 627 ? 53.345 37.183 84.198 1.00 19.29 603 VAL A CA 1
ATOM 4662 C C . VAL A 1 627 ? 54.406 36.602 85.141 1.00 22.37 603 VAL A C 1
ATOM 4663 O O . VAL A 1 627 ? 55.044 37.334 85.915 1.00 24.88 603 VAL A O 1
ATOM 4667 N N . LEU A 1 628 ? 54.579 35.285 85.066 1.00 17.81 604 LEU A N 1
ATOM 4668 C CA . LEU A 1 628 ? 55.535 34.552 85.892 1.00 20.69 604 LEU A CA 1
ATOM 4669 C C . LEU A 1 628 ? 56.492 33.767 84.993 1.00 20.07 604 LEU A C 1
ATOM 4670 O O . LEU A 1 628 ? 56.338 32.556 84.842 1.00 22.16 604 LEU A O 1
ATOM 4675 N N . PRO A 1 629 ? 57.485 34.454 84.395 1.00 25.30 605 PRO A N 1
ATOM 4676 C CA . PRO A 1 629 ? 58.409 33.803 83.445 1.00 24.61 605 PRO A CA 1
ATOM 4677 C C . PRO A 1 629 ? 59.152 32.635 84.092 1.00 26.71 605 PRO A C 1
ATOM 4678 O O . PRO A 1 629 ? 59.717 32.802 85.180 1.00 29.72 605 PRO A O 1
ATOM 4682 N N . LYS A 1 630 ? 59.186 31.484 83.428 1.00 23.81 606 LYS A N 1
ATOM 4683 C CA . LYS A 1 630 ? 59.821 30.302 84.009 1.00 30.51 606 LYS A CA 1
ATOM 4684 C C . LYS A 1 630 ? 61.308 30.496 84.320 1.00 31.10 606 LYS A C 1
ATOM 4685 O O . LYS A 1 630 ? 61.856 29.847 85.215 1.00 29.51 606 LYS A O 1
ATOM 4691 N N . ALA A 1 631 ? 61.940 31.411 83.601 1.00 30.88 607 ALA A N 1
ATOM 4692 C CA . ALA A 1 631 ? 63.353 31.708 83.791 1.00 37.66 607 ALA A CA 1
ATOM 4693 C C . ALA A 1 631 ? 63.631 32.461 85.082 1.00 35.87 607 ALA A C 1
ATOM 4694 O O . ALA A 1 631 ? 64.756 32.451 85.575 1.00 33.53 607 ALA A O 1
ATOM 4696 N N . VAL A 1 632 ? 62.625 33.149 85.614 1.00 32.37 608 VAL A N 1
ATOM 4697 C CA . VAL A 1 632 ? 62.816 33.882 86.859 1.00 28.41 608 VAL A CA 1
ATOM 4698 C C . VAL A 1 632 ? 62.369 32.993 88.012 1.00 30.84 608 VAL A C 1
ATOM 4699 O O . VAL A 1 632 ? 61.172 32.803 88.225 1.00 29.74 608 VAL A O 1
ATOM 4703 N N . THR A 1 633 ? 63.323 32.427 88.741 1.00 25.29 609 THR A N 1
ATOM 4704 C CA . THR A 1 633 ? 62.970 31.520 89.830 1.00 25.87 609 THR A CA 1
ATOM 4705 C C . THR A 1 633 ? 63.068 32.159 91.210 1.00 23.75 609 THR A C 1
ATOM 4706 O O . THR A 1 633 ? 62.717 31.543 92.222 1.00 27.62 609 THR A O 1
ATOM 4710 N N . LYS A 1 634 ? 63.547 33.391 91.263 1.00 22.42 610 LYS A N 1
ATOM 4711 C CA . LYS A 1 634 ? 63.488 34.136 92.516 1.00 23.17 610 LYS A CA 1
ATOM 4712 C C . LYS A 1 634 ? 62.113 34.821 92.633 1.00 24.80 610 LYS A C 1
ATOM 4713 O O . LYS A 1 634 ? 61.833 35.826 91.977 1.00 23.72 610 LYS A O 1
ATOM 4719 N N . ARG A 1 635 ? 61.265 34.246 93.475 1.00 24.18 611 ARG A N 1
ATOM 4720 C CA . ARG A 1 635 ? 59.862 34.641 93.588 1.00 23.78 611 ARG A CA 1
ATOM 4721 C C . ARG A 1 635 ? 59.502 34.737 95.062 1.00 21.49 611 ARG A C 1
ATOM 4722 O O . ARG A 1 635 ? 59.812 33.833 95.838 1.00 22.44 611 ARG A O 1
ATOM 4730 N N . PHE A 1 636 ? 58.872 35.844 95.450 1.00 19.61 612 PHE A N 1
ATOM 4731 C CA . PHE A 1 636 ? 58.536 36.095 96.849 1.00 17.11 612 PHE A CA 1
ATOM 4732 C C . PHE A 1 636 ? 57.056 36.498 96.959 1.00 17.21 612 PHE A C 1
ATOM 4733 O O . PHE A 1 636 ? 56.646 37.501 96.401 1.00 18.86 612 PHE A O 1
ATOM 4741 N N . ALA A 1 637 ? 56.260 35.702 97.662 1.00 16.71 613 ALA A N 1
ATOM 4742 C CA . ALA A 1 637 ? 54.838 36.001 97.812 1.00 15.23 613 ALA A CA 1
ATOM 4743 C C . ALA A 1 637 ? 54.545 36.642 99.156 1.00 14.75 613 ALA A C 1
ATOM 4744 O O . ALA A 1 637 ? 55.168 36.317 100.168 1.00 16.95 613 ALA A O 1
ATOM 4746 N N . ILE A 1 638 ? 53.577 37.553 99.167 1.00 15.47 614 ILE A N 1
ATOM 4747 C CA . ILE A 1 638 ? 53.246 38.295 100.374 1.00 16.46 614 ILE A CA 1
ATOM 4748 C C . ILE A 1 638 ? 51.725 38.309 100.532 1.00 14.88 614 ILE A C 1
ATOM 4749 O O . ILE A 1 638 ? 51.038 38.786 99.647 1.00 16.95 614 ILE A O 1
ATOM 4754 N N . GLU A 1 639 ? 51.219 37.780 101.645 1.00 11.47 615 GLU A N 1
ATOM 4755 C CA . GLU A 1 639 ? 49.780 37.727 101.898 1.00 16.46 615 GLU A CA 1
ATOM 4756 C C . GLU A 1 639 ? 49.542 37.491 103.381 1.00 15.29 615 GLU A C 1
ATOM 4757 O O . GLU A 1 639 ? 50.169 36.613 103.968 1.00 14.82 615 GLU A O 1
ATOM 4771 N N . GLY A 1 641 ? 47.781 35.725 105.327 1.00 15.55 617 GLY A N 1
ATOM 4772 C CA . GLY A 1 641 ? 46.985 34.517 105.455 1.00 15.41 617 GLY A CA 1
ATOM 4773 C C . GLY A 1 641 ? 47.962 33.360 105.421 1.00 14.39 617 GLY A C 1
ATOM 4774 O O . GLY A 1 641 ? 49.181 33.559 105.232 1.00 15.68 617 GLY A O 1
ATOM 4775 N N . ALA A 1 642 ? 47.455 32.150 105.596 1.00 12.15 618 ALA A N 1
ATOM 4776 C CA . ALA A 1 642 ? 48.308 30.969 105.631 1.00 10.60 618 ALA A CA 1
ATOM 4777 C C . ALA A 1 642 ? 49.210 30.895 104.393 1.00 11.48 618 ALA A C 1
ATOM 4778 O O . ALA A 1 642 ? 48.828 31.340 103.307 1.00 14.36 618 ALA A O 1
ATOM 4780 N N . THR A 1 643 ? 50.398 30.312 104.547 1.00 15.61 619 THR A N 1
ATOM 4781 C CA . THR A 1 643 ? 51.310 30.151 103.403 1.00 14.09 619 THR A CA 1
ATOM 4782 C C . THR A 1 643 ? 50.858 29.013 102.477 1.00 16.40 619 THR A C 1
ATOM 4783 O O . THR A 1 643 ? 51.299 28.916 101.315 1.00 12.26 619 THR A O 1
ATOM 4787 N N . PHE A 1 644 ? 49.981 28.152 102.992 1.00 12.80 620 PHE A N 1
ATOM 4788 C CA . PHE A 1 644 ? 49.502 26.984 102.245 1.00 14.69 620 PHE A CA 1
ATOM 4789 C C . PHE A 1 644 ? 49.035 27.349 100.834 1.00 18.36 620 PHE A C 1
ATOM 4790 O O . PHE A 1 644 ? 48.215 28.255 100.666 1.00 15.93 620 PHE A O 1
ATOM 4798 N N . GLY A 1 645 ? 49.578 26.671 99.823 1.00 14.01 621 GLY A N 1
ATOM 4799 C CA . GLY A 1 645 ? 49.154 26.890 98.447 1.00 13.71 621 GLY A CA 1
ATOM 4800 C C . GLY A 1 645 ? 50.028 27.824 97.621 1.00 19.48 621 GLY A C 1
ATOM 4801 O O . GLY A 1 645 ? 49.956 27.860 96.385 1.00 16.54 621 GLY A O 1
ATOM 4802 N N . TRP A 1 646 ? 50.858 28.604 98.294 1.00 18.10 622 TRP A N 1
ATOM 4803 C CA . TRP A 1 646 ? 51.647 29.593 97.571 1.00 17.33 622 TRP A CA 1
ATOM 4804 C C . TRP A 1 646 ? 52.820 29.010 96.785 1.00 14.58 622 TRP A C 1
ATOM 4805 O O . TRP A 1 646 ? 53.305 29.627 95.838 1.00 16.49 622 TRP A O 1
ATOM 4816 N N A HIS A 1 647 ? 53.268 27.816 97.154 0.51 14.04 623 HIS A N 1
ATOM 4817 N N B HIS A 1 647 ? 53.267 27.817 97.154 0.49 14.05 623 HIS A N 1
ATOM 4818 C CA A HIS A 1 647 ? 54.436 27.249 96.484 0.51 18.52 623 HIS A CA 1
ATOM 4819 C CA B HIS A 1 647 ? 54.434 27.242 96.489 0.49 18.52 623 HIS A CA 1
ATOM 4820 C C A HIS A 1 647 ? 54.157 26.792 95.056 0.51 18.68 623 HIS A C 1
ATOM 4821 C C B HIS A 1 647 ? 54.156 26.790 95.059 0.49 18.68 623 HIS A C 1
ATOM 4822 O O A HIS A 1 647 ? 55.074 26.489 94.299 0.51 16.69 623 HIS A O 1
ATOM 4823 O O B HIS A 1 647 ? 55.075 26.486 94.302 0.49 16.69 623 HIS A O 1
ATOM 4836 N N . ARG A 1 648 ? 52.880 26.780 94.690 1.00 17.48 624 ARG A N 1
ATOM 4837 C CA . ARG A 1 648 ? 52.488 26.558 93.315 1.00 16.50 624 ARG A CA 1
ATOM 4838 C C . ARG A 1 648 ? 53.122 27.677 92.458 1.00 20.72 624 ARG A C 1
ATOM 4839 O O . ARG A 1 648 ? 53.482 27.457 91.309 1.00 18.17 624 ARG A O 1
ATOM 4847 N N . TYR A 1 649 ? 53.261 28.872 93.037 1.00 16.31 625 TYR A N 1
ATOM 4848 C CA . TYR A 1 649 ? 53.805 30.017 92.318 1.00 15.63 625 TYR A CA 1
ATOM 4849 C C . TYR A 1 649 ? 55.248 30.327 92.694 1.00 18.40 625 TYR A C 1
ATOM 4850 O O . TYR A 1 649 ? 56.010 30.739 91.849 1.00 20.99 625 TYR A O 1
ATOM 4859 N N . VAL A 1 650 ? 55.638 30.141 93.946 1.00 17.48 626 VAL A N 1
ATOM 4860 C CA . VAL A 1 650 ? 56.999 30.524 94.291 1.00 18.22 626 VAL A CA 1
ATOM 4861 C C . VAL A 1 650 ? 58.006 29.388 94.158 1.00 23.85 626 VAL A C 1
ATOM 4862 O O . VAL A 1 650 ? 59.186 29.653 94.020 1.00 23.43 626 VAL A O 1
ATOM 4866 N N . GLY A 1 651 ? 57.556 28.138 94.210 1.00 23.97 627 GLY A N 1
ATOM 4867 C CA . GLY A 1 651 ? 58.451 27.017 93.961 1.00 27.77 627 GLY A CA 1
ATOM 4868 C C . GLY A 1 651 ? 59.403 26.722 95.114 1.00 30.65 627 GLY A C 1
ATOM 4869 O O . GLY A 1 651 ? 59.326 27.348 96.169 1.00 32.69 627 GLY A O 1
ATOM 4870 N N . LEU A 1 652 ? 60.302 25.761 94.907 1.00 24.43 628 LEU A N 1
ATOM 4871 C CA . LEU A 1 652 ? 61.282 25.371 95.925 1.00 22.80 628 LEU A CA 1
ATOM 4872 C C . LEU A 1 652 ? 62.295 26.474 96.223 1.00 25.52 628 LEU A C 1
ATOM 4873 O O . LEU A 1 652 ? 62.771 26.601 97.346 1.00 24.18 628 LEU A O 1
ATOM 4878 N N . GLU A 1 653 ? 62.636 27.264 95.211 1.00 21.51 629 GLU A N 1
ATOM 4879 C CA . GLU A 1 653 ? 63.648 28.287 95.400 1.00 24.43 629 GLU A CA 1
ATOM 4880 C C . GLU A 1 653 ? 63.088 29.632 95.834 1.00 25.91 629 GLU A C 1
ATOM 4881 O O . GLU A 1 653 ? 63.848 30.530 96.136 1.00 23.42 629 GLU A O 1
ATOM 4887 N N . GLY A 1 654 ? 61.769 29.786 95.844 1.00 20.90 630 GLY A N 1
ATOM 4888 C CA . GLY A 1 654 ? 61.183 31.056 96.230 1.00 19.53 630 GLY A CA 1
ATOM 4889 C C . GLY A 1 654 ? 60.854 31.046 97.708 1.00 21.45 630 GLY A C 1
ATOM 4890 O O . GLY A 1 654 ? 61.289 30.155 98.433 1.00 22.23 630 GLY A O 1
ATOM 4891 N N . ASP A 1 655 ? 60.078 32.025 98.164 1.00 19.11 631 ASP A N 1
ATOM 4892 C CA . ASP A 1 655 ? 59.699 32.076 99.581 1.00 18.07 631 ASP A CA 1
ATOM 4893 C C . ASP A 1 655 ? 58.376 32.825 99.705 1.00 17.45 631 ASP A C 1
ATOM 4894 O O . ASP A 1 655 ? 57.922 33.433 98.741 1.00 17.38 631 ASP A O 1
ATOM 4899 N N . VAL A 1 656 ? 57.771 32.767 100.890 1.00 17.66 632 VAL A N 1
ATOM 4900 C CA . VAL A 1 656 ? 56.455 33.341 101.151 1.00 19.44 632 VAL A CA 1
ATOM 4901 C C . VAL A 1 656 ? 56.483 33.986 102.525 1.00 18.30 632 VAL A C 1
ATOM 4902 O O . VAL A 1 656 ? 56.909 33.364 103.509 1.00 21.10 632 VAL A O 1
ATOM 4906 N N . LEU A 1 657 ? 56.025 35.226 102.582 1.00 15.36 633 LEU A N 1
ATOM 4907 C CA . LEU A 1 657 ? 55.758 35.889 103.850 1.00 14.57 633 LEU A CA 1
ATOM 4908 C C . LEU A 1 657 ? 54.244 35.789 104.110 1.00 16.33 633 LEU A C 1
ATOM 4909 O O . LEU A 1 657 ? 53.438 36.529 103.512 1.00 17.44 633 LEU A O 1
ATOM 4914 N N . GLY A 1 658 ? 53.866 34.868 104.991 1.00 15.78 634 GLY A N 1
ATOM 4915 C CA . GLY A 1 658 ? 52.468 34.642 105.310 1.00 18.17 634 GLY A CA 1
ATOM 4916 C C . GLY A 1 658 ? 52.301 34.647 106.809 1.00 18.79 634 GLY A C 1
ATOM 4917 O O . GLY A 1 658 ? 53.155 35.183 107.518 1.00 15.25 634 GLY A O 1
ATOM 4918 N N . ILE A 1 659 ? 51.210 34.044 107.278 1.00 16.72 635 ILE A N 1
ATOM 4919 C CA . ILE A 1 659 ? 50.936 33.899 108.702 1.00 15.46 635 ILE A CA 1
ATOM 4920 C C . ILE A 1 659 ? 50.448 32.481 108.948 1.00 16.27 635 ILE A C 1
ATOM 4921 O O . ILE A 1 659 ? 49.380 32.104 108.470 1.00 14.95 635 ILE A O 1
ATOM 4926 N N . ASP A 1 660 ? 51.217 31.708 109.713 1.00 12.49 636 ASP A N 1
ATOM 4927 C CA . ASP A 1 660 ? 50.854 30.326 109.980 1.00 16.00 636 ASP A CA 1
ATOM 4928 C C . ASP A 1 660 ? 50.599 30.092 111.464 1.00 18.90 636 ASP A C 1
ATOM 4929 O O . ASP A 1 660 ? 50.752 28.983 111.969 1.00 20.31 636 ASP A O 1
ATOM 4934 N N . THR A 1 661 ? 50.195 31.156 112.151 1.00 14.54 637 THR A N 1
ATOM 4935 C CA . THR A 1 661 ? 49.750 31.045 113.528 1.00 16.55 637 THR A CA 1
ATOM 4936 C C . THR A 1 661 ? 48.441 31.809 113.595 1.00 15.20 637 THR A C 1
ATOM 4937 O O . THR A 1 661 ? 48.087 32.510 112.656 1.00 16.70 637 THR A O 1
ATOM 4941 N N . PHE A 1 662 ? 47.745 31.733 114.716 1.00 11.51 638 PHE A N 1
ATOM 4942 C CA . PHE A 1 662 ? 46.578 32.597 114.871 1.00 14.01 638 PHE A CA 1
ATOM 4943 C C . PHE A 1 662 ? 46.985 34.052 115.182 1.00 14.80 638 PHE A C 1
ATOM 4944 O O . PHE A 1 662 ? 48.169 34.347 115.394 1.00 13.67 638 PHE A O 1
ATOM 4952 N N . GLY A 1 663 ? 46.005 34.953 115.210 1.00 14.01 639 GLY A N 1
ATOM 4953 C CA . GLY A 1 663 ? 46.274 36.376 115.347 1.00 12.26 639 GLY A CA 1
ATOM 4954 C C . GLY A 1 663 ? 46.361 36.841 116.791 1.00 15.27 639 GLY A C 1
ATOM 4955 O O . GLY A 1 663 ? 46.777 36.100 117.657 1.00 15.83 639 GLY A O 1
ATOM 4956 N N . ALA A 1 664 ? 45.951 38.076 117.056 1.00 18.79 640 ALA A N 1
ATOM 4957 C CA . ALA A 1 664 ? 46.139 38.661 118.382 1.00 16.91 640 ALA A CA 1
ATOM 4958 C C . ALA A 1 664 ? 45.109 39.753 118.612 1.00 18.84 640 ALA A C 1
ATOM 4959 O O . ALA A 1 664 ? 44.481 40.212 117.661 1.00 19.91 640 ALA A O 1
ATOM 4961 N N . SER A 1 665 ? 44.939 40.161 119.873 1.00 16.88 641 SER A N 1
ATOM 4962 C CA . SER A 1 665 ? 44.092 41.289 120.199 1.00 18.27 641 SER A CA 1
ATOM 4963 C C . SER A 1 665 ? 44.944 42.539 120.442 1.00 20.74 641 SER A C 1
ATOM 4964 O O . SER A 1 665 ? 45.643 42.638 121.452 1.00 18.43 641 SER A O 1
ATOM 4967 N N . ALA A 1 666 ? 44.852 43.487 119.514 1.00 15.63 642 ALA A N 1
ATOM 4968 C CA . ALA A 1 666 ? 45.642 44.710 119.539 1.00 14.83 642 ALA A CA 1
ATOM 4969 C C . ALA A 1 666 ? 45.204 45.580 118.345 1.00 17.53 642 ALA A C 1
ATOM 4970 O O . ALA A 1 666 ? 44.560 45.078 117.420 1.00 18.43 642 ALA A O 1
ATOM 4972 N N . PRO A 1 667 ? 45.532 46.884 118.356 1.00 20.95 643 PRO A N 1
ATOM 4973 C CA . PRO A 1 667 ? 45.284 47.687 117.148 1.00 17.61 643 PRO A CA 1
ATOM 4974 C C . PRO A 1 667 ? 45.863 46.964 115.920 1.00 16.29 643 PRO A C 1
ATOM 4975 O O . PRO A 1 667 ? 46.950 46.401 116.007 1.00 19.10 643 PRO A O 1
ATOM 4979 N N . GLY A 1 668 ? 45.151 46.983 114.802 1.00 22.41 644 GLY A N 1
ATOM 4980 C CA . GLY A 1 668 ? 45.538 46.192 113.640 1.00 22.24 644 GLY A CA 1
ATOM 4981 C C . GLY A 1 668 ? 46.924 46.525 113.105 1.00 23.49 644 GLY A C 1
ATOM 4982 O O . GLY A 1 668 ? 47.674 45.623 112.724 1.00 20.27 644 GLY A O 1
ATOM 4983 N N . GLU A 1 669 ? 47.279 47.807 113.084 1.00 17.73 645 GLU A N 1
ATOM 4984 C CA . GLU A 1 669 ? 48.617 48.208 112.613 1.00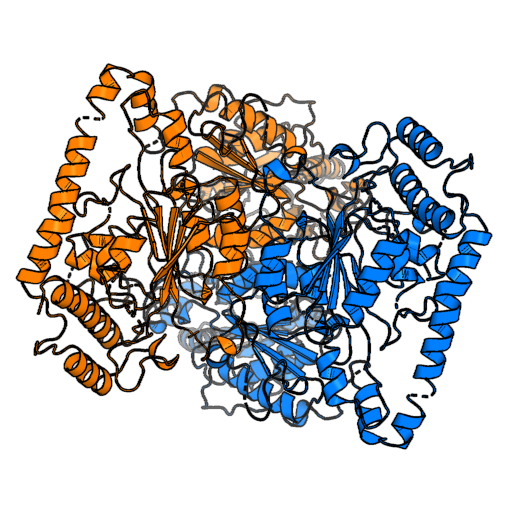 25.13 645 GLU A CA 1
ATOM 4985 C C . GLU A 1 669 ? 49.734 47.628 113.446 1.00 24.03 645 GLU A C 1
ATOM 4986 O O . GLU A 1 669 ? 50.797 47.281 112.931 1.00 23.32 645 GLU A O 1
ATOM 4992 N N . LYS A 1 670 ? 49.504 47.526 114.749 1.00 19.29 646 LYS A N 1
ATOM 4993 C CA . LYS A 1 670 ? 50.494 46.903 115.612 1.00 20.21 646 LYS A CA 1
ATOM 4994 C C . LYS A 1 670 ? 50.695 45.412 115.261 1.00 21.41 646 LYS A C 1
ATOM 4995 O O . LYS A 1 670 ? 51.829 44.930 115.139 1.00 19.10 646 LYS A O 1
ATOM 5001 N N . ILE A 1 671 ? 49.602 44.676 115.077 1.00 18.58 647 ILE A N 1
ATOM 5002 C CA . ILE A 1 671 ? 49.729 43.252 114.768 1.00 15.94 647 ILE A CA 1
ATOM 5003 C C . ILE A 1 671 ? 50.463 43.080 113.441 1.00 17.18 647 ILE A C 1
ATOM 5004 O O . ILE A 1 671 ? 51.316 42.208 113.291 1.00 15.68 647 ILE A O 1
ATOM 5017 N N . GLU A 1 673 ? 52.560 45.032 111.972 1.00 18.60 649 GLU A N 1
ATOM 5018 C CA . GLU A 1 673 ? 53.965 45.290 112.251 1.00 18.53 649 GLU A CA 1
ATOM 5019 C C . GLU A 1 673 ? 54.660 44.080 112.884 1.00 22.54 649 GLU A C 1
ATOM 5020 O O . GLU A 1 673 ? 55.690 43.608 112.377 1.00 22.49 649 GLU A O 1
ATOM 5026 N N . GLU A 1 674 ? 54.108 43.576 113.987 1.00 19.96 650 GLU A N 1
ATOM 5027 C CA . GLU A 1 674 ? 54.739 42.466 114.705 1.00 20.17 650 GLU A CA 1
ATOM 5028 C C . GLU A 1 674 ? 54.793 41.183 113.876 1.00 19.44 650 GLU A C 1
ATOM 5029 O O . GLU A 1 674 ? 55.726 40.400 114.006 1.00 19.02 650 GLU A O 1
ATOM 5035 N N . TYR A 1 675 ? 53.797 40.966 113.019 1.00 18.01 651 TYR A N 1
ATOM 5036 C CA . TYR A 1 675 ? 53.765 39.763 112.190 1.00 16.16 651 TYR A CA 1
ATOM 5037 C C . TYR A 1 675 ? 54.634 39.896 110.926 1.00 21.78 651 TYR A C 1
ATOM 5038 O O . TYR A 1 675 ? 54.653 38.997 110.088 1.00 19.56 651 TYR A O 1
ATOM 5047 N N . GLY A 1 676 ? 55.353 41.013 110.793 1.00 22.78 652 GLY A N 1
ATOM 5048 C CA . GLY A 1 676 ? 56.349 41.141 109.738 1.00 21.31 652 GLY A CA 1
ATOM 5049 C C . GLY A 1 676 ? 55.917 41.784 108.426 1.00 20.14 652 GLY A C 1
ATOM 5050 O O . GLY A 1 676 ? 56.683 41.772 107.456 1.00 20.89 652 GLY A O 1
ATOM 5051 N N . PHE A 1 677 ? 54.717 42.361 108.390 1.00 14.87 653 PHE A N 1
ATOM 5052 C CA . PHE A 1 677 ? 54.214 43.013 107.180 1.00 11.83 653 PHE A CA 1
ATOM 5053 C C . PHE A 1 677 ? 54.610 44.476 107.113 1.00 19.21 653 PHE A C 1
ATOM 5054 O O . PHE A 1 677 ? 53.780 45.381 107.236 1.00 15.87 653 PHE A O 1
ATOM 5062 N N . THR A 1 678 ? 55.909 44.673 106.931 1.00 20.65 654 THR A N 1
ATOM 5063 C CA . THR A 1 678 ? 56.491 45.987 106.788 1.00 19.26 654 THR A CA 1
ATOM 5064 C C . THR A 1 678 ? 57.455 45.947 105.624 1.00 22.28 654 THR A C 1
ATOM 5065 O O . THR A 1 678 ? 57.969 44.888 105.246 1.00 20.88 654 THR A O 1
ATOM 5069 N N . VAL A 1 679 ? 57.722 47.116 105.059 1.00 23.98 655 VAL A N 1
ATOM 5070 C CA . VAL A 1 679 ? 58.666 47.191 103.954 1.00 24.61 655 VAL A CA 1
ATOM 5071 C C . VAL A 1 679 ? 60.031 46.655 104.361 1.00 25.82 655 VAL A C 1
ATOM 5072 O O . VAL A 1 679 ? 60.662 45.875 103.629 1.00 22.25 655 VAL A O 1
ATOM 5076 N N . GLU A 1 680 ? 60.495 47.075 105.532 1.00 25.82 656 GLU A N 1
ATOM 5077 C CA . GLU A 1 680 ? 61.807 46.649 105.997 1.00 26.95 656 GLU A CA 1
ATOM 5078 C C . GLU A 1 680 ? 61.912 45.131 106.019 1.00 27.85 656 GLU A C 1
ATOM 5079 O O . GLU A 1 680 ? 62.892 44.559 105.548 1.00 25.41 656 GLU A O 1
ATOM 5085 N N . ASN A 1 681 ? 60.901 44.469 106.577 1.00 24.66 657 ASN A N 1
ATOM 5086 C CA . ASN A 1 681 ? 60.943 43.012 106.691 1.00 23.04 657 ASN A CA 1
ATOM 5087 C C . ASN A 1 681 ? 60.850 42.320 105.321 1.00 26.52 657 ASN A C 1
ATOM 5088 O O . ASN A 1 681 ? 61.533 41.316 105.064 1.00 26.77 657 ASN A O 1
ATOM 5093 N N . VAL A 1 682 ? 59.999 42.838 104.438 1.00 23.07 658 VAL A N 1
ATOM 5094 C CA . VAL A 1 682 ? 59.888 42.240 103.114 1.00 19.90 658 VAL A CA 1
ATOM 5095 C C . VAL A 1 682 ? 61.264 42.317 102.423 1.00 27.03 658 VAL A C 1
ATOM 5096 O O . VAL A 1 682 ? 61.767 41.325 101.892 1.00 27.92 658 VAL A O 1
ATOM 5100 N N . VAL A 1 683 ? 61.872 43.500 102.455 1.00 25.46 659 VAL A N 1
ATOM 5101 C CA . VAL A 1 683 ? 63.175 43.722 101.820 1.00 27.11 659 VAL A CA 1
ATOM 5102 C C . VAL A 1 683 ? 64.247 42.768 102.344 1.00 31.01 659 VAL A C 1
ATOM 5103 O O . VAL A 1 683 ? 64.998 42.156 101.567 1.00 29.46 659 VAL A O 1
ATOM 5107 N N . ARG A 1 684 ? 64.305 42.629 103.662 1.00 30.67 660 ARG A N 1
ATOM 5108 C CA . ARG A 1 684 ? 65.254 41.718 104.289 1.00 30.02 660 ARG A CA 1
ATOM 5109 C C . ARG A 1 684 ? 65.054 40.296 103.792 1.00 33.77 660 ARG A C 1
ATOM 5110 O O . ARG A 1 684 ? 66.011 39.605 103.439 1.00 23.30 660 ARG A O 1
ATOM 5118 N N . LYS A 1 685 ? 63.806 39.838 103.764 1.00 29.36 661 LYS A N 1
ATOM 5119 C CA . LYS A 1 685 ? 63.581 38.431 103.473 1.00 27.67 661 LYS A CA 1
ATOM 5120 C C . LYS A 1 685 ? 63.863 38.157 102.001 1.00 27.05 661 LYS A C 1
ATOM 5121 O O . LYS A 1 685 ? 64.309 37.063 101.643 1.00 28.11 661 LYS A O 1
ATOM 5127 N N . VAL A 1 686 ? 63.629 39.162 101.159 1.00 25.10 662 VAL A N 1
ATOM 5128 C CA . VAL A 1 686 ? 63.863 39.025 99.722 1.00 26.15 662 VAL A CA 1
ATOM 5129 C C . VAL A 1 686 ? 65.364 38.882 99.461 1.00 34.46 662 VAL A C 1
ATOM 5130 O O . VAL A 1 686 ? 65.794 38.018 98.693 1.00 32.87 662 VAL A O 1
ATOM 5134 N N . LYS A 1 687 ? 66.154 39.700 100.143 1.00 34.34 663 LYS A N 1
ATOM 5135 C CA . LYS A 1 687 ? 67.608 39.643 100.010 1.00 33.90 663 LYS A CA 1
ATOM 5136 C C . LYS A 1 687 ? 68.201 38.334 100.519 1.00 36.36 663 LYS A C 1
ATOM 5137 O O . LYS A 1 687 ? 69.094 37.784 99.888 1.00 40.67 663 LYS A O 1
ATOM 5143 N N . GLU A 1 688 ? 67.718 37.832 101.651 1.00 34.02 664 GLU A N 1
ATOM 5144 C CA . GLU A 1 688 ? 68.186 36.533 102.149 1.00 38.12 664 GLU A CA 1
ATOM 5145 C C . GLU A 1 688 ? 67.974 35.445 101.102 1.00 43.15 664 GLU A C 1
ATOM 5146 O O . GLU A 1 688 ? 68.735 34.480 101.000 1.00 40.32 664 GLU A O 1
ATOM 5160 N N . LEU A 1 690 ? 67.932 35.885 97.764 1.00 39.14 666 LEU A N 1
ATOM 5161 C CA . LEU A 1 690 ? 68.679 36.080 96.521 1.00 44.64 666 LEU A CA 1
ATOM 5162 C C . LEU A 1 690 ? 70.000 35.321 96.533 1.00 53.48 666 LEU A C 1
ATOM 5163 O O . LEU A 1 690 ? 70.813 35.493 97.444 1.00 60.13 666 LEU A O 1
ATOM 5168 N N . HIS B 1 27 ? 23.122 53.543 149.600 1.00 61.60 3 HIS B N 1
ATOM 5169 C CA . HIS B 1 27 ? 22.609 52.291 149.048 1.00 58.61 3 HIS B CA 1
ATOM 5170 C C . HIS B 1 27 ? 23.446 51.074 149.478 1.00 47.79 3 HIS B C 1
ATOM 5171 O O . HIS B 1 27 ? 24.443 51.212 150.192 1.00 46.70 3 HIS B O 1
ATOM 5178 N N . SER B 1 28 ? 23.032 49.890 149.035 1.00 37.12 4 SER B N 1
ATOM 5179 C CA . SER B 1 28 ? 23.617 48.632 149.480 1.00 28.50 4 SER B CA 1
ATOM 5180 C C . SER B 1 28 ? 25.029 48.430 148.942 1.00 27.79 4 SER B C 1
ATOM 5181 O O . SER B 1 28 ? 25.397 49.004 147.923 1.00 27.37 4 SER B O 1
ATOM 5184 N N . ILE B 1 29 ? 25.816 47.608 149.628 1.00 26.51 5 ILE B N 1
ATOM 5185 C CA . ILE B 1 29 ? 27.122 47.220 149.115 1.00 22.99 5 ILE B CA 1
ATOM 5186 C C . ILE B 1 29 ? 26.959 46.440 147.805 1.00 25.79 5 ILE B C 1
ATOM 5187 O O . ILE B 1 29 ? 27.791 46.555 146.911 1.00 28.24 5 ILE B O 1
ATOM 5192 N N . GLU B 1 30 ? 25.884 45.657 147.694 1.00 25.12 6 GLU B N 1
ATOM 5193 C CA . GLU B 1 30 ? 25.599 44.927 146.448 1.00 27.13 6 GLU B CA 1
ATOM 5194 C C . GLU B 1 30 ? 25.491 45.877 145.260 1.00 26.85 6 GLU B C 1
ATOM 5195 O O . GLU B 1 30 ? 26.114 45.670 144.222 1.00 28.01 6 GLU B O 1
ATOM 5201 N N . GLN B 1 31 ? 24.698 46.928 145.424 1.00 26.86 7 GLN B N 1
ATOM 5202 C CA . GLN B 1 31 ? 24.504 47.903 144.354 1.00 24.62 7 GLN B CA 1
ATOM 5203 C C . GLN B 1 31 ? 25.798 48.644 144.032 1.00 25.63 7 GLN B C 1
ATOM 5204 O O . GLN B 1 31 ? 26.085 48.937 142.873 1.00 25.17 7 GLN B O 1
ATOM 5210 N N . LEU B 1 32 ? 26.590 48.931 145.055 1.00 25.78 8 LEU B N 1
ATOM 5211 C CA . LEU B 1 32 ? 27.862 49.600 144.834 1.00 25.54 8 LEU B CA 1
ATOM 5212 C C . LEU B 1 32 ? 28.801 48.718 144.028 1.00 23.34 8 LEU B C 1
ATOM 5213 O O . LEU B 1 32 ? 29.463 49.182 143.111 1.00 22.95 8 LEU B O 1
ATOM 5218 N N . SER B 1 33 ? 28.865 47.444 144.394 1.00 23.92 9 SER B N 1
ATOM 5219 C CA . SER B 1 33 ? 29.739 46.485 143.710 1.00 24.93 9 SER B CA 1
ATOM 5220 C C . SER B 1 33 ? 29.328 46.368 142.253 1.00 23.39 9 SER B C 1
ATOM 5221 O O . SER B 1 33 ? 30.155 46.364 141.353 1.00 24.51 9 SER B O 1
ATOM 5224 N N . ILE B 1 34 ? 28.027 46.292 142.042 1.00 21.10 10 ILE B N 1
ATOM 5225 C CA . ILE B 1 34 ? 27.459 46.215 140.707 1.00 23.14 10 ILE B CA 1
ATOM 5226 C C . ILE B 1 34 ? 27.786 47.446 139.867 1.00 21.33 10 ILE B C 1
ATOM 5227 O O . ILE B 1 34 ? 28.200 47.335 138.713 1.00 19.52 10 ILE B O 1
ATOM 5232 N N . ASN B 1 35 ? 27.610 48.626 140.438 1.00 20.49 11 ASN B N 1
ATOM 5233 C CA . ASN B 1 35 ? 27.943 49.834 139.691 1.00 21.45 11 ASN B CA 1
ATOM 5234 C C . ASN B 1 35 ? 29.454 49.976 139.466 1.00 24.99 11 ASN B C 1
ATOM 5235 O O . ASN B 1 35 ? 29.895 50.573 138.485 1.00 25.17 11 ASN B O 1
ATOM 5240 N N . THR B 1 36 ? 30.249 49.398 140.360 1.00 23.56 12 THR B N 1
ATOM 5241 C CA . THR B 1 36 ? 31.689 49.319 140.131 1.00 21.67 12 THR B CA 1
ATOM 5242 C C . THR B 1 36 ? 31.997 48.452 138.905 1.00 22.40 12 THR B C 1
ATOM 5243 O O . THR B 1 36 ? 32.828 48.815 138.064 1.00 24.59 12 THR B O 1
ATOM 5247 N N . ILE B 1 37 ? 31.341 47.302 138.802 1.00 23.13 13 ILE B N 1
ATOM 5248 C CA . ILE B 1 37 ? 31.526 46.460 137.618 1.00 22.45 13 ILE B CA 1
ATOM 5249 C C . ILE B 1 37 ? 31.212 47.307 136.391 1.00 22.53 13 ILE B C 1
ATOM 5250 O O . ILE B 1 37 ? 31.952 47.284 135.413 1.00 23.93 13 ILE B O 1
ATOM 5255 N N . ARG B 1 38 ? 30.117 48.066 136.464 1.00 23.41 14 ARG B N 1
ATOM 5256 C CA . ARG B 1 38 ? 29.657 48.840 135.311 1.00 28.62 14 ARG B CA 1
ATOM 5257 C C . ARG B 1 38 ? 30.648 49.946 134.922 1.00 29.76 14 ARG B C 1
ATOM 5258 O O . ARG B 1 38 ? 30.998 50.082 133.741 1.00 29.03 14 ARG B O 1
ATOM 5266 N N . THR B 1 39 ? 31.131 50.701 135.908 1.00 28.15 15 THR B N 1
ATOM 5267 C CA . THR B 1 39 ? 32.042 51.821 135.623 1.00 27.61 15 THR B CA 1
ATOM 5268 C C . THR B 1 39 ? 33.448 51.370 135.202 1.00 29.10 15 THR B C 1
ATOM 5269 O O . THR B 1 39 ? 34.077 51.987 134.338 1.00 28.98 15 THR B O 1
ATOM 5273 N N . LEU B 1 40 ? 33.935 50.283 135.790 1.00 26.91 16 LEU B N 1
ATOM 5274 C CA . LEU B 1 40 ? 35.218 49.719 135.351 1.00 27.04 16 LEU B CA 1
ATOM 5275 C C . LEU B 1 40 ? 35.134 49.282 133.892 1.00 25.33 16 LEU B C 1
ATOM 5276 O O . LEU B 1 40 ? 36.054 49.507 133.107 1.00 24.36 16 LEU B O 1
ATOM 5281 N N . SER B 1 41 ? 34.031 48.638 133.535 1.00 23.02 17 SER B N 1
ATOM 5282 C CA . SER B 1 41 ? 33.862 48.186 132.161 1.00 20.71 17 SER B CA 1
ATOM 5283 C C . SER B 1 41 ? 33.866 49.380 131.208 1.00 25.94 17 SER B C 1
ATOM 5284 O O . SER B 1 41 ? 34.600 49.403 130.202 1.00 26.52 17 SER B O 1
ATOM 5287 N N . ILE B 1 42 ? 33.059 50.380 131.541 1.00 23.81 18 ILE B N 1
ATOM 5288 C CA . ILE B 1 42 ? 32.961 51.587 130.725 1.00 26.15 18 ILE B CA 1
ATOM 5289 C C . ILE B 1 42 ? 34.304 52.308 130.598 1.00 31.42 18 ILE B C 1
ATOM 5290 O O . ILE B 1 42 ? 34.716 52.667 129.489 1.00 30.90 18 ILE B O 1
ATOM 5295 N N . ASP B 1 43 ? 34.986 52.524 131.721 1.00 31.74 19 ASP B N 1
ATOM 5296 C CA . ASP B 1 43 ? 36.293 53.191 131.695 1.00 28.97 19 ASP B CA 1
ATOM 5297 C C . ASP B 1 43 ? 37.340 52.419 130.881 1.00 28.02 19 ASP B C 1
ATOM 5298 O O . ASP B 1 43 ? 38.116 53.015 130.136 1.00 29.18 19 ASP B O 1
ATOM 5303 N N . ALA B 1 44 ? 37.369 51.095 131.021 1.00 25.83 20 ALA B N 1
ATOM 5304 C CA . ALA B 1 44 ? 38.333 50.293 130.262 1.00 25.24 20 ALA B CA 1
ATOM 5305 C C . ALA B 1 44 ? 38.051 50.358 128.758 1.00 23.71 20 ALA B C 1
ATOM 5306 O O . ALA B 1 44 ? 38.970 50.375 127.946 1.00 26.69 20 ALA B O 1
ATOM 5308 N N . ILE B 1 45 ? 36.778 50.384 128.388 1.00 24.59 21 ILE B N 1
ATOM 5309 C CA . ILE B 1 45 ? 36.419 50.464 126.980 1.00 23.18 21 ILE B CA 1
ATOM 5310 C C . ILE B 1 45 ? 36.722 51.872 126.434 1.00 25.54 21 ILE B C 1
ATOM 5311 O O . ILE B 1 45 ? 37.221 52.019 125.321 1.00 25.36 21 ILE B O 1
ATOM 5316 N N . GLU B 1 46 ? 36.436 52.905 127.227 1.00 28.28 22 GLU B N 1
ATOM 5317 C CA . GLU B 1 46 ? 36.828 54.282 126.887 1.00 30.66 22 GLU B CA 1
ATOM 5318 C C . GLU B 1 46 ? 38.325 54.384 126.607 1.00 33.29 22 GLU B C 1
ATOM 5319 O O . GLU B 1 46 ? 38.747 54.935 125.581 1.00 30.92 22 GLU B O 1
ATOM 5325 N N . LYS B 1 47 ? 39.129 53.865 127.530 1.00 29.96 23 LYS B N 1
ATOM 5326 C CA . LYS B 1 47 ? 40.581 53.948 127.397 1.00 26.61 23 LYS B CA 1
ATOM 5327 C C . LYS B 1 47 ? 41.090 53.228 126.152 1.00 27.49 23 LYS B C 1
ATOM 5328 O O . LYS B 1 47 ? 41.974 53.739 125.460 1.00 27.20 23 LYS B O 1
ATOM 5334 N N . ALA B 1 48 ? 40.553 52.031 125.885 1.00 21.75 24 ALA B N 1
ATOM 5335 C CA . ALA B 1 48 ? 40.929 51.266 124.685 1.00 24.79 24 ALA B CA 1
ATOM 5336 C C . ALA B 1 48 ? 40.369 51.881 123.409 1.00 27.05 24 ALA B C 1
ATOM 5337 O O . ALA B 1 48 ? 40.835 51.584 122.299 1.00 29.81 24 ALA B O 1
ATOM 5339 N N . ASN B 1 49 ? 39.363 52.734 123.573 1.00 30.08 25 ASN B N 1
ATOM 5340 C CA . ASN B 1 49 ? 38.602 53.226 122.446 1.00 32.33 25 ASN B CA 1
ATOM 5341 C C . ASN B 1 49 ? 38.141 52.054 121.555 1.00 29.56 25 ASN B C 1
ATOM 5342 O O . ASN B 1 49 ? 38.104 52.144 120.325 1.00 27.02 25 ASN B O 1
ATOM 5347 N N . SER B 1 50 ? 37.797 50.943 122.193 1.00 24.51 26 SER B N 1
ATOM 5348 C CA . SER B 1 50 ? 37.346 49.758 121.467 1.00 24.98 26 SER B CA 1
ATOM 5349 C C . SER B 1 50 ? 36.598 48.858 122.446 1.00 26.74 26 SER B C 1
ATOM 5350 O O . SER B 1 50 ? 36.910 48.839 123.645 1.00 23.65 26 SER B O 1
ATOM 5353 N N . GLY B 1 51 ? 35.583 48.152 121.957 1.00 24.20 27 GLY B N 1
ATOM 5354 C CA . GLY B 1 51 ? 34.866 47.220 122.806 1.00 25.73 27 GLY B CA 1
ATOM 5355 C C . GLY B 1 51 ? 33.386 47.527 122.956 1.00 28.57 27 GLY B C 1
ATOM 5356 O O . GLY B 1 51 ? 32.880 48.526 122.424 1.00 28.34 27 GLY B O 1
ATOM 5357 N N . HIS B 1 52 ? 32.717 46.666 123.725 1.00 27.88 28 HIS B N 1
ATOM 5358 C CA . HIS B 1 52 ? 31.259 46.578 123.803 1.00 32.22 28 HIS B CA 1
ATOM 5359 C C . HIS B 1 52 ? 30.768 46.834 125.232 1.00 31.81 28 HIS B C 1
ATOM 5360 O O . HIS B 1 52 ? 30.885 45.952 126.106 1.00 28.06 28 HIS B O 1
ATOM 5367 N N . PRO B 1 53 ? 30.191 48.022 125.483 1.00 31.00 29 PRO B N 1
ATOM 5368 C CA . PRO B 1 53 ? 29.831 48.354 126.871 1.00 32.30 29 PRO B CA 1
ATOM 5369 C C . PRO B 1 53 ? 28.397 47.979 127.275 1.00 34.22 29 PRO B C 1
ATOM 5370 O O . PRO B 1 53 ? 28.091 47.860 128.462 1.00 31.72 29 PRO B O 1
ATOM 5374 N N . GLY B 1 54 ? 27.527 47.792 126.293 1.00 33.52 30 GLY B N 1
ATOM 5375 C CA . GLY B 1 54 ? 26.111 47.644 126.570 1.00 30.32 30 GLY B CA 1
ATOM 5376 C C . GLY B 1 54 ? 25.793 46.420 127.404 1.00 28.55 30 GLY B C 1
ATOM 5377 O O . GLY B 1 54 ? 25.025 46.483 128.366 1.00 29.47 30 GLY B O 1
ATOM 5394 N N . PRO B 1 56 ? 27.865 44.438 129.424 1.00 32.03 32 PRO B N 1
ATOM 5395 C CA . PRO B 1 56 ? 28.317 44.601 130.811 1.00 30.34 32 PRO B CA 1
ATOM 5396 C C . PRO B 1 56 ? 27.340 45.456 131.632 1.00 31.89 32 PRO B C 1
ATOM 5397 O O . PRO B 1 56 ? 27.041 45.137 132.784 1.00 34.33 32 PRO B O 1
ATOM 5409 N N . GLY B 1 58 ? 24.057 46.013 131.157 1.00 25.64 34 GLY B N 1
ATOM 5410 C CA . GLY B 1 58 ? 22.774 45.374 131.385 1.00 25.84 34 GLY B CA 1
ATOM 5411 C C . GLY B 1 58 ? 22.902 44.121 132.245 1.00 25.25 34 GLY B C 1
ATOM 5412 O O . GLY B 1 58 ? 22.017 43.818 133.045 1.00 24.74 34 GLY B O 1
ATOM 5413 N N . ALA B 1 59 ? 24.002 43.391 132.074 1.00 20.69 35 ALA B N 1
ATOM 5414 C CA . ALA B 1 59 ? 24.160 42.088 132.718 1.00 21.57 35 ALA B CA 1
ATOM 5415 C C . ALA B 1 59 ? 24.901 42.132 134.059 1.00 23.23 35 ALA B C 1
ATOM 5416 O O . ALA B 1 59 ? 24.975 41.124 134.763 1.00 22.13 35 ALA B O 1
ATOM 5418 N N . ALA B 1 60 ? 25.462 43.285 134.420 1.00 20.30 36 ALA B N 1
ATOM 5419 C CA . ALA B 1 60 ? 26.214 43.361 135.664 1.00 19.67 36 ALA B CA 1
ATOM 5420 C C . ALA B 1 60 ? 25.465 42.767 136.868 1.00 20.74 36 ALA B C 1
ATOM 5421 O O . ALA B 1 60 ? 26.040 41.962 137.606 1.00 22.97 36 ALA B O 1
ATOM 5423 N N . PRO B 1 61 ? 24.180 43.129 137.063 1.00 17.43 37 PRO B N 1
ATOM 5424 C CA . PRO B 1 61 ? 23.500 42.603 138.260 1.00 19.46 37 PRO B CA 1
ATOM 5425 C C . PRO B 1 61 ? 23.341 41.084 138.272 1.00 21.75 37 PRO B C 1
ATOM 5426 O O . PRO B 1 61 ? 23.641 40.434 139.281 1.00 19.55 37 PRO B O 1
ATOM 5438 N N . ALA B 1 63 ? 25.134 38.912 136.721 1.00 18.06 39 ALA B N 1
ATOM 5439 C CA . ALA B 1 63 ? 26.444 38.270 136.772 1.00 20.93 39 ALA B CA 1
ATOM 5440 C C . ALA B 1 63 ? 27.050 38.371 138.174 1.00 21.73 39 ALA B C 1
ATOM 5441 O O . ALA B 1 63 ? 27.655 37.418 138.691 1.00 19.77 39 ALA B O 1
ATOM 5443 N N . TYR B 1 64 ? 26.893 39.540 138.781 1.00 19.22 40 TYR B N 1
ATOM 5444 C CA . TYR B 1 64 ? 27.318 39.740 140.155 1.00 19.01 40 TYR B CA 1
ATOM 5445 C C . TYR B 1 64 ? 26.657 38.706 141.094 1.00 19.17 40 TYR B C 1
ATOM 5446 O O . TYR B 1 64 ? 27.304 38.095 141.955 1.00 22.25 40 TYR B O 1
ATOM 5455 N N . THR B 1 65 ? 25.358 38.518 140.923 1.00 16.65 41 THR B N 1
ATOM 5456 C CA . THR B 1 65 ? 24.589 37.600 141.759 1.00 17.53 41 THR B CA 1
ATOM 5457 C C . THR B 1 65 ? 25.098 36.168 141.622 1.00 18.47 41 THR B C 1
ATOM 5458 O O . THR B 1 65 ? 25.374 35.485 142.612 1.00 17.37 41 THR B O 1
ATOM 5462 N N . LEU B 1 66 ? 25.194 35.707 140.383 1.00 16.88 42 LEU B N 1
ATOM 5463 C CA . LEU B 1 66 ? 25.765 34.396 140.106 1.00 16.80 42 LEU B CA 1
ATOM 5464 C C . LEU B 1 66 ? 27.153 34.263 140.741 1.00 19.91 42 LEU B C 1
ATOM 5465 O O . LEU B 1 66 ? 27.438 33.327 141.484 1.00 19.57 42 LEU B O 1
ATOM 5470 N N . TRP B 1 67 ? 28.017 35.219 140.447 1.00 20.52 43 TRP B N 1
ATOM 5471 C CA . TRP B 1 67 ? 29.423 35.133 140.838 1.00 22.36 43 TRP B CA 1
ATOM 5472 C C . TRP B 1 67 ? 29.662 35.088 142.351 1.00 19.41 43 TRP B C 1
ATOM 5473 O O . TRP B 1 67 ? 30.520 34.351 142.825 1.00 18.46 43 TRP B O 1
ATOM 5484 N N . THR B 1 68 ? 28.908 35.885 143.095 1.00 18.89 44 THR B N 1
ATOM 5485 C CA . THR B 1 68 ? 29.166 36.095 144.510 1.00 18.17 44 THR B CA 1
ATOM 5486 C C . THR B 1 68 ? 28.211 35.317 145.400 1.00 21.94 44 THR B C 1
ATOM 5487 O O . THR B 1 68 ? 28.506 35.096 146.570 1.00 24.23 44 THR B O 1
ATOM 5491 N N . GLN B 1 69 ? 27.070 34.904 144.858 1.00 20.21 45 GLN B N 1
ATOM 5492 C CA . GLN B 1 69 ? 26.064 34.244 145.687 1.00 22.43 45 GLN B CA 1
ATOM 5493 C C . GLN B 1 69 ? 25.860 32.768 145.427 1.00 22.76 45 GLN B C 1
ATOM 5494 O O . GLN B 1 69 ? 25.306 32.082 146.275 1.00 23.20 45 GLN B O 1
ATOM 5500 N N . PHE B 1 70 ? 26.301 32.271 144.275 1.00 17.36 46 PHE B N 1
ATOM 5501 C CA . PHE B 1 70 ? 26.002 30.880 143.907 1.00 17.56 46 PHE B CA 1
ATOM 5502 C C . PHE B 1 70 ? 27.224 30.086 143.465 1.00 20.14 46 PHE B C 1
ATOM 5503 O O . PHE B 1 70 ? 27.394 28.947 143.870 1.00 25.76 46 PHE B O 1
ATOM 5519 N N . LYS B 1 72 ? 30.785 28.407 143.130 1.00 16.98 48 LYS B N 1
ATOM 5520 C CA . LYS B 1 72 ? 31.850 28.043 144.059 1.00 20.59 48 LYS B CA 1
ATOM 5521 C C . LYS B 1 72 ? 33.185 28.016 143.305 1.00 21.11 48 LYS B C 1
ATOM 5522 O O . LYS B 1 72 ? 33.382 27.253 142.349 1.00 16.97 48 LYS B O 1
ATOM 5528 N N . HIS B 1 73 ? 34.079 28.916 143.697 1.00 18.26 49 HIS B N 1
ATOM 5529 C CA . HIS B 1 73 ? 35.325 29.102 142.962 1.00 22.53 49 HIS B CA 1
ATOM 5530 C C . HIS B 1 73 ? 36.357 29.779 143.826 1.00 23.54 49 HIS B C 1
ATOM 5531 O O . HIS B 1 73 ? 36.008 30.565 144.700 1.00 22.65 49 HIS B O 1
ATOM 5538 N N . ASN B 1 74 ? 37.624 29.459 143.572 1.00 19.63 50 ASN B N 1
ATOM 5539 C CA . ASN B 1 74 ? 38.734 29.991 144.346 1.00 21.52 50 ASN B CA 1
ATOM 5540 C C . ASN B 1 74 ? 39.654 30.830 143.465 1.00 19.05 50 ASN B C 1
ATOM 5541 O O . ASN B 1 74 ? 40.433 30.288 142.685 1.00 20.88 50 ASN B O 1
ATOM 5546 N N . PRO B 1 75 ? 39.550 32.163 143.575 1.00 18.37 51 PRO B N 1
ATOM 5547 C CA . PRO B 1 75 ? 40.398 33.082 142.804 1.00 19.66 51 PRO B CA 1
ATOM 5548 C C . PRO B 1 75 ? 41.898 32.768 142.958 1.00 24.90 51 PRO B C 1
ATOM 5549 O O . PRO B 1 75 ? 42.669 32.973 142.019 1.00 25.00 51 PRO B O 1
ATOM 5553 N N A ASN B 1 76 ? 42.294 32.265 144.126 0.60 23.61 52 ASN B N 1
ATOM 5554 N N B ASN B 1 76 ? 42.292 32.280 144.131 0.40 25.23 52 ASN B N 1
ATOM 5555 C CA A ASN B 1 76 ? 43.698 31.951 144.389 0.60 28.52 52 ASN B CA 1
ATOM 5556 C CA B ASN B 1 76 ? 43.690 31.947 144.391 0.40 28.12 52 ASN B CA 1
ATOM 5557 C C A ASN B 1 76 ? 44.139 30.677 143.667 0.60 27.00 52 ASN B C 1
ATOM 5558 C C B ASN B 1 76 ? 44.122 30.639 143.729 0.40 26.66 52 ASN B C 1
ATOM 5559 O O A ASN B 1 76 ? 45.329 30.448 143.464 0.60 28.74 52 ASN B O 1
ATOM 5560 O O B ASN B 1 76 ? 45.314 30.385 143.565 0.40 28.05 52 ASN B O 1
ATOM 5569 N N A ASN B 1 77 ? 43.162 29.863 143.276 0.60 20.15 53 ASN B N 1
ATOM 5570 N N B ASN B 1 77 ? 43.147 29.815 143.354 0.40 22.13 53 ASN B N 1
ATOM 5571 C CA A ASN B 1 77 ? 43.419 28.583 142.629 0.60 22.13 53 ASN B CA 1
ATOM 5572 C CA B ASN B 1 77 ? 43.416 28.587 142.613 0.40 21.96 53 ASN B CA 1
ATOM 5573 C C A ASN B 1 77 ? 42.423 28.371 141.477 0.60 21.34 53 ASN B C 1
ATOM 5574 C C B ASN B 1 77 ? 42.392 28.406 141.494 0.40 21.36 53 ASN B C 1
ATOM 5575 O O A ASN B 1 77 ? 41.561 27.495 141.547 0.60 20.86 53 ASN B O 1
ATOM 5576 O O B ASN B 1 77 ? 41.480 27.584 141.601 0.40 21.17 53 ASN B O 1
ATOM 5585 N N . PRO B 1 78 ? 42.540 29.182 140.413 1.00 19.20 54 PRO B N 1
ATOM 5586 C CA . PRO B 1 78 ? 41.561 29.174 139.321 1.00 20.16 54 PRO B CA 1
ATOM 5587 C C . PRO B 1 78 ? 41.499 27.856 138.534 1.00 19.01 54 PRO B C 1
ATOM 5588 O O . PRO B 1 78 ? 40.584 27.712 137.749 1.00 20.96 54 PRO B O 1
ATOM 5592 N N . THR B 1 79 ? 42.425 26.921 138.734 1.00 16.69 55 THR B N 1
ATOM 5593 C CA . THR B 1 79 ? 42.298 25.621 138.088 1.00 16.39 55 THR B CA 1
ATOM 5594 C C . THR B 1 79 ? 41.787 24.518 139.020 1.00 18.86 55 THR B C 1
ATOM 5595 O O . THR B 1 79 ? 41.808 23.346 138.652 1.00 17.34 55 THR B O 1
ATOM 5599 N N . TRP B 1 80 ? 41.314 24.881 140.211 1.00 15.34 56 TRP B N 1
ATOM 5600 C CA . TRP B 1 80 ? 40.709 23.887 141.117 1.00 16.98 56 TRP B CA 1
ATOM 5601 C C . TRP B 1 80 ? 39.761 22.951 140.350 1.00 16.49 56 TRP B C 1
ATOM 5602 O O . TRP B 1 80 ? 38.803 23.399 139.709 1.00 16.49 56 TRP B O 1
ATOM 5613 N N . PHE B 1 81 ? 40.040 21.649 140.402 1.00 13.01 57 PHE B N 1
ATOM 5614 C CA . PHE B 1 81 ? 39.352 20.698 139.540 1.00 12.09 57 PHE B CA 1
ATOM 5615 C C . PHE B 1 81 ? 37.824 20.664 139.762 1.00 17.98 57 PHE B C 1
ATOM 5616 O O . PHE B 1 81 ? 37.069 20.410 138.818 1.00 15.64 57 PHE B O 1
ATOM 5624 N N . ASN B 1 82 ? 37.379 20.892 140.998 1.00 16.49 58 ASN B N 1
ATOM 5625 C CA . ASN B 1 82 ? 35.956 20.806 141.297 1.00 16.49 58 ASN B CA 1
ATOM 5626 C C . ASN B 1 82 ? 35.249 22.148 141.426 1.00 15.96 58 ASN B C 1
ATOM 5627 O O . ASN B 1 82 ? 34.173 22.214 142.002 1.00 17.10 58 ASN B O 1
ATOM 5632 N N . ARG B 1 83 ? 35.853 23.218 140.924 1.00 15.73 59 ARG B N 1
ATOM 5633 C CA . ARG B 1 83 ? 35.173 24.514 140.885 1.00 11.35 59 ARG B CA 1
ATOM 5634 C C . ARG B 1 83 ? 33.962 24.481 139.945 1.00 17.09 59 ARG B C 1
ATOM 5635 O O . ARG B 1 83 ? 33.934 23.714 138.980 1.00 14.22 59 ARG B O 1
ATOM 5643 N N . ASP B 1 84 ? 32.963 25.321 140.204 1.00 14.79 60 ASP B N 1
ATOM 5644 C CA . ASP B 1 84 ? 31.920 25.533 139.206 1.00 14.35 60 ASP B CA 1
ATOM 5645 C C . ASP B 1 84 ? 32.578 26.191 137.997 1.00 18.46 60 ASP B C 1
ATOM 5646 O O . ASP B 1 84 ? 33.437 27.067 138.150 1.00 16.56 60 ASP B O 1
ATOM 5651 N N . ARG B 1 85 ? 32.213 25.741 136.798 1.00 14.76 61 ARG B N 1
ATOM 5652 C CA . ARG B 1 85 ? 32.803 26.276 135.583 1.00 17.55 61 ARG B CA 1
ATOM 5653 C C . ARG B 1 85 ? 31.914 27.385 135.065 1.00 21.23 61 ARG B C 1
ATOM 5654 O O . ARG B 1 85 ? 30.704 27.402 135.328 1.00 17.97 61 ARG B O 1
ATOM 5662 N N . PHE B 1 86 ? 32.516 28.322 134.339 1.00 17.14 62 PHE B N 1
ATOM 5663 C CA . PHE B 1 86 ? 31.774 29.453 133.825 1.00 19.84 62 PHE B CA 1
ATOM 5664 C C . PHE B 1 86 ? 32.196 29.783 132.401 1.00 20.23 62 PHE B C 1
ATOM 5665 O O . PHE B 1 86 ? 33.385 29.940 132.126 1.00 19.14 62 PHE B O 1
ATOM 5673 N N . VAL B 1 87 ? 31.219 29.914 131.507 1.00 17.15 63 VAL B N 1
ATOM 5674 C CA . VAL B 1 87 ? 31.502 30.287 130.117 1.00 11.56 63 VAL B CA 1
ATOM 5675 C C . VAL B 1 87 ? 30.758 31.557 129.711 1.00 15.25 63 VAL B C 1
ATOM 5676 O O . VAL B 1 87 ? 29.539 31.614 129.748 1.00 15.90 63 VAL B O 1
ATOM 5680 N N . LEU B 1 88 ? 31.489 32.592 129.318 1.00 18.75 64 LEU B N 1
ATOM 5681 C CA . LEU B 1 88 ? 30.839 33.809 128.837 1.00 18.48 64 LEU B CA 1
ATOM 5682 C C . LEU B 1 88 ? 30.605 33.631 127.348 1.00 22.59 64 LEU B C 1
ATOM 5683 O O . LEU B 1 88 ? 31.448 34.007 126.542 1.00 19.53 64 LEU B O 1
ATOM 5688 N N . SER B 1 89 ? 29.457 33.059 126.991 1.00 22.22 65 SER B N 1
ATOM 5689 C CA . SER B 1 89 ? 29.168 32.678 125.606 1.00 24.34 65 SER B CA 1
ATOM 5690 C C . SER B 1 89 ? 29.031 33.936 124.763 1.00 25.69 65 SER B C 1
ATOM 5691 O O . SER B 1 89 ? 29.452 33.996 123.607 1.00 25.25 65 SER B O 1
ATOM 5694 N N . ALA B 1 90 ? 28.451 34.959 125.366 1.00 25.43 66 ALA B N 1
ATOM 5695 C CA . ALA B 1 90 ? 28.389 36.266 124.740 1.00 28.26 66 ALA B CA 1
ATOM 5696 C C . ALA B 1 90 ? 29.761 36.931 124.945 1.00 30.40 66 ALA B C 1
ATOM 5697 O O . ALA B 1 90 ? 29.889 37.848 125.754 1.00 29.32 66 ALA B O 1
ATOM 5699 N N . GLY B 1 91 ? 30.771 36.451 124.215 1.00 32.15 67 GLY B N 1
ATOM 5700 C CA . GLY B 1 91 ? 32.175 36.803 124.444 1.00 31.69 67 GLY B CA 1
ATOM 5701 C C . GLY B 1 91 ? 32.519 38.283 124.303 1.00 33.39 67 GLY B C 1
ATOM 5702 O O . GLY B 1 91 ? 33.489 38.767 124.897 1.00 28.27 67 GLY B O 1
ATOM 5703 N N . HIS B 1 92 ? 31.732 39.007 123.507 1.00 29.89 68 HIS B N 1
ATOM 5704 C CA . HIS B 1 92 ? 31.929 40.451 123.360 1.00 31.30 68 HIS B CA 1
ATOM 5705 C C . HIS B 1 92 ? 31.771 41.228 124.688 1.00 34.64 68 HIS B C 1
ATOM 5706 O O . HIS B 1 92 ? 32.355 42.308 124.846 1.00 36.19 68 HIS B O 1
ATOM 5713 N N . GLY B 1 93 ? 30.985 40.699 125.628 1.00 27.32 69 GLY B N 1
ATOM 5714 C CA . GLY B 1 93 ? 30.866 41.324 126.943 1.00 24.98 69 GLY B CA 1
ATOM 5715 C C . GLY B 1 93 ? 32.079 41.084 127.848 1.00 26.18 69 GLY B C 1
ATOM 5716 O O . GLY B 1 93 ? 31.973 41.046 129.080 1.00 25.28 69 GLY B O 1
ATOM 5717 N N . SER B 1 94 ? 33.252 40.942 127.239 1.00 22.79 70 SER B N 1
ATOM 5718 C CA . SER B 1 94 ? 34.436 40.501 127.968 1.00 24.66 70 SER B CA 1
ATOM 5719 C C . SER B 1 94 ? 34.825 41.379 129.177 1.00 23.73 70 SER B C 1
ATOM 5720 O O . SER B 1 94 ? 35.354 40.847 130.152 1.00 23.20 70 SER B O 1
ATOM 5731 N N . LEU B 1 96 ? 32.920 42.620 131.299 1.00 16.08 72 LEU B N 1
ATOM 5732 C CA . LEU B 1 96 ? 32.108 42.126 132.397 1.00 19.59 72 LEU B CA 1
ATOM 5733 C C . LEU B 1 96 ? 32.891 41.051 133.133 1.00 20.82 72 LEU B C 1
ATOM 5734 O O . LEU B 1 96 ? 33.033 41.085 134.354 1.00 19.84 72 LEU B O 1
ATOM 5739 N N . LEU B 1 97 ? 33.435 40.101 132.382 1.00 18.60 73 LEU B N 1
ATOM 5740 C CA . LEU B 1 97 ? 34.235 39.039 132.987 1.00 21.61 73 LEU B CA 1
ATOM 5741 C C . LEU B 1 97 ? 35.528 39.550 133.626 1.00 18.83 73 LEU B C 1
ATOM 5742 O O . LEU B 1 97 ? 35.846 39.169 134.752 1.00 18.45 73 LEU B O 1
ATOM 5747 N N . TYR B 1 98 ? 36.273 40.407 132.920 1.00 16.53 74 TYR B N 1
ATOM 5748 C CA . TYR B 1 98 ? 37.553 40.897 133.451 1.00 23.13 74 TYR B CA 1
ATOM 5749 C C . TYR B 1 98 ? 37.349 41.702 134.735 1.00 24.71 74 TYR B C 1
ATOM 5750 O O . TYR B 1 98 ? 38.156 41.627 135.674 1.00 20.77 74 TYR B O 1
ATOM 5759 N N . SER B 1 99 ? 36.264 42.469 134.774 1.00 22.42 75 SER B N 1
ATOM 5760 C CA . SER B 1 99 ? 35.889 43.203 135.979 1.00 21.17 75 SER B CA 1
ATOM 5761 C C . SER B 1 99 ? 35.660 42.279 137.159 1.00 18.99 75 SER B C 1
ATOM 5762 O O . SER B 1 99 ? 36.214 42.488 138.230 1.00 18.58 75 SER B O 1
ATOM 5765 N N . LEU B 1 100 ? 34.824 41.262 136.960 1.00 18.90 76 LEU B N 1
ATOM 5766 C CA . LEU B 1 100 ? 34.552 40.291 138.003 1.00 20.89 76 LEU B CA 1
ATOM 5767 C C . LEU B 1 100 ? 35.837 39.581 138.455 1.00 19.03 76 LEU B C 1
ATOM 5768 O O . LEU B 1 100 ? 36.075 39.414 139.647 1.00 19.77 76 LEU B O 1
ATOM 5773 N N . LEU B 1 101 ? 36.671 39.169 137.507 1.00 19.27 77 LEU B N 1
ATOM 5774 C CA . LEU B 1 101 ? 37.923 38.486 137.857 1.00 18.31 77 LEU B CA 1
ATOM 5775 C C . LEU B 1 101 ? 38.816 39.388 138.710 1.00 22.03 77 LEU B C 1
ATOM 5776 O O . LEU B 1 101 ? 39.329 38.983 139.773 1.00 20.38 77 LEU B O 1
ATOM 5781 N N . HIS B 1 102 ? 38.999 40.616 138.244 1.00 18.41 78 HIS B N 1
ATOM 5782 C CA . HIS B 1 102 ? 39.816 41.567 138.982 1.00 19.24 78 HIS B CA 1
ATOM 5783 C C . HIS B 1 102 ? 39.273 41.839 140.384 1.00 22.20 78 HIS B C 1
ATOM 5784 O O . HIS B 1 102 ? 39.999 41.782 141.363 1.00 24.69 78 HIS B O 1
ATOM 5791 N N . LEU B 1 103 ? 37.989 42.140 140.470 1.00 19.69 79 LEU B N 1
ATOM 5792 C CA . LEU B 1 103 ? 37.397 42.528 141.740 1.00 22.56 79 LEU B CA 1
ATOM 5793 C C . LEU B 1 103 ? 37.428 41.383 142.751 1.00 23.23 79 LEU B C 1
ATOM 5794 O O . LEU B 1 103 ? 37.440 41.625 143.962 1.00 23.24 79 LEU B O 1
ATOM 5799 N N . SER B 1 104 ? 37.409 40.148 142.237 1.00 21.98 80 SER B N 1
ATOM 5800 C CA . SER B 1 104 ? 37.331 38.939 143.051 1.00 24.64 80 SER B CA 1
ATOM 5801 C C . SER B 1 104 ? 38.681 38.488 143.544 1.00 26.45 80 SER B C 1
ATOM 5802 O O . SER B 1 104 ? 38.756 37.573 144.340 1.00 24.44 80 SER B O 1
ATOM 5805 N N . GLY B 1 105 ? 39.754 39.064 143.025 1.00 24.60 81 GLY B N 1
ATOM 5806 C CA . GLY B 1 105 ? 41.065 38.674 143.478 1.00 23.24 81 GLY B CA 1
ATOM 5807 C C . GLY B 1 105 ? 41.778 37.651 142.615 1.00 25.50 81 GLY B C 1
ATOM 5808 O O . GLY B 1 105 ? 42.829 37.125 143.013 1.00 21.73 81 GLY B O 1
ATOM 5809 N N . TYR B 1 106 ? 41.244 37.382 141.426 1.00 22.31 82 TYR B N 1
ATOM 5810 C CA . TYR B 1 106 ? 41.993 36.578 140.466 1.00 21.81 82 TYR B CA 1
ATOM 5811 C C . TYR B 1 106 ? 43.186 37.390 139.972 1.00 25.07 82 TYR B C 1
ATOM 5812 O O . TYR B 1 106 ? 43.202 38.625 140.101 1.00 21.89 82 TYR B O 1
ATOM 5821 N N . ASP B 1 107 ? 44.151 36.698 139.363 1.00 21.69 83 ASP B N 1
ATOM 5822 C CA . ASP B 1 107 ? 45.365 37.328 138.841 1.00 22.42 83 ASP B CA 1
ATOM 5823 C C . ASP B 1 107 ? 45.101 38.151 137.574 1.00 21.99 83 ASP B C 1
ATOM 5824 O O . ASP B 1 107 ? 45.694 37.912 136.524 1.00 24.13 83 ASP B O 1
ATOM 5829 N N . VAL B 1 108 ? 44.191 39.111 137.687 1.00 23.45 84 VAL B N 1
ATOM 5830 C CA . VAL B 1 108 ? 43.936 40.109 136.659 1.00 22.80 84 VAL B CA 1
ATOM 5831 C C . VAL B 1 108 ? 44.025 41.484 137.349 1.00 24.61 84 VAL B C 1
ATOM 5832 O O . VAL B 1 108 ? 43.187 41.833 138.180 1.00 23.45 84 VAL B O 1
ATOM 5836 N N . THR B 1 109 ? 45.050 42.258 137.029 1.00 25.90 85 THR B N 1
ATOM 5837 C CA . THR B 1 109 ? 45.312 43.469 137.800 1.00 27.26 85 THR B CA 1
ATOM 5838 C C . THR B 1 109 ? 44.598 44.685 137.231 1.00 26.41 85 THR B C 1
ATOM 5839 O O . THR B 1 109 ? 44.052 44.640 136.128 1.00 23.12 85 THR B O 1
ATOM 5851 N N A ASP B 1 111 ? 46.161 47.367 136.200 0.69 23.42 87 ASP B N 1
ATOM 5852 N N B ASP B 1 111 ? 46.163 47.331 136.191 0.31 24.82 87 ASP B N 1
ATOM 5853 C CA A ASP B 1 111 ? 46.926 47.695 135.009 0.69 27.94 87 ASP B CA 1
ATOM 5854 C CA B ASP B 1 111 ? 46.946 47.669 135.000 0.31 28.06 87 ASP B CA 1
ATOM 5855 C C A ASP B 1 111 ? 46.481 46.818 133.828 0.69 27.21 87 ASP B C 1
ATOM 5856 C C B ASP B 1 111 ? 46.496 46.809 133.818 0.31 27.25 87 ASP B C 1
ATOM 5857 O O A ASP B 1 111 ? 46.392 47.295 132.699 0.69 29.10 87 ASP B O 1
ATOM 5858 O O B ASP B 1 111 ? 46.459 47.269 132.680 0.31 28.01 87 ASP B O 1
ATOM 5867 N N . ASP B 1 112 ? 46.185 45.546 134.091 1.00 24.79 88 ASP B N 1
ATOM 5868 C CA . ASP B 1 112 ? 45.629 44.656 133.050 1.00 21.63 88 ASP B CA 1
ATOM 5869 C C . ASP B 1 112 ? 44.333 45.267 132.477 1.00 20.63 88 ASP B C 1
ATOM 5870 O O . ASP B 1 112 ? 44.158 45.383 131.263 1.00 22.60 88 ASP B O 1
ATOM 5875 N N . LEU B 1 113 ? 43.433 45.689 133.358 1.00 18.65 89 LEU B N 1
ATOM 5876 C CA . LEU B 1 113 ? 42.197 46.322 132.903 1.00 19.05 89 LEU B CA 1
ATOM 5877 C C . LEU B 1 113 ? 42.490 47.553 132.033 1.00 26.63 89 LEU B C 1
ATOM 5878 O O . LEU B 1 113 ? 41.798 47.809 131.036 1.00 23.49 89 LEU B O 1
ATOM 5883 N N . LYS B 1 114 ? 43.515 48.314 132.424 1.00 25.96 90 LYS B N 1
ATOM 5884 C CA . LYS B 1 114 ? 43.915 49.519 131.694 1.00 19.19 90 LYS B CA 1
ATOM 5885 C C . LYS B 1 114 ? 44.587 49.189 130.364 1.00 21.11 90 LYS B C 1
ATOM 5886 O O . LYS B 1 114 ? 44.854 50.076 129.559 1.00 28.36 90 LYS B O 1
ATOM 5892 N N . ASN B 1 115 ? 44.840 47.908 130.136 1.00 21.30 91 ASN B N 1
ATOM 5893 C CA . ASN B 1 115 ? 45.411 47.446 128.875 1.00 22.54 91 ASN B CA 1
ATOM 5894 C C . ASN B 1 115 ? 44.478 46.546 128.066 1.00 22.00 91 ASN B C 1
ATOM 5895 O O . ASN B 1 115 ? 44.930 45.736 127.255 1.00 18.79 91 ASN B O 1
ATOM 5900 N N . PHE B 1 116 ? 43.181 46.713 128.300 1.00 26.95 92 PHE B N 1
ATOM 5901 C CA . PHE B 1 116 ? 42.135 46.012 127.562 1.00 22.81 92 PHE B CA 1
ATOM 5902 C C . PHE B 1 116 ? 42.378 46.184 126.068 1.00 22.45 92 PHE B C 1
ATOM 5903 O O . PHE B 1 116 ? 42.572 47.301 125.591 1.00 20.18 92 PHE B O 1
ATOM 5911 N N . ARG B 1 117 ? 42.399 45.068 125.345 1.00 19.03 93 ARG B N 1
ATOM 5912 C CA . ARG B 1 117 ? 42.512 45.063 123.883 1.00 19.34 93 ARG B CA 1
ATOM 5913 C C . ARG B 1 117 ? 43.859 45.550 123.342 1.00 20.25 93 ARG B C 1
ATOM 5914 O O . ARG B 1 117 ? 43.963 45.841 122.145 1.00 17.61 93 ARG B O 1
ATOM 5922 N N . GLN B 1 118 ? 44.884 45.614 124.194 1.00 18.90 94 GLN B N 1
ATOM 5923 C CA . GLN B 1 118 ? 46.210 46.066 123.763 1.00 18.76 94 GLN B CA 1
ATOM 5924 C C . GLN B 1 118 ? 47.192 44.909 123.546 1.00 17.49 94 GLN B C 1
ATOM 5925 O O . GLN B 1 118 ? 47.057 43.841 124.149 1.00 18.10 94 GLN B O 1
ATOM 5931 N N . TRP B 1 119 ? 48.190 45.155 122.704 1.00 18.46 95 TRP B N 1
ATOM 5932 C CA . TRP B 1 119 ? 49.182 44.147 122.341 1.00 18.98 95 TRP B CA 1
ATOM 5933 C C . TRP B 1 119 ? 49.763 43.492 123.578 1.00 21.04 95 TRP B C 1
ATOM 5934 O O . TRP B 1 119 ? 50.254 44.167 124.473 1.00 24.21 95 TRP B O 1
ATOM 5945 N N . GLY B 1 120 ? 49.699 42.174 123.623 1.00 23.38 96 GLY B N 1
ATOM 5946 C CA . GLY B 1 120 ? 50.273 41.411 124.711 1.00 28.06 96 GLY B CA 1
ATOM 5947 C C . GLY B 1 120 ? 49.574 41.467 126.060 1.00 29.81 96 GLY B C 1
ATOM 5948 O O . GLY B 1 120 ? 50.092 40.896 127.016 1.00 30.12 96 GLY B O 1
ATOM 5949 N N . SER B 1 121 ? 48.415 42.127 126.162 1.00 23.99 97 SER B N 1
ATOM 5950 C CA . SER B 1 121 ? 47.761 42.273 127.478 1.00 22.27 97 SER B CA 1
ATOM 5951 C C . SER B 1 121 ? 47.071 40.983 127.923 1.00 25.84 97 SER B C 1
ATOM 5952 O O . SER B 1 121 ? 46.802 40.088 127.109 1.00 27.67 97 SER B O 1
ATOM 5955 N N . LYS B 1 122 ? 46.763 40.881 129.214 1.00 20.60 98 LYS B N 1
ATOM 5956 C CA . LYS B 1 122 ? 46.023 39.720 129.701 1.00 23.99 98 LYS B CA 1
ATOM 5957 C C . LYS B 1 122 ? 44.530 39.917 129.533 1.00 21.17 98 LYS B C 1
ATOM 5958 O O . LYS B 1 122 ? 43.740 39.126 130.040 1.00 24.01 98 LYS B O 1
ATOM 5964 N N . THR B 1 123 ? 44.145 40.995 128.847 1.00 19.69 99 THR B N 1
ATOM 5965 C CA . THR B 1 123 ? 42.728 41.319 128.688 1.00 19.24 99 THR B CA 1
ATOM 5966 C C . THR B 1 123 ? 42.378 41.535 127.212 1.00 16.86 99 THR B C 1
ATOM 5967 O O . THR B 1 123 ? 42.048 42.642 126.803 1.00 17.42 99 THR B O 1
ATOM 5971 N N . PRO B 1 124 ? 42.467 40.464 126.400 1.00 18.42 100 PRO B N 1
ATOM 5972 C CA . PRO B 1 124 ? 42.170 40.560 124.972 1.00 13.44 100 PRO B CA 1
ATOM 5973 C C . PRO B 1 124 ? 40.677 40.841 124.730 1.00 19.28 100 PRO B C 1
ATOM 5974 O O . PRO B 1 124 ? 39.851 40.585 125.617 1.00 16.84 100 PRO B O 1
ATOM 5978 N N . GLY B 1 125 ? 40.354 41.360 123.545 1.00 13.94 101 GLY B N 1
ATOM 5979 C CA . GLY B 1 125 ? 38.981 41.744 123.200 1.00 15.28 101 GLY B CA 1
ATOM 5980 C C . GLY B 1 125 ? 37.899 40.690 123.452 1.00 15.22 101 GLY B C 1
ATOM 5981 O O . GLY B 1 125 ? 36.787 41.035 123.844 1.00 18.78 101 GLY B O 1
ATOM 5982 N N . HIS B 1 126 ? 38.217 39.417 123.214 1.00 15.55 102 HIS B N 1
ATOM 5983 C CA . HIS B 1 126 ? 37.332 38.301 123.603 1.00 15.99 102 HIS B CA 1
ATOM 5984 C C . HIS B 1 126 ? 38.101 37.382 124.545 1.00 16.03 102 HIS B C 1
ATOM 5985 O O . HIS B 1 126 ? 39.320 37.273 124.435 1.00 14.76 102 HIS B O 1
ATOM 5992 N N . PRO B 1 127 ? 37.400 36.702 125.460 1.00 15.94 103 PRO B N 1
ATOM 5993 C CA . PRO B 1 127 ? 38.041 35.834 126.461 1.00 18.15 103 PRO B CA 1
ATOM 5994 C C . PRO B 1 127 ? 38.878 34.736 125.822 1.00 19.87 103 PRO B C 1
ATOM 5995 O O . PRO B 1 127 ? 38.434 34.074 124.878 1.00 18.83 103 PRO B O 1
ATOM 5999 N N . GLU B 1 128 ? 40.093 34.548 126.327 1.00 18.99 104 GLU B N 1
ATOM 6000 C CA . GLU B 1 128 ? 40.991 33.549 125.775 1.00 17.61 104 GLU B CA 1
ATOM 6001 C C . GLU B 1 128 ? 41.466 32.609 126.868 1.00 18.17 104 GLU B C 1
ATOM 6002 O O . GLU B 1 128 ? 42.237 32.992 127.750 1.00 18.11 104 GLU B O 1
ATOM 6008 N N . TYR B 1 129 ? 40.979 31.373 126.817 1.00 13.82 105 TYR B N 1
ATOM 6009 C CA . TYR B 1 129 ? 41.420 30.345 127.754 1.00 16.10 105 TYR B CA 1
ATOM 6010 C C . TYR B 1 129 ? 42.924 30.180 127.614 1.00 20.06 105 TYR B C 1
ATOM 6011 O O . TYR B 1 129 ? 43.444 30.197 126.503 1.00 18.47 105 TYR B O 1
ATOM 6020 N N . GLY B 1 130 ? 43.618 30.031 128.741 1.00 21.73 106 GLY B N 1
ATOM 6021 C CA . GLY B 1 130 ? 45.057 29.851 128.717 1.00 22.38 106 GLY B CA 1
ATOM 6022 C C . GLY B 1 130 ? 45.848 31.159 128.745 1.00 26.35 106 GLY B C 1
ATOM 6023 O O . GLY B 1 130 ? 47.033 31.153 129.036 1.00 29.97 106 GLY B O 1
ATOM 6024 N N A HIS B 1 131 ? 45.185 32.270 128.438 0.51 23.92 107 HIS B N 1
ATOM 6025 N N B HIS B 1 131 ? 45.188 32.276 128.451 0.49 23.98 107 HIS B N 1
ATOM 6026 C CA A HIS B 1 131 ? 45.839 33.574 128.378 0.51 25.56 107 HIS B CA 1
ATOM 6027 C CA B HIS B 1 131 ? 45.860 33.577 128.388 0.49 25.49 107 HIS B CA 1
ATOM 6028 C C A HIS B 1 131 ? 45.603 34.368 129.673 0.51 27.07 107 HIS B C 1
ATOM 6029 C C B HIS B 1 131 ? 45.495 34.499 129.565 0.49 27.28 107 HIS B C 1
ATOM 6030 O O A HIS B 1 131 ? 46.452 35.157 130.094 0.51 27.82 107 HIS B O 1
ATOM 6031 O O B HIS B 1 131 ? 46.145 35.523 129.795 0.49 28.69 107 HIS B O 1
ATOM 6044 N N . THR B 1 132 ? 44.455 34.141 130.308 1.00 18.96 108 THR B N 1
ATOM 6045 C CA . THR B 1 132 ? 43.988 34.987 131.411 1.00 17.86 108 THR B CA 1
ATOM 6046 C C . THR B 1 132 ? 43.542 34.110 132.560 1.00 21.94 108 THR B C 1
ATOM 6047 O O . THR B 1 132 ? 42.732 33.195 132.360 1.00 22.30 108 THR B O 1
ATOM 6051 N N . ALA B 1 133 ? 44.049 34.380 133.762 1.00 15.52 109 ALA B N 1
ATOM 6052 C CA . ALA B 1 133 ? 43.684 33.589 134.923 1.00 19.33 109 ALA B CA 1
ATOM 6053 C C . ALA B 1 133 ? 42.166 33.597 135.095 1.00 18.03 109 ALA B C 1
ATOM 6054 O O . ALA B 1 133 ? 41.536 34.652 135.012 1.00 23.89 109 ALA B O 1
ATOM 6056 N N . GLY B 1 134 ? 41.580 32.424 135.326 1.00 16.41 110 GLY B N 1
ATOM 6057 C CA . GLY B 1 134 ? 40.160 32.330 135.622 1.00 16.86 110 GLY B CA 1
ATOM 6058 C C . GLY B 1 134 ? 39.236 32.233 134.411 1.00 23.82 110 GLY B C 1
ATOM 6059 O O . GLY B 1 134 ? 38.029 32.014 134.574 1.00 24.62 110 GLY B O 1
ATOM 6060 N N . VAL B 1 135 ? 39.772 32.377 133.196 1.00 14.49 111 VAL B N 1
ATOM 6061 C CA . VAL B 1 135 ? 38.940 32.196 132.000 1.00 17.48 111 VAL B CA 1
ATOM 6062 C C . VAL B 1 135 ? 38.831 30.724 131.624 1.00 17.46 111 VAL B C 1
ATOM 6063 O O . VAL B 1 135 ? 39.847 30.060 131.371 1.00 17.13 111 VAL B O 1
ATOM 6067 N N . ASP B 1 136 ? 37.607 30.194 131.613 1.00 16.50 112 ASP B N 1
ATOM 6068 C CA . ASP B 1 136 ? 37.424 28.743 131.447 1.00 18.49 112 ASP B CA 1
ATOM 6069 C C . ASP B 1 136 ? 37.345 28.303 129.979 1.00 17.41 112 ASP B C 1
ATOM 6070 O O . ASP B 1 136 ? 37.562 27.135 129.666 1.00 16.79 112 ASP B O 1
ATOM 6075 N N . ALA B 1 137 ? 37.015 29.222 129.084 1.00 15.60 113 ALA B N 1
ATOM 6076 C CA . ALA B 1 137 ? 36.835 28.860 127.677 1.00 16.89 113 ALA B CA 1
ATOM 6077 C C . ALA B 1 137 ? 37.043 30.090 126.823 1.00 15.67 113 ALA B C 1
ATOM 6078 O O . ALA B 1 137 ? 36.704 31.184 127.226 1.00 17.03 113 ALA B O 1
ATOM 6080 N N . THR B 1 138 ? 37.581 29.891 125.630 1.00 15.84 114 THR B N 1
ATOM 6081 C CA . THR B 1 138 ? 37.670 30.961 124.655 1.00 15.63 114 THR B CA 1
ATOM 6082 C C . THR B 1 138 ? 36.334 31.101 123.961 1.00 16.99 114 THR B C 1
ATOM 6083 O O . THR B 1 138 ? 35.760 30.107 123.503 1.00 17.99 114 THR B O 1
ATOM 6087 N N . THR B 1 139 ? 35.824 32.318 123.872 1.00 12.22 115 THR B N 1
ATOM 6088 C CA . THR B 1 139 ? 34.548 32.503 123.180 1.00 17.52 115 THR B CA 1
ATOM 6089 C C . THR B 1 139 ? 34.660 33.693 122.222 1.00 19.54 115 THR B C 1
ATOM 6090 O O . THR B 1 139 ? 35.723 34.278 122.092 1.00 20.54 115 THR B O 1
ATOM 6094 N N . GLY B 1 140 ? 33.566 34.061 121.572 1.00 18.81 116 GLY B N 1
ATOM 6095 C CA . GLY B 1 140 ? 33.598 35.104 120.552 1.00 20.43 116 GLY B CA 1
ATOM 6096 C C . GLY B 1 140 ? 32.808 34.666 119.330 1.00 18.52 116 GLY B C 1
ATOM 6097 O O . GLY B 1 140 ? 31.943 35.383 118.852 1.00 18.13 116 GLY B O 1
ATOM 6098 N N . PRO B 1 141 ? 33.104 33.473 118.816 1.00 16.81 117 PRO B N 1
ATOM 6099 C CA . PRO B 1 141 ? 32.254 32.938 117.744 1.00 15.44 117 PRO B CA 1
ATOM 6100 C C . PRO B 1 141 ? 30.935 32.497 118.374 1.00 17.33 117 PRO B C 1
ATOM 6101 O O . PRO B 1 141 ? 30.890 31.570 119.195 1.00 15.16 117 PRO B O 1
ATOM 6105 N N . LEU B 1 142 ? 29.860 33.190 118.013 1.00 11.17 118 LEU B N 1
ATOM 6106 C CA . LEU B 1 142 ? 28.580 33.030 118.709 1.00 14.44 118 LEU B CA 1
ATOM 6107 C C . LEU B 1 142 ? 28.022 31.615 118.570 1.00 17.47 118 LEU B C 1
ATOM 6108 O O . LEU B 1 142 ? 28.294 30.912 117.584 1.00 15.30 118 LEU B O 1
ATOM 6113 N N . GLY B 1 143 ? 27.229 31.219 119.558 1.00 12.55 119 GLY B N 1
ATOM 6114 C CA . GLY B 1 143 ? 26.654 29.882 119.603 1.00 11.49 119 GLY B CA 1
ATOM 6115 C C . GLY B 1 143 ? 27.550 28.881 120.329 1.00 17.43 119 GLY B C 1
ATOM 6116 O O . GLY B 1 143 ? 27.079 28.031 121.095 1.00 16.56 119 GLY B O 1
ATOM 6117 N N . GLN B 1 144 ? 28.852 28.985 120.118 1.00 18.32 120 GLN B N 1
ATOM 6118 C CA . GLN B 1 144 ? 29.751 27.937 120.606 1.00 14.54 120 GLN B CA 1
ATOM 6119 C C . GLN B 1 144 ? 29.964 27.912 122.097 1.00 14.78 120 GLN B C 1
ATOM 6120 O O . GLN B 1 144 ? 30.238 26.858 122.652 1.00 16.33 120 GLN B O 1
ATOM 6126 N N . GLY B 1 145 ? 29.849 29.063 122.752 1.00 14.97 121 GLY B N 1
ATOM 6127 C CA . GLY B 1 145 ? 29.983 29.095 124.204 1.00 15.26 121 GLY B CA 1
ATOM 6128 C C . GLY B 1 145 ? 28.993 28.162 124.893 1.00 15.92 121 GLY B C 1
ATOM 6129 O O . GLY B 1 145 ? 29.356 27.338 125.743 1.00 14.09 121 GLY B O 1
ATOM 6130 N N . ILE B 1 146 ? 27.724 28.290 124.532 1.00 12.48 122 ILE B N 1
ATOM 6131 C CA . ILE B 1 146 ? 26.718 27.375 125.070 1.00 16.93 122 ILE B CA 1
ATOM 6132 C C . ILE B 1 146 ? 27.065 25.918 124.764 1.00 14.33 122 ILE B C 1
ATOM 6133 O O . ILE B 1 146 ? 26.993 25.057 125.621 1.00 13.78 122 ILE B O 1
ATOM 6138 N N . ALA B 1 147 ? 27.416 25.634 123.521 1.00 13.18 123 ALA B N 1
ATOM 6139 C CA . ALA B 1 147 ? 27.678 24.247 123.148 1.00 14.21 123 ALA B CA 1
ATOM 6140 C C . ALA B 1 147 ? 28.919 23.689 123.853 1.00 13.89 123 ALA B C 1
ATOM 6141 O O . ALA B 1 147 ? 28.985 22.499 124.166 1.00 12.09 123 ALA B O 1
ATOM 6143 N N . THR B 1 148 ? 29.919 24.543 124.061 1.00 13.78 124 THR B N 1
ATOM 6144 C CA . THR B 1 148 ? 31.100 24.174 124.852 1.00 14.84 124 THR B CA 1
ATOM 6145 C C . THR B 1 148 ? 30.749 23.842 126.317 1.00 14.66 124 THR B C 1
ATOM 6146 O O . THR B 1 148 ? 31.227 22.850 126.897 1.00 16.39 124 THR B O 1
ATOM 6150 N N . ALA B 1 149 ? 29.898 24.673 126.904 1.00 15.55 125 ALA B N 1
ATOM 6151 C CA . ALA B 1 149 ? 29.412 24.461 128.249 1.00 13.36 125 ALA B CA 1
ATOM 6152 C C . ALA B 1 149 ? 28.672 23.132 128.354 1.00 13.64 125 ALA B C 1
ATOM 6153 O O . ALA B 1 149 ? 28.794 22.424 129.340 1.00 15.25 125 ALA B O 1
ATOM 6155 N N . VAL B 1 150 ? 27.906 22.776 127.329 1.00 14.09 126 VAL B N 1
ATOM 6156 C CA . VAL B 1 150 ? 27.230 21.479 127.365 1.00 10.57 126 VAL B CA 1
ATOM 6157 C C . VAL B 1 150 ? 28.287 20.365 127.522 1.00 10.20 126 VAL B C 1
ATOM 6158 O O . VAL B 1 150 ? 28.133 19.435 128.312 1.00 14.39 126 VAL B O 1
ATOM 6162 N N . GLY B 1 151 ? 29.372 20.474 126.769 1.00 11.85 127 GLY B N 1
ATOM 6163 C CA . GLY B 1 151 ? 30.445 19.488 126.840 1.00 11.60 127 GLY B CA 1
ATOM 6164 C C . GLY B 1 151 ? 31.087 19.423 128.222 1.00 13.75 127 GLY B C 1
ATOM 6165 O O . GLY B 1 151 ? 31.409 18.335 128.715 1.00 11.67 127 GLY B O 1
ATOM 6174 N N . ALA B 1 153 ? 29.562 20.146 130.995 1.00 17.04 129 ALA B N 1
ATOM 6175 C CA . ALA B 1 153 ? 28.566 19.486 131.839 1.00 16.04 129 ALA B CA 1
ATOM 6176 C C . ALA B 1 153 ? 28.577 17.964 131.631 1.00 13.56 129 ALA B C 1
ATOM 6177 O O . ALA B 1 153 ? 28.483 17.198 132.583 1.00 14.87 129 ALA B O 1
ATOM 6187 N N . ALA B 1 155 ? 31.160 16.103 130.762 1.00 13.24 131 ALA B N 1
ATOM 6188 C CA . ALA B 1 155 ? 32.380 15.622 131.400 1.00 13.83 131 ALA B CA 1
ATOM 6189 C C . ALA B 1 155 ? 32.211 15.522 132.914 1.00 12.56 131 ALA B C 1
ATOM 6190 O O . ALA B 1 155 ? 32.590 14.510 133.527 1.00 14.65 131 ALA B O 1
ATOM 6192 N N . GLU B 1 156 ? 31.662 16.581 133.520 1.00 15.70 132 GLU B N 1
ATOM 6193 C CA . GLU B 1 156 ? 31.384 16.583 134.964 1.00 16.30 132 GLU B CA 1
ATOM 6194 C C . GLU B 1 156 ? 30.529 15.392 135.425 1.00 17.76 132 GLU B C 1
ATOM 6195 O O . GLU B 1 156 ? 30.851 14.752 136.436 1.00 13.92 132 GLU B O 1
ATOM 6201 N N . ARG B 1 157 ? 29.442 15.083 134.702 1.00 14.47 133 ARG B N 1
ATOM 6202 C CA . ARG B 1 157 ? 28.607 13.932 135.095 1.00 13.64 133 ARG B CA 1
ATOM 6203 C C . ARG B 1 157 ? 29.294 12.588 134.810 1.00 12.94 133 ARG B C 1
ATOM 6204 O O . ARG B 1 157 ? 29.161 11.621 135.570 1.00 14.74 133 ARG B O 1
ATOM 6212 N N . HIS B 1 158 ? 30.017 12.513 133.702 1.00 9.84 134 HIS B N 1
ATOM 6213 C CA . HIS B 1 158 ? 30.732 11.279 133.389 1.00 11.27 134 HIS B CA 1
ATOM 6214 C C . HIS B 1 158 ? 31.745 11.008 134.487 1.00 15.29 134 HIS B C 1
ATOM 6215 O O . HIS B 1 158 ? 31.827 9.898 135.019 1.00 14.23 134 HIS B O 1
ATOM 6222 N N . LEU B 1 159 ? 32.497 12.040 134.854 1.00 16.33 135 LEU B N 1
ATOM 6223 C CA . LEU B 1 159 ? 33.544 11.879 135.854 1.00 14.08 135 LEU B CA 1
ATOM 6224 C C . LEU B 1 159 ? 32.962 11.566 137.215 1.00 14.69 135 LEU B C 1
ATOM 6225 O O . LEU B 1 159 ? 33.478 10.719 137.950 1.00 15.62 135 LEU B O 1
ATOM 6230 N N . ALA B 1 160 ? 31.882 12.254 137.564 1.00 15.43 136 ALA B N 1
ATOM 6231 C CA . ALA B 1 160 ? 31.188 11.942 138.818 1.00 13.84 136 ALA B CA 1
ATOM 6232 C C . ALA B 1 160 ? 30.767 10.469 138.877 1.00 16.79 136 ALA B C 1
ATOM 6233 O O . ALA B 1 160 ? 30.947 9.801 139.897 1.00 16.87 136 ALA B O 1
ATOM 6235 N N . ALA B 1 161 ? 30.180 9.967 137.792 1.00 14.83 137 ALA B N 1
ATOM 6236 C CA . ALA B 1 161 ? 29.706 8.593 137.775 1.00 16.73 137 ALA B CA 1
ATOM 6237 C C . ALA B 1 161 ? 30.895 7.643 137.918 1.00 19.72 137 ALA B C 1
ATOM 6238 O O . ALA B 1 161 ? 30.806 6.639 138.606 1.00 18.08 137 ALA B O 1
ATOM 6240 N N . LYS B 1 162 ? 32.006 7.959 137.261 1.00 18.06 138 LYS B N 1
ATOM 6241 C CA . LYS B 1 162 ? 33.168 7.069 137.304 1.00 19.63 138 LYS B CA 1
ATOM 6242 C C . LYS B 1 162 ? 33.877 7.058 138.664 1.00 19.70 138 LYS B C 1
ATOM 6243 O O . LYS B 1 162 ? 34.343 6.018 139.102 1.00 22.14 138 LYS B O 1
ATOM 6249 N N . TYR B 1 163 ? 33.966 8.211 139.322 1.00 15.26 139 TYR B N 1
ATOM 6250 C CA . TYR B 1 163 ? 34.830 8.349 140.509 1.00 16.08 139 TYR B CA 1
ATOM 6251 C C . TYR B 1 163 ? 34.126 8.461 141.856 1.00 17.83 139 TYR B C 1
ATOM 6252 O O . TYR B 1 163 ? 34.668 8.011 142.864 1.00 17.01 139 TYR B O 1
ATOM 6261 N N . ASN B 1 164 ? 32.946 9.077 141.895 1.00 12.89 140 ASN B N 1
ATOM 6262 C CA . ASN B 1 164 ? 32.257 9.218 143.184 1.00 14.00 140 ASN B CA 1
ATOM 6263 C C . ASN B 1 164 ? 31.894 7.865 143.768 1.00 16.13 140 ASN B C 1
ATOM 6264 O O . ASN B 1 164 ? 31.483 6.955 143.043 1.00 20.92 140 ASN B O 1
ATOM 6269 N N . ARG B 1 165 ? 32.061 7.726 145.085 1.00 19.12 141 ARG B N 1
ATOM 6270 C CA . ARG B 1 165 ? 31.671 6.497 145.772 1.00 20.86 141 ARG B CA 1
ATOM 6271 C C . ARG B 1 165 ? 31.023 6.871 147.073 1.00 20.88 141 ARG B C 1
ATOM 6272 O O . ARG B 1 165 ? 31.562 7.684 147.818 1.00 20.65 141 ARG B O 1
ATOM 6280 N N . ASP B 1 166 ? 29.855 6.305 147.345 1.00 25.38 142 ASP B N 1
ATOM 6281 C CA . ASP B 1 166 ? 29.201 6.525 148.633 1.00 31.95 142 ASP B CA 1
ATOM 6282 C C . ASP B 1 166 ? 29.014 8.031 148.837 1.00 26.34 142 ASP B C 1
ATOM 6283 O O . ASP B 1 166 ? 28.529 8.743 147.959 1.00 25.45 142 ASP B O 1
ATOM 6288 N N . ALA B 1 167 ? 29.451 8.520 149.994 1.00 19.58 143 ALA B N 1
ATOM 6289 C CA . ALA B 1 167 ? 29.314 9.934 150.320 1.00 24.06 143 ALA B CA 1
ATOM 6290 C C . ALA B 1 167 ? 30.513 10.756 149.834 1.00 20.80 143 ALA B C 1
ATOM 6291 O O . ALA B 1 167 ? 30.606 11.940 150.135 1.00 20.40 143 ALA B O 1
ATOM 6293 N N . TYR B 1 168 ? 31.414 10.131 149.080 1.00 17.23 144 TYR B N 1
ATOM 6294 C CA . TYR B 1 168 ? 32.568 10.852 148.525 1.00 21.83 144 TYR B CA 1
ATOM 6295 C C . TYR B 1 168 ? 32.170 11.407 147.164 1.00 20.46 144 TYR B C 1
ATOM 6296 O O . TYR B 1 168 ? 32.412 10.793 146.117 1.00 19.24 144 TYR B O 1
ATOM 6305 N N . ASN B 1 169 ? 31.536 12.567 147.200 1.00 16.65 145 ASN B N 1
ATOM 6306 C CA . ASN B 1 169 ? 31.143 13.254 145.980 1.00 19.71 145 ASN B CA 1
ATOM 6307 C C . ASN B 1 169 ? 32.325 14.086 145.467 1.00 19.21 145 ASN B C 1
ATOM 6308 O O . ASN B 1 169 ? 32.326 15.307 145.527 1.00 20.93 145 ASN B O 1
ATOM 6313 N N . ILE B 1 170 ? 33.358 13.401 144.985 1.00 14.77 146 ILE B N 1
ATOM 6314 C CA . ILE B 1 170 ? 34.613 14.058 144.581 1.00 16.42 146 ILE B CA 1
ATOM 6315 C C . ILE B 1 170 ? 34.455 15.013 143.383 1.00 17.74 146 ILE B C 1
ATOM 6316 O O . ILE B 1 170 ? 35.069 16.083 143.331 1.00 18.07 146 ILE B O 1
ATOM 6321 N N . VAL B 1 171 ? 33.660 14.597 142.404 1.00 14.90 147 VAL B N 1
ATOM 6322 C CA . VAL B 1 171 ? 33.347 15.445 141.260 1.00 17.50 147 VAL B CA 1
ATOM 6323 C C . VAL B 1 171 ? 31.898 15.845 141.434 1.00 19.46 147 VAL B C 1
ATOM 6324 O O . VAL B 1 171 ? 30.990 14.994 141.406 1.00 18.10 147 VAL B O 1
ATOM 6328 N N . ASP B 1 172 ? 31.679 17.126 141.711 1.00 15.59 148 ASP B N 1
ATOM 6329 C CA . ASP B 1 172 ? 30.324 17.566 142.046 1.00 18.19 148 ASP B CA 1
ATOM 6330 C C . ASP B 1 172 ? 30.283 19.072 141.924 1.00 16.03 148 ASP B C 1
ATOM 6331 O O . ASP B 1 172 ? 30.578 19.792 142.876 1.00 19.98 148 ASP B O 1
ATOM 6336 N N . HIS B 1 173 ? 29.969 19.548 140.727 1.00 14.66 149 HIS B N 1
ATOM 6337 C CA . HIS B 1 173 ? 29.923 20.970 140.520 1.00 14.93 149 HIS B CA 1
ATOM 6338 C C . HIS B 1 173 ? 29.001 21.315 139.371 1.00 16.03 149 HIS B C 1
ATOM 6339 O O . HIS B 1 173 ? 28.466 20.430 138.675 1.00 15.27 149 HIS B O 1
ATOM 6346 N N . TYR B 1 174 ? 28.830 22.615 139.198 1.00 13.47 150 TYR B N 1
ATOM 6347 C CA . TYR B 1 174 ? 27.888 23.169 138.253 1.00 14.67 150 TYR B CA 1
ATOM 6348 C C . TYR B 1 174 ? 28.622 23.728 137.030 1.00 17.16 150 TYR B C 1
ATOM 6349 O O . TYR B 1 174 ? 29.854 23.899 137.042 1.00 17.05 150 TYR B O 1
ATOM 6358 N N . THR B 1 175 ? 27.864 23.976 135.969 1.00 11.73 151 THR B N 1
ATOM 6359 C CA . THR B 1 175 ? 28.408 24.619 134.787 1.00 10.61 151 THR B CA 1
ATOM 6360 C C . THR B 1 175 ? 27.485 25.775 134.447 1.00 13.92 151 THR B C 1
ATOM 6361 O O . THR B 1 175 ? 26.290 25.577 134.182 1.00 14.66 151 THR B O 1
ATOM 6365 N N . TYR B 1 176 ? 28.016 26.990 134.480 1.00 12.88 152 TYR B N 1
ATOM 6366 C CA . TYR B 1 176 ? 27.177 28.140 134.225 1.00 13.48 152 TYR B CA 1
ATOM 6367 C C . TYR B 1 176 ? 27.631 28.829 132.965 1.00 16.78 152 TYR B C 1
ATOM 6368 O O . TYR B 1 176 ? 28.800 28.746 132.596 1.00 16.70 152 TYR B O 1
ATOM 6377 N N . ALA B 1 177 ? 26.708 29.519 132.300 1.00 16.89 153 ALA B N 1
ATOM 6378 C CA . ALA B 1 177 ? 27.090 30.335 131.150 1.00 14.12 153 ALA B CA 1
ATOM 6379 C C . ALA B 1 177 ? 26.216 31.581 131.062 1.00 19.53 153 ALA B C 1
ATOM 6380 O O . ALA B 1 177 ? 25.089 31.598 131.559 1.00 19.15 153 ALA B O 1
ATOM 6382 N N . ILE B 1 178 ? 26.730 32.634 130.438 1.00 17.31 154 ILE B N 1
ATOM 6383 C CA . ILE B 1 178 ? 25.878 33.761 130.114 1.00 15.91 154 ILE B CA 1
ATOM 6384 C C . ILE B 1 178 ? 25.878 33.906 128.616 1.00 18.20 154 ILE B C 1
ATOM 6385 O O . ILE B 1 178 ? 26.933 33.862 127.990 1.00 17.69 154 ILE B O 1
ATOM 6390 N N . CYS B 1 179 ? 24.696 34.069 128.034 1.00 19.17 155 CYS B N 1
ATOM 6391 C CA . CYS B 1 179 ? 24.569 34.145 126.588 1.00 18.42 155 CYS B CA 1
ATOM 6392 C C . CYS B 1 179 ? 23.630 35.281 126.226 1.00 21.47 155 CYS B C 1
ATOM 6393 O O . CYS B 1 179 ? 22.913 35.806 127.081 1.00 18.92 155 CYS B O 1
ATOM 6396 N N . GLY B 1 180 ? 23.644 35.676 124.955 1.00 21.88 156 GLY B N 1
ATOM 6397 C CA . GLY B 1 180 ? 22.728 36.713 124.485 1.00 19.38 156 GLY B CA 1
ATOM 6398 C C . GLY B 1 180 ? 21.893 36.203 123.329 1.00 19.24 156 GLY B C 1
ATOM 6399 O O . GLY B 1 180 ? 21.909 35.012 123.021 1.00 18.89 156 GLY B O 1
ATOM 6400 N N . ASP B 1 181 ? 21.164 37.103 122.680 1.00 19.55 157 ASP B N 1
ATOM 6401 C CA . ASP B 1 181 ? 20.295 36.726 121.573 1.00 18.69 157 ASP B CA 1
ATOM 6402 C C . ASP B 1 181 ? 21.047 36.105 120.405 1.00 20.67 157 ASP B C 1
ATOM 6403 O O . ASP B 1 181 ? 20.584 35.124 119.824 1.00 20.57 157 ASP B O 1
ATOM 6408 N N . GLY B 1 182 ? 22.189 36.682 120.039 1.00 16.79 158 GLY B N 1
ATOM 6409 C CA . GLY B 1 182 ? 22.989 36.124 118.958 1.00 16.81 158 GLY B CA 1
ATOM 6410 C C . GLY B 1 182 ? 23.358 34.645 119.144 1.00 17.38 158 GLY B C 1
ATOM 6411 O O . GLY B 1 182 ? 23.298 33.839 118.198 1.00 17.18 158 GLY B O 1
ATOM 6412 N N . ASP B 1 183 ? 23.769 34.280 120.353 1.00 12.37 159 ASP B N 1
ATOM 6413 C CA . ASP B 1 183 ? 24.044 32.883 120.665 1.00 16.44 159 ASP B CA 1
ATOM 6414 C C . ASP B 1 183 ? 22.862 31.983 120.335 1.00 15.92 159 ASP B C 1
ATOM 6415 O O . ASP B 1 183 ? 23.031 30.841 119.870 1.00 13.89 159 ASP B O 1
ATOM 6420 N N . LEU B 1 184 ? 21.658 32.476 120.593 1.00 13.07 160 LEU B N 1
ATOM 6421 C CA . LEU B 1 184 ? 20.493 31.595 120.513 1.00 13.53 160 LEU B CA 1
ATOM 6422 C C . LEU B 1 184 ? 19.894 31.545 119.111 1.00 17.50 160 LEU B C 1
ATOM 6423 O O . LEU B 1 184 ? 19.015 30.721 118.833 1.00 15.14 160 LEU B O 1
ATOM 6436 N N . GLU B 1 186 ? 22.085 31.030 116.546 1.00 13.19 162 GLU B N 1
ATOM 6437 C CA . GLU B 1 186 ? 23.019 30.132 115.871 1.00 13.01 162 GLU B CA 1
ATOM 6438 C C . GLU B 1 186 ? 22.575 28.684 116.005 1.00 16.82 162 GLU B C 1
ATOM 6439 O O . GLU B 1 186 ? 22.209 28.234 117.100 1.00 13.39 162 GLU B O 1
ATOM 6445 N N . GLY B 1 187 ? 22.649 27.944 114.910 1.00 12.99 163 GLY B N 1
ATOM 6446 C CA . GLY B 1 187 ? 22.261 26.545 114.929 1.00 12.46 163 GLY B CA 1
ATOM 6447 C C . GLY B 1 187 ? 23.042 25.686 115.920 1.00 11.34 163 GLY B C 1
ATOM 6448 O O . GLY B 1 187 ? 22.491 24.744 116.479 1.00 16.12 163 GLY B O 1
ATOM 6449 N N . VAL B 1 188 ? 24.306 26.005 116.170 1.00 12.51 164 VAL B N 1
ATOM 6450 C CA . VAL B 1 188 ? 25.087 25.130 117.057 1.00 9.48 164 VAL B CA 1
ATOM 6451 C C . VAL B 1 188 ? 24.516 25.138 118.471 1.00 12.51 164 VAL B C 1
ATOM 6452 O O . VAL B 1 188 ? 24.579 24.137 119.171 1.00 9.16 164 VAL B O 1
ATOM 6456 N N . SER B 1 189 ? 23.931 26.256 118.895 1.00 13.85 165 SER B N 1
ATOM 6457 C CA . SER B 1 189 ? 23.400 26.301 120.251 1.00 14.19 165 SER B CA 1
ATOM 6458 C C . SER B 1 189 ? 22.103 25.489 120.303 1.00 15.16 165 SER B C 1
ATOM 6459 O O . SER B 1 189 ? 21.802 24.878 121.310 1.00 12.69 165 SER B O 1
ATOM 6462 N N . ALA B 1 190 ? 21.357 25.481 119.203 1.00 11.14 166 ALA B N 1
ATOM 6463 C CA . ALA B 1 190 ? 20.141 24.674 119.112 1.00 14.05 166 ALA B CA 1
ATOM 6464 C C . ALA B 1 190 ? 20.467 23.185 119.210 1.00 15.17 166 ALA B C 1
ATOM 6465 O O . ALA B 1 190 ? 19.842 22.466 119.993 1.00 12.35 166 ALA B O 1
ATOM 6467 N N . GLU B 1 191 ? 21.462 22.730 118.435 1.00 10.70 167 GLU B N 1
ATOM 6468 C CA . GLU B 1 191 ? 21.913 21.339 118.516 1.00 11.71 167 GLU B CA 1
ATOM 6469 C C . GLU B 1 191 ? 22.326 20.973 119.940 1.00 12.22 167 GLU B C 1
ATOM 6470 O O . GLU B 1 191 ? 21.891 19.956 120.491 1.00 9.37 167 GLU B O 1
ATOM 6476 N N . ALA B 1 192 ? 23.175 21.807 120.530 1.00 10.21 168 ALA B N 1
ATOM 6477 C CA . ALA B 1 192 ? 23.698 21.518 121.853 1.00 14.20 168 ALA B CA 1
ATOM 6478 C C . ALA B 1 192 ? 22.609 21.477 122.940 1.00 13.18 168 ALA B C 1
ATOM 6479 O O . ALA B 1 192 ? 22.703 20.689 123.877 1.00 13.70 168 ALA B O 1
ATOM 6481 N N . SER B 1 193 ? 21.600 22.333 122.814 1.00 11.93 169 SER B N 1
ATOM 6482 C CA . SER B 1 193 ? 20.513 22.393 123.788 1.00 13.08 169 SER B CA 1
ATOM 6483 C C . SER B 1 193 ? 19.587 21.188 123.680 1.00 13.81 169 SER B C 1
ATOM 6484 O O . SER B 1 193 ? 19.102 20.661 124.692 1.00 14.47 169 SER B O 1
ATOM 6487 N N . SER B 1 194 ? 19.339 20.747 122.452 1.00 11.54 170 SER B N 1
ATOM 6488 C CA . SER B 1 194 ? 18.593 19.509 122.223 1.00 12.34 170 SER B CA 1
ATOM 6489 C C . SER B 1 194 ? 19.352 18.351 122.888 1.00 11.23 170 SER B C 1
ATOM 6490 O O . SER B 1 194 ? 18.767 17.557 123.618 1.00 9.30 170 SER B O 1
ATOM 6493 N N . LEU B 1 195 ? 20.665 18.288 122.677 1.00 13.17 171 LEU B N 1
ATOM 6494 C CA . LEU B 1 195 ? 21.487 17.215 123.248 1.00 14.78 171 LEU B CA 1
ATOM 6495 C C . LEU B 1 195 ? 21.523 17.283 124.789 1.00 12.64 171 LEU B C 1
ATOM 6496 O O . LEU B 1 195 ? 21.393 16.260 125.474 1.00 11.39 171 LEU B O 1
ATOM 6501 N N . ALA B 1 196 ? 21.677 18.493 125.323 1.00 10.20 172 ALA B N 1
ATOM 6502 C CA . ALA B 1 196 ? 21.760 18.667 126.768 1.00 12.58 172 ALA B CA 1
ATOM 6503 C C . ALA B 1 196 ? 20.483 18.239 127.480 1.00 14.13 172 ALA B C 1
ATOM 6504 O O . ALA B 1 196 ? 20.542 17.646 128.569 1.00 13.32 172 ALA B O 1
ATOM 6506 N N . ALA B 1 197 ? 19.333 18.517 126.867 1.00 12.66 173 ALA B N 1
ATOM 6507 C CA . ALA B 1 197 ? 18.054 18.107 127.452 1.00 15.56 173 ALA B CA 1
ATOM 6508 C C . ALA B 1 197 ? 17.918 16.598 127.374 1.00 14.07 173 ALA B C 1
ATOM 6509 O O . ALA B 1 197 ? 17.462 15.954 128.319 1.00 12.41 173 ALA B O 1
ATOM 6511 N N . HIS B 1 198 ? 18.337 16.023 126.256 1.00 13.52 174 HIS B N 1
ATOM 6512 C CA . HIS B 1 198 ? 18.233 14.570 126.104 1.00 14.62 174 HIS B CA 1
ATOM 6513 C C . HIS B 1 198 ? 19.047 13.830 127.168 1.00 18.92 174 HIS B C 1
ATOM 6514 O O . HIS B 1 198 ? 18.627 12.781 127.677 1.00 13.45 174 HIS B O 1
ATOM 6521 N N . LEU B 1 199 ? 20.221 14.373 127.479 1.00 13.13 175 LEU B N 1
ATOM 6522 C CA . LEU B 1 199 ? 21.098 13.809 128.516 1.00 11.80 175 LEU B CA 1
ATOM 6523 C C . LEU B 1 199 ? 20.727 14.242 129.942 1.00 16.64 175 LEU B C 1
ATOM 6524 O O . LEU B 1 199 ? 21.365 13.817 130.916 1.00 15.16 175 LEU B O 1
ATOM 6529 N N . GLN B 1 200 ? 19.707 15.089 130.061 1.00 15.07 176 GLN B N 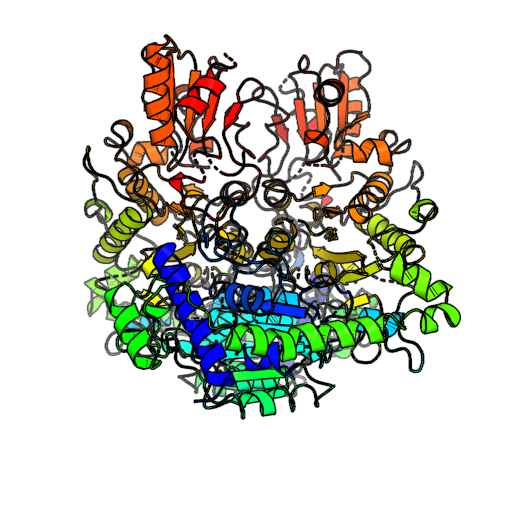1
ATOM 6530 C CA . GLN B 1 200 ? 19.217 15.559 131.368 1.00 14.02 176 GLN B CA 1
ATOM 6531 C C . GLN B 1 200 ? 20.336 16.165 132.216 1.00 16.29 176 GLN B C 1
ATOM 6532 O O . GLN B 1 200 ? 20.527 15.807 133.379 1.00 15.73 176 GLN B O 1
ATOM 6538 N N . LEU B 1 201 ? 21.045 17.116 131.632 1.00 12.68 177 LEU B N 1
ATOM 6539 C CA . LEU B 1 201 ? 22.167 17.755 132.313 1.00 13.13 177 LEU B CA 1
ATOM 6540 C C . LEU B 1 201 ? 21.671 18.872 133.228 1.00 14.74 177 LEU B C 1
ATOM 6541 O O . LEU B 1 201 ? 21.775 20.059 132.902 1.00 13.32 177 LEU B O 1
ATOM 6546 N N . GLY B 1 202 ? 21.137 18.485 134.383 1.00 15.15 178 GLY B N 1
ATOM 6547 C CA . GLY B 1 202 ? 20.577 19.435 135.326 1.00 14.79 178 GLY B CA 1
ATOM 6548 C C . GLY B 1 202 ? 21.569 20.341 136.051 1.00 17.51 178 GLY B C 1
ATOM 6549 O O . GLY B 1 202 ? 21.165 21.244 136.780 1.00 16.57 178 GLY B O 1
ATOM 6550 N N . ARG B 1 203 ? 22.862 20.101 135.873 1.00 15.56 179 ARG B N 1
ATOM 6551 C CA . ARG B 1 203 ? 23.873 20.947 136.488 1.00 13.73 179 ARG B CA 1
ATOM 6552 C C . ARG B 1 203 ? 24.316 22.065 135.543 1.00 17.22 179 ARG B C 1
ATOM 6553 O O . ARG B 1 203 ? 25.180 22.870 135.882 1.00 17.78 179 ARG B O 1
ATOM 6561 N N . LEU B 1 204 ? 23.727 22.104 134.349 1.00 13.67 180 LEU B N 1
ATOM 6562 C CA . LEU B 1 204 ? 24.009 23.192 133.400 1.00 10.72 180 LEU B CA 1
ATOM 6563 C C . LEU B 1 204 ? 22.924 24.279 133.566 1.00 17.86 180 LEU B C 1
ATOM 6564 O O . LEU B 1 204 ? 21.728 24.004 133.451 1.00 14.87 180 LEU B O 1
ATOM 6569 N N . VAL B 1 205 ? 23.353 25.501 133.847 1.00 15.07 181 VAL B N 1
ATOM 6570 C CA . VAL B 1 205 ? 22.435 26.614 134.096 1.00 15.80 181 VAL B CA 1
ATOM 6571 C C . VAL B 1 205 ? 22.910 27.783 133.230 1.00 13.18 181 VAL B C 1
ATOM 6572 O O . VAL B 1 205 ? 24.045 28.263 133.368 1.00 15.29 181 VAL B O 1
ATOM 6576 N N . VAL B 1 206 ? 22.059 28.223 132.315 1.00 13.94 182 VAL B N 1
ATOM 6577 C CA . VAL B 1 206 ? 22.447 29.294 131.382 1.00 14.46 182 VAL B CA 1
ATOM 6578 C C . VAL B 1 206 ? 21.635 30.539 131.677 1.00 15.41 182 VAL B C 1
ATOM 6579 O O . VAL B 1 206 ? 20.408 30.472 131.719 1.00 16.13 182 VAL B O 1
ATOM 6583 N N . LEU B 1 207 ? 22.319 31.663 131.915 1.00 16.34 183 LEU B N 1
ATOM 6584 C CA . LEU B 1 207 ? 21.640 32.946 132.084 1.00 17.28 183 LEU B CA 1
ATOM 6585 C C . LEU B 1 207 ? 21.626 33.660 130.738 1.00 18.85 183 LEU B C 1
ATOM 6586 O O . LEU B 1 207 ? 22.662 33.963 130.158 1.00 18.51 183 LEU B O 1
ATOM 6591 N N . TYR B 1 208 ? 20.425 33.964 130.288 1.00 15.58 184 TYR B N 1
ATOM 6592 C CA . TYR B 1 208 ? 20.180 34.536 128.989 1.00 17.57 184 TYR B CA 1
ATOM 6593 C C . TYR B 1 208 ? 19.873 36.007 129.179 1.00 19.56 184 TYR B C 1
ATOM 6594 O O . TYR B 1 208 ? 18.821 36.381 129.726 1.00 18.57 184 TYR B O 1
ATOM 6603 N N . ASP B 1 209 ? 20.836 36.827 128.776 1.00 16.41 185 ASP B N 1
ATOM 6604 C CA . ASP B 1 209 ? 20.702 38.281 128.778 1.00 18.13 185 ASP B CA 1
ATOM 6605 C C . ASP B 1 209 ? 19.790 38.667 127.618 1.00 22.34 185 ASP B C 1
ATOM 6606 O O . ASP B 1 209 ? 20.225 38.779 126.474 1.00 21.59 185 ASP B O 1
ATOM 6611 N N . SER B 1 210 ? 18.522 38.872 127.927 1.00 18.60 186 SER B N 1
ATOM 6612 C CA . SER B 1 210 ? 17.480 39.057 126.931 1.00 22.58 186 SER B CA 1
ATOM 6613 C C . SER B 1 210 ? 17.125 40.541 126.873 1.00 26.08 186 SER B C 1
ATOM 6614 O O . SER B 1 210 ? 16.409 41.059 127.731 1.00 24.22 186 SER B O 1
ATOM 6617 N N . ASN B 1 211 ? 17.663 41.243 125.887 1.00 26.53 187 ASN B N 1
ATOM 6618 C CA . ASN B 1 211 ? 17.572 42.688 125.905 1.00 28.24 187 ASN B CA 1
ATOM 6619 C C . ASN B 1 211 ? 16.935 43.256 124.645 1.00 31.54 187 ASN B C 1
ATOM 6620 O O . ASN B 1 211 ? 16.876 44.469 124.480 1.00 41.04 187 ASN B O 1
ATOM 6625 N N . ASP B 1 212 ? 16.452 42.378 123.766 1.00 28.90 188 ASP B N 1
ATOM 6626 C CA . ASP B 1 212 ? 15.695 42.800 122.568 1.00 38.10 188 ASP B CA 1
ATOM 6627 C C . ASP B 1 212 ? 16.526 43.482 121.463 1.00 39.60 188 ASP B C 1
ATOM 6628 O O . ASP B 1 212 ? 15.960 44.045 120.512 1.00 37.16 188 ASP B O 1
ATOM 6633 N N . ILE B 1 213 ? 17.852 43.441 121.593 1.00 33.21 189 ILE B N 1
ATOM 6634 C CA . ILE B 1 213 ? 18.732 44.148 120.659 1.00 44.06 189 ILE B CA 1
ATOM 6635 C C . ILE B 1 213 ? 19.815 43.225 120.069 1.00 46.73 189 ILE B C 1
ATOM 6636 O O . ILE B 1 213 ? 20.444 42.446 120.789 1.00 38.30 189 ILE B O 1
ATOM 6641 N N . SER B 1 214 ? 20.011 43.287 118.753 1.00 50.98 190 SER B N 1
ATOM 6642 C CA . SER B 1 214 ? 21.204 42.678 118.165 1.00 52.58 190 SER B CA 1
ATOM 6643 C C . SER B 1 214 ? 22.100 43.765 117.562 1.00 53.58 190 SER B C 1
ATOM 6644 O O . SER B 1 214 ? 21.794 44.965 117.652 1.00 50.54 190 SER B O 1
ATOM 6647 N N . LEU B 1 215 ? 23.211 43.343 116.970 1.00 51.20 191 LEU B N 1
ATOM 6648 C CA . LEU B 1 215 ? 24.213 44.270 116.455 1.00 54.43 191 LEU B CA 1
ATOM 6649 C C . LEU B 1 215 ? 23.642 45.307 115.465 1.00 52.89 191 LEU B C 1
ATOM 6650 O O . LEU B 1 215 ? 24.016 46.481 115.519 1.00 50.41 191 LEU B O 1
ATOM 6655 N N . ASP B 1 216 ? 22.730 44.873 114.586 1.00 50.14 192 ASP B N 1
ATOM 6656 C CA . ASP B 1 216 ? 22.144 45.733 113.538 1.00 47.71 192 ASP B CA 1
ATOM 6657 C C . ASP B 1 216 ? 20.881 46.533 113.931 1.00 47.88 192 ASP B C 1
ATOM 6658 O O . ASP B 1 216 ? 20.334 47.277 113.108 1.00 43.61 192 ASP B O 1
ATOM 6663 N N . GLY B 1 217 ? 20.402 46.360 115.162 1.00 45.74 193 GLY B N 1
ATOM 6664 C CA . GLY B 1 217 ? 19.221 47.078 115.628 1.00 45.38 193 GLY B CA 1
ATOM 6665 C C . GLY B 1 217 ? 18.224 46.219 116.398 1.00 46.62 193 GLY B C 1
ATOM 6666 O O . GLY B 1 217 ? 18.609 45.271 117.099 1.00 46.03 193 GLY B O 1
ATOM 6667 N N . ASP B 1 218 ? 16.938 46.548 116.268 1.00 44.31 194 ASP B N 1
ATOM 6668 C CA . ASP B 1 218 ? 15.883 45.793 116.946 1.00 48.96 194 ASP B CA 1
ATOM 6669 C C . ASP B 1 218 ? 15.911 44.312 116.550 1.00 45.32 194 ASP B C 1
ATOM 6670 O O . ASP B 1 218 ? 15.891 43.965 115.357 1.00 39.47 194 ASP B O 1
ATOM 6675 N N . LEU B 1 219 ? 15.951 43.450 117.560 1.00 42.40 195 LEU B N 1
ATOM 6676 C CA . LEU B 1 219 ? 15.939 42.007 117.355 1.00 43.73 195 LEU B CA 1
ATOM 6677 C C . LEU B 1 219 ? 14.797 41.602 116.422 1.00 39.31 195 LEU B C 1
ATOM 6678 O O . LEU B 1 219 ? 14.955 40.710 115.594 1.00 40.01 195 LEU B O 1
ATOM 6683 N N . ASN B 1 220 ? 13.660 42.282 116.540 1.00 38.60 196 ASN B N 1
ATOM 6684 C CA . ASN B 1 220 ? 12.495 41.992 115.698 1.00 39.87 196 ASN B CA 1
ATOM 6685 C C . ASN B 1 220 ? 12.658 42.253 114.183 1.00 32.70 196 ASN B C 1
ATOM 6686 O O . ASN B 1 220 ? 11.735 42.004 113.398 1.00 30.30 196 ASN B O 1
ATOM 6691 N N . ARG B 1 221 ? 13.823 42.731 113.758 1.00 28.77 197 ARG B N 1
ATOM 6692 C CA . ARG B 1 221 ? 14.109 42.779 112.323 1.00 27.91 197 ARG B CA 1
ATOM 6693 C C . ARG B 1 221 ? 14.477 41.381 111.798 1.00 26.38 197 ARG B C 1
ATOM 6694 O O . ARG B 1 221 ? 14.470 41.158 110.599 1.00 23.64 197 ARG B O 1
ATOM 6702 N N . SER B 1 222 ? 14.834 40.445 112.683 1.00 20.31 198 SER B N 1
ATOM 6703 C CA . SER B 1 222 ? 15.206 39.105 112.212 1.00 16.16 198 SER B CA 1
ATOM 6704 C C . SER B 1 222 ? 14.821 37.949 113.155 1.00 18.40 198 SER B C 1
ATOM 6705 O O . SER B 1 222 ? 15.048 36.777 112.833 1.00 20.17 198 SER B O 1
ATOM 6708 N N . PHE B 1 223 ? 14.272 38.261 114.320 1.00 13.97 199 PHE B N 1
ATOM 6709 C CA . PHE B 1 223 ? 14.132 37.256 115.361 1.00 20.46 199 PHE B CA 1
ATOM 6710 C C . PHE B 1 223 ? 12.830 37.476 116.123 1.00 26.16 199 PHE B C 1
ATOM 6711 O O . PHE B 1 223 ? 12.702 38.476 116.816 1.00 30.14 199 PHE B O 1
ATOM 6719 N N . SER B 1 224 ? 11.863 36.576 115.999 1.00 20.58 200 SER B N 1
ATOM 6720 C CA . SER B 1 224 ? 10.598 36.765 116.727 1.00 20.20 200 SER B CA 1
ATOM 6721 C C . SER B 1 224 ? 10.079 35.498 117.402 1.00 20.66 200 SER B C 1
ATOM 6722 O O . SER B 1 224 ? 8.967 35.476 117.916 1.00 18.08 200 SER B O 1
ATOM 6725 N N . GLU B 1 225 ? 10.881 34.439 117.407 1.00 16.34 201 GLU B N 1
ATOM 6726 C CA . GLU B 1 225 ? 10.433 33.190 117.975 1.00 16.91 201 GLU B CA 1
ATOM 6727 C C . GLU B 1 225 ? 10.269 33.317 119.502 1.00 19.90 201 GLU B C 1
ATOM 6728 O O . GLU B 1 225 ? 10.818 34.235 120.129 1.00 16.73 201 GLU B O 1
ATOM 6734 N N . SER B 1 226 ? 9.545 32.377 120.108 1.00 18.07 202 SER B N 1
ATOM 6735 C CA . SER B 1 226 ? 9.549 32.257 121.568 1.00 16.06 202 SER B CA 1
ATOM 6736 C C . SER B 1 226 ? 10.689 31.369 122.022 1.00 16.19 202 SER B C 1
ATOM 6737 O O . SER B 1 226 ? 10.606 30.139 121.936 1.00 15.36 202 SER B O 1
ATOM 6740 N N . VAL B 1 227 ? 11.757 31.978 122.522 1.00 13.81 203 VAL B N 1
ATOM 6741 C CA . VAL B 1 227 ? 12.892 31.198 123.000 1.00 14.44 203 VAL B CA 1
ATOM 6742 C C . VAL B 1 227 ? 12.478 30.336 124.189 1.00 15.51 203 VAL B C 1
ATOM 6743 O O . VAL B 1 227 ? 12.831 29.162 124.276 1.00 14.69 203 VAL B O 1
ATOM 6747 N N . GLU B 1 228 ? 11.709 30.915 125.108 1.00 13.85 204 GLU B N 1
ATOM 6748 C CA . GLU B 1 228 ? 11.236 30.136 126.237 1.00 15.14 204 GLU B CA 1
ATOM 6749 C C . GLU B 1 228 ? 10.471 28.882 125.762 1.00 15.45 204 GLU B C 1
ATOM 6750 O O . GLU B 1 228 ? 10.676 27.791 126.284 1.00 16.08 204 GLU B O 1
ATOM 6756 N N . ASP B 1 229 ? 9.588 29.023 124.778 1.00 13.02 205 ASP B N 1
ATOM 6757 C CA . ASP B 1 229 ? 8.810 27.843 124.381 1.00 11.33 205 ASP B CA 1
ATOM 6758 C C . ASP B 1 229 ? 9.677 26.818 123.645 1.00 14.04 205 ASP B C 1
ATOM 6759 O O . ASP B 1 229 ? 9.436 25.613 123.726 1.00 15.46 205 ASP B O 1
ATOM 6764 N N . ARG B 1 230 ? 10.659 27.300 122.901 1.00 15.04 206 ARG B N 1
ATOM 6765 C CA . ARG B 1 230 ? 11.581 26.389 122.231 1.00 11.75 206 ARG B CA 1
ATOM 6766 C C . ARG B 1 230 ? 12.374 25.579 123.256 1.00 15.56 206 ARG B C 1
ATOM 6767 O O . ARG B 1 230 ? 12.523 24.354 123.140 1.00 14.57 206 ARG B O 1
ATOM 6775 N N . TYR B 1 231 ? 12.907 26.269 124.257 1.00 15.68 207 TYR B N 1
ATOM 6776 C CA . TYR B 1 231 ? 13.667 25.584 125.280 1.00 13.48 207 TYR B CA 1
ATOM 6777 C C . TYR B 1 231 ? 12.819 24.595 126.088 1.00 12.63 207 TYR B C 1
ATOM 6778 O O . TYR B 1 231 ? 13.276 23.496 126.400 1.00 14.72 207 TYR B O 1
ATOM 6787 N N . LYS B 1 232 ? 11.577 24.962 126.408 1.00 13.68 208 LYS B N 1
ATOM 6788 C CA . LYS B 1 232 ? 10.690 23.995 127.052 1.00 12.58 208 LYS B CA 1
ATOM 6789 C C . LYS B 1 232 ? 10.449 22.780 126.153 1.00 14.70 208 LYS B C 1
ATOM 6790 O O . LYS B 1 232 ? 10.355 21.656 126.628 1.00 15.32 208 LYS B O 1
ATOM 6796 N N . ALA B 1 233 ? 10.360 23.007 124.849 1.00 13.58 209 ALA B N 1
ATOM 6797 C CA . ALA B 1 233 ? 10.173 21.900 123.904 1.00 16.54 209 ALA B CA 1
ATOM 6798 C C . ALA B 1 233 ? 11.362 20.951 123.904 1.00 13.68 209 ALA B C 1
ATOM 6799 O O . ALA B 1 233 ? 11.192 19.741 123.741 1.00 13.06 209 ALA B O 1
ATOM 6801 N N . TYR B 1 234 ? 12.571 21.474 124.068 1.00 12.36 210 TYR B N 1
ATOM 6802 C CA . TYR B 1 234 ? 13.734 20.582 124.124 1.00 12.78 210 TYR B CA 1
ATOM 6803 C C . TYR B 1 234 ? 13.654 19.713 125.381 1.00 16.69 210 TYR B C 1
ATOM 6804 O O . TYR B 1 234 ? 14.047 18.537 125.372 1.00 16.09 210 TYR B O 1
ATOM 6813 N N . GLY B 1 235 ? 13.173 20.317 126.464 1.00 13.41 211 GLY B N 1
ATOM 6814 C CA . GLY B 1 235 ? 13.064 19.651 127.760 1.00 13.00 211 GLY B CA 1
ATOM 6815 C C . GLY B 1 235 ? 13.873 20.380 128.825 1.00 18.17 211 GLY B C 1
ATOM 6816 O O . GLY B 1 235 ? 14.284 19.792 129.827 1.00 16.66 211 GLY B O 1
ATOM 6817 N N . TRP B 1 236 ? 14.126 21.664 128.591 1.00 14.90 212 TRP B N 1
ATOM 6818 C CA . TRP B 1 236 ? 14.807 22.500 129.580 1.00 15.20 212 TRP B CA 1
ATOM 6819 C C . TRP B 1 236 ? 13.782 23.054 130.563 1.00 13.90 212 TRP B C 1
ATOM 6820 O O . TRP B 1 236 ? 12.618 23.276 130.200 1.00 14.70 212 TRP B O 1
ATOM 6831 N N . GLN B 1 237 ? 14.222 23.311 131.792 1.00 17.44 213 GLN B N 1
ATOM 6832 C CA . GLN B 1 237 ? 13.485 24.165 132.723 1.00 16.06 213 GLN B CA 1
ATOM 6833 C C . GLN B 1 237 ? 13.729 25.611 132.296 1.00 15.69 213 GLN B C 1
ATOM 6834 O O . GLN B 1 237 ? 14.866 26.003 132.025 1.00 17.78 213 GLN B O 1
ATOM 6840 N N . VAL B 1 238 ? 12.670 26.404 132.212 1.00 13.93 214 VAL B N 1
ATOM 6841 C CA . VAL B 1 238 ? 12.848 27.798 131.846 1.00 13.21 214 VAL B CA 1
ATOM 6842 C C . VAL B 1 238 ? 12.266 28.722 132.910 1.00 14.51 214 VAL B C 1
ATOM 6843 O O . VAL B 1 238 ? 11.134 28.563 133.326 1.00 16.61 214 VAL B O 1
ATOM 6847 N N . ILE B 1 239 ? 13.073 29.670 133.360 1.00 15.94 215 ILE B N 1
ATOM 6848 C CA . ILE B 1 239 ? 12.660 30.590 134.396 1.00 16.80 215 ILE B CA 1
ATOM 6849 C C . ILE B 1 239 ? 12.867 32.004 133.892 1.00 21.60 215 ILE B C 1
ATOM 6850 O O . ILE B 1 239 ? 13.946 32.346 133.409 1.00 16.15 215 ILE B O 1
ATOM 6855 N N . ARG B 1 240 ? 11.830 32.823 134.020 1.00 18.31 216 ARG B N 1
ATOM 6856 C CA . ARG B 1 240 ? 11.890 34.206 133.576 1.00 20.52 216 ARG B CA 1
ATOM 6857 C C . ARG B 1 240 ? 12.162 35.151 134.744 1.00 22.20 216 ARG B C 1
ATOM 6858 O O . ARG B 1 240 ? 11.531 35.041 135.804 1.00 21.73 216 ARG B O 1
ATOM 6866 N N . VAL B 1 241 ? 13.100 36.072 134.551 1.00 17.32 217 VAL B N 1
ATOM 6867 C CA . VAL B 1 241 ? 13.289 37.179 135.484 1.00 20.08 217 VAL B CA 1
ATOM 6868 C C . VAL B 1 241 ? 12.894 38.479 134.779 1.00 23.20 217 VAL B C 1
ATOM 6869 O O . VAL B 1 241 ? 13.560 38.913 133.847 1.00 20.39 217 VAL B O 1
ATOM 6873 N N . GLU B 1 242 ? 11.786 39.079 135.204 1.00 21.11 218 GLU B N 1
ATOM 6874 C CA . GLU B 1 242 ? 11.237 40.243 134.512 1.00 23.39 218 GLU B CA 1
ATOM 6875 C C . GLU B 1 242 ? 12.112 41.501 134.613 1.00 24.80 218 GLU B C 1
ATOM 6876 O O . GLU B 1 242 ? 12.140 42.321 133.702 1.00 21.11 218 GLU B O 1
ATOM 6882 N N . ASP B 1 243 ? 12.815 41.654 135.726 1.00 22.98 219 ASP B N 1
ATOM 6883 C CA . ASP B 1 243 ? 13.624 42.848 135.941 1.00 25.02 219 ASP B CA 1
ATOM 6884 C C . ASP B 1 243 ? 15.067 42.476 136.223 1.00 21.75 219 ASP B C 1
ATOM 6885 O O . ASP B 1 243 ? 15.411 42.080 137.342 1.00 21.18 219 ASP B O 1
ATOM 6890 N N . GLY B 1 244 ? 15.904 42.637 135.202 1.00 21.67 220 GLY B N 1
ATOM 6891 C CA . GLY B 1 244 ? 17.311 42.282 135.271 1.00 19.75 220 GLY B CA 1
ATOM 6892 C C . GLY B 1 244 ? 18.099 43.001 136.352 1.00 24.06 220 GLY B C 1
ATOM 6893 O O . GLY B 1 244 ? 19.209 42.581 136.682 1.00 27.03 220 GLY B O 1
ATOM 6894 N N . ASN B 1 245 ? 17.548 44.086 136.899 1.00 20.17 221 ASN B N 1
ATOM 6895 C CA . ASN B 1 245 ? 18.228 44.809 137.973 1.00 21.63 221 ASN B CA 1
ATOM 6896 C C . ASN B 1 245 ? 17.867 44.294 139.373 1.00 27.89 221 ASN B C 1
ATOM 6897 O O . ASN B 1 245 ? 18.457 44.705 140.371 1.00 28.20 221 ASN B O 1
ATOM 6902 N N . ASP B 1 246 ? 16.899 43.389 139.433 1.00 26.26 222 ASP B N 1
ATOM 6903 C CA . ASP B 1 246 ? 16.412 42.861 140.696 1.00 23.53 222 ASP B CA 1
ATOM 6904 C C . ASP B 1 246 ? 17.233 41.621 141.066 1.00 23.13 222 ASP B C 1
ATOM 6905 O O . ASP B 1 246 ? 16.948 40.518 140.601 1.00 24.34 222 ASP B O 1
ATOM 6910 N N . ILE B 1 247 ? 18.260 41.793 141.888 1.00 22.95 223 ILE B N 1
ATOM 6911 C CA . ILE B 1 247 ? 19.135 40.663 142.177 1.00 24.46 223 ILE B CA 1
ATOM 6912 C C . ILE B 1 247 ? 18.497 39.620 143.076 1.00 25.09 223 ILE B C 1
ATOM 6913 O O . ILE B 1 247 ? 18.896 38.463 143.065 1.00 22.82 223 ILE B O 1
ATOM 6918 N N A GLU B 1 248 ? 17.500 40.033 143.861 0.47 24.99 224 GLU B N 1
ATOM 6919 N N B GLU B 1 248 ? 17.507 40.026 143.855 0.53 24.97 224 GLU B N 1
ATOM 6920 C CA A GLU B 1 248 ? 16.772 39.093 144.714 0.47 29.10 224 GLU B CA 1
ATOM 6921 C CA B GLU B 1 248 ? 16.806 39.077 144.702 0.53 28.25 224 GLU B CA 1
ATOM 6922 C C A GLU B 1 248 ? 15.967 38.117 143.858 0.47 25.82 224 GLU B C 1
ATOM 6923 C C B GLU B 1 248 ? 15.981 38.112 143.847 0.53 25.81 224 GLU B C 1
ATOM 6924 O O A GLU B 1 248 ? 15.869 36.934 144.181 0.47 25.37 224 GLU B O 1
ATOM 6925 O O B GLU B 1 248 ? 15.887 36.925 144.155 0.53 25.40 224 GLU B O 1
ATOM 6936 N N . ALA B 1 249 ? 15.389 38.616 142.768 1.00 22.15 225 ALA B N 1
ATOM 6937 C CA . ALA B 1 249 ? 14.664 37.747 141.845 1.00 25.38 225 ALA B CA 1
ATOM 6938 C C . ALA B 1 249 ? 15.649 36.859 141.095 1.00 23.08 225 ALA B C 1
ATOM 6939 O O . ALA B 1 249 ? 15.373 35.682 140.839 1.00 22.36 225 ALA B O 1
ATOM 6941 N N . ILE B 1 250 ? 16.791 37.421 140.713 1.00 20.46 226 ILE B N 1
ATOM 6942 C CA . ILE B 1 250 ? 17.783 36.604 140.019 1.00 25.79 226 ILE B CA 1
ATOM 6943 C C . ILE B 1 250 ? 18.288 35.492 140.951 1.00 23.11 226 ILE B C 1
ATOM 6944 O O . ILE B 1 250 ? 18.425 34.348 140.536 1.00 21.02 226 ILE B O 1
ATOM 6949 N N . ALA B 1 251 ? 18.532 35.816 142.217 1.00 19.80 227 ALA B N 1
ATOM 6950 C CA . ALA B 1 251 ? 18.957 34.776 143.153 1.00 21.57 227 ALA B CA 1
ATOM 6951 C C . ALA B 1 251 ? 17.888 33.695 143.309 1.00 19.39 227 ALA B C 1
ATOM 6952 O O . ALA B 1 251 ? 18.206 32.515 143.369 1.00 19.75 227 ALA B O 1
ATOM 6954 N N . LYS B 1 252 ? 16.619 34.085 143.377 1.00 21.31 228 LYS B N 1
ATOM 6955 C CA . LYS B 1 252 ? 15.576 33.065 143.494 1.00 25.13 228 LYS B CA 1
ATOM 6956 C C . LYS B 1 252 ? 15.559 32.136 142.279 1.00 22.44 228 LYS B C 1
ATOM 6957 O O . LYS B 1 252 ? 15.341 30.941 142.414 1.00 21.42 228 LYS B O 1
ATOM 6963 N N . ALA B 1 253 ? 15.787 32.690 141.094 1.00 17.68 229 ALA B N 1
ATOM 6964 C CA . ALA B 1 253 ? 15.785 31.871 139.880 1.00 17.73 229 ALA B CA 1
ATOM 6965 C C . ALA B 1 253 ? 16.938 30.861 139.885 1.00 16.22 229 ALA B C 1
ATOM 6966 O O . ALA B 1 253 ? 16.750 29.693 139.572 1.00 17.62 229 ALA B O 1
ATOM 6968 N N . ILE B 1 254 ? 18.130 31.307 140.267 1.00 19.97 230 ILE B N 1
ATOM 6969 C CA . ILE B 1 254 ? 19.272 30.393 140.334 1.00 19.75 230 ILE B CA 1
ATOM 6970 C C . ILE B 1 254 ? 19.061 29.289 141.376 1.00 16.11 230 ILE B C 1
ATOM 6971 O O . ILE B 1 254 ? 19.429 28.143 141.150 1.00 15.79 230 ILE B O 1
ATOM 6976 N N A GLU B 1 255 ? 18.467 29.635 142.519 0.51 15.06 231 GLU B N 1
ATOM 6977 N N B GLU B 1 255 ? 18.473 29.643 142.512 0.49 15.03 231 GLU B N 1
ATOM 6978 C CA A GLU B 1 255 ? 18.179 28.637 143.552 0.51 17.26 231 GLU B CA 1
ATOM 6979 C CA B GLU B 1 255 ? 18.212 28.658 143.550 0.49 16.78 231 GLU B CA 1
ATOM 6980 C C A GLU B 1 255 ? 17.233 27.587 142.981 0.51 20.40 231 GLU B C 1
ATOM 6981 C C B GLU B 1 255 ? 17.216 27.630 143.018 0.49 19.92 231 GLU B C 1
ATOM 6982 O O A GLU B 1 255 ? 17.462 26.377 143.109 0.51 20.30 231 GLU B O 1
ATOM 6983 O O B GLU B 1 255 ? 17.402 26.419 143.188 0.49 20.47 231 GLU B O 1
ATOM 6994 N N A GLU B 1 256 ? 16.154 28.057 142.358 0.51 20.44 232 GLU B N 1
ATOM 6995 N N B GLU B 1 256 ? 16.165 28.113 142.359 0.49 20.31 232 GLU B N 1
ATOM 6996 C CA A GLU B 1 256 ? 15.197 27.163 141.701 0.51 20.67 232 GLU B CA 1
ATOM 6997 C CA B GLU B 1 256 ? 15.195 27.222 141.716 0.49 21.66 232 GLU B CA 1
ATOM 6998 C C A GLU B 1 256 ? 15.860 26.325 140.610 0.51 20.31 232 GLU B C 1
ATOM 6999 C C B GLU B 1 256 ? 15.858 26.352 140.632 0.49 20.48 232 GLU B C 1
ATOM 7000 O O A GLU B 1 256 ? 15.523 25.150 140.416 0.51 20.24 232 GLU B O 1
ATOM 7001 O O B GLU B 1 256 ? 15.524 25.173 140.477 0.49 20.65 232 GLU B O 1
ATOM 7012 N N . ALA B 1 257 ? 16.802 26.926 139.890 1.00 15.14 233 ALA B N 1
ATOM 7013 C CA . ALA B 1 257 ? 17.532 26.174 138.865 1.00 18.46 233 ALA B CA 1
ATOM 7014 C C . ALA B 1 257 ? 18.306 25.004 139.481 1.00 21.31 233 ALA B C 1
ATOM 7015 O O . ALA B 1 257 ? 18.247 23.860 138.998 1.00 19.95 233 ALA B O 1
ATOM 7017 N N . LYS B 1 258 ? 19.048 25.296 140.545 1.00 20.68 234 LYS B N 1
ATOM 7018 C CA . LYS B 1 258 ? 19.862 24.279 141.200 1.00 20.38 234 LYS B CA 1
ATOM 7019 C C . LYS B 1 258 ? 18.983 23.187 141.823 1.00 25.61 234 LYS B C 1
ATOM 7020 O O . LYS B 1 258 ? 19.354 22.013 141.833 1.00 27.21 234 LYS B O 1
ATOM 7026 N N . ALA B 1 259 ? 17.802 23.561 142.297 1.00 26.07 235 ALA B N 1
ATOM 7027 C CA . ALA B 1 259 ? 16.892 22.584 142.895 1.00 27.98 235 ALA B CA 1
ATOM 7028 C C . ALA B 1 259 ? 16.380 21.539 141.899 1.00 28.40 235 ALA B C 1
ATOM 7029 O O . ALA B 1 259 ? 16.041 20.430 142.297 1.00 31.30 235 ALA B O 1
ATOM 7031 N N . ASP B 1 260 ? 16.308 21.897 140.616 1.00 23.14 236 ASP B N 1
ATOM 7032 C CA . ASP B 1 260 ? 15.813 20.976 139.581 1.00 25.57 236 ASP B CA 1
ATOM 7033 C C . ASP B 1 260 ? 16.991 20.166 139.052 1.00 26.71 236 ASP B C 1
ATOM 7034 O O . ASP B 1 260 ? 17.852 20.707 138.358 1.00 29.61 236 ASP B O 1
ATOM 7039 N N A GLU B 1 261 ? 17.021 18.871 139.356 0.49 23.04 237 GLU B N 1
ATOM 7040 N N B GLU B 1 261 ? 17.018 18.875 139.371 0.51 24.07 237 GLU B N 1
ATOM 7041 C CA A GLU B 1 261 ? 18.179 18.042 139.055 0.49 26.97 237 GLU B CA 1
ATOM 7042 C CA B GLU B 1 261 ? 18.172 18.047 139.057 0.51 26.97 237 GLU B CA 1
ATOM 7043 C C A GLU B 1 261 ? 18.084 17.315 137.716 0.49 23.95 237 GLU B C 1
ATOM 7044 C C B GLU B 1 261 ? 18.072 17.304 137.726 0.51 23.95 237 GLU B C 1
ATOM 7045 O O A GLU B 1 261 ? 19.074 16.752 137.250 0.49 21.98 237 GLU B O 1
ATOM 7046 O O B GLU B 1 261 ? 19.057 16.743 137.257 0.51 22.43 237 GLU B O 1
ATOM 7057 N N . LYS B 1 262 ? 16.905 17.295 137.102 1.00 19.86 238 LYS B N 1
ATOM 7058 C CA . LYS B 1 262 ? 16.750 16.520 135.864 1.00 23.99 238 LYS B CA 1
ATOM 7059 C C . LYS B 1 262 ? 16.823 17.323 134.550 1.00 21.46 238 LYS B C 1
ATOM 7060 O O . LYS B 1 262 ? 16.959 16.747 133.480 1.00 24.88 238 LYS B O 1
ATOM 7066 N N . ARG B 1 263 ? 16.717 18.643 134.619 1.00 18.98 239 ARG B N 1
ATOM 7067 C CA . ARG B 1 263 ? 16.699 19.439 133.388 1.00 17.37 239 ARG B CA 1
ATOM 7068 C C . ARG B 1 263 ? 17.723 20.536 133.443 1.00 17.83 239 ARG B C 1
ATOM 7069 O O . ARG B 1 263 ? 17.866 21.198 134.473 1.00 16.21 239 ARG B O 1
ATOM 7077 N N . PRO B 1 264 ? 18.425 20.755 132.319 1.00 12.14 240 PRO B N 1
ATOM 7078 C CA . PRO B 1 264 ? 19.234 21.961 132.193 1.00 12.34 240 PRO B CA 1
ATOM 7079 C C . PRO B 1 264 ? 18.312 23.178 132.263 1.00 16.36 240 PRO B C 1
ATOM 7080 O O . PRO B 1 264 ? 17.126 23.097 131.886 1.00 15.71 240 PRO B O 1
ATOM 7084 N N . THR B 1 265 ? 18.829 24.286 132.782 1.00 13.40 241 THR B N 1
ATOM 7085 C CA . THR B 1 265 ? 17.989 25.452 133.005 1.00 13.89 241 THR B CA 1
ATOM 7086 C C . THR B 1 265 ? 18.427 26.636 132.157 1.00 12.91 241 THR B C 1
ATOM 7087 O O . THR B 1 265 ? 19.622 26.954 132.076 1.00 14.95 241 THR B O 1
ATOM 7091 N N . LEU B 1 266 ? 17.435 27.307 131.580 1.00 13.72 242 LEU B N 1
ATOM 7092 C CA . LEU B 1 266 ? 17.617 28.616 130.961 1.00 13.45 242 LEU B CA 1
ATOM 7093 C C . LEU B 1 266 ? 16.889 29.662 131.797 1.00 14.69 242 LEU B C 1
ATOM 7094 O O . LEU B 1 266 ? 15.680 29.563 132.055 1.00 15.70 242 LEU B O 1
ATOM 7099 N N . ILE B 1 267 ? 17.634 30.657 132.258 1.00 14.64 243 ILE B N 1
ATOM 7100 C CA . ILE B 1 267 ? 17.037 31.752 133.005 1.00 15.60 243 ILE B CA 1
ATOM 7101 C C . ILE B 1 267 ? 17.047 32.940 132.074 1.00 16.99 243 ILE B C 1
ATOM 7102 O O . ILE B 1 267 ? 18.106 33.504 131.780 1.00 18.44 243 ILE B O 1
ATOM 7107 N N . GLU B 1 268 ? 15.876 33.288 131.559 1.00 15.87 244 GLU B N 1
ATOM 7108 C CA . GLU B 1 268 ? 15.784 34.458 130.709 1.00 18.45 244 GLU B CA 1
ATOM 7109 C C . GLU B 1 268 ? 15.656 35.697 131.586 1.00 22.06 244 GLU B C 1
ATOM 7110 O O . GLU B 1 268 ? 14.648 35.885 132.275 1.00 20.31 244 GLU B O 1
ATOM 7116 N N . VAL B 1 269 ? 16.696 36.523 131.555 1.00 17.34 245 VAL B N 1
ATOM 7117 C CA . VAL B 1 269 ? 16.772 37.726 132.350 1.00 15.21 245 VAL B CA 1
ATOM 7118 C C . VAL B 1 269 ? 16.534 38.937 131.461 1.00 18.67 245 VAL B C 1
ATOM 7119 O O . VAL B 1 269 ? 17.347 39.244 130.585 1.00 19.89 245 VAL B O 1
ATOM 7123 N N . ARG B 1 270 ? 15.405 39.604 131.668 1.00 18.67 246 ARG B N 1
ATOM 7124 C CA . ARG B 1 270 ? 15.054 40.759 130.844 1.00 23.94 246 ARG B CA 1
ATOM 7125 C C . ARG B 1 270 ? 15.803 41.989 131.336 1.00 24.75 246 ARG B C 1
ATOM 7126 O O . ARG B 1 270 ? 15.527 42.516 132.414 1.00 25.83 246 ARG B O 1
ATOM 7134 N N . THR B 1 271 ? 16.762 42.431 130.543 1.00 27.20 247 THR B N 1
ATOM 7135 C CA . THR B 1 271 ? 17.565 43.589 130.910 1.00 31.67 247 THR B CA 1
ATOM 7136 C C . THR B 1 271 ? 17.383 44.697 129.884 1.00 37.81 247 THR B C 1
ATOM 7137 O O . THR B 1 271 ? 16.806 44.487 128.813 1.00 36.66 247 THR B O 1
ATOM 7141 N N . THR B 1 272 ? 17.901 45.873 130.214 1.00 43.86 248 THR B N 1
ATOM 7142 C CA . THR B 1 272 ? 18.067 46.932 129.233 1.00 50.15 248 THR B CA 1
ATOM 7143 C C . THR B 1 272 ? 19.547 47.011 128.846 1.00 48.55 248 THR B C 1
ATOM 7144 O O . THR B 1 272 ? 20.399 47.260 129.712 1.00 44.01 248 THR B O 1
ATOM 7148 N N . ILE B 1 273 ? 19.853 46.787 127.561 1.00 46.11 249 ILE B N 1
ATOM 7149 C CA . ILE B 1 273 ? 21.231 46.925 127.074 1.00 43.02 249 ILE B CA 1
ATOM 7150 C C . ILE B 1 273 ? 21.717 48.358 127.318 1.00 37.79 249 ILE B C 1
ATOM 7151 O O . ILE B 1 273 ? 20.972 49.313 127.102 1.00 35.64 249 ILE B O 1
ATOM 7156 N N . GLY B 1 274 ? 22.956 48.504 127.780 1.00 36.68 250 GLY B N 1
ATOM 7157 C CA . GLY B 1 274 ? 23.495 49.824 128.090 1.00 35.79 250 GLY B CA 1
ATOM 7158 C C . GLY B 1 274 ? 22.679 50.571 129.140 1.00 40.95 250 GLY B C 1
ATOM 7159 O O . GLY B 1 274 ? 22.637 51.817 129.141 1.00 37.12 250 GLY B O 1
ATOM 7160 N N . PHE B 1 275 ? 22.020 49.816 130.021 1.00 41.24 251 PHE B N 1
ATOM 7161 C CA . PHE B 1 275 ? 21.263 50.398 131.127 1.00 47.89 251 PHE B CA 1
ATOM 7162 C C . PHE B 1 275 ? 22.090 51.456 131.851 1.00 44.13 251 PHE B C 1
ATOM 7163 O O . PHE B 1 275 ? 23.249 51.214 132.193 1.00 39.32 251 PHE B O 1
ATOM 7171 N N . GLY B 1 276 ? 21.486 52.619 132.088 1.00 47.64 252 GLY B N 1
ATOM 7172 C CA . GLY B 1 276 ? 22.155 53.719 132.770 1.00 51.79 252 GLY B CA 1
ATOM 7173 C C . GLY B 1 276 ? 22.532 54.854 131.830 1.00 51.41 252 GLY B C 1
ATOM 7174 O O . GLY B 1 276 ? 22.631 56.010 132.244 1.00 50.14 252 GLY B O 1
ATOM 7175 N N . SER B 1 277 ? 22.751 54.513 130.559 1.00 49.90 253 SER B N 1
ATOM 7176 C CA . SER B 1 277 ? 23.096 55.491 129.525 1.00 51.15 253 SER B CA 1
ATOM 7177 C C . SER B 1 277 ? 21.839 56.191 129.010 1.00 48.12 253 SER B C 1
ATOM 7178 O O . SER B 1 277 ? 21.005 55.557 128.355 1.00 36.07 253 SER B O 1
ATOM 7181 N N . PRO B 1 278 ? 21.700 57.504 129.298 1.00 55.90 254 PRO B N 1
ATOM 7182 C CA . PRO B 1 278 ? 20.486 58.228 128.883 1.00 56.37 254 PRO B CA 1
ATOM 7183 C C . PRO B 1 278 ? 20.176 58.079 127.382 1.00 52.43 254 PRO B C 1
ATOM 7184 O O . PRO B 1 278 ? 19.014 57.897 127.024 1.00 49.83 254 PRO B O 1
ATOM 7188 N N . ASN B 1 279 ? 21.201 58.124 126.531 1.00 51.46 255 ASN B N 1
ATOM 7189 C CA . ASN B 1 279 ? 21.010 58.202 125.074 1.00 51.86 255 ASN B CA 1
ATOM 7190 C C . ASN B 1 279 ? 21.262 56.911 124.270 1.00 50.49 255 ASN B C 1
ATOM 7191 O O . ASN B 1 279 ? 20.873 56.818 123.101 1.00 44.86 255 ASN B O 1
ATOM 7196 N N . LYS B 1 280 ? 21.905 55.924 124.891 1.00 50.55 256 LYS B N 1
ATOM 7197 C CA . LYS B 1 280 ? 22.262 54.692 124.182 1.00 54.47 256 LYS B CA 1
ATOM 7198 C C . LYS B 1 280 ? 21.560 53.435 124.715 1.00 54.78 256 LYS B C 1
ATOM 7199 O O . LYS B 1 280 ? 21.472 52.427 124.002 1.00 52.15 256 LYS B O 1
ATOM 7205 N N . SER B 1 281 ? 21.065 53.496 125.956 1.00 52.69 257 SER B N 1
ATOM 7206 C CA . SER B 1 281 ? 20.337 52.369 126.551 1.00 53.23 257 SER B CA 1
ATOM 7207 C C . SER B 1 281 ? 19.193 51.906 125.637 1.00 54.46 257 SER B C 1
ATOM 7208 O O . SER B 1 281 ? 18.490 52.731 125.039 1.00 48.21 257 SER B O 1
ATOM 7211 N N . GLY B 1 282 ? 19.031 50.588 125.519 1.00 54.26 258 GLY B N 1
ATOM 7212 C CA . GLY B 1 282 ? 17.969 50.011 124.709 1.00 55.28 258 GLY B CA 1
ATOM 7213 C C . GLY B 1 282 ? 18.155 50.158 123.206 1.00 55.15 258 GLY B C 1
ATOM 7214 O O . GLY B 1 282 ? 17.222 49.916 122.432 1.00 56.56 258 GLY B O 1
ATOM 7215 N N . LYS B 1 283 ? 19.360 50.547 122.793 1.00 52.95 259 LYS B N 1
ATOM 7216 C CA . LYS B 1 283 ? 19.678 50.740 121.378 1.00 53.35 259 LYS B CA 1
ATOM 7217 C C . LYS B 1 283 ? 20.922 49.933 120.983 1.00 51.14 259 LYS B C 1
ATOM 7218 O O . LYS B 1 283 ? 21.812 49.708 121.812 1.00 48.53 259 LYS B O 1
ATOM 7224 N N . SER B 1 284 ? 20.982 49.489 119.728 1.00 47.61 260 SER B N 1
ATOM 7225 C CA . SER B 1 284 ? 22.161 48.763 119.239 1.00 51.90 260 SER B CA 1
ATOM 7226 C C . SER B 1 284 ? 23.425 49.646 119.284 1.00 50.26 260 SER B C 1
ATOM 7227 O O . SER B 1 284 ? 24.557 49.143 119.243 1.00 42.77 260 SER B O 1
ATOM 7230 N N . ALA B 1 285 ? 23.216 50.961 119.382 1.00 51.45 261 ALA B N 1
ATOM 7231 C CA . ALA B 1 285 ? 24.308 51.927 119.530 1.00 53.03 261 ALA B CA 1
ATOM 7232 C C . ALA B 1 285 ? 25.210 51.627 120.741 1.00 53.08 261 ALA B C 1
ATOM 7233 O O . ALA B 1 285 ? 26.409 51.927 120.720 1.00 53.53 261 ALA B O 1
ATOM 7235 N N . SER B 1 286 ? 24.644 51.021 121.786 1.00 53.54 262 SER B N 1
ATOM 7236 C CA . SER B 1 286 ? 25.432 50.677 122.978 1.00 51.89 262 SER B CA 1
ATOM 7237 C C . SER B 1 286 ? 26.080 49.279 122.909 1.00 47.01 262 SER B C 1
ATOM 7238 O O . SER B 1 286 ? 26.854 48.906 123.790 1.00 42.36 262 SER B O 1
ATOM 7241 N N . HIS B 1 287 ? 25.773 48.514 121.864 1.00 47.72 263 HIS B N 1
ATOM 7242 C CA . HIS B 1 287 ? 26.323 47.162 121.741 1.00 53.44 263 HIS B CA 1
ATOM 7243 C C . HIS B 1 287 ? 27.847 47.116 121.568 1.00 52.15 263 HIS B C 1
ATOM 7244 O O . HIS B 1 287 ? 28.532 46.459 122.350 1.00 51.16 263 HIS B O 1
ATOM 7251 N N . GLY B 1 288 ? 28.377 47.794 120.549 1.00 47.50 264 GLY B N 1
ATOM 7252 C CA . GLY B 1 288 ? 29.739 47.515 120.115 1.00 49.11 264 GLY B CA 1
ATOM 7253 C C . GLY B 1 288 ? 30.720 48.663 119.914 1.00 51.31 264 GLY B C 1
ATOM 7254 O O . GLY B 1 288 ? 31.720 48.497 119.205 1.00 51.05 264 GLY B O 1
ATOM 7255 N N . SER B 1 289 ? 30.450 49.814 120.529 1.00 50.31 265 SER B N 1
ATOM 7256 C CA . SER B 1 289 ? 31.383 50.944 120.500 1.00 54.89 265 SER B CA 1
ATOM 7257 C C . SER B 1 289 ? 31.482 51.524 121.898 1.00 53.90 265 SER B C 1
ATOM 7258 O O . SER B 1 289 ? 30.550 51.375 122.690 1.00 55.95 265 SER B O 1
ATOM 7261 N N . PRO B 1 290 ? 32.601 52.202 122.207 1.00 46.75 266 PRO B N 1
ATOM 7262 C CA . PRO B 1 290 ? 32.639 52.922 123.482 1.00 42.44 266 PRO B CA 1
ATOM 7263 C C . PRO B 1 290 ? 31.466 53.908 123.584 1.00 41.24 266 PRO B C 1
ATOM 7264 O O . PRO B 1 290 ? 30.998 54.441 122.560 1.00 36.43 266 PRO B O 1
ATOM 7268 N N . LEU B 1 291 ? 30.989 54.129 124.807 1.00 39.15 267 LEU B N 1
ATOM 7269 C CA . LEU B 1 291 ? 29.948 55.126 125.071 1.00 42.62 267 LEU B CA 1
ATOM 7270 C C . LEU B 1 291 ? 30.357 56.511 124.542 1.00 42.53 267 LEU B C 1
ATOM 7271 O O . LEU B 1 291 ? 29.549 57.218 123.926 1.00 43.60 267 LEU B O 1
ATOM 7276 N N . GLY B 1 292 ? 31.621 56.873 124.770 1.00 38.86 268 GLY B N 1
ATOM 7277 C CA . GLY B 1 292 ? 32.121 58.202 124.451 1.00 41.71 268 GLY B CA 1
ATOM 7278 C C . GLY B 1 292 ? 32.282 59.010 125.729 1.00 46.67 268 GLY B C 1
ATOM 7279 O O . GLY B 1 292 ? 31.670 58.693 126.749 1.00 44.59 268 GLY B O 1
ATOM 7280 N N . VAL B 1 293 ? 33.100 60.057 125.685 1.00 49.02 269 VAL B N 1
ATOM 7281 C CA . VAL B 1 293 ? 33.385 60.854 126.884 1.00 53.84 269 VAL B CA 1
ATOM 7282 C C . VAL B 1 293 ? 32.142 61.482 127.557 1.00 55.84 269 VAL B C 1
ATOM 7283 O O . VAL B 1 293 ? 31.915 61.299 128.760 1.00 49.55 269 VAL B O 1
ATOM 7287 N N . GLU B 1 294 ? 31.346 62.217 126.782 1.00 61.10 270 GLU B N 1
ATOM 7288 C CA . GLU B 1 294 ? 30.145 62.873 127.313 1.00 67.28 270 GLU B CA 1
ATOM 7289 C C . GLU B 1 294 ? 29.076 61.889 127.818 1.00 61.52 270 GLU B C 1
ATOM 7290 O O . GLU B 1 294 ? 28.487 62.093 128.881 1.00 57.54 270 GLU B O 1
ATOM 7296 N N . GLU B 1 295 ? 28.833 60.823 127.058 1.00 56.89 271 GLU B N 1
ATOM 7297 C CA . GLU B 1 295 ? 27.834 59.830 127.446 1.00 53.41 271 GLU B CA 1
ATOM 7298 C C . GLU B 1 295 ? 28.234 59.078 128.725 1.00 50.37 271 GLU B C 1
ATOM 7299 O O . GLU B 1 295 ? 27.377 58.742 129.540 1.00 46.62 271 GLU B O 1
ATOM 7305 N N . THR B 1 296 ? 29.534 58.828 128.890 1.00 49.16 272 THR B N 1
ATOM 7306 C CA . THR B 1 296 ? 30.073 58.178 130.091 1.00 48.64 272 THR B CA 1
ATOM 7307 C C . THR B 1 296 ? 29.774 59.001 131.353 1.00 48.79 272 THR B C 1
ATOM 7308 O O . THR B 1 296 ? 29.421 58.448 132.396 1.00 45.33 272 THR B O 1
ATOM 7312 N N . LYS B 1 297 ? 29.914 60.322 131.251 1.00 52.04 273 LYS B N 1
ATOM 7313 C CA . LYS B 1 297 ? 29.553 61.221 132.352 1.00 54.89 273 LYS B CA 1
ATOM 7314 C C . LYS B 1 297 ? 28.062 61.133 132.693 1.00 50.28 273 LYS B C 1
ATOM 7315 O O . LYS B 1 297 ? 27.692 60.994 133.861 1.00 43.20 273 LYS B O 1
ATOM 7321 N N . LEU B 1 298 ? 27.210 61.221 131.673 1.00 51.95 274 LEU B N 1
ATOM 7322 C CA . LEU B 1 298 ? 25.763 61.126 131.878 1.00 55.35 274 LEU B CA 1
ATOM 7323 C C . LEU B 1 298 ? 25.379 59.785 132.531 1.00 52.79 274 LEU B C 1
ATOM 7324 O O . LEU B 1 298 ? 24.521 59.736 133.423 1.00 44.13 274 LEU B O 1
ATOM 7329 N N . THR B 1 299 ? 26.038 58.710 132.099 1.00 50.92 275 THR B N 1
ATOM 7330 C CA . THR B 1 299 ? 25.809 57.379 132.655 1.00 50.10 275 THR B CA 1
ATOM 7331 C C . THR B 1 299 ? 26.234 57.302 134.124 1.00 48.01 275 THR B C 1
ATOM 7332 O O . THR B 1 299 ? 25.486 56.809 134.965 1.00 42.49 275 THR B O 1
ATOM 7336 N N . LYS B 1 300 ? 27.446 57.767 134.423 1.00 48.65 276 LYS B N 1
ATOM 7337 C CA . LYS B 1 300 ? 27.943 57.760 135.800 1.00 54.27 276 LYS B CA 1
ATOM 7338 C C . LYS B 1 300 ? 27.061 58.620 136.712 1.00 57.64 276 LYS B C 1
ATOM 7339 O O . LYS B 1 300 ? 26.861 58.289 137.884 1.00 51.52 276 LYS B O 1
ATOM 7345 N N . GLU B 1 301 ? 26.531 59.717 136.165 1.00 64.63 277 GLU B N 1
ATOM 7346 C CA . GLU B 1 301 ? 25.542 60.530 136.874 1.00 70.57 277 GLU B CA 1
ATOM 7347 C C . GLU B 1 301 ? 24.279 59.713 137.165 1.00 66.47 277 GLU B C 1
ATOM 7348 O O . GLU B 1 301 ? 23.681 59.831 138.242 1.00 62.89 277 GLU B O 1
ATOM 7354 N N . ALA B 1 302 ? 23.885 58.882 136.198 1.00 63.53 278 ALA B N 1
ATOM 7355 C CA . ALA B 1 302 ? 22.725 58.004 136.340 1.00 61.99 278 ALA B CA 1
ATOM 7356 C C . ALA B 1 302 ? 22.895 56.955 137.451 1.00 61.47 278 ALA B C 1
ATOM 7357 O O . ALA B 1 302 ? 21.935 56.630 138.153 1.00 61.44 278 ALA B O 1
ATOM 7359 N N . TYR B 1 303 ? 24.112 56.436 137.608 1.00 58.50 279 TYR B N 1
ATOM 7360 C CA . TYR B 1 303 ? 24.417 55.452 138.654 1.00 59.37 279 TYR B CA 1
ATOM 7361 C C . TYR B 1 303 ? 24.601 56.090 140.033 1.00 62.81 279 TYR B C 1
ATOM 7362 O O . TYR B 1 303 ? 24.838 55.386 141.019 1.00 62.55 279 TYR B O 1
ATOM 7371 N N . ALA B 1 304 ? 24.496 57.420 140.090 1.00 63.86 280 ALA B N 1
ATOM 7372 C CA . ALA B 1 304 ? 24.874 58.192 141.275 1.00 63.32 280 ALA B CA 1
ATOM 7373 C C . ALA B 1 304 ? 26.324 57.872 141.648 1.00 62.19 280 ALA B C 1
ATOM 7374 O O . ALA B 1 304 ? 26.692 57.823 142.823 1.00 58.76 280 ALA B O 1
ATOM 7376 N N . TRP B 1 305 ? 27.131 57.648 140.615 1.00 61.42 281 TRP B N 1
ATOM 7377 C CA . TRP B 1 305 ? 28.542 57.320 140.757 1.00 61.74 281 TRP B CA 1
ATOM 7378 C C . TRP B 1 305 ? 29.344 58.616 140.785 1.00 62.24 281 TRP B C 1
ATOM 7379 O O . TRP B 1 305 ? 29.436 59.318 139.773 1.00 59.70 281 TRP B O 1
ATOM 7390 N N . THR B 1 306 ? 29.922 58.937 141.939 1.00 66.31 282 THR B N 1
ATOM 7391 C CA . THR B 1 306 ? 30.547 60.250 142.122 1.00 72.76 282 THR B CA 1
ATOM 7392 C C . THR B 1 306 ? 32.076 60.235 142.166 1.00 77.67 282 THR B C 1
ATOM 7393 O O . THR B 1 306 ? 32.700 61.277 142.374 1.00 76.31 282 THR B O 1
ATOM 7397 N N . ALA B 1 307 ? 32.674 59.061 141.966 1.00 82.55 283 ALA B N 1
ATOM 7398 C CA . ALA B 1 307 ? 34.128 58.945 141.912 1.00 85.09 283 ALA B CA 1
ATOM 7399 C C . ALA B 1 307 ? 34.689 59.827 140.799 1.00 88.67 283 ALA B C 1
ATOM 7400 O O . ALA B 1 307 ? 34.286 59.720 139.637 1.00 87.44 283 ALA B O 1
ATOM 7402 N N . GLU B 1 308 ? 35.613 60.704 141.172 1.00 92.78 284 GLU B N 1
ATOM 7403 C CA . GLU B 1 308 ? 36.164 61.696 140.256 1.00 96.70 284 GLU B CA 1
ATOM 7404 C C . GLU B 1 308 ? 37.276 61.122 139.383 1.00 92.09 284 GLU B C 1
ATOM 7405 O O . GLU B 1 308 ? 37.647 61.716 138.371 1.00 92.16 284 GLU B O 1
ATOM 7411 N N . GLN B 1 309 ? 37.806 59.968 139.777 1.00 86.08 285 GLN B N 1
ATOM 7412 C CA . GLN B 1 309 ? 38.890 59.340 139.033 1.00 80.40 285 GLN B CA 1
ATOM 7413 C C . GLN B 1 309 ? 38.414 58.099 138.287 1.00 64.62 285 GLN B C 1
ATOM 7414 O O . GLN B 1 309 ? 37.585 57.336 138.789 1.00 56.12 285 GLN B O 1
ATOM 7420 N N . ASP B 1 310 ? 38.945 57.910 137.084 1.00 55.39 286 ASP B N 1
ATOM 7421 C CA . ASP B 1 310 ? 38.631 56.732 136.292 1.00 49.84 286 ASP B CA 1
ATOM 7422 C C . ASP B 1 310 ? 39.214 55.496 136.970 1.00 40.10 286 ASP B C 1
ATOM 7423 O O . ASP B 1 310 ? 40.197 55.586 137.723 1.00 32.88 286 ASP B O 1
ATOM 7428 N N . PHE B 1 311 ? 38.602 54.344 136.700 1.00 39.72 287 PHE B N 1
ATOM 7429 C CA . PHE B 1 311 ? 39.100 53.078 137.222 1.00 37.19 287 PHE B CA 1
ATOM 7430 C C . PHE B 1 311 ? 39.104 53.102 138.749 1.00 36.72 287 PHE B C 1
ATOM 7431 O O . PHE B 1 311 ? 40.063 52.675 139.385 1.00 33.48 287 PHE B O 1
ATOM 7439 N N . HIS B 1 312 ? 38.036 53.620 139.342 1.00 37.66 288 HIS B N 1
ATOM 7440 C CA . HIS B 1 312 ? 38.005 53.708 140.793 1.00 42.96 288 HIS B CA 1
ATOM 7441 C C . HIS B 1 312 ? 37.294 52.522 141.413 1.00 39.55 288 HIS B C 1
ATOM 7442 O O . HIS B 1 312 ? 36.219 52.111 140.953 1.00 38.01 288 HIS B O 1
ATOM 7449 N N . VAL B 1 313 ? 37.897 51.975 142.463 1.00 33.86 289 VAL B N 1
ATOM 7450 C CA . VAL B 1 313 ? 37.250 50.928 143.242 1.00 29.56 289 VAL B CA 1
ATOM 7451 C C . VAL B 1 313 ? 37.416 51.209 144.735 1.00 31.60 289 VAL B C 1
ATOM 7452 O O . VAL B 1 313 ? 38.537 51.314 145.233 1.00 29.13 289 VAL B O 1
ATOM 7456 N N . ALA B 1 314 ? 36.297 51.295 145.447 1.00 30.40 290 ALA B N 1
ATOM 7457 C CA . ALA B 1 314 ? 36.332 51.486 146.890 1.00 29.93 290 ALA B CA 1
ATOM 7458 C C . ALA B 1 314 ? 36.813 50.219 147.592 1.00 33.02 290 ALA B C 1
ATOM 7459 O O . ALA B 1 314 ? 36.544 49.095 147.141 1.00 28.74 290 ALA B O 1
ATOM 7461 N N . GLU B 1 315 ? 37.532 50.402 148.695 1.00 30.71 291 GLU B N 1
ATOM 7462 C CA . GLU B 1 315 ? 38.056 49.274 149.446 1.00 30.94 291 GLU B CA 1
ATOM 7463 C C . GLU B 1 315 ? 36.911 48.375 149.917 1.00 26.49 291 GLU B C 1
ATOM 7464 O O . GLU B 1 315 ? 37.061 47.154 149.983 1.00 25.99 291 GLU B O 1
ATOM 7470 N N . GLU B 1 316 ? 35.757 48.971 150.206 1.00 24.75 292 GLU B N 1
ATOM 7471 C CA . GLU B 1 316 ? 34.613 48.177 150.647 1.00 27.16 292 GLU B CA 1
ATOM 7472 C C . GLU B 1 316 ? 34.059 47.260 149.554 1.00 23.98 292 GLU B C 1
ATOM 7473 O O . GLU B 1 316 ? 33.439 46.230 149.861 1.00 25.29 292 GLU B O 1
ATOM 7479 N N . VAL B 1 317 ? 34.262 47.630 148.295 1.00 20.51 293 VAL B N 1
ATOM 7480 C CA . VAL B 1 317 ? 33.879 46.727 147.195 1.00 20.41 293 VAL B CA 1
ATOM 7481 C C . VAL B 1 317 ? 34.850 45.539 147.162 1.00 21.44 293 VAL B C 1
ATOM 7482 O O . VAL B 1 317 ? 34.425 44.391 147.128 1.00 21.65 293 VAL B O 1
ATOM 7486 N N . TYR B 1 318 ? 36.154 45.798 147.186 1.00 25.87 294 TYR B N 1
ATOM 7487 C CA . TYR B 1 318 ? 37.096 44.677 147.256 1.00 22.68 294 TYR B CA 1
ATOM 7488 C C . TYR B 1 318 ? 36.777 43.740 148.438 1.00 26.35 294 TYR B C 1
ATOM 7489 O O . TYR B 1 318 ? 36.811 42.511 148.307 1.00 27.56 294 TYR B O 1
ATOM 7498 N N . GLU B 1 319 ? 36.447 44.322 149.587 1.00 24.34 295 GLU B N 1
ATOM 7499 C CA . GLU B 1 319 ? 36.131 43.523 150.770 1.00 27.80 295 GLU B CA 1
ATOM 7500 C C . GLU B 1 319 ? 34.874 42.659 150.574 1.00 27.09 295 GLU B C 1
ATOM 7501 O O . GLU B 1 319 ? 34.800 41.532 151.074 1.00 20.75 295 GLU B O 1
ATOM 7507 N N . ASN B 1 320 ? 33.892 43.202 149.857 1.00 23.89 296 ASN B N 1
ATOM 7508 C CA . ASN B 1 320 ? 32.651 42.490 149.560 1.00 23.95 296 ASN B CA 1
ATOM 7509 C C . ASN B 1 320 ? 32.957 41.200 148.786 1.00 22.84 296 ASN B C 1
ATOM 7510 O O . ASN B 1 320 ? 32.446 40.124 149.112 1.00 23.66 296 ASN B O 1
ATOM 7515 N N . PHE B 1 321 ? 33.788 41.323 147.757 1.00 19.14 297 PHE B N 1
ATOM 7516 C CA . PHE B 1 321 ? 34.255 40.167 146.979 1.00 23.43 297 PHE B CA 1
ATOM 7517 C C . PHE B 1 321 ? 35.164 39.227 147.784 1.00 26.44 297 PHE B C 1
ATOM 7518 O O . PHE B 1 321 ? 35.079 37.999 147.644 1.00 25.23 297 PHE B O 1
ATOM 7526 N N . ARG B 1 322 ? 36.031 39.791 148.625 1.00 22.53 298 ARG B N 1
ATOM 7527 C CA . ARG B 1 322 ? 36.887 38.960 149.471 1.00 24.00 298 ARG B CA 1
ATOM 7528 C C . ARG B 1 322 ? 36.025 38.042 150.342 1.00 23.74 298 ARG B C 1
ATOM 7529 O O . ARG B 1 322 ? 36.263 36.842 150.430 1.00 25.35 298 ARG B O 1
ATOM 7537 N N . LYS B 1 323 ? 35.011 38.600 150.981 1.00 22.25 299 LYS B N 1
ATOM 7538 C CA . LYS B 1 323 ? 34.151 37.785 151.829 1.00 24.31 299 LYS B CA 1
ATOM 7539 C C . LYS B 1 323 ? 33.268 36.795 151.046 1.00 28.53 299 LYS B C 1
ATOM 7540 O O . LYS B 1 323 ? 33.148 35.632 151.431 1.00 29.12 299 LYS B O 1
ATOM 7546 N N . THR B 1 324 ? 32.670 37.240 149.946 1.00 23.12 300 THR B N 1
ATOM 7547 C CA . THR B 1 324 ? 31.668 36.419 149.284 1.00 23.11 300 THR B CA 1
ATOM 7548 C C . THR B 1 324 ? 32.266 35.454 148.256 1.00 23.53 300 THR B C 1
ATOM 7549 O O . THR B 1 324 ? 31.616 34.486 147.857 1.00 22.96 300 THR B O 1
ATOM 7553 N N . VAL B 1 325 ? 33.490 35.725 147.822 1.00 19.03 301 VAL B N 1
ATOM 7554 C CA . VAL B 1 325 ? 34.136 34.894 146.813 1.00 19.76 301 VAL B CA 1
ATOM 7555 C C . VAL B 1 325 ? 35.423 34.237 147.323 1.00 21.43 301 VAL B C 1
ATOM 7556 O O . VAL B 1 325 ? 35.526 33.016 147.343 1.00 17.72 301 VAL B O 1
ATOM 7560 N N . GLN B 1 326 ? 36.400 35.044 147.731 1.00 26.11 302 GLN B N 1
ATOM 7561 C CA . GLN B 1 326 ? 37.705 34.503 148.112 1.00 24.61 302 GLN B CA 1
ATOM 7562 C C . GLN B 1 326 ? 37.633 33.583 149.325 1.00 24.44 302 GLN B C 1
ATOM 7563 O O . GLN B 1 326 ? 38.187 32.473 149.300 1.00 24.08 302 GLN B O 1
ATOM 7569 N N . ASP B 1 327 ? 36.954 34.040 150.378 1.00 21.37 303 ASP B N 1
ATOM 7570 C CA . ASP B 1 327 ? 36.896 33.277 151.616 1.00 28.02 303 ASP B CA 1
ATOM 7571 C C . ASP B 1 327 ? 36.041 32.015 151.432 1.00 27.08 303 ASP B C 1
ATOM 7572 O O . ASP B 1 327 ? 36.459 30.914 151.793 1.00 27.42 303 ASP B O 1
ATOM 7577 N N . VAL B 1 328 ? 34.857 32.191 150.857 1.00 21.99 304 VAL B N 1
ATOM 7578 C CA . VAL B 1 328 ? 33.988 31.076 150.487 1.00 18.94 304 VAL B CA 1
ATOM 7579 C C . VAL B 1 328 ? 34.725 30.037 149.635 1.00 21.01 304 VAL B C 1
ATOM 7580 O O . VAL B 1 328 ? 34.614 28.852 149.886 1.00 21.10 304 VAL B O 1
ATOM 7584 N N . GLY B 1 329 ? 35.486 30.485 148.640 1.00 20.66 305 GLY B N 1
ATOM 7585 C CA . GLY B 1 329 ? 36.123 29.565 147.717 1.00 16.92 305 GLY B CA 1
ATOM 7586 C C . GLY B 1 329 ? 37.294 28.850 148.367 1.00 22.66 305 GLY B C 1
ATOM 7587 O O . GLY B 1 329 ? 37.519 27.670 148.133 1.00 21.16 305 GLY B O 1
ATOM 7588 N N . GLU B 1 330 ? 38.054 29.582 149.175 1.00 22.13 306 GLU B N 1
ATOM 7589 C CA . GLU B 1 330 ? 39.135 28.996 149.966 1.00 28.29 306 GLU B CA 1
ATOM 7590 C C . GLU B 1 330 ? 38.610 27.876 150.866 1.00 19.13 306 GLU B C 1
ATOM 7591 O O . GLU B 1 330 ? 39.172 26.783 150.918 1.00 23.78 306 GLU B O 1
ATOM 7597 N N . THR B 1 331 ? 37.541 28.169 151.590 1.00 17.74 307 THR B N 1
ATOM 7598 C CA . THR B 1 331 ? 36.904 27.190 152.463 1.00 24.62 307 THR B CA 1
ATOM 7599 C C . THR B 1 331 ? 36.404 25.953 151.704 1.00 20.89 307 THR B C 1
ATOM 7600 O O . THR B 1 331 ? 36.627 24.815 152.131 1.00 19.32 307 THR B O 1
ATOM 7604 N N . ALA B 1 332 ? 35.733 26.177 150.579 1.00 18.58 308 ALA B N 1
ATOM 7605 C CA . ALA B 1 332 ? 35.208 25.066 149.803 1.00 19.67 308 ALA B CA 1
ATOM 7606 C C . ALA B 1 332 ? 36.356 24.207 149.267 1.00 18.89 308 ALA B C 1
ATOM 7607 O O . ALA B 1 332 ? 36.293 22.991 149.336 1.00 18.63 308 ALA B O 1
ATOM 7609 N N . GLN B 1 333 ? 37.432 24.825 148.786 1.00 17.17 309 GLN B N 1
ATOM 7610 C CA . GLN B 1 333 ? 38.540 24.018 148.262 1.00 16.91 309 GLN B CA 1
ATOM 7611 C C . GLN B 1 333 ? 39.256 23.217 149.347 1.00 17.45 309 GLN B C 1
ATOM 7612 O O . GLN B 1 333 ? 39.713 22.087 149.100 1.00 19.53 309 GLN B O 1
ATOM 7618 N N . ALA B 1 334 ? 39.350 23.795 150.545 1.00 17.13 310 ALA B N 1
ATOM 7619 C CA . ALA B 1 334 ? 39.998 23.117 151.662 1.00 20.07 310 ALA B CA 1
ATOM 7620 C C . ALA B 1 334 ? 39.190 21.903 152.117 1.00 21.12 310 ALA B C 1
ATOM 7621 O O . ALA B 1 334 ? 39.748 20.831 152.400 1.00 18.80 310 ALA B O 1
ATOM 7623 N N . GLU B 1 335 ? 37.871 22.071 152.209 1.00 21.86 311 GLU B N 1
ATOM 7624 C CA . GLU B 1 335 ? 36.992 20.958 152.567 1.00 20.90 311 GLU B CA 1
ATOM 7625 C C . GLU B 1 335 ? 37.088 19.851 151.514 1.00 17.38 311 GLU B C 1
ATOM 7626 O O . GLU B 1 335 ? 37.155 18.665 151.835 1.00 19.10 311 GLU B O 1
ATOM 7632 N N . TRP B 1 336 ? 37.121 20.260 150.252 1.00 14.94 312 TRP B N 1
ATOM 7633 C CA . TRP B 1 336 ? 37.270 19.318 149.143 1.00 15.15 312 TRP B CA 1
ATOM 7634 C C . TRP B 1 336 ? 38.591 18.553 149.240 1.00 17.65 312 TRP B C 1
ATOM 7635 O O . TRP B 1 336 ? 38.617 17.333 149.051 1.00 16.98 312 TRP B O 1
ATOM 7646 N N . ASN B 1 337 ? 39.680 19.267 149.547 1.00 16.94 313 ASN B N 1
ATOM 7647 C CA . ASN B 1 337 ? 40.992 18.628 149.742 1.00 16.42 313 ASN B CA 1
ATOM 7648 C C . ASN B 1 337 ? 40.979 17.579 150.844 1.00 16.39 313 ASN B C 1
ATOM 7649 O O . ASN B 1 337 ? 41.541 16.491 150.685 1.00 16.19 313 ASN B O 1
ATOM 7654 N N . THR B 1 338 ? 40.332 17.913 151.956 1.00 18.27 314 THR B N 1
ATOM 7655 C CA . THR B 1 338 ? 40.188 16.993 153.073 1.00 20.22 314 THR B CA 1
ATOM 7656 C C . THR B 1 338 ? 39.427 15.744 152.662 1.00 21.79 314 THR B C 1
ATOM 7657 O O . THR B 1 338 ? 39.860 14.633 152.931 1.00 18.44 314 THR B O 1
ATOM 7669 N N . LEU B 1 340 ? 39.024 14.589 149.612 1.00 15.93 316 LEU B N 1
ATOM 7670 C CA . LEU B 1 340 ? 39.831 13.837 148.649 1.00 12.87 316 LEU B CA 1
ATOM 7671 C C . LEU B 1 340 ? 40.843 12.910 149.345 1.00 15.24 316 LEU B C 1
ATOM 7672 O O . LEU B 1 340 ? 41.051 11.754 148.913 1.00 16.32 316 LEU B O 1
ATOM 7677 N N . GLY B 1 341 ? 41.492 13.431 150.385 1.00 17.01 317 GLY B N 1
ATOM 7678 C CA . GLY B 1 341 ? 42.457 12.650 151.160 1.00 19.16 317 GLY B CA 1
ATOM 7679 C C . GLY B 1 341 ? 41.807 11.416 151.790 1.00 21.77 317 GLY B C 1
ATOM 7680 O O . GLY B 1 341 ? 42.354 10.303 151.746 1.00 17.33 317 GLY B O 1
ATOM 7681 N N . GLU B 1 342 ? 40.637 11.618 152.384 1.00 19.73 318 GLU B N 1
ATOM 7682 C CA . GLU B 1 342 ? 39.866 10.527 152.997 1.00 21.97 318 GLU B CA 1
ATOM 7683 C C . GLU B 1 342 ? 39.430 9.491 151.955 1.00 18.75 318 GLU B C 1
ATOM 7684 O O . GLU B 1 342 ? 39.620 8.280 152.126 1.00 17.46 318 GLU B O 1
ATOM 7690 N N . TYR B 1 343 ? 38.866 9.978 150.858 1.00 17.24 319 TYR B N 1
ATOM 7691 C CA . TYR B 1 343 ? 38.537 9.145 149.701 1.00 20.07 319 TYR B CA 1
ATOM 7692 C C . TYR B 1 343 ? 39.704 8.279 149.232 1.00 16.61 319 TYR B C 1
ATOM 7693 O O . TYR B 1 343 ? 39.529 7.099 148.936 1.00 16.38 319 TYR B O 1
ATOM 7702 N N . ALA B 1 344 ? 40.885 8.882 149.128 1.00 17.87 320 ALA B N 1
ATOM 7703 C CA . ALA B 1 344 ? 42.074 8.161 148.687 1.00 14.97 320 ALA B CA 1
ATOM 7704 C C . ALA B 1 344 ? 42.464 7.008 149.620 1.00 16.55 320 ALA B C 1
ATOM 7705 O O . ALA B 1 344 ? 43.025 6.013 149.172 1.00 17.64 320 ALA B O 1
ATOM 7707 N N . GLN B 1 345 ? 42.169 7.127 150.908 1.00 13.97 321 GLN B N 1
ATOM 7708 C CA . GLN B 1 345 ? 42.449 6.027 151.828 1.00 16.79 321 GLN B CA 1
ATOM 7709 C C . GLN B 1 345 ? 41.493 4.851 151.553 1.00 18.75 321 GLN B C 1
ATOM 7710 O O . GLN B 1 345 ? 41.859 3.691 151.713 1.00 16.42 321 GLN B O 1
ATOM 7716 N N . ALA B 1 346 ? 40.257 5.170 151.189 1.00 15.65 322 ALA B N 1
ATOM 7717 C CA . ALA B 1 346 ? 39.240 4.134 150.926 1.00 20.39 322 ALA B CA 1
ATOM 7718 C C . ALA B 1 346 ? 39.371 3.564 149.521 1.00 19.74 322 ALA B C 1
ATOM 7719 O O . ALA B 1 346 ? 39.101 2.381 149.298 1.00 17.46 322 ALA B O 1
ATOM 7721 N N . TYR B 1 347 ? 39.764 4.415 148.571 1.00 16.92 323 TYR B N 1
ATOM 7722 C CA . TYR B 1 347 ? 39.842 4.019 147.168 1.00 16.16 323 TYR B CA 1
ATOM 7723 C C . TYR B 1 347 ? 41.167 4.489 146.528 1.00 19.07 323 TYR B C 1
ATOM 7724 O O . TYR B 1 347 ? 41.166 5.397 145.685 1.00 16.76 323 TYR B O 1
ATOM 7733 N N . PRO B 1 348 ? 42.296 3.896 146.943 1.00 19.29 324 PRO B N 1
ATOM 7734 C CA . PRO B 1 348 ? 43.596 4.425 146.466 1.00 18.66 324 PRO B CA 1
ATOM 7735 C C . PRO B 1 348 ? 43.791 4.260 144.949 1.00 25.54 324 PRO B C 1
ATOM 7736 O O . PRO B 1 348 ? 44.291 5.168 144.287 1.00 22.10 324 PRO B O 1
ATOM 7740 N N . GLU B 1 349 ? 43.384 3.123 144.399 1.00 25.33 325 GLU B N 1
ATOM 7741 C CA . GLU B 1 349 ? 43.477 2.922 142.959 1.00 30.86 325 GLU B CA 1
ATOM 7742 C C . GLU B 1 349 ? 42.708 3.991 142.184 1.00 25.12 325 GLU B C 1
ATOM 7743 O O . GLU B 1 349 ? 43.263 4.673 141.324 1.00 22.71 325 GLU B O 1
ATOM 7749 N N . LEU B 1 350 ? 41.420 4.138 142.487 1.00 17.33 326 LEU B N 1
ATOM 7750 C CA . LEU B 1 350 ? 40.609 5.185 141.864 1.00 21.79 326 LEU B CA 1
ATOM 7751 C C . LEU B 1 350 ? 41.216 6.576 142.025 1.00 17.40 326 LEU B C 1
ATOM 7752 O O . LEU B 1 350 ? 41.281 7.370 141.069 1.00 19.78 326 LEU B O 1
ATOM 7757 N N . ALA B 1 351 ? 41.608 6.909 143.244 1.00 17.62 327 ALA B N 1
ATOM 7758 C CA . ALA B 1 351 ? 42.171 8.245 143.475 1.00 22.99 327 ALA B CA 1
ATOM 7759 C C . ALA B 1 351 ? 43.475 8.464 142.701 1.00 18.79 327 ALA B C 1
ATOM 7760 O O . ALA B 1 351 ? 43.729 9.568 142.204 1.00 19.41 327 ALA B O 1
ATOM 7762 N N . ASN B 1 352 ? 44.317 7.436 142.639 1.00 17.99 328 ASN B N 1
ATOM 7763 C CA . ASN B 1 352 ? 45.546 7.545 141.848 1.00 19.05 328 ASN B CA 1
ATOM 7764 C C . ASN B 1 352 ? 45.233 7.736 140.365 1.00 21.40 328 ASN B C 1
ATOM 7765 O O . ASN B 1 352 ? 45.894 8.514 139.685 1.00 19.34 328 ASN B O 1
ATOM 7770 N N . GLU B 1 353 ? 44.212 7.027 139.884 1.00 16.92 329 GLU B N 1
ATOM 7771 C CA . GLU B 1 353 ? 43.762 7.131 138.507 1.00 18.68 329 GLU B CA 1
ATOM 7772 C C . GLU B 1 353 ? 43.225 8.528 138.196 1.00 17.23 329 GLU B C 1
ATOM 7773 O O . GLU B 1 353 ? 43.537 9.123 137.154 1.00 17.78 329 GLU B O 1
ATOM 7779 N N . LEU B 1 354 ? 42.430 9.065 139.108 1.00 19.87 330 LEU B N 1
ATOM 7780 C CA . LEU B 1 354 ? 41.905 10.413 138.935 1.00 20.64 330 LEU B CA 1
ATOM 7781 C C . LEU B 1 354 ? 43.030 11.436 138.903 1.00 20.55 330 LEU B C 1
ATOM 7782 O O . LEU B 1 354 ? 43.033 12.350 138.077 1.00 21.06 330 LEU B O 1
ATOM 7787 N N . GLN B 1 355 ? 43.966 11.320 139.833 1.00 18.18 331 GLN B N 1
ATOM 7788 C CA . GLN B 1 355 ? 45.083 12.278 139.863 1.00 24.04 331 GLN B CA 1
ATOM 7789 C C . GLN B 1 355 ? 45.854 12.253 138.536 1.00 20.73 331 GLN B C 1
ATOM 7790 O O . GLN B 1 355 ? 46.193 13.291 137.975 1.00 18.32 331 GLN B O 1
ATOM 7796 N N . ALA B 1 356 ? 46.129 11.055 138.031 1.00 16.86 332 ALA B N 1
ATOM 7797 C CA . ALA B 1 356 ? 46.832 10.945 136.753 1.00 17.67 332 ALA B CA 1
ATOM 7798 C C . ALA B 1 356 ? 45.986 11.552 135.625 1.00 20.55 332 ALA B C 1
ATOM 7799 O O . ALA B 1 356 ? 46.492 12.300 134.797 1.00 20.92 332 ALA B O 1
ATOM 7801 N N . ALA B 1 357 ? 44.696 11.241 135.598 1.00 13.76 333 ALA B N 1
ATOM 7802 C CA . ALA B 1 357 ? 43.815 11.795 134.561 1.00 15.49 333 ALA B CA 1
ATOM 7803 C C . ALA B 1 357 ? 43.686 13.325 134.625 1.00 17.88 333 ALA B C 1
ATOM 7804 O O . ALA B 1 357 ? 43.697 13.993 133.586 1.00 18.16 333 ALA B O 1
ATOM 7814 N N . ASN B 1 359 ? 45.851 15.201 135.400 1.00 23.90 335 ASN B N 1
ATOM 7815 C CA . ASN B 1 359 ? 47.145 15.681 134.919 1.00 23.95 335 ASN B CA 1
ATOM 7816 C C . ASN B 1 359 ? 47.458 15.297 133.484 1.00 24.98 335 ASN B C 1
ATOM 7817 O O . ASN B 1 359 ? 48.544 15.582 132.972 1.00 26.12 335 ASN B O 1
ATOM 7822 N N . GLY B 1 360 ? 46.511 14.638 132.836 1.00 23.43 336 GLY B N 1
ATOM 7823 C CA . GLY B 1 360 ? 46.669 14.274 131.436 1.00 28.12 336 GLY B CA 1
ATOM 7824 C C . GLY B 1 360 ? 47.704 13.193 131.212 1.00 30.79 336 GLY B C 1
ATOM 7825 O O . GLY B 1 360 ? 48.234 13.048 130.116 1.00 34.04 336 GLY B O 1
ATOM 7826 N N . LEU B 1 361 ? 47.992 12.412 132.243 1.00 25.80 337 LEU B N 1
ATOM 7827 C CA . LEU B 1 361 ? 48.980 11.353 132.095 1.00 26.94 337 LEU B CA 1
ATOM 7828 C C . LEU B 1 361 ? 48.328 10.073 131.593 1.00 30.61 337 LEU B C 1
ATOM 7829 O O . LEU B 1 361 ? 47.255 9.692 132.048 1.00 37.96 337 LEU B O 1
ATOM 7834 N N . LEU B 1 362 ? 48.975 9.427 130.633 1.00 21.57 338 LEU B N 1
ATOM 7835 C CA . LEU B 1 362 ? 48.524 8.123 130.152 1.00 21.86 338 LEU B CA 1
ATOM 7836 C C . LEU B 1 362 ? 49.218 7.042 130.979 1.00 23.59 338 LEU B C 1
ATOM 7837 O O . LEU B 1 362 ? 50.392 7.202 131.331 1.00 23.90 338 LEU B O 1
ATOM 7842 N N . PRO B 1 363 ? 48.514 5.935 131.274 1.00 20.78 339 PRO B N 1
ATOM 7843 C CA . PRO B 1 363 ? 49.086 4.862 132.101 1.00 24.07 339 PRO B CA 1
ATOM 7844 C C . PRO B 1 363 ? 50.357 4.246 131.505 1.00 27.83 339 PRO B C 1
ATOM 7845 O O . PRO B 1 363 ? 50.439 4.010 130.295 1.00 20.58 339 PRO B O 1
ATOM 7849 N N . GLU B 1 364 ? 51.340 3.982 132.367 1.00 25.65 340 GLU B N 1
ATOM 7850 C CA . GLU B 1 364 ? 52.586 3.345 131.947 1.00 25.75 340 GLU B CA 1
ATOM 7851 C C . GLU B 1 364 ? 52.305 2.040 131.209 1.00 19.49 340 GLU B C 1
ATOM 7852 O O . GLU B 1 364 ? 51.582 1.180 131.705 1.00 24.07 340 GLU B O 1
ATOM 7858 N N . GLY B 1 365 ? 52.849 1.908 130.010 1.00 20.16 341 GLY B N 1
ATOM 7859 C CA . GLY B 1 365 ? 52.682 0.686 129.234 1.00 24.19 341 GLY B CA 1
ATOM 7860 C C . GLY B 1 365 ? 51.357 0.550 128.484 1.00 26.80 341 GLY B C 1
ATOM 7861 O O . GLY B 1 365 ? 51.094 -0.509 127.896 1.00 21.94 341 GLY B O 1
ATOM 7862 N N . TRP B 1 366 ? 50.530 1.606 128.476 1.00 19.34 342 TRP B N 1
ATOM 7863 C CA . TRP B 1 366 ? 49.209 1.516 127.834 1.00 19.87 342 TRP B CA 1
ATOM 7864 C C . TRP B 1 366 ? 49.348 1.102 126.357 1.00 19.33 342 TRP B C 1
ATOM 7865 O O . TRP B 1 366 ? 48.481 0.429 125.812 1.00 20.07 342 TRP B O 1
ATOM 7876 N N . GLU B 1 367 ? 50.445 1.493 125.716 1.00 19.82 343 GLU B N 1
ATOM 7877 C CA . GLU B 1 367 ? 50.635 1.204 124.290 1.00 20.33 343 GLU B CA 1
ATOM 7878 C C . GLU B 1 367 ? 50.983 -0.261 123.952 1.00 25.48 343 GLU B C 1
ATOM 7879 O O . GLU B 1 367 ? 50.842 -0.690 122.809 1.00 27.42 343 GLU B O 1
ATOM 7885 N N . GLN B 1 368 ? 51.415 -1.030 124.942 1.00 24.93 344 GLN B N 1
ATOM 7886 C CA . GLN B 1 368 ? 51.680 -2.452 124.745 1.00 30.25 344 GLN B CA 1
ATOM 7887 C C . GLN B 1 368 ? 50.450 -3.177 124.225 1.00 29.70 344 GLN B C 1
ATOM 7888 O O . GLN B 1 368 ? 50.546 -4.225 123.591 1.00 26.66 344 GLN B O 1
ATOM 7894 N N . ASN B 1 369 ? 49.291 -2.608 124.519 1.00 30.59 345 ASN B N 1
ATOM 7895 C CA . ASN B 1 369 ? 48.007 -3.185 124.157 1.00 35.81 345 ASN B CA 1
ATOM 7896 C C . ASN B 1 369 ? 47.588 -3.042 122.675 1.00 30.54 345 ASN B C 1
ATOM 7897 O O . ASN B 1 369 ? 46.604 -3.655 122.234 1.00 26.62 345 ASN B O 1
ATOM 7902 N N . LEU B 1 370 ? 48.324 -2.239 121.913 1.00 22.40 346 LEU B N 1
ATOM 7903 C CA . LEU B 1 370 ? 47.870 -1.866 120.577 1.00 18.96 346 LEU B CA 1
ATOM 7904 C C . LEU B 1 370 ? 48.065 -3.001 119.576 1.00 17.16 346 LEU B C 1
ATOM 7905 O O . LEU B 1 370 ? 48.962 -3.811 119.724 1.00 18.53 346 LEU B O 1
ATOM 7910 N N . PRO B 1 371 ? 47.220 -3.047 118.542 1.00 16.54 347 PRO B N 1
ATOM 7911 C CA . PRO B 1 371 ? 47.353 -4.094 117.518 1.00 18.12 347 PRO B CA 1
ATOM 7912 C C . PRO B 1 371 ? 48.554 -3.916 116.569 1.00 20.22 347 PRO B C 1
ATOM 7913 O O . PRO B 1 371 ? 49.168 -2.857 116.483 1.00 17.97 347 PRO B O 1
ATOM 7917 N N . THR B 1 372 ? 48.879 -4.990 115.865 1.00 18.26 348 THR B N 1
ATOM 7918 C CA . THR B 1 372 ? 49.923 -5.017 114.856 1.00 15.26 348 THR B CA 1
ATOM 7919 C C . THR B 1 372 ? 49.358 -5.769 113.652 1.00 18.27 348 THR B C 1
ATOM 7920 O O . THR B 1 372 ? 48.752 -6.834 113.818 1.00 17.70 348 THR B O 1
ATOM 7924 N N . TYR B 1 373 ? 49.561 -5.233 112.451 1.00 12.19 349 TYR B N 1
ATOM 7925 C CA . TYR B 1 373 ? 49.064 -5.870 111.232 1.00 14.22 349 TYR B CA 1
ATOM 7926 C C . TYR B 1 373 ? 50.216 -6.579 110.540 1.00 15.57 349 TYR B C 1
ATOM 7927 O O . TYR B 1 373 ? 51.272 -5.978 110.302 1.00 14.99 349 TYR B O 1
ATOM 7936 N N . GLU B 1 374 ? 50.025 -7.862 110.243 1.00 15.46 350 GLU B N 1
ATOM 7937 C CA . GLU B 1 374 ? 51.078 -8.672 109.621 1.00 15.41 350 GLU B CA 1
ATOM 7938 C C . GLU B 1 374 ? 51.111 -8.440 108.113 1.00 19.21 350 GLU B C 1
ATOM 7939 O O . GLU B 1 374 ? 50.094 -8.077 107.502 1.00 15.89 350 GLU B O 1
ATOM 7945 N N . LEU B 1 375 ? 52.277 -8.636 107.507 1.00 13.65 351 LEU B N 1
ATOM 7946 C CA . LEU B 1 375 ? 52.364 -8.643 106.059 1.00 17.47 351 LEU B CA 1
ATOM 7947 C C . LEU B 1 375 ? 51.360 -9.634 105.501 1.00 18.02 351 LEU B C 1
ATOM 7948 O O . LEU B 1 375 ? 51.120 -10.691 106.085 1.00 19.72 351 LEU B O 1
ATOM 7953 N N . GLY B 1 376 ? 50.757 -9.282 104.382 1.00 14.59 352 GLY B N 1
ATOM 7954 C CA . GLY B 1 376 ? 49.794 -10.139 103.723 1.00 17.03 352 GLY B CA 1
ATOM 7955 C C . GLY B 1 376 ? 48.371 -9.900 104.203 1.00 25.22 352 GLY B C 1
ATOM 7956 O O . GLY B 1 376 ? 47.423 -10.494 103.703 1.00 37.90 352 GLY B O 1
ATOM 7957 N N . SER B 1 377 ? 48.191 -9.018 105.167 1.00 19.38 353 SER B N 1
ATOM 7958 C CA . SER B 1 377 ? 46.833 -8.801 105.643 1.00 17.20 353 SER B CA 1
ATOM 7959 C C . SER B 1 377 ? 46.243 -7.521 105.040 1.00 19.29 353 SER B C 1
ATOM 7960 O O . SER B 1 377 ? 46.978 -6.642 104.583 1.00 19.24 353 SER B O 1
ATOM 7963 N N . LYS B 1 378 ? 44.917 -7.448 105.019 1.00 16.96 354 LYS B N 1
ATOM 7964 C CA . LYS B 1 378 ? 44.219 -6.280 104.499 1.00 23.25 354 LYS B CA 1
ATOM 7965 C C . LYS B 1 378 ? 43.247 -5.746 105.542 1.00 18.40 354 LYS B C 1
ATOM 7966 O O . LYS B 1 378 ? 42.546 -6.522 106.198 1.00 14.80 354 LYS B O 1
ATOM 7972 N N . ALA B 1 379 ? 43.195 -4.419 105.679 1.00 16.61 355 ALA B N 1
ATOM 7973 C CA . ALA B 1 379 ? 42.260 -3.760 106.590 1.00 15.47 355 ALA B CA 1
ATOM 7974 C C . ALA B 1 379 ? 41.991 -2.332 106.121 1.00 14.62 355 ALA B C 1
ATOM 7975 O O . ALA B 1 379 ? 42.911 -1.633 105.674 1.00 13.75 355 ALA B O 1
ATOM 7977 N N . ALA B 1 380 ? 40.729 -1.914 106.197 1.00 12.85 356 ALA B N 1
ATOM 7978 C CA . ALA B 1 380 ? 40.373 -0.510 105.999 1.00 14.33 356 ALA B CA 1
ATOM 7979 C C . ALA B 1 380 ? 40.903 0.248 107.192 1.00 11.19 356 ALA B C 1
ATOM 7980 O O . ALA B 1 380 ? 40.884 -0.269 108.298 1.00 12.66 356 ALA B O 1
ATOM 7982 N N . THR B 1 381 ? 41.352 1.487 107.011 1.00 14.20 357 THR B N 1
ATOM 7983 C CA . THR B 1 381 ? 41.854 2.196 108.186 1.00 11.15 357 THR B CA 1
ATOM 7984 C C . THR B 1 381 ? 40.764 2.621 109.165 1.00 10.63 357 THR B C 1
ATOM 7985 O O . THR B 1 381 ? 41.084 2.863 110.324 1.00 12.28 357 THR B O 1
ATOM 7989 N N . ARG B 1 382 ? 39.489 2.669 108.745 1.00 11.02 358 ARG B N 1
ATOM 7990 C CA . ARG B 1 382 ? 38.406 2.822 109.739 1.00 16.63 358 ARG B CA 1
ATOM 7991 C C . ARG B 1 382 ? 38.343 1.600 110.659 1.00 14.10 358 ARG B C 1
ATOM 7992 O O . ARG B 1 382 ? 37.999 1.718 111.838 1.00 10.29 358 ARG B O 1
ATOM 8000 N N . ASN B 1 383 ? 38.675 0.419 110.128 1.00 16.24 359 ASN B N 1
ATOM 8001 C CA . ASN B 1 383 ? 38.578 -0.793 110.945 1.00 12.60 359 ASN B CA 1
ATOM 8002 C C . ASN B 1 383 ? 39.771 -0.963 111.868 1.00 11.56 359 ASN B C 1
ATOM 8003 O O . ASN B 1 383 ? 39.643 -1.438 113.010 1.00 12.33 359 ASN B O 1
ATOM 8008 N N . SER B 1 384 ? 40.947 -0.595 111.375 1.00 11.11 360 SER B N 1
ATOM 8009 C CA . SER B 1 384 ? 42.118 -0.581 112.241 1.00 11.23 360 SER B CA 1
ATOM 8010 C C . SER B 1 384 ? 41.930 0.505 113.317 1.00 12.50 360 SER B C 1
ATOM 8011 O O . SER B 1 384 ? 42.267 0.312 114.487 1.00 12.93 360 SER B O 1
ATOM 8014 N N . SER B 1 385 ? 41.353 1.641 112.934 1.00 12.86 361 SER B N 1
ATOM 8015 C CA . SER B 1 385 ? 40.998 2.643 113.932 1.00 13.71 361 SER B CA 1
ATOM 8016 C C . SER B 1 385 ? 40.039 2.071 115.011 1.00 12.60 361 SER B C 1
ATOM 8017 O O . SER B 1 385 ? 40.242 2.268 116.204 1.00 13.78 361 SER B O 1
ATOM 8020 N N . GLY B 1 386 ? 39.007 1.348 114.591 1.00 14.08 362 GLY B N 1
ATOM 8021 C CA . GLY B 1 386 ? 38.090 0.736 115.543 1.00 14.63 362 GLY B CA 1
ATOM 8022 C C . GLY B 1 386 ? 38.773 -0.302 116.436 1.00 16.21 362 GLY B C 1
ATOM 8023 O O . GLY B 1 386 ? 38.493 -0.385 117.633 1.00 12.55 362 GLY B O 1
ATOM 8024 N N . ALA B 1 387 ? 39.687 -1.090 115.873 1.00 11.26 363 ALA B N 1
ATOM 8025 C CA . ALA B 1 387 ? 40.446 -2.013 116.715 1.00 11.82 363 ALA B CA 1
ATOM 8026 C C . ALA B 1 387 ? 41.279 -1.272 117.760 1.00 14.28 363 ALA B C 1
ATOM 8027 O O . ALA B 1 387 ? 41.372 -1.702 118.909 1.00 14.20 363 ALA B O 1
ATOM 8029 N N . VAL B 1 388 ? 41.878 -0.148 117.369 1.00 12.35 364 VAL B N 1
ATOM 8030 C CA . VAL B 1 388 ? 42.684 0.649 118.292 1.00 12.59 364 VAL B CA 1
ATOM 8031 C C . VAL B 1 388 ? 41.809 1.301 119.371 1.00 15.19 364 VAL B C 1
ATOM 8032 O O . VAL B 1 388 ? 42.143 1.289 120.559 1.00 15.86 364 VAL B O 1
ATOM 8036 N N . ILE B 1 389 ? 40.701 1.899 118.945 1.00 11.34 365 ILE B N 1
ATOM 8037 C CA . ILE B 1 389 ? 39.723 2.437 119.895 1.00 14.60 365 ILE B CA 1
ATOM 8038 C C . ILE B 1 389 ? 39.347 1.438 120.992 1.00 13.24 365 ILE B C 1
ATOM 8039 O O . ILE B 1 389 ? 39.313 1.793 122.175 1.00 13.63 365 ILE B O 1
ATOM 8044 N N . ASN B 1 390 ? 39.104 0.188 120.609 1.00 11.98 366 ASN B N 1
ATOM 8045 C CA . ASN B 1 390 ? 38.780 -0.830 121.594 1.00 13.99 366 ASN B CA 1
ATOM 8046 C C . ASN B 1 390 ? 39.967 -1.239 122.449 1.00 15.50 366 ASN B C 1
ATOM 8047 O O . ASN B 1 390 ? 39.793 -1.555 123.620 1.00 18.32 366 ASN B O 1
ATOM 8052 N N . ALA B 1 391 ? 41.168 -1.229 121.875 1.00 16.03 367 ALA B N 1
ATOM 8053 C CA . ALA B 1 391 ? 42.385 -1.446 122.665 1.00 16.72 367 ALA B CA 1
ATOM 8054 C C . ALA B 1 391 ? 42.646 -0.322 123.689 1.00 17.67 367 ALA B C 1
ATOM 8055 O O . ALA B 1 391 ? 43.015 -0.592 124.841 1.00 17.45 367 ALA B O 1
ATOM 8057 N N . ILE B 1 392 ? 42.443 0.929 123.275 1.00 15.19 368 ILE B N 1
ATOM 8058 C CA . ILE B 1 392 ? 42.589 2.071 124.171 1.00 15.34 368 ILE B CA 1
ATOM 8059 C C . ILE B 1 392 ? 41.560 2.065 125.301 1.00 15.79 368 ILE B C 1
ATOM 8060 O O . ILE B 1 392 ? 41.881 2.386 126.460 1.00 17.31 368 ILE B O 1
ATOM 8065 N N . ALA B 1 393 ? 40.323 1.691 124.977 1.00 14.62 369 ALA B N 1
ATOM 8066 C CA . ALA B 1 393 ? 39.259 1.599 125.984 1.00 17.21 369 ALA B CA 1
ATOM 8067 C C . ALA B 1 393 ? 39.665 0.647 127.106 1.00 17.65 369 ALA B C 1
ATOM 8068 O O . ALA B 1 393 ? 39.324 0.859 128.262 1.00 19.51 369 ALA B O 1
ATOM 8070 N N A GLU B 1 394 ? 40.380 -0.414 126.758 0.66 18.78 370 GLU B N 1
ATOM 8071 N N B GLU B 1 394 ? 40.389 -0.405 126.741 0.34 19.51 370 GLU B N 1
ATOM 8072 C CA A GLU B 1 394 ? 40.846 -1.379 127.762 0.66 20.48 370 GLU B CA 1
ATOM 8073 C CA B GLU B 1 394 ? 40.854 -1.405 127.705 0.34 22.35 370 GLU B CA 1
ATOM 8074 C C A GLU B 1 394 ? 41.979 -0.835 128.616 0.66 21.03 370 GLU B C 1
ATOM 8075 C C B GLU B 1 394 ? 41.989 -0.882 128.585 0.34 21.16 370 GLU B C 1
ATOM 8076 O O A GLU B 1 394 ? 42.083 -1.143 129.798 0.66 21.29 370 GLU B O 1
ATOM 8077 O O B GLU B 1 394 ? 42.074 -1.221 129.762 0.34 21.07 370 GLU B O 1
ATOM 8088 N N . SER B 1 395 ? 42.863 -0.058 128.013 1.00 16.89 371 SER B N 1
ATOM 8089 C CA . SER B 1 395 ? 44.087 0.345 128.707 1.00 19.35 371 SER B CA 1
ATOM 8090 C C . SER B 1 395 ? 44.171 1.792 129.175 1.00 22.05 371 SER B C 1
ATOM 8091 O O . SER B 1 395 ? 45.077 2.130 129.922 1.00 22.82 371 SER B O 1
ATOM 8094 N N . VAL B 1 396 ? 43.260 2.653 128.729 1.00 16.22 372 VAL B N 1
ATOM 8095 C CA . VAL B 1 396 ? 43.299 4.076 129.116 1.00 13.21 372 VAL B CA 1
ATOM 8096 C C . VAL B 1 396 ? 41.938 4.446 129.663 1.00 16.25 372 VAL B C 1
ATOM 8097 O O . VAL B 1 396 ? 40.989 4.655 128.895 1.00 16.16 372 VAL B O 1
ATOM 8101 N N . PRO B 1 397 ? 41.831 4.501 130.995 1.00 20.35 373 PRO B N 1
ATOM 8102 C CA . PRO B 1 397 ? 40.548 4.658 131.681 1.00 20.81 373 PRO B CA 1
ATOM 8103 C C . PRO B 1 397 ? 39.907 6.020 131.400 1.00 19.79 373 PRO B C 1
ATOM 8104 O O . PRO B 1 397 ? 38.712 6.134 131.574 1.00 17.30 373 PRO B O 1
ATOM 8108 N N . SER B 1 398 ? 40.681 7.019 130.989 1.00 16.08 374 SER B N 1
ATOM 8109 C CA . SER B 1 398 ? 40.113 8.350 130.737 1.00 20.79 374 SER B CA 1
ATOM 8110 C C . SER B 1 398 ? 39.427 8.524 129.353 1.00 19.33 374 SER B C 1
ATOM 8111 O O . SER B 1 398 ? 38.966 9.596 129.027 1.00 18.05 374 SER B O 1
ATOM 8114 N N . PHE B 1 399 ? 39.356 7.472 128.550 1.00 16.63 375 PHE B N 1
ATOM 8115 C CA . PHE B 1 399 ? 38.867 7.573 127.172 1.00 14.02 375 PHE B CA 1
ATOM 8116 C C . PHE B 1 399 ? 37.337 7.757 127.151 1.00 15.01 375 PHE B C 1
ATOM 8117 O O . PHE B 1 399 ? 36.621 7.123 127.917 1.00 12.62 375 PHE B O 1
ATOM 8125 N N . PHE B 1 400 ? 36.837 8.641 126.286 1.00 11.33 376 PHE B N 1
ATOM 8126 C CA . PHE B 1 400 ? 35.426 9.036 126.315 1.00 12.57 376 PHE B CA 1
ATOM 8127 C C . PHE B 1 400 ? 35.124 9.622 124.920 1.00 15.13 376 PHE B C 1
ATOM 8128 O O . PHE B 1 400 ? 35.781 10.580 124.498 1.00 14.71 376 PHE B O 1
ATOM 8136 N N . GLY B 1 401 ? 34.154 9.059 124.195 1.00 12.38 377 GLY B N 1
ATOM 8137 C CA . GLY B 1 401 ? 33.868 9.599 122.874 1.00 13.49 377 GLY B CA 1
ATOM 8138 C C . GLY B 1 401 ? 32.727 8.920 122.140 1.00 15.39 377 GLY B C 1
ATOM 8139 O O . GLY B 1 401 ? 32.066 8.039 122.669 1.00 15.35 377 GLY B O 1
ATOM 8140 N N . GLY B 1 402 ? 32.490 9.337 120.907 1.00 12.34 378 GLY B N 1
ATOM 8141 C CA . GLY B 1 402 ? 31.376 8.779 120.159 1.00 11.74 378 GLY B CA 1
ATOM 8142 C C . GLY B 1 402 ? 31.325 9.315 118.740 1.00 10.46 378 GLY B C 1
ATOM 8143 O O . GLY B 1 402 ? 32.333 9.756 118.192 1.00 15.69 378 GLY B O 1
ATOM 8144 N N . SER B 1 403 ? 30.146 9.253 118.143 1.00 11.53 379 SER B N 1
ATOM 8145 C CA . SER B 1 403 ? 29.978 9.609 116.750 1.00 11.94 379 SER B CA 1
ATOM 8146 C C . SER B 1 403 ? 28.702 10.412 116.571 1.00 11.56 379 SER B C 1
ATOM 8147 O O . SER B 1 403 ? 27.776 10.314 117.395 1.00 10.73 379 SER B O 1
ATOM 8150 N N . ALA B 1 404 ? 28.638 11.199 115.496 1.00 12.20 380 ALA B N 1
ATOM 8151 C CA . ALA B 1 404 ? 27.411 11.932 115.191 1.00 11.91 380 ALA B CA 1
ATOM 8152 C C . ALA B 1 404 ? 26.482 11.014 114.371 1.00 13.08 380 ALA B C 1
ATOM 8153 O O . ALA B 1 404 ? 26.369 11.148 113.158 1.00 14.26 380 ALA B O 1
ATOM 8155 N N . ASP B 1 405 ? 25.874 10.051 115.055 1.00 9.45 381 ASP B N 1
ATOM 8156 C CA . ASP B 1 405 ? 24.940 9.072 114.464 1.00 14.92 381 ASP B CA 1
ATOM 8157 C C . ASP B 1 405 ? 25.561 8.223 113.360 1.00 15.81 381 ASP B C 1
ATOM 8158 O O . ASP B 1 405 ? 24.853 7.735 112.470 1.00 16.07 381 ASP B O 1
ATOM 8163 N N . LEU B 1 406 ? 26.883 8.065 113.400 1.00 13.57 382 LEU B N 1
ATOM 8164 C CA . LEU B 1 406 ? 27.576 7.230 112.415 1.00 12.14 382 LEU B CA 1
ATOM 8165 C C . LEU B 1 406 ? 28.515 6.220 113.094 1.00 15.21 382 LEU B C 1
ATOM 8166 O O . LEU B 1 406 ? 29.563 5.870 112.555 1.00 16.52 382 LEU B O 1
ATOM 8171 N N . ALA B 1 407 ? 28.155 5.746 114.278 1.00 15.16 383 ALA B N 1
ATOM 8172 C CA . ALA B 1 407 ? 29.059 4.850 115.003 1.00 15.55 383 ALA B CA 1
ATOM 8173 C C . ALA B 1 407 ? 29.339 3.574 114.182 1.00 16.34 383 ALA B C 1
ATOM 8174 O O . ALA B 1 407 ? 30.471 3.091 114.133 1.00 17.74 383 ALA B O 1
ATOM 8176 N N . GLY B 1 408 ? 28.300 3.047 113.545 1.00 14.86 384 GLY B N 1
ATOM 8177 C CA . GLY B 1 408 ? 28.404 1.810 112.778 1.00 18.56 384 GLY B CA 1
ATOM 8178 C C . GLY B 1 408 ? 29.352 2.006 111.603 1.00 21.37 384 GLY B C 1
ATOM 8179 O O . GLY B 1 408 ? 30.184 1.160 111.323 1.00 27.03 384 GLY B O 1
ATOM 8180 N N . SER B 1 409 ? 29.245 3.147 110.930 1.00 13.68 385 SER B N 1
ATOM 8181 C CA . SER B 1 409 ? 30.072 3.395 109.759 1.00 16.93 385 SER B CA 1
ATOM 8182 C C . SER B 1 409 ? 31.463 3.895 110.084 1.00 14.25 385 SER B C 1
ATOM 8183 O O . SER B 1 409 ? 32.407 3.554 109.375 1.00 15.26 385 SER B O 1
ATOM 8186 N N . ASN B 1 410 ? 31.581 4.732 111.119 1.00 13.08 386 ASN B N 1
ATOM 8187 C CA . ASN B 1 410 ? 32.876 5.283 111.519 1.00 15.14 386 ASN B CA 1
ATOM 8188 C C . ASN B 1 410 ? 33.727 4.278 112.285 1.00 14.32 386 ASN B C 1
ATOM 8189 O O . ASN B 1 410 ? 34.907 4.501 112.443 1.00 12.80 386 ASN B O 1
ATOM 8194 N N . LYS B 1 411 ? 33.101 3.208 112.785 1.00 15.39 387 LYS B N 1
ATOM 8195 C CA . LYS B 1 411 ? 33.746 2.218 113.664 1.00 15.03 387 LYS B CA 1
ATOM 8196 C C . LYS B 1 411 ? 34.314 2.841 114.950 1.00 13.73 387 LYS B C 1
ATOM 8197 O O . LYS B 1 411 ? 35.398 2.496 115.381 1.00 17.35 387 LYS B O 1
ATOM 8203 N N . THR B 1 412 ? 33.572 3.758 115.561 1.00 13.76 388 THR B N 1
ATOM 8204 C CA . THR B 1 412 ? 34.017 4.437 116.776 1.00 15.41 388 THR B CA 1
ATOM 8205 C C . THR B 1 412 ? 33.559 3.773 118.072 1.00 16.17 388 THR B C 1
ATOM 8206 O O . THR B 1 412 ? 33.946 4.203 119.158 1.00 15.58 388 THR B O 1
ATOM 8210 N N . TYR B 1 413 ? 32.705 2.757 117.973 1.00 13.88 389 TYR B N 1
ATOM 8211 C CA . TYR B 1 413 ? 32.043 2.237 119.177 1.00 16.04 389 TYR B CA 1
ATOM 8212 C C . TYR B 1 413 ? 32.964 1.370 120.056 1.00 15.22 389 TYR B C 1
ATOM 8213 O O . TYR B 1 413 ? 33.733 0.531 119.547 1.00 14.20 389 TYR B O 1
ATOM 8230 N N . ASN B 1 415 ? 33.017 -1.534 122.062 1.00 17.23 391 ASN B N 1
ATOM 8231 C CA . ASN B 1 415 ? 32.131 -2.685 122.163 1.00 20.25 391 ASN B CA 1
ATOM 8232 C C . ASN B 1 415 ? 31.970 -3.247 123.566 1.00 21.23 391 ASN B C 1
ATOM 8233 O O . ASN B 1 415 ? 30.956 -3.882 123.851 1.00 22.74 391 ASN B O 1
ATOM 8238 N N . ASN B 1 416 ? 32.953 -3.035 124.435 1.00 18.40 392 ASN B N 1
ATOM 8239 C CA . ASN B 1 416 ? 32.850 -3.568 125.791 1.00 25.61 392 ASN B CA 1
ATOM 8240 C C . ASN B 1 416 ? 32.435 -2.523 126.817 1.00 24.34 392 ASN B C 1
ATOM 8241 O O . ASN B 1 416 ? 32.613 -2.726 128.018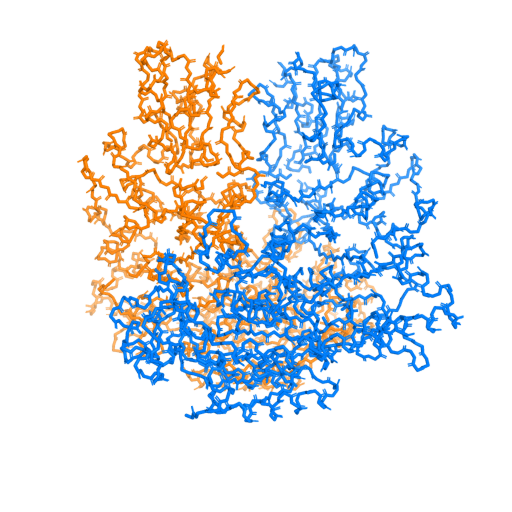 1.00 22.95 392 ASN B O 1
ATOM 8246 N N . GLU B 1 417 ? 31.899 -1.399 126.350 1.00 17.97 393 GLU B N 1
ATOM 8247 C CA . GLU B 1 417 ? 31.536 -0.319 127.249 1.00 16.05 393 GLU B CA 1
ATOM 8248 C C . GLU B 1 417 ? 30.056 0.007 127.090 1.00 18.43 393 GLU B C 1
ATOM 8249 O O . GLU B 1 417 ? 29.444 -0.358 126.082 1.00 15.83 393 GLU B O 1
ATOM 8255 N N . LYS B 1 418 ? 29.485 0.697 128.074 1.00 15.56 394 LYS B N 1
ATOM 8256 C CA . LYS B 1 418 ? 28.070 1.064 128.019 1.00 15.92 394 LYS B CA 1
ATOM 8257 C C . LYS B 1 418 ? 27.874 2.415 127.356 1.00 16.28 394 LYS B C 1
ATOM 8258 O O . LYS B 1 418 ? 28.848 3.116 127.090 1.00 16.48 394 LYS B O 1
ATOM 8264 N N . ASP B 1 419 ? 26.613 2.804 127.160 1.00 12.82 395 ASP B N 1
ATOM 8265 C CA . ASP B 1 419 ? 26.290 4.074 126.546 1.00 13.98 395 ASP B CA 1
ATOM 8266 C C . ASP B 1 419 ? 26.176 5.148 127.616 1.00 14.74 395 ASP B C 1
ATOM 8267 O O . ASP B 1 419 ? 25.669 4.894 128.709 1.00 13.83 395 ASP B O 1
ATOM 8272 N N . PHE B 1 420 ? 26.662 6.337 127.289 1.00 12.42 396 PHE B N 1
ATOM 8273 C CA . PHE B 1 420 ? 26.531 7.506 128.138 1.00 13.11 396 PHE B CA 1
ATOM 8274 C C . PHE B 1 420 ? 25.086 8.000 128.018 1.00 16.64 396 PHE B C 1
ATOM 8275 O O . PHE B 1 420 ? 24.701 8.537 126.974 1.00 15.77 396 PHE B O 1
ATOM 8283 N N . THR B 1 421 ? 24.270 7.803 129.054 1.00 15.57 397 THR B N 1
ATOM 8284 C CA . THR B 1 421 ? 22.864 8.245 128.999 1.00 14.73 397 THR B CA 1
ATOM 8285 C C . THR B 1 421 ? 22.408 8.885 130.316 1.00 18.16 397 THR B C 1
ATOM 8286 O O . THR B 1 421 ? 23.107 8.824 131.333 1.00 12.38 397 THR B O 1
ATOM 8290 N N . ARG B 1 422 ? 21.209 9.468 130.291 1.00 16.10 398 ARG B N 1
ATOM 8291 C CA . ARG B 1 422 ? 20.599 10.075 131.474 1.00 17.59 398 ARG B CA 1
ATOM 8292 C C . ARG B 1 422 ? 20.481 9.053 132.608 1.00 20.84 398 ARG B C 1
ATOM 8293 O O . ARG B 1 422 ? 20.432 9.418 133.763 1.00 23.21 398 ARG B O 1
ATOM 8301 N N . ASP B 1 423 ? 20.420 7.771 132.270 1.00 17.18 399 ASP B N 1
ATOM 8302 C CA . ASP B 1 423 ? 20.261 6.734 133.289 1.00 21.35 399 ASP B CA 1
ATOM 8303 C C . ASP B 1 423 ? 21.576 6.108 133.744 1.00 24.78 399 ASP B C 1
ATOM 8304 O O . ASP B 1 423 ? 21.607 5.373 134.729 1.00 23.09 399 ASP B O 1
ATOM 8309 N N . ASP B 1 424 ? 22.656 6.389 133.030 1.00 21.04 400 ASP B N 1
ATOM 8310 C CA . ASP B 1 424 ? 23.968 5.858 133.406 1.00 18.82 400 ASP B CA 1
ATOM 8311 C C . ASP B 1 424 ? 25.073 6.733 132.827 1.00 16.36 400 ASP B C 1
ATOM 8312 O O . ASP B 1 424 ? 25.507 6.533 131.680 1.00 15.89 400 ASP B O 1
ATOM 8317 N N . TYR B 1 425 ? 25.519 7.705 133.622 1.00 13.61 401 TYR B N 1
ATOM 8318 C CA . TYR B 1 425 ? 26.537 8.635 133.177 1.00 15.12 401 TYR B CA 1
ATOM 8319 C C . TYR B 1 425 ? 27.931 7.989 133.142 1.00 12.69 401 TYR B C 1
ATOM 8320 O O . TYR B 1 425 ? 28.890 8.601 132.673 1.00 15.66 401 TYR B O 1
ATOM 8329 N N . SER B 1 426 ? 28.041 6.757 133.632 1.00 12.76 402 SER B N 1
ATOM 8330 C CA . SER B 1 426 ? 29.340 6.080 133.611 1.00 14.00 402 SER B CA 1
ATOM 8331 C C . SER B 1 426 ? 29.634 5.507 132.231 1.00 15.94 402 SER B C 1
ATOM 8332 O O . SER B 1 426 ? 30.773 5.165 131.934 1.00 13.36 402 SER B O 1
ATOM 8335 N N . GLY B 1 427 ? 28.610 5.388 131.389 1.00 15.93 403 GLY B N 1
ATOM 8336 C CA . GLY B 1 427 ? 28.822 4.861 130.047 1.00 16.27 403 GLY B CA 1
ATOM 8337 C C . GLY B 1 427 ? 29.807 5.719 129.261 1.00 15.73 403 GLY B C 1
ATOM 8338 O O . GLY B 1 427 ? 29.767 6.924 129.354 1.00 14.98 403 GLY B O 1
ATOM 8339 N N . LYS B 1 428 ? 30.680 5.087 128.482 1.00 15.31 404 LYS B N 1
ATOM 8340 C CA . LYS B 1 428 ? 31.697 5.807 127.739 1.00 13.00 404 LYS B CA 1
ATOM 8341 C C . LYS B 1 428 ? 31.305 6.131 126.295 1.00 12.36 404 LYS B C 1
ATOM 8342 O O . LYS B 1 428 ? 31.927 7.000 125.688 1.00 13.19 404 LYS B O 1
ATOM 8348 N N . ASN B 1 429 ? 30.305 5.429 125.746 1.00 14.45 405 ASN B N 1
ATOM 8349 C CA . ASN B 1 429 ? 29.911 5.625 124.345 1.00 12.43 405 ASN B CA 1
ATOM 8350 C C . ASN B 1 429 ? 28.874 6.734 124.221 1.00 12.87 405 ASN B C 1
ATOM 8351 O O . ASN B 1 429 ? 27.753 6.584 124.707 1.00 13.54 405 ASN B O 1
ATOM 8356 N N . ILE B 1 430 ? 29.247 7.831 123.567 1.00 12.37 406 ILE B N 1
ATOM 8357 C CA . ILE B 1 430 ? 28.353 8.975 123.420 1.00 12.00 406 ILE B CA 1
ATOM 8358 C C . ILE B 1 430 ? 27.612 8.936 122.106 1.00 11.77 406 ILE B C 1
ATOM 8359 O O . ILE B 1 430 ? 28.205 8.783 121.043 1.00 11.93 406 ILE B O 1
ATOM 8364 N N . TRP B 1 431 ? 26.310 9.116 122.169 1.00 9.89 407 TRP B N 1
ATOM 8365 C CA . TRP B 1 431 ? 25.506 9.159 120.955 1.00 12.48 407 TRP B CA 1
ATOM 8366 C C . TRP B 1 431 ? 25.203 10.623 120.697 1.00 11.75 407 TRP B C 1
ATOM 8367 O O . TRP B 1 431 ? 24.291 11.172 121.301 1.00 12.10 407 TRP B O 1
ATOM 8378 N N . TYR B 1 432 ? 25.990 11.273 119.835 1.00 10.52 408 TYR B N 1
ATOM 8379 C CA . TYR B 1 432 ? 25.808 12.702 119.597 1.00 9.30 408 TYR B CA 1
ATOM 8380 C C . TYR B 1 432 ? 24.583 13.029 118.750 1.00 11.96 408 TYR B C 1
ATOM 8381 O O . TYR B 1 432 ? 24.120 14.172 118.747 1.00 16.19 408 TYR B O 1
ATOM 8390 N N . GLY B 1 433 ? 24.047 12.045 118.043 1.00 11.85 409 GLY B N 1
ATOM 8391 C CA . GLY B 1 433 ? 22.972 12.329 117.090 1.00 11.49 409 GLY B CA 1
ATOM 8392 C C . GLY B 1 433 ? 23.522 13.073 115.866 1.00 12.87 409 GLY B C 1
ATOM 8393 O O . GLY B 1 433 ? 24.737 13.211 115.719 1.00 13.72 409 GLY B O 1
ATOM 8394 N N . VAL B 1 434 ? 22.637 13.575 115.006 1.00 14.78 410 VAL B N 1
ATOM 8395 C CA . VAL B 1 434 ? 23.071 14.191 113.757 1.00 12.15 410 VAL B CA 1
ATOM 8396 C C . VAL B 1 434 ? 23.353 15.673 114.049 1.00 14.50 410 VAL B C 1
ATOM 8397 O O . VAL B 1 434 ? 22.579 16.567 113.683 1.00 10.68 410 VAL B O 1
ATOM 8401 N N . ARG B 1 435 ? 24.459 15.907 114.747 1.00 11.32 411 ARG B N 1
ATOM 8402 C CA . ARG B 1 435 ? 24.757 17.208 115.338 1.00 11.34 411 ARG B CA 1
ATOM 8403 C C . ARG B 1 435 ? 26.262 17.390 115.315 1.00 12.89 411 ARG B C 1
ATOM 8404 O O . ARG B 1 435 ? 26.874 17.450 116.369 1.00 10.96 411 ARG B O 1
ATOM 8412 N N . GLU B 1 436 ? 26.864 17.468 114.130 1.00 10.25 412 GLU B N 1
ATOM 8413 C CA . GLU B 1 436 ? 28.332 17.522 114.040 1.00 9.81 412 GLU B CA 1
ATOM 8414 C C . GLU B 1 436 ? 28.932 18.734 114.747 1.00 12.87 412 GLU B C 1
ATOM 8415 O O . GLU B 1 436 ? 29.930 18.617 115.449 1.00 10.32 412 GLU B O 1
ATOM 8421 N N . PHE B 1 437 ? 28.369 19.908 114.504 1.00 11.81 413 PHE B N 1
ATOM 8422 C CA . PHE B 1 437 ? 28.936 21.129 115.092 1.00 9.80 413 PHE B CA 1
ATOM 8423 C C . PHE B 1 437 ? 28.872 21.050 116.637 1.00 9.51 413 PHE B C 1
ATOM 8424 O O . PHE B 1 437 ? 29.867 21.315 117.333 1.00 10.80 413 PHE B O 1
ATOM 8432 N N . ALA B 1 438 ? 27.716 20.692 117.192 1.00 9.53 414 ALA B N 1
ATOM 8433 C CA . ALA B 1 438 ? 27.618 20.587 118.648 1.00 11.43 414 ALA B CA 1
ATOM 8434 C C . ALA B 1 438 ? 28.569 19.509 119.183 1.00 12.18 414 ALA B C 1
ATOM 8435 O O . ALA B 1 438 ? 29.113 19.615 120.292 1.00 11.74 414 ALA B O 1
ATOM 8445 N N . GLY B 1 440 ? 31.530 18.811 117.897 1.00 11.93 416 GLY B N 1
ATOM 8446 C CA . GLY B 1 440 ? 32.820 19.478 117.936 1.00 12.27 416 GLY B CA 1
ATOM 8447 C C . GLY B 1 440 ? 32.976 20.401 119.139 1.00 11.88 416 GLY B C 1
ATOM 8448 O O . GLY B 1 440 ? 34.011 20.414 119.811 1.00 12.75 416 GLY B O 1
ATOM 8449 N N . ALA B 1 441 ? 31.961 21.204 119.400 1.00 10.22 417 ALA B N 1
ATOM 8450 C CA . ALA B 1 441 ? 32.039 22.143 120.514 1.00 14.15 417 ALA B CA 1
ATOM 8451 C C . ALA B 1 441 ? 31.979 21.419 121.858 1.00 14.30 417 ALA B C 1
ATOM 8452 O O . ALA B 1 441 ? 32.679 21.792 122.791 1.00 14.88 417 ALA B O 1
ATOM 8454 N N . ALA B 1 442 ? 31.183 20.357 121.945 1.00 11.32 418 ALA B N 1
ATOM 8455 C CA . ALA B 1 442 ? 31.097 19.579 123.175 1.00 11.99 418 ALA B CA 1
ATOM 8456 C C . ALA B 1 442 ? 32.449 18.930 123.471 1.00 13.52 418 ALA B C 1
ATOM 8457 O O . ALA B 1 442 ? 32.902 18.893 124.611 1.00 13.88 418 ALA B O 1
ATOM 8467 N N . ASN B 1 444 ? 35.277 20.090 122.742 1.00 11.65 420 ASN B N 1
ATOM 8468 C CA . ASN B 1 444 ? 36.139 21.132 123.327 1.00 14.22 420 ASN B CA 1
ATOM 8469 C C . ASN B 1 444 ? 35.854 21.299 124.821 1.00 12.23 420 ASN B C 1
ATOM 8470 O O . ASN B 1 444 ? 36.788 21.408 125.618 1.00 11.48 420 ASN B O 1
ATOM 8475 N N . GLY B 1 445 ? 34.570 21.332 125.187 1.00 10.10 421 GLY B N 1
ATOM 8476 C CA . GLY B 1 445 ? 34.186 21.456 126.589 1.00 10.88 421 GLY B CA 1
ATOM 8477 C C . GLY B 1 445 ? 34.666 20.289 127.450 1.00 15.25 421 GLY B C 1
ATOM 8478 O O . GLY B 1 445 ? 35.101 20.472 128.597 1.00 11.49 421 GLY B O 1
ATOM 8479 N N . ILE B 1 446 ? 34.561 19.077 126.911 1.00 9.81 422 ILE B N 1
ATOM 8480 C CA . ILE B 1 446 ? 35.066 17.889 127.585 1.00 12.03 422 ILE B CA 1
ATOM 8481 C C . ILE B 1 446 ? 36.573 18.022 127.829 1.00 12.62 422 ILE B C 1
ATOM 8482 O O . ILE B 1 446 ? 37.055 17.795 128.945 1.00 15.43 422 ILE B O 1
ATOM 8487 N N . ALA B 1 447 ? 37.314 18.424 126.800 1.00 12.72 423 ALA B N 1
ATOM 8488 C CA . ALA B 1 447 ? 38.759 18.583 126.936 1.00 14.50 423 ALA B CA 1
ATOM 8489 C C . ALA B 1 447 ? 39.093 19.717 127.913 1.00 17.09 423 ALA B C 1
ATOM 8490 O O . ALA B 1 447 ? 40.031 19.597 128.704 1.00 15.14 423 ALA B O 1
ATOM 8492 N N . LEU B 1 448 ? 38.308 20.799 127.895 1.00 14.03 424 LEU B N 1
ATOM 8493 C CA . LEU B 1 448 ? 38.557 21.924 128.809 1.00 15.08 424 LEU B CA 1
ATOM 8494 C C . LEU B 1 448 ? 38.370 21.524 130.256 1.00 16.03 424 LEU B C 1
ATOM 8495 O O . LEU B 1 448 ? 39.155 21.919 131.131 1.00 13.94 424 LEU B O 1
ATOM 8500 N N . HIS B 1 449 ? 37.328 20.739 130.518 1.00 14.06 425 HIS B N 1
ATOM 8501 C CA . HIS B 1 449 ? 37.054 20.331 131.886 1.00 15.20 425 HIS B CA 1
ATOM 8502 C C . HIS B 1 449 ? 38.274 19.664 132.522 1.00 16.44 425 HIS B C 1
ATOM 8503 O O . HIS B 1 449 ? 38.587 19.931 133.679 1.00 15.32 425 HIS B O 1
ATOM 8510 N N . GLY B 1 450 ? 38.928 18.770 131.779 1.00 14.36 426 GLY B N 1
ATOM 8511 C CA . GLY B 1 450 ? 40.056 18.012 132.301 1.00 14.60 426 GLY B CA 1
ATOM 8512 C C . GLY B 1 450 ? 39.616 16.662 132.853 1.00 14.42 426 GLY B C 1
ATOM 8513 O O . GLY B 1 450 ? 38.470 16.501 133.300 1.00 14.36 426 GLY B O 1
ATOM 8514 N N . GLY B 1 451 ? 40.517 15.680 132.805 1.00 15.39 427 GLY B N 1
ATOM 8515 C CA . GLY B 1 451 ? 40.218 14.357 133.332 1.00 16.07 427 GLY B CA 1
ATOM 8516 C C . GLY B 1 451 ? 39.898 13.296 132.292 1.00 14.24 427 GLY B C 1
ATOM 8517 O O . GLY B 1 451 ? 39.805 12.114 132.636 1.00 16.03 427 GLY B O 1
ATOM 8518 N N . LEU B 1 452 ? 39.738 13.705 131.036 1.00 11.22 428 LEU B N 1
ATOM 8519 C CA . LEU B 1 452 ? 39.236 12.817 129.992 1.00 12.53 428 LEU B CA 1
ATOM 8520 C C . LEU B 1 452 ? 39.977 13.024 128.674 1.00 14.78 428 LEU B C 1
ATOM 8521 O O . LEU B 1 452 ? 40.305 14.153 128.307 1.00 17.31 428 LEU B O 1
ATOM 8526 N N . LYS B 1 453 ? 40.233 11.926 127.967 1.00 15.51 429 LYS B N 1
ATOM 8527 C CA . LYS B 1 453 ? 40.781 11.991 126.610 1.00 13.77 429 LYS B CA 1
ATOM 8528 C C . LYS B 1 453 ? 39.611 11.731 125.696 1.00 13.41 429 LYS B C 1
ATOM 8529 O O . LYS B 1 453 ? 38.950 10.708 125.833 1.00 12.25 429 LYS B O 1
ATOM 8535 N N . THR B 1 454 ? 39.325 12.639 124.770 1.00 11.67 430 THR B N 1
ATOM 8536 C CA . THR B 1 454 ? 38.069 12.511 124.046 1.00 14.59 430 THR B CA 1
ATOM 8537 C C . THR B 1 454 ? 38.209 12.494 122.512 1.00 13.73 430 THR B C 1
ATOM 8538 O O . THR B 1 454 ? 39.166 13.055 121.960 1.00 14.54 430 THR B O 1
ATOM 8542 N N . TYR B 1 455 ? 37.239 11.875 121.835 1.00 10.73 431 TYR B N 1
ATOM 8543 C CA . TYR B 1 455 ? 37.274 11.800 120.367 1.00 13.82 431 TYR B CA 1
ATOM 8544 C C . TYR B 1 455 ? 35.836 11.860 119.832 1.00 15.45 431 TYR B C 1
ATOM 8545 O O . TYR B 1 455 ? 34.886 11.613 120.565 1.00 14.25 431 TYR B O 1
ATOM 8554 N N . GLY B 1 456 ? 35.677 12.203 118.561 1.00 10.71 432 GLY B N 1
ATOM 8555 C CA . GLY B 1 456 ? 34.348 12.203 117.964 1.00 11.41 432 GLY B CA 1
ATOM 8556 C C . GLY B 1 456 ? 34.481 11.838 116.497 1.00 14.35 432 GLY B C 1
ATOM 8557 O O . GLY B 1 456 ? 35.442 12.262 115.853 1.00 14.51 432 GLY B O 1
ATOM 8558 N N . GLY B 1 457 ? 33.531 11.068 115.963 1.00 9.43 433 GLY B N 1
ATOM 8559 C CA . GLY B 1 457 ? 33.628 10.629 114.578 1.00 11.41 433 GLY B CA 1
ATOM 8560 C C . GLY B 1 457 ? 32.506 11.176 113.704 1.00 12.13 433 GLY B C 1
ATOM 8561 O O . GLY B 1 457 ? 31.392 11.430 114.185 1.00 10.68 433 GLY B O 1
ATOM 8562 N N . THR B 1 458 ? 32.823 11.402 112.427 1.00 12.72 434 THR B N 1
ATOM 8563 C CA . THR B 1 458 ? 31.811 11.574 111.398 1.00 11.08 434 THR B CA 1
ATOM 8564 C C . THR B 1 458 ? 32.463 11.291 110.060 1.00 13.14 434 THR B C 1
ATOM 8565 O O . THR B 1 458 ? 33.674 11.076 110.008 1.00 11.50 434 THR B O 1
ATOM 8569 N N . PHE B 1 459 ? 31.693 11.290 108.979 1.00 12.49 435 PHE B N 1
ATOM 8570 C CA . PHE B 1 459 ? 32.310 11.202 107.657 1.00 10.64 435 PHE B CA 1
ATOM 8571 C C . PHE B 1 459 ? 33.187 12.433 107.460 1.00 13.11 435 PHE B C 1
ATOM 8572 O O . PHE B 1 459 ? 32.810 13.558 107.849 1.00 11.04 435 PHE B O 1
ATOM 8580 N N . PHE B 1 460 ? 34.335 12.238 106.823 1.00 11.66 436 PHE B N 1
ATOM 8581 C CA . PHE B 1 460 ? 35.288 13.331 106.604 1.00 11.31 436 PHE B CA 1
ATOM 8582 C C . PHE B 1 460 ? 34.641 14.468 105.826 1.00 12.62 436 PHE B C 1
ATOM 8583 O O . PHE B 1 460 ? 34.935 15.647 106.048 1.00 11.31 436 PHE B O 1
ATOM 8591 N N . VAL B 1 461 ? 33.759 14.126 104.894 1.00 12.71 437 VAL B N 1
ATOM 8592 C CA . VAL B 1 461 ? 33.090 15.168 104.102 1.00 11.74 437 VAL B CA 1
ATOM 8593 C C . VAL B 1 461 ? 32.309 16.156 104.999 1.00 13.31 437 VAL B C 1
ATOM 8594 O O . VAL B 1 461 ? 32.181 17.340 104.673 1.00 14.67 437 VAL B O 1
ATOM 8598 N N . PHE B 1 462 ? 31.811 15.684 106.144 1.00 12.18 438 PHE B N 1
ATOM 8599 C CA . PHE B 1 462 ? 31.051 16.547 107.056 1.00 10.95 438 PHE B CA 1
ATOM 8600 C C . PHE B 1 462 ? 31.920 17.183 108.153 1.00 13.40 438 PHE B C 1
ATOM 8601 O O . PHE B 1 462 ? 31.397 17.800 109.087 1.00 13.88 438 PHE B O 1
ATOM 8609 N N . SER B 1 463 ? 33.242 17.028 108.047 1.00 9.48 439 SER B N 1
ATOM 8610 C CA . SER B 1 463 ? 34.122 17.844 108.884 1.00 12.91 439 SER B CA 1
ATOM 8611 C C . SER B 1 463 ? 33.750 19.330 108.692 1.00 14.81 439 SER B C 1
ATOM 8612 O O . SER B 1 463 ? 33.895 20.133 109.624 1.00 10.98 439 SER B O 1
ATOM 8615 N N . ASP B 1 464 ? 33.254 19.682 107.500 1.00 13.43 440 ASP B N 1
ATOM 8616 C CA . ASP B 1 464 ? 32.855 21.067 107.209 1.00 15.36 440 ASP B CA 1
ATOM 8617 C C . ASP B 1 464 ? 31.811 21.590 108.199 1.00 14.21 440 ASP B C 1
ATOM 8618 O O . ASP B 1 464 ? 31.820 22.765 108.532 1.00 12.38 440 ASP B O 1
ATOM 8623 N N . TYR B 1 465 ? 30.947 20.713 108.687 1.00 10.59 441 TYR B N 1
ATOM 8624 C CA . TYR B 1 465 ? 29.883 21.130 109.602 1.00 11.78 441 TYR B CA 1
ATOM 8625 C C . TYR B 1 465 ? 30.386 21.503 110.988 1.00 13.30 441 TYR B C 1
ATOM 8626 O O . TYR B 1 465 ? 29.720 22.254 111.685 1.00 14.84 441 TYR B O 1
ATOM 8635 N N . LEU B 1 466 ? 31.535 20.976 111.417 1.00 11.38 442 LEU B N 1
ATOM 8636 C CA . LEU B 1 466 ? 32.048 21.391 112.712 1.00 9.66 442 LEU B CA 1
ATOM 8637 C C . LEU B 1 466 ? 33.342 22.228 112.602 1.00 10.18 442 LEU B C 1
ATOM 8638 O O . LEU B 1 466 ? 34.068 22.410 113.568 1.00 12.04 442 LEU B O 1
ATOM 8643 N N . ARG B 1 467 ? 33.603 22.770 111.426 1.00 11.18 443 ARG B N 1
ATOM 8644 C CA . ARG B 1 467 ? 34.854 23.484 111.209 1.00 13.97 443 ARG B CA 1
ATOM 8645 C C . ARG B 1 467 ? 35.122 24.615 112.226 1.00 9.84 443 ARG B C 1
ATOM 8646 O O . ARG B 1 467 ? 36.254 24.771 112.655 1.00 11.70 443 ARG B O 1
ATOM 8654 N N . PRO B 1 468 ? 34.089 25.425 112.599 1.00 10.94 444 PRO B N 1
ATOM 8655 C CA . PRO B 1 468 ? 34.427 26.537 113.497 1.00 10.44 444 PRO B CA 1
ATOM 8656 C C . PRO B 1 468 ? 34.851 26.032 114.872 1.00 14.06 444 PRO B C 1
ATOM 8657 O O . PRO B 1 468 ? 35.577 26.753 115.544 1.00 13.00 444 PRO B O 1
ATOM 8661 N N . ALA B 1 469 ? 34.399 24.841 115.272 1.00 12.80 445 ALA B N 1
ATOM 8662 C CA . ALA B 1 469 ? 34.802 24.246 116.544 1.00 12.66 445 ALA B CA 1
ATOM 8663 C C . ALA B 1 469 ? 36.190 23.638 116.460 1.00 13.44 445 ALA B C 1
ATOM 8664 O O . ALA B 1 469 ? 36.928 23.687 117.434 1.00 12.71 445 ALA B O 1
ATOM 8666 N N . ILE B 1 470 ? 36.558 23.074 115.304 1.00 12.62 446 ILE B N 1
ATOM 8667 C CA . ILE B 1 470 ? 37.937 22.620 115.119 1.00 11.32 446 ILE B CA 1
ATOM 8668 C C . ILE B 1 470 ? 38.861 23.827 115.295 1.00 12.89 446 ILE B C 1
ATOM 8669 O O . ILE B 1 470 ? 39.950 23.748 115.918 1.00 10.05 446 ILE B O 1
ATOM 8674 N N . ARG B 1 471 ? 38.423 24.951 114.745 1.00 11.36 447 ARG B N 1
ATOM 8675 C CA . ARG B 1 471 ? 39.236 26.172 114.819 1.00 13.02 447 ARG B CA 1
ATOM 8676 C C . ARG B 1 471 ? 39.434 26.618 116.264 1.00 16.26 447 ARG B C 1
ATOM 8677 O O . ARG B 1 471 ? 40.527 27.036 116.647 1.00 10.11 447 ARG B O 1
ATOM 8685 N N . LEU B 1 472 ? 38.385 26.520 117.089 1.00 14.57 448 LEU B N 1
ATOM 8686 C CA . LEU B 1 472 ? 38.554 26.875 118.499 1.00 13.09 448 LEU B CA 1
ATOM 8687 C C . LEU B 1 472 ? 39.402 25.852 119.256 1.00 13.96 448 LEU B C 1
ATOM 8688 O O . LEU B 1 472 ? 40.110 26.215 120.210 1.00 14.87 448 LEU B O 1
ATOM 8693 N N . ALA B 1 473 ? 39.327 24.578 118.870 1.00 11.98 449 ALA B N 1
ATOM 8694 C CA . ALA B 1 473 ? 40.217 23.572 119.485 1.00 12.45 449 ALA B CA 1
ATOM 8695 C C . ALA B 1 473 ? 41.699 23.904 119.195 1.00 15.58 449 ALA B C 1
ATOM 8696 O O . ALA B 1 473 ? 42.564 23.789 120.065 1.00 15.39 449 ALA B O 1
ATOM 8698 N N . ALA B 1 474 ? 41.977 24.312 117.965 1.00 12.62 450 ALA B N 1
ATOM 8699 C CA . ALA B 1 474 ? 43.326 24.680 117.558 1.00 11.44 450 ALA B CA 1
ATOM 8700 C C . ALA B 1 474 ? 43.780 25.939 118.310 1.00 16.04 450 ALA B C 1
ATOM 8701 O O . ALA B 1 474 ? 44.913 26.007 118.792 1.00 16.10 450 ALA B O 1
ATOM 8703 N N . LEU B 1 475 ? 42.894 26.922 118.428 1.00 12.07 451 LEU B N 1
ATOM 8704 C CA . LEU B 1 475 ? 43.241 28.172 119.103 1.00 12.63 451 LEU B CA 1
ATOM 8705 C C . LEU B 1 475 ? 43.453 27.952 120.600 1.00 16.73 451 LEU B C 1
ATOM 8706 O O . LEU B 1 475 ? 44.379 28.503 121.197 1.00 19.29 451 LEU B O 1
ATOM 8719 N N . GLN B 1 477 ? 44.318 25.128 121.875 1.00 13.39 453 GLN B N 1
ATOM 8720 C CA . GLN B 1 477 ? 45.339 24.093 122.051 1.00 11.33 453 GLN B CA 1
ATOM 8721 C C . GLN B 1 477 ? 44.808 22.853 122.780 1.00 17.70 453 GLN B C 1
ATOM 8722 O O . GLN B 1 477 ? 45.461 22.311 123.679 1.00 14.76 453 GLN B O 1
ATOM 8728 N N . LEU B 1 478 ? 43.649 22.359 122.351 1.00 12.98 454 LEU B N 1
ATOM 8729 C CA . LEU B 1 478 ? 43.030 21.221 123.011 1.00 10.32 454 LEU B CA 1
ATOM 8730 C C . LEU B 1 478 ? 43.335 19.929 122.253 1.00 14.46 454 LEU B C 1
ATOM 8731 O O . LEU B 1 478 ? 43.079 19.835 121.049 1.00 11.75 454 LEU B O 1
ATOM 8736 N N . PRO B 1 479 ? 43.845 18.919 122.961 1.00 14.39 455 PRO B N 1
ATOM 8737 C CA . PRO B 1 479 ? 44.231 17.667 122.288 1.00 12.95 455 PRO B CA 1
ATOM 8738 C C . PRO B 1 479 ? 43.023 16.734 122.096 1.00 14.06 455 PRO B C 1
ATOM 8739 O O . PRO B 1 479 ? 42.977 15.604 122.602 1.00 14.31 455 PRO B O 1
ATOM 8743 N N . VAL B 1 480 ? 42.038 17.204 121.343 1.00 11.66 456 VAL B N 1
ATOM 8744 C CA . VAL B 1 480 ? 40.911 16.337 120.974 1.00 9.48 456 VAL B CA 1
ATOM 8745 C C . VAL B 1 480 ? 41.261 15.555 119.706 1.00 10.23 456 VAL B C 1
ATOM 8746 O O . VAL B 1 480 ? 42.152 15.969 118.960 1.00 14.36 456 VAL B O 1
ATOM 8750 N N . THR B 1 481 ? 40.536 14.462 119.443 1.00 9.10 457 THR B N 1
ATOM 8751 C CA . THR B 1 481 ? 40.827 13.622 118.283 1.00 10.08 457 THR B CA 1
ATOM 8752 C C . THR B 1 481 ? 39.560 13.448 117.456 1.00 12.31 457 THR B C 1
ATOM 8753 O O . THR B 1 481 ? 38.528 13.030 117.981 1.00 11.68 457 THR B O 1
ATOM 8757 N N . TYR B 1 482 ? 39.646 13.796 116.173 1.00 10.57 458 TYR B N 1
ATOM 8758 C CA . TYR B 1 482 ? 38.556 13.564 115.229 1.00 10.58 458 TYR B CA 1
ATOM 8759 C C . TYR B 1 482 ? 38.780 12.286 114.448 1.00 12.90 458 TYR B C 1
ATOM 8760 O O . TYR B 1 482 ? 39.855 12.088 113.875 1.00 13.31 458 TYR B O 1
ATOM 8769 N N . VAL B 1 483 ? 37.753 11.448 114.398 1.00 11.25 459 VAL B N 1
ATOM 8770 C CA . VAL B 1 483 ? 37.805 10.206 113.627 1.00 11.68 459 VAL B CA 1
ATOM 8771 C C . VAL B 1 483 ? 36.991 10.448 112.345 1.00 13.15 459 VAL B C 1
ATOM 8772 O O . VAL B 1 483 ? 35.772 10.384 112.346 1.00 11.33 459 VAL B O 1
ATOM 8776 N N . PHE B 1 484 ? 37.688 10.791 111.268 1.00 12.10 460 PHE B N 1
ATOM 8777 C CA . PHE B 1 484 ? 37.032 11.192 110.035 1.00 10.49 460 PHE B CA 1
ATOM 8778 C C . PHE B 1 484 ? 37.181 10.045 109.033 1.00 11.85 460 PHE B C 1
ATOM 8779 O O . PHE B 1 484 ? 38.247 9.879 108.459 1.00 13.25 460 PHE B O 1
ATOM 8787 N N . THR B 1 485 ? 36.132 9.258 108.819 1.00 10.83 461 THR B N 1
ATOM 8788 C CA . THR B 1 485 ? 36.251 8.100 107.933 1.00 8.97 461 THR B CA 1
ATOM 8789 C C . THR B 1 485 ? 35.693 8.423 106.542 1.00 12.92 461 THR B C 1
ATOM 8790 O O . THR B 1 485 ? 35.209 9.543 106.328 1.00 13.62 461 THR B O 1
ATOM 8794 N N . HIS B 1 486 ? 35.722 7.451 105.621 1.00 11.53 462 HIS B N 1
ATOM 8795 C CA . HIS B 1 486 ? 35.165 7.641 104.264 1.00 10.51 462 HIS B CA 1
ATOM 8796 C C . HIS B 1 486 ? 35.858 8.824 103.582 1.00 12.39 462 HIS B C 1
ATOM 8797 O O . HIS B 1 486 ? 35.215 9.747 103.100 1.00 11.28 462 HIS B O 1
ATOM 8804 N N . ASP B 1 487 ? 37.190 8.771 103.539 1.00 12.43 463 ASP B N 1
ATOM 8805 C CA . ASP B 1 487 ? 38.012 9.921 103.217 1.00 11.69 463 ASP B CA 1
ATOM 8806 C C . ASP B 1 487 ? 38.103 10.355 101.747 1.00 12.79 463 ASP B C 1
ATOM 8807 O O . ASP B 1 487 ? 38.732 11.372 101.460 1.00 13.75 463 ASP B O 1
ATOM 8812 N N . SER B 1 488 ? 37.516 9.629 100.811 1.00 12.20 464 SER B N 1
ATOM 8813 C CA . SER B 1 488 ? 37.768 10.000 99.408 1.00 15.07 464 SER B CA 1
ATOM 8814 C C . SER B 1 488 ? 36.672 9.564 98.443 1.00 14.10 464 SER B C 1
ATOM 8815 O O . SER B 1 488 ? 35.658 9.001 98.863 1.00 13.04 464 SER B O 1
ATOM 8818 N N . ILE B 1 489 ? 36.907 9.777 97.144 1.00 12.00 465 ILE B N 1
ATOM 8819 C CA . ILE B 1 489 ? 35.988 9.287 96.108 1.00 13.66 465 ILE B CA 1
ATOM 8820 C C . ILE B 1 489 ? 35.777 7.769 96.184 1.00 15.29 465 ILE B C 1
ATOM 8821 O O . ILE B 1 489 ? 34.807 7.252 95.652 1.00 13.63 465 ILE B O 1
ATOM 8826 N N . ALA B 1 490 ? 36.682 7.051 96.844 1.00 12.85 466 ALA B N 1
ATOM 8827 C CA . ALA B 1 490 ? 36.481 5.609 97.041 1.00 14.50 466 ALA B CA 1
ATOM 8828 C C . ALA B 1 490 ? 35.150 5.261 97.746 1.00 19.80 466 ALA B C 1
ATOM 8829 O O . ALA B 1 490 ? 34.629 4.159 97.595 1.00 14.66 466 ALA B O 1
ATOM 8831 N N . VAL B 1 491 ? 34.573 6.209 98.475 1.00 13.59 467 VAL B N 1
ATOM 8832 C CA . VAL B 1 491 ? 33.250 6.009 99.057 1.00 13.79 467 VAL B CA 1
ATOM 8833 C C . VAL B 1 491 ? 32.257 5.517 98.006 1.00 15.50 467 VAL B C 1
ATOM 8834 O O . VAL B 1 491 ? 31.420 4.645 98.282 1.00 15.33 467 VAL B O 1
ATOM 8838 N N . GLY B 1 492 ? 32.317 6.075 96.795 1.00 13.22 468 GLY B N 1
ATOM 8839 C CA . GLY B 1 492 ? 31.564 5.465 95.699 1.00 11.43 468 GLY B CA 1
ATOM 8840 C C . GLY B 1 492 ? 30.114 5.851 95.480 1.00 14.91 468 GLY B C 1
ATOM 8841 O O . GLY B 1 492 ? 29.829 6.957 95.010 1.00 13.82 468 GLY B O 1
ATOM 8842 N N . GLU B 1 493 ? 29.183 4.933 95.772 1.00 11.21 469 GLU B N 1
ATOM 8843 C CA . GLU B 1 493 ? 27.799 5.137 95.363 1.00 11.51 469 GLU B CA 1
ATOM 8844 C C . GLU B 1 493 ? 27.093 6.354 95.980 1.00 12.32 469 GLU B C 1
ATOM 8845 O O . GLU B 1 493 ? 26.212 6.939 95.350 1.00 12.01 469 GLU B O 1
ATOM 8851 N N . ASP B 1 494 ? 27.453 6.724 97.201 1.00 14.80 470 ASP B N 1
ATOM 8852 C CA . ASP B 1 494 ? 26.789 7.863 97.839 1.00 12.24 470 ASP B CA 1
ATOM 8853 C C . ASP B 1 494 ? 27.023 9.171 97.072 1.00 15.93 470 ASP B C 1
ATOM 8854 O O . ASP B 1 494 ? 26.262 10.139 97.235 1.00 18.11 470 ASP B O 1
ATOM 8859 N N . GLY B 1 495 ? 28.067 9.201 96.246 1.00 10.45 471 GLY B N 1
ATOM 8860 C CA . GLY B 1 495 ? 28.207 10.299 95.280 1.00 10.12 471 GLY B CA 1
ATOM 8861 C C . GLY B 1 495 ? 28.934 11.550 95.786 1.00 13.01 471 GLY B C 1
ATOM 8862 O O . GLY B 1 495 ? 29.508 11.552 96.879 1.00 12.11 471 GLY B O 1
ATOM 8863 N N . PRO B 1 496 ? 28.927 12.626 94.977 1.00 13.81 472 PRO B N 1
ATOM 8864 C CA . PRO B 1 496 ? 29.816 13.766 95.242 1.00 13.21 472 PRO B CA 1
ATOM 8865 C C . PRO B 1 496 ? 29.506 14.526 96.532 1.00 13.58 472 PRO B C 1
ATOM 8866 O O . PRO B 1 496 ? 30.435 15.093 97.089 1.00 11.56 472 PRO B O 1
ATOM 8870 N N . THR B 1 497 ? 28.266 14.529 97.018 1.00 8.91 473 THR B N 1
ATOM 8871 C CA . THR B 1 497 ? 28.001 15.235 98.281 1.00 8.72 473 THR B CA 1
ATOM 8872 C C . THR B 1 497 ? 28.615 14.523 99.473 1.00 14.00 473 THR B C 1
ATOM 8873 O O . THR B 1 497 ? 28.699 15.090 100.570 1.00 11.68 473 THR B O 1
ATOM 8877 N N . HIS B 1 498 ? 29.056 13.285 99.244 1.00 14.19 474 HIS B N 1
ATOM 8878 C CA . HIS B 1 498 ? 29.611 12.451 100.297 1.00 12.94 474 HIS B CA 1
ATOM 8879 C C . HIS B 1 498 ? 31.068 12.091 100.070 1.00 12.99 474 HIS B C 1
ATOM 8880 O O . HIS B 1 498 ? 31.615 11.258 100.779 1.00 14.47 474 HIS B O 1
ATOM 8887 N N . GLU B 1 499 ? 31.694 12.700 99.071 1.00 12.38 475 GLU B N 1
ATOM 8888 C CA . GLU B 1 499 ? 33.080 12.385 98.749 1.00 10.69 475 GLU B CA 1
ATOM 8889 C C . GLU B 1 499 ? 33.949 13.605 98.961 1.00 9.63 475 GLU B C 1
ATOM 8890 O O . GLU B 1 499 ? 33.819 14.586 98.236 1.00 11.53 475 GLU B O 1
ATOM 8896 N N . PRO B 1 500 ? 34.832 13.544 99.964 1.00 11.25 476 PRO B N 1
ATOM 8897 C CA . PRO B 1 500 ? 35.769 14.641 100.251 1.00 9.52 476 PRO B CA 1
ATOM 8898 C C . PRO B 1 500 ? 36.678 14.908 99.057 1.00 12.71 476 PRO B C 1
ATOM 8899 O O . PRO B 1 500 ? 37.097 13.968 98.379 1.00 12.48 476 PRO B O 1
ATOM 8903 N N . ILE B 1 501 ? 36.995 16.174 98.813 1.00 9.04 477 ILE B N 1
ATOM 8904 C CA . ILE B 1 501 ? 37.993 16.508 97.806 1.00 12.66 477 ILE B CA 1
ATOM 8905 C C . ILE B 1 501 ? 38.968 17.491 98.453 1.00 15.46 477 ILE B C 1
ATOM 8906 O O . ILE B 1 501 ? 40.159 17.238 98.562 1.00 15.14 477 ILE B O 1
ATOM 8911 N N . GLU B 1 502 ? 38.416 18.599 98.922 1.00 12.08 478 GLU B N 1
ATOM 8912 C CA . GLU B 1 502 ? 39.205 19.707 99.423 1.00 14.09 478 GLU B CA 1
ATOM 8913 C C . GLU B 1 502 ? 39.388 19.658 100.947 1.00 14.74 478 GLU B C 1
ATOM 8914 O O . GLU B 1 502 ? 40.045 20.527 101.506 1.00 11.96 478 GLU B O 1
ATOM 8920 N N . GLN B 1 503 ? 38.792 18.667 101.623 1.00 13.43 479 GLN B N 1
ATOM 8921 C CA . GLN B 1 503 ? 38.797 18.666 103.096 1.00 11.61 479 GLN B CA 1
ATOM 8922 C C . GLN B 1 503 ? 40.204 18.545 103.725 1.00 10.27 479 GLN B C 1
ATOM 8923 O O . GLN B 1 503 ? 40.485 19.173 104.751 1.00 12.25 479 GLN B O 1
ATOM 8929 N N . LEU B 1 504 ? 41.086 17.762 103.109 1.00 8.81 480 LEU B N 1
ATOM 8930 C CA . LEU B 1 504 ? 42.466 17.677 103.591 1.00 14.64 480 LEU B CA 1
ATOM 8931 C C . LEU B 1 504 ? 43.145 19.049 103.568 1.00 13.22 480 LEU B C 1
ATOM 8932 O O . LEU B 1 504 ? 43.712 19.496 104.566 1.00 11.29 480 LEU B O 1
ATOM 8937 N N . ALA B 1 505 ? 43.106 19.709 102.423 1.00 9.87 481 ALA B N 1
ATOM 8938 C CA . ALA B 1 505 ? 43.777 21.009 102.305 1.00 12.73 481 ALA B CA 1
ATOM 8939 C C . ALA B 1 505 ? 43.226 21.997 103.329 1.00 13.63 481 ALA B C 1
ATOM 8940 O O . ALA B 1 505 ? 43.967 22.761 103.946 1.00 14.08 481 ALA B O 1
ATOM 8942 N N . ALA B 1 506 ? 41.906 21.990 103.480 1.00 15.97 482 ALA B N 1
ATOM 8943 C CA . ALA B 1 506 ? 41.237 22.945 104.338 1.00 13.14 482 ALA B CA 1
ATOM 8944 C C . ALA B 1 506 ? 41.689 22.808 105.795 1.00 14.05 482 ALA B C 1
ATOM 8945 O O . ALA B 1 506 ? 41.788 23.792 106.516 1.00 17.71 482 ALA B O 1
ATOM 8947 N N . LEU B 1 507 ? 41.937 21.584 106.253 1.00 12.72 483 LEU B N 1
ATOM 8948 C CA . LEU B 1 507 ? 42.512 21.414 107.588 1.00 13.71 483 LEU B CA 1
ATOM 8949 C C . LEU B 1 507 ? 44.032 21.605 107.599 1.00 12.45 483 LEU B C 1
ATOM 8950 O O . LEU B 1 507 ? 44.570 22.126 108.569 1.00 12.80 483 LEU B O 1
ATOM 8955 N N . ARG B 1 508 ? 44.731 21.162 106.552 1.00 11.48 484 ARG B N 1
ATOM 8956 C CA . ARG B 1 508 ? 46.194 21.306 106.547 1.00 13.15 484 ARG B CA 1
ATOM 8957 C C . ARG B 1 508 ? 46.598 22.785 106.641 1.00 16.39 484 ARG B C 1
ATOM 8958 O O . ARG B 1 508 ? 47.655 23.126 107.173 1.00 14.84 484 ARG B O 1
ATOM 8966 N N . ALA B 1 509 ? 45.733 23.667 106.156 1.00 10.49 485 ALA B N 1
ATOM 8967 C CA . ALA B 1 509 ? 46.088 25.083 106.115 1.00 12.06 485 ALA B CA 1
ATOM 8968 C C . ALA B 1 509 ? 45.882 25.764 107.465 1.00 12.95 485 ALA B C 1
ATOM 8969 O O . ALA B 1 509 ? 46.336 26.889 107.674 1.00 13.12 485 ALA B O 1
ATOM 8979 N N . PRO B 1 511 ? 46.216 26.758 111.277 1.00 15.28 487 PRO B N 1
ATOM 8980 C CA . PRO B 1 511 ? 47.289 26.697 112.287 1.00 13.36 487 PRO B CA 1
ATOM 8981 C C . PRO B 1 511 ? 46.956 25.707 113.416 1.00 15.75 487 PRO B C 1
ATOM 8982 O O . PRO B 1 511 ? 45.799 25.605 113.837 1.00 11.32 487 PRO B O 1
ATOM 8986 N N . ASN B 1 512 ? 47.975 25.001 113.899 1.00 12.56 488 ASN B N 1
ATOM 8987 C CA . ASN B 1 512 ? 47.852 24.160 115.098 1.00 14.86 488 ASN B CA 1
ATOM 8988 C C . ASN B 1 512 ? 46.801 23.061 114.998 1.00 13.55 488 ASN B C 1
ATOM 8989 O O . ASN B 1 512 ? 46.114 22.750 115.974 1.00 15.08 488 ASN B O 1
ATOM 8994 N N . VAL B 1 513 ? 46.695 22.451 113.831 1.00 13.70 489 VAL B N 1
ATOM 8995 C CA . VAL B 1 513 ? 45.887 21.243 113.709 1.00 11.94 489 VAL B CA 1
ATOM 8996 C C . VAL B 1 513 ? 46.782 20.156 113.125 1.00 14.40 489 VAL B C 1
ATOM 8997 O O . VAL B 1 513 ? 47.416 20.381 112.097 1.00 16.17 489 VAL B O 1
ATOM 9001 N N . SER B 1 514 ? 46.854 18.995 113.765 1.00 11.59 490 SER B N 1
ATOM 9002 C CA . SER B 1 514 ? 47.573 17.895 113.124 1.00 10.14 490 SER B CA 1
ATOM 9003 C C . SER B 1 514 ? 46.628 17.051 112.274 1.00 12.19 490 SER B C 1
ATOM 9004 O O . SER B 1 514 ? 45.584 16.623 112.745 1.00 16.02 490 SER B O 1
ATOM 9007 N N . VAL B 1 515 ? 47.003 16.842 111.015 1.00 11.40 491 VAL B N 1
ATOM 9008 C CA . VAL B 1 515 ? 46.224 16.033 110.081 1.00 8.00 491 VAL B CA 1
ATOM 9009 C C . VAL B 1 515 ? 47.029 14.779 109.706 1.00 12.71 491 VAL B C 1
ATOM 9010 O O . VAL B 1 515 ? 48.117 14.883 109.130 1.00 12.87 491 VAL B O 1
ATOM 9014 N N . ILE B 1 516 ? 46.526 13.607 110.089 1.00 11.30 492 ILE B N 1
ATOM 9015 C CA . ILE B 1 516 ? 47.232 12.360 109.799 1.00 11.41 492 ILE B CA 1
ATOM 9016 C C . ILE B 1 516 ? 46.335 11.439 108.984 1.00 12.92 492 ILE B C 1
ATOM 9017 O O . ILE B 1 516 ? 45.211 11.131 109.393 1.00 13.75 492 ILE B O 1
ATOM 9022 N N . ARG B 1 517 ? 46.858 11.022 107.831 1.00 9.66 493 ARG B N 1
ATOM 9023 C CA . ARG B 1 517 ? 46.168 10.158 106.887 1.00 11.08 493 ARG B CA 1
ATOM 9024 C C . ARG B 1 517 ? 46.965 8.850 106.715 1.00 13.34 493 ARG B C 1
ATOM 9025 O O . ARG B 1 517 ? 47.812 8.733 105.829 1.00 13.94 493 ARG B O 1
ATOM 9033 N N . PRO B 1 518 ? 46.723 7.879 107.593 1.00 12.90 494 PRO B N 1
ATOM 9034 C CA . PRO B 1 518 ? 47.589 6.690 107.596 1.00 9.84 494 PRO B CA 1
ATOM 9035 C C . PRO B 1 518 ? 47.419 5.823 106.368 1.00 13.23 494 PRO B C 1
ATOM 9036 O O . PRO B 1 518 ? 46.302 5.641 105.857 1.00 11.99 494 PRO B O 1
ATOM 9040 N N . ALA B 1 519 ? 48.529 5.237 105.939 1.00 9.86 495 ALA B N 1
ATOM 9041 C CA . ALA B 1 519 ? 48.585 4.499 104.679 1.00 13.02 495 ALA B CA 1
ATOM 9042 C C . ALA B 1 519 ? 48.138 3.038 104.806 1.00 13.99 495 ALA B C 1
ATOM 9043 O O . ALA B 1 519 ? 47.874 2.387 103.807 1.00 16.21 495 ALA B O 1
ATOM 9045 N N . ASP B 1 520 ? 48.068 2.524 106.028 1.00 14.49 496 ASP B N 1
ATOM 9046 C CA . ASP B 1 520 ? 47.667 1.135 106.243 1.00 15.69 496 ASP B CA 1
ATOM 9047 C C . ASP B 1 520 ? 47.365 0.920 107.719 1.00 14.47 496 ASP B C 1
ATOM 9048 O O . ASP B 1 520 ? 47.407 1.864 108.485 1.00 11.08 496 ASP B O 1
ATOM 9053 N N . GLY B 1 521 ? 47.045 -0.304 108.120 1.00 12.98 497 GLY B N 1
ATOM 9054 C CA . GLY B 1 521 ? 46.677 -0.562 109.502 1.00 12.94 497 GLY B CA 1
ATOM 9055 C C . GLY B 1 521 ? 47.758 -0.147 110.506 1.00 17.79 497 GLY B C 1
ATOM 9056 O O . GLY B 1 521 ? 47.453 0.463 111.520 1.00 14.75 497 GLY B O 1
ATOM 9057 N N . ASN B 1 522 ? 49.018 -0.479 110.245 1.00 12.29 498 ASN B N 1
ATOM 9058 C CA . ASN B 1 522 ? 50.079 -0.099 111.186 1.00 11.82 498 ASN B CA 1
ATOM 9059 C C . ASN B 1 522 ? 50.278 1.411 111.293 1.00 12.42 498 ASN B C 1
ATOM 9060 O O . ASN B 1 522 ? 50.470 1.928 112.395 1.00 13.33 498 ASN B O 1
ATOM 9065 N N . GLU B 1 523 ? 50.241 2.120 110.161 1.00 12.48 499 GLU B N 1
ATOM 9066 C CA . GLU B 1 523 ? 50.347 3.585 110.232 1.00 11.90 499 GLU B CA 1
ATOM 9067 C C . GLU B 1 523 ? 49.208 4.135 111.062 1.00 7.76 499 GLU B C 1
ATOM 9068 O O . GLU B 1 523 ? 49.390 5.111 111.797 1.00 13.01 499 GLU B O 1
ATOM 9074 N N . SER B 1 524 ? 48.028 3.513 110.966 1.00 13.95 500 SER B N 1
ATOM 9075 C CA . SER B 1 524 ? 46.869 4.034 111.684 1.00 15.12 500 SER B CA 1
ATOM 9076 C C . SER B 1 524 ? 47.029 3.826 113.180 1.00 13.30 500 SER B C 1
ATOM 9077 O O . SER B 1 524 ? 46.572 4.634 113.997 1.00 12.63 500 SER B O 1
ATOM 9080 N N . VAL B 1 525 ? 47.683 2.741 113.564 1.00 12.82 501 VAL B N 1
ATOM 9081 C CA . VAL B 1 525 ? 47.946 2.526 114.978 1.00 11.27 501 VAL B CA 1
ATOM 9082 C C . VAL B 1 525 ? 48.884 3.602 115.483 1.00 11.21 501 VAL B C 1
ATOM 9083 O O . VAL B 1 525 ? 48.684 4.187 116.546 1.00 13.08 501 VAL B O 1
ATOM 9087 N N . ALA B 1 526 ? 49.949 3.854 114.736 1.00 11.32 502 ALA B N 1
ATOM 9088 C CA . ALA B 1 526 ? 50.867 4.915 115.137 1.00 12.48 502 ALA B CA 1
ATOM 9089 C C . ALA B 1 526 ? 50.152 6.283 115.194 1.00 12.73 502 ALA B C 1
ATOM 9090 O O . ALA B 1 526 ? 50.413 7.105 116.073 1.00 13.02 502 ALA B O 1
ATOM 9092 N N . ALA B 1 527 ? 49.272 6.528 114.235 1.00 9.93 503 ALA B N 1
ATOM 9093 C CA . ALA B 1 527 ? 48.600 7.827 114.148 1.00 11.32 503 ALA B CA 1
ATOM 9094 C C . ALA B 1 527 ? 47.745 8.018 115.402 1.00 13.99 503 ALA B C 1
ATOM 9095 O O . ALA B 1 527 ? 47.713 9.104 115.987 1.00 13.16 503 ALA B O 1
ATOM 9097 N N . TRP B 1 528 ? 47.033 6.959 115.805 1.00 13.23 504 TRP B N 1
ATOM 9098 C CA . TRP B 1 528 ? 46.198 7.028 117.016 1.00 12.25 504 TRP B CA 1
ATOM 9099 C C . TRP B 1 528 ? 47.039 7.282 118.250 1.00 10.08 504 TRP B C 1
ATOM 9100 O O . TRP B 1 528 ? 46.643 8.026 119.142 1.00 14.95 504 TRP B O 1
ATOM 9111 N N A ARG B 1 529 ? 48.206 6.649 118.317 0.64 12.67 505 ARG B N 1
ATOM 9112 N N B ARG B 1 529 ? 48.216 6.664 118.300 0.36 12.66 505 ARG B N 1
ATOM 9113 C CA A ARG B 1 529 ? 49.101 6.892 119.435 0.64 13.82 505 ARG B CA 1
ATOM 9114 C CA B ARG B 1 529 ? 49.134 6.891 119.408 0.36 13.74 505 ARG B CA 1
ATOM 9115 C C A ARG B 1 529 ? 49.538 8.362 119.505 0.64 11.86 505 ARG B C 1
ATOM 9116 C C B ARG B 1 529 ? 49.526 8.360 119.499 0.36 12.26 505 ARG B C 1
ATOM 9117 O O A ARG B 1 529 ? 49.511 8.986 120.566 0.64 11.23 505 ARG B O 1
ATOM 9118 O O B ARG B 1 529 ? 49.474 8.974 120.563 0.36 11.46 505 ARG B O 1
ATOM 9133 N N . LEU B 1 530 ? 49.927 8.916 118.365 1.00 13.25 506 LEU B N 1
ATOM 9134 C CA . LEU B 1 530 ? 50.266 10.337 118.285 1.00 14.76 506 LEU B CA 1
ATOM 9135 C C . LEU B 1 530 ? 49.068 11.221 118.672 1.00 17.77 506 LEU B C 1
ATOM 9136 O O . LEU B 1 530 ? 49.238 12.222 119.366 1.00 12.81 506 LEU B O 1
ATOM 9141 N N . ALA B 1 531 ? 47.860 10.840 118.251 1.00 12.90 507 ALA B N 1
ATOM 9142 C CA . ALA B 1 531 ? 46.670 11.612 118.607 1.00 14.02 507 ALA B CA 1
ATOM 9143 C C . ALA B 1 531 ? 46.414 11.560 120.110 1.00 15.78 507 ALA B C 1
ATOM 9144 O O . ALA B 1 531 ? 46.151 12.587 120.733 1.00 13.52 507 ALA B O 1
ATOM 9146 N N . LEU B 1 532 ? 46.501 10.369 120.702 1.00 11.64 508 LEU B N 1
ATOM 9147 C CA . LEU B 1 532 ? 46.248 10.249 122.126 1.00 13.05 508 LEU B CA 1
ATOM 9148 C C . LEU B 1 532 ? 47.312 10.932 122.981 1.00 14.33 508 LEU B C 1
ATOM 9149 O O . LEU B 1 532 ? 47.030 11.380 124.096 1.00 14.92 508 LEU B O 1
ATOM 9154 N N . GLU B 1 533 ? 48.554 10.959 122.496 1.00 14.58 509 GLU B N 1
ATOM 9155 C CA . GLU B 1 533 ? 49.646 11.534 123.271 1.00 14.14 509 GLU B CA 1
ATOM 9156 C C . GLU B 1 533 ? 49.654 13.047 123.164 1.00 13.91 509 GLU B C 1
ATOM 9157 O O . GLU B 1 533 ? 50.396 13.706 123.865 1.00 12.81 509 GLU B O 1
ATOM 9163 N N . SER B 1 534 ? 48.852 13.601 122.265 1.00 13.49 510 SER B N 1
ATOM 9164 C CA . SER B 1 534 ? 48.872 15.058 122.060 1.00 14.01 510 SER B CA 1
ATOM 9165 C C . SER B 1 534 ? 48.553 15.788 123.360 1.00 13.36 510 SER B C 1
ATOM 9166 O O . SER B 1 534 ? 47.772 15.307 124.161 1.00 12.36 510 SER B O 1
ATOM 9169 N N . THR B 1 5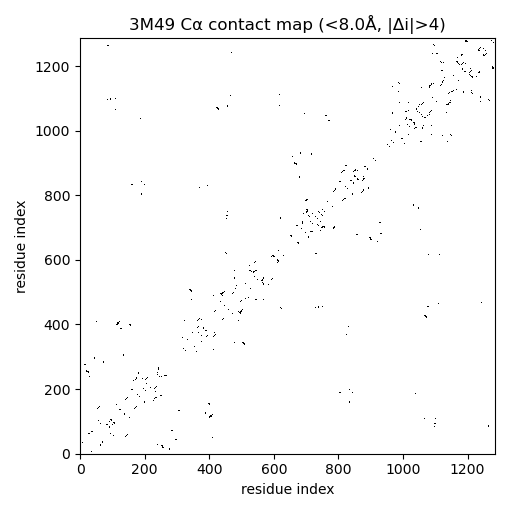35 ? 49.157 16.955 123.569 1.00 16.85 511 THR B N 1
ATOM 9170 C CA . THR B 1 535 ? 48.842 17.761 124.746 1.00 18.86 511 THR B CA 1
ATOM 9171 C C . THR B 1 535 ? 48.361 19.146 124.361 1.00 14.35 511 THR B C 1
ATOM 9172 O O . THR B 1 535 ? 47.751 19.821 125.171 1.00 18.73 511 THR B O 1
ATOM 9176 N N . ASN B 1 536 ? 48.638 19.580 123.137 1.00 15.56 512 ASN B N 1
ATOM 9177 C CA . ASN B 1 536 ? 48.429 21.002 122.799 1.00 16.76 512 ASN B CA 1
ATOM 9178 C C . ASN B 1 536 ? 47.878 21.294 121.396 1.00 13.65 512 ASN B C 1
ATOM 9179 O O . ASN B 1 536 ? 47.864 22.437 120.955 1.00 15.35 512 ASN B O 1
ATOM 9184 N N . LYS B 1 537 ? 47.393 20.266 120.703 1.00 15.08 513 LYS B N 1
ATOM 9185 C CA . LYS B 1 537 ? 46.731 20.507 119.426 1.00 14.11 513 LYS B CA 1
ATOM 9186 C C . LYS B 1 537 ? 45.768 19.390 119.091 1.00 12.72 513 LYS B C 1
ATOM 9187 O O . LYS B 1 537 ? 46.009 18.239 119.424 1.00 14.60 513 LYS B O 1
ATOM 9193 N N . PRO B 1 538 ? 44.675 19.733 118.414 1.00 13.98 514 PRO B N 1
ATOM 9194 C CA . PRO B 1 538 ? 43.728 18.691 118.009 1.00 11.23 514 PRO B CA 1
ATOM 9195 C C . PRO B 1 538 ? 44.375 17.865 116.891 1.00 15.47 514 PRO B C 1
ATOM 9196 O O . PRO B 1 538 ? 45.221 18.397 116.165 1.00 12.04 514 PRO B O 1
ATOM 9200 N N . THR B 1 539 ? 43.965 16.601 116.763 1.00 11.31 515 THR B N 1
ATOM 9201 C CA . THR B 1 539 ? 44.452 15.717 115.711 1.00 11.22 515 THR B CA 1
ATOM 9202 C C . THR B 1 539 ? 43.274 15.170 114.879 1.00 15.14 515 THR B C 1
ATOM 9203 O O . THR B 1 539 ? 42.339 14.570 115.415 1.00 13.53 515 THR B O 1
ATOM 9207 N N . ALA B 1 540 ? 43.339 15.360 113.566 1.00 10.36 516 ALA B N 1
ATOM 9208 C CA . ALA B 1 540 ? 42.320 14.806 112.675 1.00 11.95 516 ALA B CA 1
ATOM 9209 C C . ALA B 1 540 ? 42.859 13.521 112.062 1.00 12.55 516 ALA B C 1
ATOM 9210 O O . ALA B 1 540 ? 43.877 13.542 111.354 1.00 14.57 516 ALA B O 1
ATOM 9212 N N . LEU B 1 541 ? 42.223 12.396 112.357 1.00 11.78 517 LEU B N 1
ATOM 9213 C CA . LEU B 1 541 ? 42.602 11.145 111.718 1.00 8.61 517 LEU B CA 1
ATOM 9214 C C . LEU B 1 541 ? 41.741 10.927 110.495 1.00 12.67 517 LEU B C 1
ATOM 9215 O O . LEU B 1 541 ? 40.529 10.905 110.597 1.00 13.27 517 LEU B O 1
ATOM 9220 N N . VAL B 1 542 ? 42.368 10.737 109.347 1.00 11.54 518 VAL B N 1
ATOM 9221 C CA . VAL B 1 542 ? 41.631 10.644 108.086 1.00 8.95 518 VAL B CA 1
ATOM 9222 C C . VAL B 1 542 ? 41.704 9.207 107.588 1.00 11.53 518 VAL B C 1
ATOM 9223 O O . VAL B 1 542 ? 42.786 8.732 107.254 1.00 12.06 518 VAL B O 1
ATOM 9227 N N . LEU B 1 543 ? 40.548 8.533 107.515 1.00 10.48 519 LEU B N 1
ATOM 9228 C CA . LEU B 1 543 ? 40.522 7.081 107.433 1.00 10.54 519 LEU B CA 1
ATOM 9229 C C . LEU B 1 543 ? 39.652 6.565 106.280 1.00 10.54 519 LEU B C 1
ATOM 9230 O O . LEU B 1 543 ? 38.690 7.242 105.858 1.00 12.94 519 LEU B O 1
ATOM 9235 N N . THR B 1 544 ? 39.949 5.351 105.807 1.00 12.27 520 THR B N 1
ATOM 9236 C CA . THR B 1 544 ? 39.290 4.832 104.606 1.00 13.60 520 THR B CA 1
ATOM 9237 C C . THR B 1 544 ? 38.082 3.976 104.918 1.00 13.57 520 THR B C 1
ATOM 9238 O O . THR B 1 544 ? 38.020 3.297 105.945 1.00 13.11 520 THR B O 1
ATOM 9242 N N . ARG B 1 545 ? 37.129 3.988 103.996 1.00 13.38 521 ARG B N 1
ATOM 9243 C CA . ARG B 1 545 ? 36.067 3.005 104.004 1.00 16.10 521 ARG B CA 1
ATOM 9244 C C . ARG B 1 545 ? 36.590 1.642 103.509 1.00 17.23 521 ARG B C 1
ATOM 9245 O O . ARG B 1 545 ? 36.226 0.596 104.050 1.00 13.84 521 ARG B O 1
ATOM 9253 N N . GLN B 1 546 ? 37.444 1.664 102.486 1.00 14.66 522 GLN B N 1
ATOM 9254 C CA . GLN B 1 546 ? 37.843 0.456 101.766 1.00 17.97 522 GLN B CA 1
ATOM 9255 C C . GLN B 1 546 ? 39.138 -0.177 102.303 1.00 16.43 522 GLN B C 1
ATOM 9256 O O . GLN B 1 546 ? 39.986 0.513 102.885 1.00 12.81 522 GLN B O 1
ATOM 9262 N N . ASP B 1 547 ? 39.298 -1.493 102.079 1.00 11.01 523 ASP B N 1
ATOM 9263 C CA . ASP B 1 547 ? 40.446 -2.227 102.627 1.00 12.21 523 ASP B CA 1
ATOM 9264 C C . ASP B 1 547 ? 41.724 -1.757 101.963 1.00 16.13 523 ASP B C 1
ATOM 9265 O O . ASP B 1 547 ? 41.744 -1.513 100.758 1.00 16.45 523 ASP B O 1
ATOM 9270 N N . LEU B 1 548 ? 42.794 -1.665 102.751 1.00 15.07 524 LEU B N 1
ATOM 9271 C CA . LEU B 1 548 ? 44.124 -1.375 102.228 1.00 17.38 524 LEU B CA 1
ATOM 9272 C C . LEU B 1 548 ? 45.084 -2.536 102.585 1.00 18.79 524 LEU B C 1
ATOM 9273 O O . LEU B 1 548 ? 44.913 -3.205 103.599 1.00 16.63 524 LEU B O 1
ATOM 9278 N N . PRO B 1 549 ? 46.087 -2.773 101.741 1.00 17.63 525 PRO B N 1
ATOM 9279 C CA . PRO B 1 549 ? 47.104 -3.792 102.036 1.00 19.35 525 PRO B CA 1
ATOM 9280 C C . PRO B 1 549 ? 48.115 -3.319 103.090 1.00 22.44 525 PRO B C 1
ATOM 9281 O O . PRO B 1 549 ? 48.393 -2.132 103.214 1.00 21.41 525 PRO B O 1
ATOM 9285 N N . THR B 1 550 ? 48.674 -4.251 103.840 1.00 16.65 526 THR B N 1
ATOM 9286 C CA . THR B 1 550 ? 49.717 -3.902 104.799 1.00 20.23 526 THR B CA 1
ATOM 9287 C C . THR B 1 550 ? 51.030 -3.681 104.030 1.00 17.65 526 THR B C 1
ATOM 9288 O O . THR B 1 550 ? 51.438 -4.513 103.235 1.00 17.37 526 THR B O 1
ATOM 9292 N N . LEU B 1 551 ? 51.669 -2.556 104.258 1.00 14.37 527 LEU B N 1
ATOM 9293 C CA . LEU B 1 551 ? 52.861 -2.165 103.501 1.00 14.62 527 LEU B CA 1
ATOM 9294 C C . LEU B 1 551 ? 54.135 -2.672 104.162 1.00 16.05 527 LEU B C 1
ATOM 9295 O O . LEU B 1 551 ? 54.319 -2.487 105.358 1.00 14.78 527 LEU B O 1
ATOM 9300 N N . GLU B 1 552 ? 55.018 -3.300 103.389 1.00 12.79 528 GLU B N 1
ATOM 9301 C CA . GLU B 1 552 ? 56.280 -3.791 103.938 1.00 15.02 528 GLU B CA 1
ATOM 9302 C C . GLU B 1 552 ? 57.106 -2.676 104.538 1.00 16.02 528 GLU B C 1
ATOM 9303 O O . GLU B 1 552 ? 57.742 -2.852 105.584 1.00 15.86 528 GLU B O 1
ATOM 9309 N N . GLY B 1 553 ? 57.102 -1.515 103.883 1.00 15.31 529 GLY B N 1
ATOM 9310 C CA . GLY B 1 553 ? 57.949 -0.433 104.329 1.00 18.47 529 GLY B CA 1
ATOM 9311 C C . GLY B 1 553 ? 57.410 0.310 105.543 1.00 14.10 529 GLY B C 1
ATOM 9312 O O . GLY B 1 553 ? 58.122 1.126 106.124 1.00 15.17 529 GLY B O 1
ATOM 9313 N N . ALA B 1 554 ? 56.171 0.033 105.937 1.00 15.56 530 ALA B N 1
ATOM 9314 C CA . ALA B 1 554 ? 55.622 0.692 107.138 1.00 16.43 530 ALA B CA 1
ATOM 9315 C C . ALA B 1 554 ? 55.613 -0.219 108.360 1.00 20.18 530 ALA B C 1
ATOM 9316 O O . ALA B 1 554 ? 55.279 0.207 109.473 1.00 16.66 530 ALA B O 1
ATOM 9318 N N . LYS B 1 555 ? 55.977 -1.477 108.147 1.00 16.65 531 LYS B N 1
ATOM 9319 C CA . LYS B 1 555 ? 55.823 -2.499 109.184 1.00 17.53 531 LYS B CA 1
ATOM 9320 C C . LYS B 1 555 ? 56.767 -2.338 110.386 1.00 19.64 531 LYS B C 1
ATOM 9321 O O . LYS B 1 555 ? 56.342 -2.450 111.535 1.00 14.46 531 LYS B O 1
ATOM 9327 N N . ASP B 1 556 ? 58.043 -2.060 110.142 1.00 16.62 532 ASP B N 1
ATOM 9328 C CA . ASP B 1 556 ? 58.979 -1.936 111.258 1.00 16.26 532 ASP B CA 1
ATOM 9329 C C . ASP B 1 556 ? 59.134 -0.483 111.704 1.00 17.59 532 ASP B C 1
ATOM 9330 O O . ASP B 1 556 ? 59.178 0.411 110.866 1.00 19.18 532 ASP B O 1
ATOM 9335 N N A ASP B 1 557 ? 59.210 -0.266 113.016 0.55 18.08 533 ASP B N 1
ATOM 9336 N N B ASP B 1 557 ? 59.226 -0.250 113.012 0.45 18.15 533 ASP B N 1
ATOM 9337 C CA A ASP B 1 557 ? 59.470 1.066 113.568 0.55 20.35 533 ASP B CA 1
ATOM 9338 C CA B ASP B 1 557 ? 59.493 1.095 113.544 0.45 20.38 533 ASP B CA 1
ATOM 9339 C C A ASP B 1 557 ? 58.406 2.061 113.123 0.55 18.25 533 ASP B C 1
ATOM 9340 C C B ASP B 1 557 ? 58.401 2.079 113.135 0.45 18.28 533 ASP B C 1
ATOM 9341 O O A ASP B 1 557 ? 58.696 3.238 112.899 0.55 18.03 533 ASP B O 1
ATOM 9342 O O B ASP B 1 557 ? 58.667 3.271 112.952 0.45 17.97 533 ASP B O 1
ATOM 9351 N N . THR B 1 558 ? 57.169 1.585 113.011 1.00 16.72 534 THR B N 1
ATOM 9352 C CA . THR B 1 558 ? 56.084 2.390 112.444 1.00 15.15 534 THR B CA 1
ATOM 9353 C C . THR B 1 558 ? 55.825 3.668 113.220 1.00 16.25 534 THR B C 1
ATOM 9354 O O . THR B 1 558 ? 55.583 4.714 112.632 1.00 13.33 534 THR B O 1
ATOM 9358 N N . TYR B 1 559 ? 55.844 3.585 114.545 1.00 16.56 535 TYR B N 1
ATOM 9359 C CA . TYR B 1 559 ? 55.600 4.769 115.344 1.00 15.38 535 TYR B CA 1
ATOM 9360 C C . TYR B 1 559 ? 56.611 5.889 115.026 1.00 20.02 535 TYR B C 1
ATOM 9361 O O . TYR B 1 559 ? 56.232 7.047 114.800 1.00 17.12 535 TYR B O 1
ATOM 9370 N N . GLU B 1 560 ? 57.891 5.538 114.980 1.00 17.06 536 GLU B N 1
ATOM 9371 C CA . GLU B 1 560 ? 58.930 6.535 114.737 1.00 14.55 536 GLU B CA 1
ATOM 9372 C C . GLU B 1 560 ? 58.851 7.095 113.320 1.00 13.83 536 GLU B C 1
ATOM 9373 O O . GLU B 1 560 ? 59.124 8.271 113.095 1.00 19.32 536 GLU B O 1
ATOM 9379 N N . LYS B 1 561 ? 58.480 6.253 112.358 1.00 11.92 537 LYS B N 1
ATOM 9380 C CA . LYS B 1 561 ? 58.317 6.718 110.989 1.00 15.17 537 LYS B CA 1
ATOM 9381 C C . LYS B 1 561 ? 57.157 7.705 110.858 1.00 15.27 537 LYS B C 1
ATOM 9382 O O . LYS B 1 561 ? 57.298 8.776 110.257 1.00 16.03 537 LYS B O 1
ATOM 9388 N N . VAL B 1 562 ? 55.996 7.338 111.403 1.00 12.65 538 VAL B N 1
ATOM 9389 C CA . VAL B 1 562 ? 54.834 8.199 111.272 1.00 13.36 538 VAL B CA 1
ATOM 9390 C C . VAL B 1 562 ? 55.045 9.481 112.087 1.00 16.12 538 VAL B C 1
ATOM 9391 O O . VAL B 1 562 ? 54.614 10.578 111.694 1.00 15.90 538 VAL B O 1
ATOM 9395 N N . ALA B 1 563 ? 55.708 9.348 113.236 1.00 13.62 539 ALA B N 1
ATOM 9396 C CA . ALA B 1 563 ? 56.037 10.512 114.065 1.00 14.24 539 ALA B CA 1
ATOM 9397 C C . ALA B 1 563 ? 56.811 11.585 113.261 1.00 17.26 539 ALA B C 1
ATOM 9398 O O . ALA B 1 563 ? 56.720 12.789 113.557 1.00 16.96 539 ALA B O 1
ATOM 9400 N N . LYS B 1 564 ? 57.564 11.155 112.245 1.00 13.77 540 LYS B N 1
ATOM 9401 C CA . LYS B 1 564 ? 58.349 12.093 111.420 1.00 18.12 540 LYS B CA 1
ATOM 9402 C C . LYS B 1 564 ? 57.493 12.813 110.380 1.00 15.26 540 LYS B C 1
ATOM 9403 O O . LYS B 1 564 ? 57.978 13.749 109.730 1.00 14.58 540 LYS B O 1
ATOM 9409 N N . GLY B 1 565 ? 56.256 12.359 110.182 1.00 13.65 541 GLY B N 1
ATOM 9410 C CA . GLY B 1 565 ? 55.355 13.007 109.243 1.00 11.36 541 GLY B CA 1
ATOM 9411 C C . GLY B 1 565 ? 55.511 12.510 107.815 1.00 17.06 541 GLY B C 1
ATOM 9412 O O . GLY B 1 565 ? 54.523 12.284 107.109 1.00 13.70 541 GLY B O 1
ATOM 9413 N N . ALA B 1 566 ? 56.760 12.345 107.379 1.00 12.95 542 ALA B N 1
ATOM 9414 C CA . ALA B 1 566 ? 57.032 11.700 106.099 1.00 12.83 542 ALA B CA 1
ATOM 9415 C C . ALA B 1 566 ? 58.324 10.909 106.242 1.00 14.65 542 ALA B C 1
ATOM 9416 O O . ALA B 1 566 ? 59.237 11.311 106.967 1.00 13.76 542 ALA B O 1
ATOM 9418 N N . TYR B 1 567 ? 58.395 9.794 105.522 1.00 13.39 543 TYR B N 1
ATOM 9419 C CA . TYR B 1 567 ? 59.527 8.893 105.575 1.00 14.61 543 TYR B CA 1
ATOM 9420 C C . TYR B 1 567 ? 59.565 8.114 104.257 1.00 17.94 543 TYR B C 1
ATOM 9421 O O . TYR B 1 567 ? 58.562 8.031 103.530 1.00 13.87 543 TYR B O 1
ATOM 9430 N N . VAL B 1 568 ? 60.730 7.568 103.941 1.00 13.89 544 VAL B N 1
ATOM 9431 C CA . VAL B 1 568 ? 60.884 6.724 102.764 1.00 10.94 544 VAL B CA 1
ATOM 9432 C C . VAL B 1 568 ? 60.305 5.349 103.059 1.00 14.74 544 VAL B C 1
ATOM 9433 O O . VAL B 1 568 ? 60.889 4.569 103.811 1.00 14.16 544 VAL B O 1
ATOM 9437 N N . VAL B 1 569 ? 59.157 5.057 102.458 1.00 14.95 545 VAL B N 1
ATOM 9438 C CA . VAL B 1 569 ? 58.491 3.788 102.684 1.00 14.60 545 VAL B CA 1
ATOM 9439 C C . VAL B 1 569 ? 59.056 2.706 101.754 1.00 16.59 545 VAL B C 1
ATOM 9440 O O . VAL B 1 569 ? 59.038 1.525 102.097 1.00 17.70 545 VAL B O 1
ATOM 9444 N N . SER B 1 570 ? 59.589 3.118 100.601 1.00 13.06 546 SER B N 1
ATOM 9445 C CA . SER B 1 570 ? 60.215 2.175 99.667 1.00 15.97 546 SER B CA 1
ATOM 9446 C C . SER B 1 570 ? 61.395 2.826 98.914 1.00 17.33 546 SER B C 1
ATOM 9447 O O . SER B 1 570 ? 61.201 3.626 98.004 1.00 15.35 546 SER B O 1
ATOM 9450 N N . ALA B 1 571 ? 62.607 2.465 99.310 1.00 14.24 547 ALA B N 1
ATOM 9451 C CA . ALA B 1 571 ? 63.809 3.159 98.878 1.00 15.68 547 ALA B CA 1
ATOM 9452 C C . ALA B 1 571 ? 64.034 2.926 97.407 1.00 18.31 547 ALA B C 1
ATOM 9453 O O . ALA B 1 571 ? 63.610 1.911 96.867 1.00 17.05 547 ALA B O 1
ATOM 9455 N N . SER B 1 572 ? 64.709 3.869 96.760 1.00 18.65 548 SER B N 1
ATOM 9456 C CA . SER B 1 572 ? 65.171 3.649 95.401 1.00 17.34 548 SER B CA 1
ATOM 9457 C C . SER B 1 572 ? 66.319 2.624 95.430 1.00 18.93 548 SER B C 1
ATOM 9458 O O . SER B 1 572 ? 66.875 2.335 96.491 1.00 16.96 548 SER B O 1
ATOM 9461 N N . LYS B 1 573 ? 66.661 2.057 94.283 1.00 17.37 549 LYS B N 1
ATOM 9462 C CA . LYS B 1 573 ? 67.824 1.170 94.221 1.00 22.94 549 LYS B CA 1
ATOM 9463 C C . LYS B 1 573 ? 69.143 1.942 94.307 1.00 23.78 549 LYS B C 1
ATOM 9464 O O . LYS B 1 573 ? 70.055 1.538 95.027 1.00 21.19 549 LYS B O 1
ATOM 9470 N N . LYS B 1 574 ? 69.231 3.053 93.579 1.00 19.74 550 LYS B N 1
ATOM 9471 C CA . LYS B 1 574 ? 70.401 3.923 93.619 1.00 18.27 550 LYS B CA 1
ATOM 9472 C C . LYS B 1 574 ? 70.373 4.877 94.810 1.00 23.68 550 LYS B C 1
ATOM 9473 O O . LYS B 1 574 ? 69.299 5.215 95.331 1.00 20.06 550 LYS B O 1
ATOM 9479 N N . GLU B 1 575 ? 71.556 5.315 95.235 1.00 19.37 551 GLU B N 1
ATOM 9480 C CA . GLU B 1 575 ? 71.678 6.309 96.306 1.00 21.90 551 GLU B CA 1
ATOM 9481 C C . GLU B 1 575 ? 71.000 7.622 95.916 1.00 29.12 551 GLU B C 1
ATOM 9482 O O . GLU B 1 575 ? 70.430 8.319 96.752 1.00 31.52 551 GLU B O 1
ATOM 9488 N N . THR B 1 576 ? 71.024 7.941 94.630 1.00 22.64 552 THR B N 1
ATOM 9489 C CA . THR B 1 576 ? 70.276 9.098 94.127 1.00 21.65 552 THR B CA 1
ATOM 9490 C C . THR B 1 576 ? 69.181 8.628 93.167 1.00 21.50 552 THR B C 1
ATOM 9491 O O . THR B 1 576 ? 69.466 8.134 92.077 1.00 24.57 552 THR B O 1
ATOM 9495 N N . ALA B 1 577 ? 67.922 8.753 93.581 1.00 22.03 553 ALA B N 1
ATOM 9496 C CA . ALA B 1 577 ? 66.805 8.290 92.772 1.00 20.06 553 ALA B CA 1
ATOM 9497 C C . ALA B 1 577 ? 66.628 9.092 91.479 1.00 18.89 553 ALA B C 1
ATOM 9498 O O . ALA B 1 577 ? 66.995 10.258 91.409 1.00 22.71 553 ALA B O 1
ATOM 9500 N N . ASP B 1 578 ? 66.027 8.468 90.470 1.00 18.58 554 ASP B N 1
ATOM 9501 C CA . ASP B 1 578 ? 65.635 9.179 89.258 1.00 21.98 554 ASP B CA 1
ATOM 9502 C C . ASP B 1 578 ? 64.411 10.060 89.519 1.00 25.09 554 ASP B C 1
ATOM 9503 O O . ASP B 1 578 ? 64.253 11.123 88.916 1.00 20.24 554 ASP B O 1
ATOM 9508 N N . VAL B 1 579 ? 63.526 9.597 90.392 1.00 19.16 555 VAL B N 1
ATOM 9509 C CA . VAL B 1 579 ? 62.295 10.343 90.684 1.00 18.01 555 VAL B CA 1
ATOM 9510 C C . VAL B 1 579 ? 61.851 10.007 92.110 1.00 21.28 555 VAL B C 1
ATOM 9511 O O . VAL B 1 579 ? 62.177 8.937 92.612 1.00 19.01 555 VAL B O 1
ATOM 9515 N N . ILE B 1 580 ? 61.166 10.943 92.771 1.00 16.43 556 ILE B N 1
ATOM 9516 C CA . ILE B 1 580 ? 60.549 10.643 94.055 1.00 17.72 556 ILE B CA 1
ATOM 9517 C C . ILE B 1 580 ? 59.038 10.625 93.875 1.00 19.79 556 ILE B C 1
ATOM 9518 O O . ILE B 1 580 ? 58.465 11.576 93.320 1.00 16.57 556 ILE B O 1
ATOM 9523 N N . LEU B 1 581 ? 58.403 9.535 94.308 1.00 16.82 557 LEU B N 1
ATOM 9524 C CA . LEU B 1 581 ? 56.939 9.464 94.358 1.00 17.95 557 LEU B CA 1
ATOM 9525 C C . LEU B 1 581 ? 56.520 9.743 95.803 1.00 17.08 557 LEU B C 1
ATOM 9526 O O . LEU B 1 581 ? 57.010 9.094 96.744 1.00 16.53 557 LEU B O 1
ATOM 9531 N N . LEU B 1 582 ? 55.670 10.751 95.976 1.00 13.89 558 LEU B N 1
ATOM 9532 C CA . LEU B 1 582 ? 55.126 11.096 97.272 1.00 10.53 558 LEU B CA 1
ATOM 9533 C C . LEU B 1 582 ? 53.639 10.716 97.306 1.00 10.51 558 LEU B C 1
ATOM 9534 O O . LEU B 1 582 ? 52.903 10.973 96.355 1.00 16.41 558 LEU B O 1
ATOM 9539 N N . ALA B 1 583 ? 53.192 10.118 98.396 1.00 13.79 559 ALA B N 1
ATOM 9540 C CA . ALA B 1 583 ? 51.789 9.735 98.486 1.00 11.99 559 ALA B CA 1
ATOM 9541 C C . ALA B 1 583 ? 51.372 9.713 99.932 1.00 11.78 559 ALA B C 1
ATOM 9542 O O . ALA B 1 583 ? 52.213 9.703 100.838 1.00 11.23 559 ALA B O 1
ATOM 9544 N N . THR B 1 584 ? 50.064 9.667 100.151 1.00 11.60 560 THR B N 1
ATOM 9545 C CA . THR B 1 584 ? 49.539 9.571 101.494 1.00 12.22 560 THR B CA 1
ATOM 9546 C C . THR B 1 584 ? 48.401 8.572 101.490 1.00 14.30 560 THR B C 1
ATOM 9547 O O . THR B 1 584 ? 47.842 8.239 100.426 1.00 13.77 560 THR B O 1
ATOM 9551 N N . GLY B 1 585 ? 48.076 8.093 102.691 1.00 11.39 561 GLY B N 1
ATOM 9552 C CA . GLY B 1 585 ? 46.935 7.212 102.910 1.00 13.77 561 GLY B CA 1
ATOM 9553 C C . GLY B 1 585 ? 46.803 6.112 101.865 1.00 11.97 561 GLY B C 1
ATOM 9554 O O . GLY B 1 585 ? 47.772 5.415 101.535 1.00 12.61 561 GLY B O 1
ATOM 9555 N N . SER B 1 586 ? 45.600 5.968 101.325 1.00 11.17 562 SER B N 1
ATOM 9556 C CA . SER B 1 586 ? 45.303 4.916 100.355 1.00 13.52 562 SER B CA 1
ATOM 9557 C C . SER B 1 586 ? 46.149 4.947 99.060 1.00 12.69 562 SER B C 1
ATOM 9558 O O . SER B 1 586 ? 46.146 3.988 98.284 1.00 14.32 562 SER B O 1
ATOM 9561 N N . GLU B 1 587 ? 46.866 6.029 98.816 1.00 12.72 563 GLU B N 1
ATOM 9562 C CA . GLU B 1 587 ? 47.615 6.164 97.564 1.00 11.71 563 GLU B CA 1
ATOM 9563 C C . GLU B 1 587 ? 49.046 5.668 97.695 1.00 8.91 563 GLU B C 1
ATOM 9564 O O . GLU B 1 587 ? 49.756 5.563 96.685 1.00 14.51 563 GLU B O 1
ATOM 9570 N N . VAL B 1 588 ? 49.471 5.370 98.922 1.00 10.71 564 VAL B N 1
ATOM 9571 C CA . VAL B 1 588 ? 50.847 4.844 99.113 1.00 12.60 564 VAL B CA 1
ATOM 9572 C C . VAL B 1 588 ? 51.007 3.470 98.442 1.00 14.98 564 VAL B C 1
ATOM 9573 O O . VAL B 1 588 ? 51.991 3.224 97.747 1.00 12.56 564 VAL B O 1
ATOM 9577 N N . SER B 1 589 ? 50.040 2.581 98.626 1.00 15.08 565 SER B N 1
ATOM 9578 C CA . SER B 1 589 ? 50.126 1.285 97.964 1.00 15.46 565 SER B CA 1
ATOM 9579 C C . SER B 1 589 ? 50.194 1.457 96.441 1.00 17.96 565 SER B C 1
ATOM 9580 O O . SER B 1 589 ? 50.936 0.757 95.750 1.00 16.76 565 SER B O 1
ATOM 9583 N N . LEU B 1 590 ? 49.414 2.387 95.912 1.00 14.83 566 LEU B N 1
ATOM 9584 C CA . LEU B 1 590 ? 49.453 2.671 94.481 1.00 13.65 566 LEU B CA 1
ATOM 9585 C C . LEU B 1 590 ? 50.861 3.152 94.069 1.00 17.49 566 LEU B C 1
ATOM 9586 O O . LEU B 1 590 ? 51.406 2.702 93.062 1.00 16.13 566 LEU B O 1
ATOM 9591 N N . ALA B 1 591 ? 51.442 4.049 94.863 1.00 15.89 567 ALA B N 1
ATOM 9592 C CA . ALA B 1 591 ? 52.767 4.555 94.580 1.00 13.56 567 ALA B CA 1
ATOM 9593 C C . ALA B 1 591 ? 53.820 3.429 94.574 1.00 16.70 567 ALA B C 1
ATOM 9594 O O . ALA B 1 591 ? 54.696 3.424 93.727 1.00 15.67 567 ALA B O 1
ATOM 9596 N N . VAL B 1 592 ? 53.734 2.496 95.518 1.00 18.33 568 VAL B N 1
ATOM 9597 C CA . VAL B 1 592 ? 54.685 1.381 95.570 1.00 19.11 568 VAL B CA 1
ATOM 9598 C C . VAL B 1 592 ? 54.533 0.463 94.352 1.00 21.14 568 VAL B C 1
ATOM 9599 O O . VAL B 1 592 ? 55.530 0.008 93.760 1.00 19.30 568 VAL B O 1
ATOM 9603 N N . GLU B 1 593 ? 53.292 0.203 93.960 1.00 15.54 569 GLU B N 1
ATOM 9604 C CA . GLU B 1 593 ? 53.029 -0.511 92.721 1.00 21.30 569 GLU B CA 1
ATOM 9605 C C . GLU B 1 593 ? 53.642 0.187 91.523 1.00 22.16 569 GLU B C 1
ATOM 9606 O O . GLU B 1 593 ? 54.249 -0.446 90.644 1.00 18.26 569 GLU B O 1
ATOM 9612 N N . ALA B 1 594 ? 53.465 1.501 91.471 1.00 15.34 570 ALA B N 1
ATOM 9613 C CA . ALA B 1 594 ? 53.988 2.278 90.359 1.00 15.81 570 ALA B CA 1
ATOM 9614 C C . ALA B 1 594 ? 55.525 2.240 90.341 1.00 18.49 570 ALA B C 1
ATOM 9615 O O . ALA B 1 594 ? 56.145 2.261 89.268 1.00 19.39 570 ALA B O 1
ATOM 9617 N N . GLN B 1 595 ? 56.131 2.211 91.523 1.00 17.91 571 GLN B N 1
ATOM 9618 C CA . GLN B 1 595 ? 57.595 2.139 91.624 1.00 15.47 571 GLN B CA 1
ATOM 9619 C C . GLN B 1 595 ? 58.092 0.845 90.963 1.00 19.72 571 GLN B C 1
ATOM 9620 O O . GLN B 1 595 ? 59.053 0.844 90.185 1.00 20.84 571 GLN B O 1
ATOM 9626 N N . LYS B 1 596 ? 57.429 -0.249 91.300 1.00 22.58 572 LYS B N 1
ATOM 9627 C CA . LYS B 1 596 ? 57.743 -1.553 90.743 1.00 24.65 572 LYS B CA 1
ATOM 9628 C C . LYS B 1 596 ? 57.650 -1.529 89.224 1.00 26.80 572 LYS B C 1
ATOM 9629 O O . LYS B 1 596 ? 58.528 -2.050 88.532 1.00 23.85 572 LYS B O 1
ATOM 9635 N N . ALA B 1 597 ? 56.590 -0.916 88.708 1.00 22.79 573 ALA B N 1
ATOM 9636 C CA . ALA B 1 597 ? 56.371 -0.832 87.267 1.00 26.42 573 ALA B CA 1
ATOM 9637 C C . ALA B 1 597 ? 57.422 0.040 86.599 1.00 28.75 573 ALA B C 1
ATOM 9638 O O . ALA B 1 597 ? 57.934 -0.289 85.526 1.00 30.71 573 ALA B O 1
ATOM 9640 N N . LEU B 1 598 ? 57.733 1.166 87.225 1.00 22.28 574 LEU B N 1
ATOM 9641 C CA . LEU B 1 598 ? 58.752 2.062 86.703 1.00 23.70 574 LEU B CA 1
ATOM 9642 C C . LEU B 1 598 ? 60.123 1.386 86.622 1.00 25.86 574 LEU B C 1
ATOM 9643 O O . LEU B 1 598 ? 60.871 1.635 85.678 1.00 25.63 574 LEU B O 1
ATOM 9648 N N . ALA B 1 599 ? 60.444 0.544 87.600 1.00 25.14 575 ALA B N 1
ATOM 9649 C CA . ALA B 1 599 ? 61.750 -0.119 87.636 1.00 26.41 575 ALA B CA 1
ATOM 9650 C C . ALA B 1 599 ? 61.922 -0.996 86.406 1.00 30.06 575 ALA B C 1
ATOM 9651 O O . ALA B 1 599 ? 63.002 -1.054 85.802 1.00 27.86 575 ALA B O 1
ATOM 9653 N N . VAL B 1 600 ? 60.843 -1.668 86.033 1.00 33.39 576 VAL B N 1
ATOM 9654 C CA . VAL B 1 600 ? 60.834 -2.517 84.847 1.00 38.91 576 VAL B CA 1
ATOM 9655 C C . VAL B 1 600 ? 61.164 -1.719 83.589 1.00 41.27 576 VAL B C 1
ATOM 9656 O O . VAL B 1 600 ? 61.752 -2.244 82.648 1.00 41.02 576 VAL B O 1
ATOM 9660 N N . ASP B 1 601 ? 60.804 -0.444 83.576 1.00 43.52 577 ASP B N 1
ATOM 9661 C CA . ASP B 1 601 ? 61.100 0.392 82.420 1.00 45.60 577 ASP B CA 1
ATOM 9662 C C . ASP B 1 601 ? 62.373 1.216 82.616 1.00 43.22 577 ASP B C 1
ATOM 9663 O O . ASP B 1 601 ? 62.637 2.151 81.869 1.00 48.28 577 ASP B O 1
ATOM 9668 N N . GLY B 1 602 ? 63.166 0.859 83.617 1.00 38.82 578 GLY B N 1
ATOM 9669 C CA . GLY B 1 602 ? 64.453 1.494 83.818 1.00 40.70 578 GLY B CA 1
ATOM 9670 C C . GLY B 1 602 ? 64.379 2.825 84.536 1.00 38.18 578 GLY B C 1
ATOM 9671 O O . GLY B 1 602 ? 65.306 3.627 84.461 1.00 34.46 578 GLY B O 1
ATOM 9672 N N . VAL B 1 603 ? 63.274 3.073 85.235 1.00 30.69 579 VAL B N 1
ATOM 9673 C CA . VAL B 1 603 ? 63.194 4.282 86.052 1.00 24.72 579 VAL B CA 1
ATOM 9674 C C . VAL B 1 603 ? 63.233 3.911 87.532 1.00 23.59 579 VAL B C 1
ATOM 9675 O O . VAL B 1 603 ? 62.433 3.114 88.006 1.00 25.60 579 VAL B O 1
ATOM 9679 N N . ASP B 1 604 ? 64.170 4.503 88.250 1.00 24.45 580 ASP B N 1
ATOM 9680 C CA . ASP B 1 604 ? 64.428 4.134 89.626 1.00 22.86 580 ASP B CA 1
ATOM 9681 C C . ASP B 1 604 ? 63.782 5.161 90.548 1.00 20.66 580 ASP B C 1
ATOM 9682 O O . ASP B 1 604 ? 64.282 6.270 90.703 1.00 23.24 580 ASP B O 1
ATOM 9687 N N . ALA B 1 605 ? 62.663 4.785 91.151 1.00 20.53 581 ALA B N 1
ATOM 9688 C CA . ALA B 1 605 ? 61.906 5.718 91.967 1.00 17.05 581 ALA B CA 1
ATOM 9689 C C . ALA B 1 605 ? 62.100 5.433 93.449 1.00 18.33 581 ALA B C 1
ATOM 9690 O O . ALA B 1 605 ? 62.252 4.286 93.862 1.00 22.46 581 ALA B O 1
ATOM 9692 N N . SER B 1 606 ? 62.118 6.494 94.243 1.00 18.07 582 SER B N 1
ATOM 9693 C CA . SER B 1 606 ? 61.986 6.386 95.686 1.00 17.08 582 SER B CA 1
ATOM 9694 C C . SER B 1 606 ? 60.485 6.631 96.035 1.00 22.76 582 SER B C 1
ATOM 9695 O O . SER B 1 606 ? 59.840 7.476 95.413 1.00 22.64 582 SER B O 1
ATOM 9698 N N . VAL B 1 607 ? 59.924 5.903 96.999 1.00 19.98 583 VAL B N 1
ATOM 9699 C CA . VAL B 1 607 ? 58.556 6.214 97.460 1.00 11.34 583 VAL B CA 1
ATOM 9700 C C . VAL B 1 607 ? 58.550 6.741 98.892 1.00 13.09 583 VAL B C 1
ATOM 9701 O O . VAL B 1 607 ? 59.108 6.122 99.814 1.00 14.64 583 VAL B O 1
ATOM 9705 N N . VAL B 1 608 ? 57.924 7.897 99.066 1.00 11.30 584 VAL B N 1
ATOM 9706 C CA . VAL B 1 608 ? 57.820 8.552 100.363 1.00 12.97 584 VAL B CA 1
ATOM 9707 C C . VAL B 1 608 ? 56.353 8.513 100.804 1.00 16.43 584 VAL B C 1
ATOM 9708 O O . VAL B 1 608 ? 55.453 8.895 100.028 1.00 13.56 584 VAL B O 1
ATOM 9712 N N . SER B 1 609 ? 56.110 8.000 102.012 1.00 12.81 585 SER B N 1
ATOM 9713 C CA . SER B 1 609 ? 54.777 8.054 102.623 1.00 15.96 585 SER B CA 1
ATOM 9714 C C . SER B 1 609 ? 54.732 9.307 103.492 1.00 11.82 585 SER B C 1
ATOM 9715 O O . SER B 1 609 ? 55.612 9.516 104.305 1.00 14.44 585 SER B O 1
ATOM 9726 N N . PRO B 1 611 ? 52.201 10.587 105.909 1.00 13.08 587 PRO B N 1
ATOM 9727 C CA . PRO B 1 611 ? 50.955 10.570 106.681 1.00 10.32 587 PRO B CA 1
ATOM 9728 C C . PRO B 1 611 ? 50.620 11.940 107.298 1.00 12.72 587 PRO B C 1
ATOM 9729 O O . PRO B 1 611 ? 49.441 12.232 107.497 1.00 11.57 587 PRO B O 1
ATOM 9733 N N . SER B 1 612 ? 51.625 12.768 107.592 1.00 12.25 588 SER B N 1
ATOM 9734 C CA . SER B 1 612 ? 51.318 14.084 108.159 1.00 12.80 588 SER B CA 1
ATOM 9735 C C . SER B 1 612 ? 52.223 15.193 107.665 1.00 12.72 588 SER B C 1
ATOM 9736 O O . SER B 1 612 ? 53.393 15.267 108.060 1.00 12.44 588 SER B O 1
ATOM 9747 N N . ASP B 1 614 ? 52.031 18.375 108.492 1.00 12.40 590 ASP B N 1
ATOM 9748 C CA . ASP B 1 614 ? 52.447 19.222 109.614 1.00 13.08 590 ASP B CA 1
ATOM 9749 C C . ASP B 1 614 ? 53.583 18.593 110.442 1.00 16.15 590 ASP B C 1
ATOM 9750 O O . ASP B 1 614 ? 54.482 19.296 110.882 1.00 13.14 590 ASP B O 1
ATOM 9755 N N . ARG B 1 615 ? 53.552 17.288 110.682 1.00 14.62 591 ARG B N 1
ATOM 9756 C CA . ARG B 1 615 ? 54.647 16.703 111.476 1.00 13.37 591 ARG B CA 1
ATOM 9757 C C . ARG B 1 615 ? 55.968 16.708 110.697 1.00 13.44 591 ARG B C 1
ATOM 9758 O O . ARG B 1 615 ? 57.034 16.854 111.275 1.00 16.72 591 ARG B O 1
ATOM 9766 N N . PHE B 1 616 ? 55.898 16.548 109.381 1.00 13.87 592 PHE B N 1
ATOM 9767 C CA . PHE B 1 616 ? 57.106 16.581 108.564 1.00 13.34 592 PHE B CA 1
ATOM 9768 C C . PHE B 1 616 ? 57.690 17.995 108.615 1.00 17.38 592 PHE B C 1
ATOM 9769 O O . PHE B 1 616 ? 58.912 18.189 108.753 1.00 16.55 592 PHE B O 1
ATOM 9777 N N . GLU B 1 617 ? 56.817 18.990 108.546 1.00 13.94 593 GLU B N 1
ATOM 9778 C CA . GLU B 1 617 ? 57.284 20.380 108.559 1.00 14.02 593 GLU B CA 1
ATOM 9779 C C . GLU B 1 617 ? 58.015 20.744 109.832 1.00 15.44 593 GLU B C 1
ATOM 9780 O O . GLU B 1 617 ? 58.876 21.611 109.816 1.00 19.14 593 GLU B O 1
ATOM 9786 N N . ALA B 1 618 ? 57.689 20.069 110.925 1.00 17.35 594 ALA B N 1
ATOM 9787 C CA . ALA B 1 618 ? 58.332 20.318 112.209 1.00 18.24 594 ALA B CA 1
ATOM 9788 C C . ALA B 1 618 ? 59.702 19.663 112.353 1.00 23.13 594 ALA B C 1
ATOM 9789 O O . ALA B 1 618 ? 60.370 19.889 113.354 1.00 21.15 594 ALA B O 1
ATOM 9791 N N . GLN B 1 619 ? 60.105 18.831 111.402 1.00 18.36 595 GLN B N 1
ATOM 9792 C CA . GLN B 1 619 ? 61.392 18.109 111.530 1.00 19.53 595 GLN B CA 1
ATOM 9793 C C . GLN B 1 619 ? 62.584 18.990 111.136 1.00 20.16 595 GLN B C 1
ATOM 9794 O O . GLN B 1 619 ? 62.409 20.024 110.501 1.00 16.12 595 GLN B O 1
ATOM 9800 N N . THR B 1 620 ? 63.800 18.561 111.468 1.00 18.68 596 THR B N 1
ATOM 9801 C CA . THR B 1 620 ? 64.984 19.346 111.099 1.00 21.93 596 THR B CA 1
ATOM 9802 C C . THR B 1 620 ? 65.184 19.373 109.602 1.00 23.01 596 THR B C 1
ATOM 9803 O O . THR B 1 620 ? 64.698 18.496 108.890 1.00 17.65 596 THR B O 1
ATOM 9807 N N . ALA B 1 621 ? 65.911 20.386 109.125 1.00 17.05 597 ALA B N 1
ATOM 9808 C CA . ALA B 1 621 ? 66.223 20.494 107.698 1.00 20.35 597 ALA B CA 1
ATOM 9809 C C . ALA B 1 621 ? 67.016 19.261 107.268 1.00 17.20 597 ALA B C 1
ATOM 9810 O O . ALA B 1 621 ? 66.842 18.722 106.171 1.00 19.93 597 ALA B O 1
ATOM 9812 N N . GLU B 1 622 ? 67.867 18.793 108.165 1.00 14.87 598 GLU B N 1
ATOM 9813 C CA . GLU B 1 622 ? 68.636 17.590 107.904 1.00 23.06 598 GLU B CA 1
ATOM 9814 C C . GLU B 1 622 ? 67.731 16.391 107.661 1.00 20.20 598 GLU B C 1
ATOM 9815 O O . GLU B 1 622 ? 67.930 15.639 106.694 1.00 19.42 598 GLU B O 1
ATOM 9821 N N . TYR B 1 623 ? 66.743 16.191 108.529 1.00 19.69 599 TYR B N 1
ATOM 9822 C CA . TYR B 1 623 ? 65.819 15.072 108.325 1.00 18.48 599 TYR B CA 1
ATOM 9823 C C . TYR B 1 623 ? 65.061 15.229 106.992 1.00 19.06 599 TYR B C 1
ATOM 9824 O O . TYR B 1 623 ? 64.980 14.293 106.170 1.00 15.54 599 TYR B O 1
ATOM 9833 N N . LYS B 1 624 ? 64.520 16.417 106.755 1.00 14.63 600 LYS B N 1
ATOM 9834 C CA . LYS B 1 624 ? 63.750 16.641 105.539 1.00 18.40 600 LYS B CA 1
ATOM 9835 C C . LYS B 1 624 ? 64.571 16.347 104.289 1.00 17.77 600 LYS B C 1
ATOM 9836 O O . LYS B 1 624 ? 64.081 15.750 103.331 1.00 19.39 600 LYS B O 1
ATOM 9842 N N . GLU B 1 625 ? 65.819 16.784 104.303 1.00 16.31 601 GLU B N 1
ATOM 9843 C CA . GLU B 1 625 ? 66.710 16.555 103.177 1.00 19.27 601 GLU B CA 1
ATOM 9844 C C . GLU B 1 625 ? 66.938 15.061 102.938 1.00 19.17 601 GLU B C 1
ATOM 9845 O O . GLU B 1 625 ? 67.084 14.637 101.795 1.00 19.80 601 GLU B O 1
ATOM 9851 N N . SER B 1 626 ? 66.975 14.271 104.008 1.00 17.77 602 SER B N 1
ATOM 9852 C CA . SER B 1 626 ? 67.105 12.821 103.874 1.00 22.11 602 SER B CA 1
ATOM 9853 C C . SER B 1 626 ? 65.889 12.189 103.196 1.00 22.92 602 SER B C 1
ATOM 9854 O O . SER B 1 626 ? 65.991 11.107 102.621 1.00 21.40 602 SER B O 1
ATOM 9857 N N . VAL B 1 627 ? 64.733 12.849 103.270 1.00 15.19 603 VAL B N 1
ATOM 9858 C CA . VAL B 1 627 ? 63.513 12.281 102.694 1.00 15.62 603 VAL B CA 1
ATOM 9859 C C . VAL B 1 627 ? 63.245 12.822 101.290 1.00 16.69 603 VAL B C 1
ATOM 9860 O O . VAL B 1 627 ? 62.887 12.068 100.401 1.00 20.11 603 VAL B O 1
ATOM 9864 N N . LEU B 1 628 ? 63.401 14.136 101.117 1.00 12.79 604 LEU B N 1
ATOM 9865 C CA . LEU B 1 628 ? 63.231 14.795 99.833 1.00 16.76 604 LEU B CA 1
ATOM 9866 C C . LEU B 1 628 ? 64.528 15.542 99.501 1.00 21.00 604 LEU B C 1
ATOM 9867 O O . LEU B 1 628 ? 64.585 16.776 99.600 1.00 19.40 604 LEU B O 1
ATOM 9872 N N . PRO B 1 629 ? 65.571 14.806 99.075 1.00 23.85 605 PRO B N 1
ATOM 9873 C CA . PRO B 1 629 ? 66.847 15.479 98.765 1.00 22.05 605 PRO B CA 1
ATOM 9874 C C . PRO B 1 629 ? 66.682 16.611 97.740 1.00 23.73 605 PRO B C 1
ATOM 9875 O O . PRO B 1 629 ? 66.016 16.401 96.734 1.00 19.42 605 PRO B O 1
ATOM 9879 N N . LYS B 1 630 ? 67.308 17.771 97.969 1.00 22.24 606 LYS B N 1
ATOM 9880 C CA . LYS B 1 630 ? 67.137 18.912 97.071 1.00 21.93 606 LYS B CA 1
ATOM 9881 C C . LYS B 1 630 ? 67.677 18.635 95.661 1.00 26.11 606 LYS B C 1
ATOM 9882 O O . LYS B 1 630 ? 67.234 19.251 94.693 1.00 27.61 606 LYS B O 1
ATOM 9888 N N . ALA B 1 631 ? 68.611 17.690 95.551 1.00 23.55 607 ALA B N 1
ATOM 9889 C CA . ALA B 1 631 ? 69.181 17.332 94.253 1.00 29.05 607 ALA B CA 1
ATOM 9890 C C . ALA B 1 631 ? 68.206 16.593 93.337 1.00 30.77 607 ALA B C 1
ATOM 9891 O O . ALA B 1 631 ? 68.387 16.566 92.126 1.00 27.22 607 ALA B O 1
ATOM 9893 N N . VAL B 1 632 ? 67.179 15.969 93.904 1.00 27.52 608 VAL B N 1
ATOM 9894 C CA . VAL B 1 632 ? 66.200 15.279 93.075 1.00 21.76 608 VAL B CA 1
ATOM 9895 C C . VAL B 1 632 ? 64.999 16.210 92.887 1.00 26.46 608 VAL B C 1
ATOM 9896 O O . VAL B 1 632 ? 64.206 16.421 93.808 1.00 25.86 608 VAL B O 1
ATOM 9900 N N . THR B 1 633 ? 64.885 16.797 91.700 1.00 20.31 609 THR B N 1
ATOM 9901 C CA . THR B 1 633 ? 63.781 17.704 91.426 1.00 23.75 609 THR B CA 1
ATOM 9902 C C . THR B 1 633 ? 62.634 17.038 90.685 1.00 22.80 609 THR B C 1
ATOM 9903 O O . THR B 1 633 ? 61.559 17.625 90.570 1.00 25.48 609 THR B O 1
ATOM 9907 N N . LYS B 1 634 ? 62.851 15.823 90.179 1.00 15.97 610 LYS B N 1
ATOM 9908 C CA . LYS B 1 634 ? 61.751 15.083 89.560 1.00 17.91 610 LYS B CA 1
ATOM 9909 C C . LYS B 1 634 ? 60.913 14.441 90.673 1.00 21.00 610 LYS B C 1
ATOM 9910 O O . LYS B 1 634 ? 61.290 13.416 91.242 1.00 23.47 610 LYS B O 1
ATOM 9916 N N . ARG B 1 635 ? 59.783 15.064 90.988 1.00 18.01 611 ARG B N 1
ATOM 9917 C CA . ARG B 1 635 ? 58.956 14.638 92.113 1.00 16.77 611 ARG B CA 1
ATOM 9918 C C . ARG B 1 635 ? 57.500 14.577 91.668 1.00 18.88 611 ARG B C 1
ATOM 9919 O O . ARG B 1 635 ? 57.028 15.451 90.962 1.00 15.87 611 ARG B O 1
ATOM 9927 N N . PHE B 1 636 ? 56.793 13.544 92.098 1.00 17.44 612 PHE B N 1
ATOM 9928 C CA . PHE B 1 636 ? 55.434 13.314 91.639 1.00 16.07 612 PHE B CA 1
ATOM 9929 C C . PHE B 1 636 ? 54.586 12.892 92.811 1.00 13.87 612 PHE B C 1
ATOM 9930 O O . PHE B 1 636 ? 54.828 11.850 93.418 1.00 14.80 612 PHE B O 1
ATOM 9938 N N . ALA B 1 637 ? 53.611 13.725 93.161 1.00 13.60 613 ALA B N 1
ATOM 9939 C CA . ALA B 1 637 ? 52.766 13.418 94.304 1.00 14.60 613 ALA B CA 1
ATOM 9940 C C . ALA B 1 637 ? 51.423 12.804 93.861 1.00 17.32 613 ALA B C 1
ATOM 9941 O O . ALA B 1 637 ? 50.896 13.131 92.792 1.00 17.18 613 ALA B O 1
ATOM 9943 N N . ILE B 1 638 ? 50.898 11.895 94.684 1.00 14.10 614 ILE B N 1
ATOM 9944 C CA . ILE B 1 638 ? 49.682 11.173 94.353 1.00 14.46 614 ILE B CA 1
ATOM 9945 C C . ILE B 1 638 ? 48.778 11.187 95.569 1.00 11.31 614 ILE B C 1
ATOM 9946 O O . ILE B 1 638 ? 49.155 10.681 96.625 1.00 12.85 614 ILE B O 1
ATOM 9951 N N . GLU B 1 639 ? 47.584 11.756 95.418 1.00 14.32 615 GLU B N 1
ATOM 9952 C CA . GLU B 1 639 ? 46.628 11.804 96.524 1.00 16.88 615 GLU B CA 1
ATOM 9953 C C . GLU B 1 639 ? 45.233 12.012 95.978 1.00 12.79 615 GLU B C 1
ATOM 9954 O O . GLU B 1 639 ? 45.021 12.875 95.123 1.00 12.75 615 GLU B O 1
ATOM 9968 N N . GLY B 1 641 ? 42.707 13.802 96.439 1.00 14.30 617 GLY B N 1
ATOM 9969 C CA . GLY B 1 641 ? 42.185 15.022 97.028 1.00 13.75 617 GLY B CA 1
ATOM 9970 C C . GLY B 1 641 ? 42.693 16.176 96.189 1.00 13.68 617 GLY B C 1
ATOM 9971 O O . GLY B 1 641 ? 43.420 15.968 95.201 1.00 11.98 617 GLY B O 1
ATOM 9972 N N . ALA B 1 642 ? 42.329 17.387 96.586 1.00 11.37 618 ALA B N 1
ATOM 9973 C CA . ALA B 1 642 ? 42.758 18.581 95.868 1.00 13.00 618 ALA B CA 1
ATOM 9974 C C . ALA B 1 642 ? 44.270 18.655 95.709 1.00 12.29 618 ALA B C 1
ATOM 9975 O O . ALA B 1 642 ? 45.020 18.244 96.604 1.00 12.60 618 ALA B O 1
ATOM 9977 N N . THR B 1 643 ? 44.730 19.210 94.584 1.00 13.70 619 THR B N 1
ATOM 9978 C CA . THR B 1 643 ? 46.184 19.344 94.386 1.00 13.97 619 THR B CA 1
ATOM 9979 C C . THR B 1 643 ? 46.763 20.459 95.254 1.00 17.90 619 THR B C 1
ATOM 9980 O O . THR B 1 643 ? 47.976 20.493 95.494 1.00 15.37 619 THR B O 1
ATOM 9984 N N . PHE B 1 644 ? 45.883 21.343 95.744 1.00 13.20 620 PHE B N 1
ATOM 9985 C CA . PHE B 1 644 ? 46.289 22.525 96.532 1.00 12.33 620 PHE B CA 1
ATOM 9986 C C . PHE B 1 644 ? 47.239 22.152 97.668 1.00 16.17 620 PHE B C 1
ATOM 9987 O O . PHE B 1 644 ? 46.900 21.347 98.546 1.00 16.03 620 PHE B O 1
ATOM 9995 N N . GLY B 1 645 ? 48.427 22.752 97.676 1.00 13.91 621 GLY B N 1
ATOM 9996 C CA . GLY B 1 645 ? 49.352 22.542 98.774 1.00 13.40 621 GLY B CA 1
ATOM 9997 C C . GLY B 1 645 ? 50.498 21.602 98.454 1.00 18.60 621 GLY B C 1
ATOM 9998 O O . GLY B 1 645 ? 51.504 21.582 99.159 1.00 18.15 621 GLY B O 1
ATOM 9999 N N . TRP B 1 646 ? 50.361 20.811 97.401 1.00 13.93 622 TRP B N 1
ATOM 10000 C CA . TRP B 1 646 ? 51.379 19.793 97.129 1.00 15.30 622 TRP B CA 1
ATOM 10001 C C . TRP B 1 646 ? 52.651 20.374 96.532 1.00 16.39 622 TRP B C 1
ATOM 10002 O O . TRP B 1 646 ? 53.732 19.779 96.633 1.00 14.74 622 TRP B O 1
ATOM 10013 N N . HIS B 1 647 ? 52.520 21.546 95.913 1.00 12.74 623 HIS B N 1
ATOM 10014 C CA . HIS B 1 647 ? 53.669 22.178 95.269 1.00 16.51 623 HIS B CA 1
ATOM 10015 C C . HIS B 1 647 ? 54.778 22.595 96.235 1.00 17.65 623 HIS B C 1
ATOM 10016 O O . HIS B 1 647 ? 55.918 22.827 95.820 1.00 17.78 623 HIS B O 1
ATOM 10023 N N A ARG B 1 648 ? 54.443 22.657 97.518 0.57 15.70 624 ARG B N 1
ATOM 10024 N N B ARG B 1 648 ? 54.474 22.659 97.523 0.43 16.14 624 ARG B N 1
ATOM 10025 C CA A ARG B 1 648 ? 55.441 22.842 98.572 0.57 17.12 624 ARG B CA 1
ATOM 10026 C CA B ARG B 1 648 ? 55.542 22.886 98.491 0.43 17.10 624 ARG B CA 1
ATOM 10027 C C A ARG B 1 648 ? 56.524 21.761 98.487 0.57 17.98 624 ARG B C 1
ATOM 10028 C C B ARG B 1 648 ? 56.578 21.769 98.406 0.43 17.48 624 ARG B C 1
ATOM 10029 O O A ARG B 1 648 ? 57.693 21.994 98.843 0.57 16.15 624 ARG B O 1
ATOM 10030 O O B ARG B 1 648 ? 57.765 21.979 98.692 0.43 15.96 624 ARG B O 1
ATOM 10045 N N . TYR B 1 649 ? 56.122 20.582 98.016 1.00 14.24 625 TYR B N 1
ATOM 10046 C CA . TYR B 1 649 ? 56.988 19.404 97.947 1.00 14.96 625 TYR B CA 1
ATOM 10047 C C . TYR B 1 649 ? 57.400 19.030 96.538 1.00 17.49 625 TYR B C 1
ATOM 10048 O O . TYR B 1 649 ? 58.507 18.573 96.339 1.00 24.60 625 TYR B O 1
ATOM 10057 N N . VAL B 1 650 ? 56.531 19.198 95.550 1.00 17.01 626 VAL B N 1
ATOM 10058 C CA . VAL B 1 650 ? 56.935 18.796 94.209 1.00 17.55 626 VAL B CA 1
ATOM 10059 C C . VAL B 1 650 ? 57.622 19.907 93.413 1.00 19.72 626 VAL B C 1
ATOM 10060 O O . VAL B 1 650 ? 58.299 19.625 92.428 1.00 20.56 626 VAL B O 1
ATOM 10064 N N . GLY B 1 651 ? 57.455 21.149 93.853 1.00 21.65 627 GLY B N 1
ATOM 10065 C CA . GLY B 1 651 ? 58.062 22.300 93.188 1.00 18.91 627 GLY B CA 1
ATOM 10066 C C . GLY B 1 651 ? 57.525 22.613 91.799 1.00 24.49 627 GLY B C 1
ATOM 10067 O O . GLY B 1 651 ? 56.522 22.058 91.354 1.00 26.19 627 GLY B O 1
ATOM 10068 N N . LEU B 1 652 ? 58.207 23.513 91.096 1.00 20.06 628 LEU B N 1
ATOM 10069 C CA . LEU B 1 652 ? 57.734 23.994 89.808 1.00 23.06 628 LEU B CA 1
ATOM 10070 C C . LEU B 1 652 ? 57.987 22.932 88.736 1.00 24.10 628 LEU B C 1
ATOM 10071 O O . LEU B 1 652 ? 57.247 22.836 87.769 1.00 26.96 628 LEU B O 1
ATOM 10076 N N . GLU B 1 653 ? 59.030 22.131 88.922 1.00 19.48 629 GLU B N 1
ATOM 10077 C CA . GLU B 1 653 ? 59.364 21.053 87.988 1.00 24.27 629 GLU B CA 1
ATOM 10078 C C . GLU B 1 653 ? 58.665 19.699 88.237 1.00 27.60 629 GLU B C 1
ATOM 10079 O O . GLU B 1 653 ? 58.702 18.810 87.376 1.00 26.56 629 GLU B O 1
ATOM 10085 N N . GLY B 1 654 ? 58.047 19.528 89.400 1.00 24.95 630 GLY B N 1
ATOM 10086 C CA . GLY B 1 654 ? 57.370 18.276 89.701 1.00 20.64 630 GLY B CA 1
ATOM 10087 C C . GLY B 1 654 ? 55.950 18.295 89.185 1.00 22.42 630 GLY B C 1
ATOM 10088 O O . GLY B 1 654 ? 55.574 19.194 88.437 1.00 18.93 630 GLY B O 1
ATOM 10089 N N . ASP B 1 655 ? 55.154 17.297 89.566 1.00 19.87 631 ASP B N 1
ATOM 10090 C CA . ASP B 1 655 ? 53.747 17.272 89.144 1.00 19.12 631 ASP B CA 1
ATOM 10091 C C . ASP B 1 655 ? 52.940 16.569 90.223 1.00 16.30 631 ASP B C 1
ATOM 10092 O O . ASP B 1 655 ? 53.509 15.945 91.142 1.00 14.81 631 ASP B O 1
ATOM 10097 N N . VAL B 1 656 ? 51.623 16.673 90.131 1.00 15.60 632 VAL B N 1
ATOM 10098 C CA . VAL B 1 656 ? 50.775 15.982 91.086 1.00 15.54 632 VAL B CA 1
ATOM 10099 C C . VAL B 1 656 ? 49.558 15.386 90.418 1.00 18.97 632 VAL B C 1
ATOM 10100 O O . VAL B 1 656 ? 48.973 15.970 89.495 1.00 18.28 632 VAL B O 1
ATOM 10104 N N . LEU B 1 657 ? 49.247 14.164 90.824 1.00 17.03 633 LEU B N 1
ATOM 10105 C CA . LEU B 1 657 ? 48.029 13.515 90.401 1.00 15.66 633 LEU B CA 1
ATOM 10106 C C . LEU B 1 657 ? 47.044 13.637 91.572 1.00 15.46 633 LEU B C 1
ATOM 10107 O O . LEU B 1 657 ? 47.139 12.900 92.571 1.00 15.64 633 LEU B O 1
ATOM 10112 N N . GLY B 1 658 ? 46.135 14.599 91.472 1.00 12.34 634 GLY B N 1
ATOM 10113 C CA . GLY B 1 658 ? 45.114 14.782 92.488 1.00 10.48 634 GLY B CA 1
ATOM 10114 C C . GLY B 1 658 ? 43.731 14.865 91.867 1.00 11.27 634 GLY B C 1
ATOM 10115 O O . GLY B 1 658 ? 43.514 14.389 90.755 1.00 14.47 634 GLY B O 1
ATOM 10116 N N . ILE B 1 659 ? 42.790 15.477 92.583 1.00 12.37 635 ILE B N 1
ATOM 10117 C CA . ILE B 1 659 ? 41.429 15.617 92.082 1.00 10.49 635 ILE B CA 1
ATOM 10118 C C . ILE B 1 659 ? 40.963 17.025 92.376 1.00 13.57 635 ILE B C 1
ATOM 10119 O O . ILE B 1 659 ? 40.805 17.399 93.541 1.00 11.90 635 ILE B O 1
ATOM 10124 N N . ASP B 1 660 ? 40.771 17.808 91.330 1.00 11.19 636 ASP B N 1
ATOM 10125 C CA . ASP B 1 660 ? 40.310 19.194 91.486 1.00 14.52 636 ASP B CA 1
ATOM 10126 C C . ASP B 1 660 ? 38.909 19.432 90.917 1.00 15.82 636 ASP B C 1
ATOM 10127 O O . ASP B 1 660 ? 38.563 20.556 90.599 1.00 16.70 636 ASP B O 1
ATOM 10132 N N . THR B 1 661 ? 38.106 18.368 90.818 1.00 14.92 637 THR B N 1
ATOM 10133 C CA . THR B 1 661 ? 36.675 18.489 90.562 1.00 14.55 637 THR B CA 1
ATOM 10134 C C . THR B 1 661 ? 35.937 17.749 91.664 1.00 11.35 637 THR B C 1
ATOM 10135 O O . THR B 1 661 ? 36.552 17.046 92.481 1.00 13.15 637 THR B O 1
ATOM 10139 N N . PHE B 1 662 ? 34.616 17.840 91.670 1.00 10.93 638 PHE B N 1
ATOM 10140 C CA . PHE B 1 662 ? 33.842 16.994 92.594 1.00 9.21 638 PHE B CA 1
ATOM 10141 C C . PHE B 1 662 ? 33.795 15.549 92.101 1.00 16.35 638 PHE B C 1
ATOM 10142 O O . PHE B 1 662 ? 34.253 15.257 90.993 1.00 12.13 638 PHE B O 1
ATOM 10150 N N . GLY B 1 663 ? 33.264 14.653 92.935 1.00 14.80 639 GLY B N 1
ATOM 10151 C CA . GLY B 1 663 ? 33.292 13.230 92.648 1.00 11.62 639 GLY B CA 1
ATOM 10152 C C . GLY B 1 663 ? 32.081 12.760 91.860 1.00 15.74 639 GLY B C 1
ATOM 10153 O O . GLY B 1 663 ? 31.573 13.496 91.031 1.00 13.63 639 GLY B O 1
ATOM 10154 N N . ALA B 1 664 ? 31.616 11.534 92.106 1.00 14.99 640 ALA B N 1
ATOM 10155 C CA . ALA B 1 664 ? 30.550 10.960 91.284 1.00 14.14 640 ALA B CA 1
ATOM 10156 C C . ALA B 1 664 ? 29.884 9.818 92.026 1.00 16.82 640 ALA B C 1
ATOM 10157 O O . ALA B 1 664 ? 30.419 9.329 93.004 1.00 14.17 640 ALA B O 1
ATOM 10159 N N . SER B 1 665 ? 28.708 9.404 91.566 1.00 15.80 641 SER B N 1
ATOM 10160 C CA . SER B 1 665 ? 28.006 8.293 92.198 1.00 15.52 641 SER B CA 1
ATOM 10161 C C . SER B 1 665 ? 28.223 7.069 91.336 1.00 13.73 641 SER B C 1
ATOM 10162 O O . SER B 1 665 ? 27.726 7.012 90.218 1.00 14.67 641 SER B O 1
ATOM 10165 N N . ALA B 1 666 ? 28.981 6.097 91.854 1.00 11.47 642 ALA B N 1
ATOM 10166 C CA . ALA B 1 666 ? 29.345 4.887 91.129 1.00 10.71 642 ALA B CA 1
ATOM 10167 C C . ALA B 1 666 ? 30.118 4.025 92.118 1.00 11.52 642 ALA B C 1
ATOM 10168 O O . ALA B 1 666 ? 30.560 4.530 93.147 1.00 13.27 642 ALA B O 1
ATOM 10170 N N . PRO B 1 667 ? 30.301 2.733 91.812 1.00 15.23 643 PRO B N 1
ATOM 10171 C CA . PRO B 1 667 ? 31.185 1.905 92.645 1.00 15.82 643 PRO B CA 1
ATOM 10172 C C . PRO B 1 667 ? 32.534 2.594 92.779 1.00 16.86 643 PRO B C 1
ATOM 10173 O O . PRO B 1 667 ? 33.021 3.161 91.798 1.00 15.54 643 PRO B O 1
ATOM 10177 N N . GLY B 1 668 ? 33.116 2.573 93.975 1.00 16.85 644 GLY B N 1
ATOM 10178 C CA . GLY B 1 668 ? 34.303 3.373 94.244 1.00 17.55 644 GLY B CA 1
ATOM 10179 C C . GLY B 1 668 ? 35.478 3.017 93.335 1.00 21.05 644 GLY B C 1
ATOM 10180 O O . GLY B 1 668 ? 36.221 3.897 92.879 1.00 18.35 644 GLY B O 1
ATOM 10181 N N . GLU B 1 669 ? 35.649 1.725 93.056 1.00 16.34 645 GLU B N 1
ATOM 10182 C CA . GLU B 1 669 ? 36.738 1.311 92.160 1.00 18.49 645 GLU B CA 1
ATOM 10183 C C . GLU B 1 669 ? 36.597 1.899 90.759 1.00 16.40 645 GLU B C 1
ATOM 10184 O O . GLU B 1 669 ? 37.582 2.251 90.130 1.00 17.95 645 GLU B O 1
ATOM 10190 N N . LYS B 1 670 ? 35.367 2.011 90.268 1.00 14.90 646 LYS B N 1
ATOM 10191 C CA . LYS B 1 670 ? 35.140 2.617 88.957 1.00 11.14 646 LYS B CA 1
ATOM 10192 C C . LYS B 1 670 ? 35.553 4.101 88.989 1.00 16.72 646 LYS B C 1
ATOM 10193 O O . LYS B 1 670 ? 36.192 4.620 88.055 1.00 17.34 646 LYS B O 1
ATOM 10199 N N . ILE B 1 671 ? 35.193 4.811 90.053 1.00 16.15 647 ILE B N 1
ATOM 10200 C CA . ILE B 1 671 ? 35.504 6.239 90.060 1.00 14.41 647 ILE B CA 1
ATOM 10201 C C . ILE B 1 671 ? 37.032 6.393 90.101 1.00 13.38 647 ILE B C 1
ATOM 10202 O O . ILE B 1 671 ? 37.610 7.246 89.431 1.00 15.84 647 ILE B O 1
ATOM 10215 N N A GLU B 1 673 ? 39.359 4.428 88.962 0.53 17.74 649 GLU B N 1
ATOM 10216 N N B GLU B 1 673 ? 39.345 4.432 88.966 0.47 17.69 649 GLU B N 1
ATOM 10217 C CA A GLU B 1 673 ? 39.899 4.205 87.621 0.53 18.28 649 GLU B CA 1
ATOM 10218 C CA B GLU B 1 673 ? 39.871 4.174 87.626 0.47 19.20 649 GLU B CA 1
ATOM 10219 C C A GLU B 1 673 ? 39.660 5.407 86.710 0.53 17.33 649 GLU B C 1
ATOM 10220 C C B GLU B 1 673 ? 39.644 5.365 86.688 0.47 17.56 649 GLU B C 1
ATOM 10221 O O A GLU B 1 673 ? 40.590 5.915 86.083 0.53 16.73 649 GLU B O 1
ATOM 10222 O O B GLU B 1 673 ? 40.573 5.834 86.032 0.47 16.79 649 GLU B O 1
ATOM 10233 N N . GLU B 1 674 ? 38.414 5.869 86.642 1.00 15.75 650 GLU B N 1
ATOM 10234 C CA . GLU B 1 674 ? 38.078 6.980 85.763 1.00 14.14 650 GLU B CA 1
ATOM 10235 C C . GLU B 1 674 ? 38.830 8.259 86.130 1.00 17.76 650 GLU B C 1
ATOM 10236 O O . GLU B 1 674 ? 39.097 9.090 85.268 1.00 16.64 650 GLU B O 1
ATOM 10242 N N . TYR B 1 675 ? 39.112 8.449 87.420 1.00 13.45 651 TYR B N 1
ATOM 10243 C CA . TYR B 1 675 ? 39.781 9.670 87.853 1.00 14.38 651 TYR B CA 1
ATOM 10244 C C . TYR B 1 675 ? 41.299 9.517 87.779 1.00 16.61 651 TYR B C 1
ATOM 10245 O O . TYR B 1 675 ? 42.029 10.397 88.209 1.00 17.05 651 TYR B O 1
ATOM 10254 N N . GLY B 1 676 ? 41.764 8.396 87.233 1.00 16.06 652 GLY B N 1
ATOM 10255 C CA . GLY B 1 676 ? 43.179 8.253 86.908 1.00 13.32 652 GLY B CA 1
ATOM 10256 C C . GLY B 1 676 ? 44.068 7.618 87.956 1.00 16.10 652 GLY B C 1
ATOM 10257 O O . GLY B 1 676 ? 45.307 7.654 87.817 1.00 18.13 652 GLY B O 1
ATOM 10258 N N . PHE B 1 677 ? 43.471 7.041 89.004 1.00 11.81 653 PHE B N 1
ATOM 10259 C CA . PHE B 1 677 ? 44.268 6.425 90.059 1.00 11.95 653 PHE B CA 1
ATOM 10260 C C . PHE B 1 677 ? 44.528 4.942 89.760 1.00 18.64 653 PHE B C 1
ATOM 10261 O O . PHE B 1 677 ? 44.013 4.058 90.429 1.00 15.71 653 PHE B O 1
ATOM 10269 N N . THR B 1 678 ? 45.341 4.705 88.730 1.00 19.01 654 THR B N 1
ATOM 10270 C CA . THR B 1 678 ? 45.748 3.360 88.344 1.00 19.19 654 THR B CA 1
ATOM 10271 C C . THR B 1 678 ? 47.272 3.376 88.125 1.00 20.01 654 THR B C 1
ATOM 10272 O O . THR B 1 678 ? 47.847 4.421 87.837 1.00 17.82 654 THR B O 1
ATOM 10276 N N . VAL B 1 679 ? 47.909 2.215 88.249 1.00 19.13 655 VAL B N 1
ATOM 10277 C CA . VAL B 1 679 ? 49.344 2.112 88.017 1.00 19.11 655 VAL B CA 1
ATOM 10278 C C . VAL B 1 679 ? 49.704 2.630 86.629 1.00 21.06 655 VAL B C 1
ATOM 10279 O O . VAL B 1 679 ? 50.619 3.436 86.467 1.00 22.03 655 VAL B O 1
ATOM 10283 N N . GLU B 1 680 ? 48.940 2.211 85.629 1.00 21.58 656 GLU B N 1
ATOM 10284 C CA . GLU B 1 680 ? 49.226 2.600 84.256 1.00 25.00 656 GLU B CA 1
ATOM 10285 C C . GLU B 1 680 ? 49.247 4.105 84.078 1.00 26.83 656 GLU B C 1
ATOM 10286 O O . GLU B 1 680 ? 50.131 4.655 83.423 1.00 24.02 656 GLU B O 1
ATOM 10292 N N . ASN B 1 681 ? 48.264 4.789 84.651 1.00 21.23 657 ASN B N 1
ATOM 10293 C CA . ASN B 1 681 ? 48.214 6.229 84.489 1.00 19.74 657 ASN B CA 1
ATOM 10294 C C . ASN B 1 681 ? 49.336 6.902 85.281 1.00 23.98 657 ASN B C 1
ATOM 10295 O O . ASN B 1 681 ? 49.938 7.881 84.818 1.00 26.15 657 ASN B O 1
ATOM 10300 N N . VAL B 1 682 ? 49.613 6.406 86.486 1.00 22.98 658 VAL B N 1
ATOM 10301 C CA . VAL B 1 682 ? 50.688 7.014 87.265 1.00 17.21 658 VAL B CA 1
ATOM 10302 C C . VAL B 1 682 ? 51.995 6.920 86.464 1.00 20.16 658 VAL B C 1
ATOM 10303 O O . VAL B 1 682 ? 52.733 7.901 86.319 1.00 23.80 658 VAL B O 1
ATOM 10307 N N . VAL B 1 683 ? 52.264 5.738 85.925 1.00 21.53 659 VAL B N 1
ATOM 10308 C CA . VAL B 1 683 ? 53.497 5.513 85.168 1.00 21.51 659 VAL B CA 1
ATOM 10309 C C . VAL B 1 683 ? 53.595 6.454 83.982 1.00 26.57 659 VAL B C 1
ATOM 10310 O O . VAL B 1 683 ? 54.621 7.102 83.767 1.00 31.12 659 VAL B O 1
ATOM 10314 N N A ARG B 1 684 ? 52.512 6.526 83.216 0.51 27.16 660 ARG B N 1
ATOM 10315 N N B ARG B 1 684 ? 52.517 6.533 83.213 0.49 27.16 660 ARG B N 1
ATOM 10316 C CA A ARG B 1 684 ? 52.419 7.410 82.060 0.51 29.08 660 ARG B CA 1
ATOM 10317 C CA B ARG B 1 684 ? 52.463 7.408 82.050 0.49 28.32 660 ARG B CA 1
ATOM 10318 C C A ARG B 1 684 ? 52.812 8.832 82.423 0.51 28.68 660 ARG B C 1
ATOM 10319 C C B ARG B 1 684 ? 52.792 8.854 82.400 0.49 28.71 660 ARG B C 1
ATOM 10320 O O A ARG B 1 684 ? 53.655 9.443 81.763 0.51 27.92 660 ARG B O 1
ATOM 10321 O O B ARG B 1 684 ? 53.580 9.503 81.709 0.49 27.74 660 ARG B O 1
ATOM 10336 N N . LYS B 1 685 ? 52.190 9.364 83.471 1.00 24.94 661 LYS B N 1
ATOM 10337 C CA . LYS B 1 685 ? 52.394 10.757 83.849 1.00 22.41 661 LYS B CA 1
ATOM 10338 C C . LYS B 1 685 ? 53.785 11.021 84.406 1.00 24.46 661 LYS B C 1
ATOM 10339 O O . LYS B 1 685 ? 54.358 12.086 84.184 1.00 27.10 661 LYS B O 1
ATOM 10345 N N . VAL B 1 686 ? 54.314 10.061 85.146 1.00 22.43 662 VAL B N 1
ATOM 10346 C CA . VAL B 1 686 ? 55.679 10.185 85.654 1.00 24.95 662 VAL B CA 1
ATOM 10347 C C . VAL B 1 686 ? 56.654 10.287 84.485 1.00 24.61 662 VAL B C 1
ATOM 10348 O O . VAL B 1 686 ? 57.487 11.182 84.439 1.00 25.91 662 VAL B O 1
ATOM 10352 N N . LYS B 1 687 ? 56.535 9.367 83.533 1.00 26.87 663 LYS B N 1
ATOM 10353 C CA . LYS B 1 687 ? 57.415 9.367 82.369 1.00 31.52 663 LYS B CA 1
ATOM 10354 C C . LYS B 1 687 ? 57.316 10.684 81.629 1.00 36.93 663 LYS B C 1
ATOM 10355 O O . LYS B 1 687 ? 58.308 11.186 81.106 1.00 41.52 663 LYS B O 1
ATOM 10361 N N . GLU B 1 688 ? 56.119 11.258 81.598 1.00 32.57 664 GLU B N 1
ATOM 10362 C CA . GLU B 1 688 ? 55.924 12.538 80.933 1.00 36.24 664 GLU B CA 1
ATOM 10363 C C . GLU B 1 688 ? 56.746 13.686 81.522 1.00 45.20 664 GLU B C 1
ATOM 10364 O O . GLU B 1 688 ? 57.162 14.588 80.790 1.00 42.99 664 GLU B O 1
ATOM 10378 N N . LEU B 1 690 ? 59.632 13.266 83.187 1.00 40.01 666 LEU B N 1
ATOM 10379 C CA . LEU B 1 690 ? 61.038 12.941 83.026 1.00 44.57 666 LEU B CA 1
ATOM 10380 C C . LEU B 1 690 ? 61.527 13.480 81.689 1.00 53.18 666 LEU B C 1
ATOM 10381 O O . LEU B 1 690 ? 62.694 13.845 81.546 1.00 59.50 666 LEU B O 1
#

Organism: Bacillus anthracis (NCBI:txid1392)

InterPro domains:
  IPR005474 Transketolase, N-terminal [PF00456] (6-339)
  IPR005474 Transketolase, N-terminal [cd02012] (11-276)
  IPR005475 Transketolase-like, pyrimidine-binding domain [PF02779] (354-525)
  IPR005475 Transketolase-like, pyrimidine-binding domain [SM00861] (355-526)
  IPR005478 Transketolase, bacterial-like [TIGR00232] (9-665)
  IPR009014 Transketolase C-terminal/Pyruvate-ferredoxin oxidoreductase domain II [G3DSA:3.40.50.920] (540-665)
  IPR009014 Transketolase C-terminal/Pyruvate-ferredoxin oxidoreductase domain II [SSF52922] (532-666)
  IPR020826 Transketolase binding site [PS00802] (468-484)
  IPR029061 Thiamin diphosphate-binding fold [SSF52518] (4-326)
  IPR029061 Thiamin diphosphate-binding fold [SSF52518] (342-528)
  IPR033247 Transketolase family [PTHR43522] (7-665)
  IPR049557 Transketolase conserved site [PS00801] (14-34)
  IPR055152 Transketolase-like, C-terminal domain [PF22613] (541-654)

Solvent-accessible surface area: 42461 Å² total

Radius of gyration: 30.92 Å; Cα contacts (8 Å, |Δi|>4): 3125; chains: 2; bounding box: 79×76×76 Å

B-factor: mean 23.37, std 13.73, range [4.42, 137.37]

CATH classification: 3.40.50.970 (+2 more: 3.40.50.970, 3.40.50.920)

=== Feature glossary ===
The record interleaves many kinds of information about one protein. Here is each kind framed as the question it answers.

Q: What known structures does this most resemble?
A: Structural nearest neighbors (via Foldseek easy-search vs the PDB). Reported per hit: target PDB id, E-value, and alignment TM-score. A TM-score above ~0.5 is the conventional threshold for 'same fold'.

Q: Where is each backbone atom in 3D?
A: The mmCIF table is the protein's shape written out atom by atom. For each backbone N, Cα, C, and carbonyl O, it records an (x, y, z) coordinate triple in Å plus the residue type, chain letter, and residue number.

Q: What are the backbone torsion angles?
A: The φ/ψ torsion pair specifies the backbone conformation at each residue. φ rotates about the N–Cα bond, ψ about the Cα–C bond. Steric clashes forbid most of the (φ, ψ) plane — the allowed regions (α-helix basin, β-sheet basin, left-handed helix) are the Ramachandran-allowed regions.

Q: Which residues are buried vs exposed?
A: Solvent-accessible surface area (SASA) is the area in Å² traced out by the centre of a 1.4 Å probe sphere (a water molecule) rolled over the protein's van der Waals surface (Shrake–Rupley / Lee–Richards construction). Buried residues have near-zero SASA; fully exposed residues can exceed 200 Å². The total SASA scales roughly with the number of surface residues.

Q: How confident is the AlphaFold model at each residue?
A: pLDDT is the predicted lDDT-Cα score: AlphaFold's confidence that the local environment of each residue (all inter-atomic distances within 15 Å) is correctly placed. It is a per-residue number between 0 and 100, with higher meaning more reliable.

Q: What does the local fold look like, residue by residue?
A: 3Di is Foldseek's structural alphabet. Each residue is assigned one of twenty discrete states based on how its Cα sits relative to its spatial (not sequential) neighbors. Aligning 3Di strings finds structural homologs roughly as well as full 3D superposition, but orders of magnitude faster.

Q: How big and how compact is the whole molecule?
A: Radius of gyration (Rg) is the root-mean-square distance of Cα atoms from their centroid — a single number for overall size and compactness. A globular domain of N residues has Rg ≈ 2.2·N^0.38 Å; an extended or disordered chain has a much larger Rg. The Cα contact count is the number of residue pairs whose Cα atoms are within 8 Å and are more than four positions apart in sequence — a standard proxy for tertiary packing density. The bounding box is the smallest axis-aligned box enclosing all Cα atoms.

Q: Which residues are in helices, strands, or loops?
A: DSSP 8-state secondary structure assigns each residue one of H (α-helix), G (3₁₀-helix), I (π-helix), E (extended β-strand), B (isolated β-bridge), T (hydrogen-bonded turn), S (bend), or '-' (coil). The assignment is computed from backbone hydrogen-bond geometry via the Kabsch–Sander algorithm.

Q: How mobile is each atom in the crystal?
A: Crystallographic B-factors measure how much each atom's electron density is smeared out, in Å². They rise in mobile loops and surface residues and fall in the buried interior. In AlphaFold models this column is repurposed to hold pLDDT instead.

Q: What if only a Cα trace is available?
A: P-SEA three-state annotation labels each residue as helix, strand, or coil based purely on the geometry of the Cα trace. It serves as a fallback when the full backbone (and thus DSSP) is unavailable.

Q: What family and function is it annotated with?
A: Database cross-references. InterPro integrates a dozen domain/family signature databases into unified entries with residue-range hits. GO terms attach function/process/location labels with evidence codes. CATH codes position the fold in a four-level structural taxonomy. Organism is the NCBI-taxonomy species name.

Q: Are the domains correctly placed relative to each other?
A: Predicted Aligned Error (PAE) is an AlphaFold confidence matrix: entry (i, j) is the expected error in the position of residue j, in ångströms, when the prediction is superimposed on the true structure at residue i. Low PAE within a block of residues means that block is internally rigid and well-predicted; high PAE between two blocks means their relative placement is uncertain even if each block individually is confident.

Q: What do the diagnostic plots show?
A: Three diagnostic plots accompany the record. The Cα contact map visualizes the tertiary structure as a 2D adjacency matrix (8 Å cutoff, sequence-local contacts suppressed). The Ramachandran plot shows the distribution of backbone (φ, ψ) torsions, with points in the α and β basins reflecting secondary structure content. The PAE plot shows AlphaFold's inter-residue confidence as a color matrix.

Q: What is the amino-acid chain?
A: Primary structure: the covalent order of the twenty standard amino acids along the backbone. Two proteins with the same sequence will (almost always) fold to the same structure; two with 30% identity often share a fold but not the details.

Q: What do the rendered images show?
A: The six renders are orthographic views along the three Cartesian axes in both directions. Representation (cartoon, sticks, or surface) and color scheme (sequence-rainbow or by-chain) vary across proteins so the training set covers all the common visualization conventions.